Protein AF-0000000074692249 (afdb_homodimer)

Foldseek 3Di:
DVVQLVLCVVAPLSVLLQCCLVVHPDPDLVPHDPSCSLCVVQSVQWDDDPSFIDRPFATEGGPVCLVVVLCLLCFLNDDLQLSVQLCVAYHDDVCNSVVNNVCSVPDPLNVVLDDDPDDPDAQDDDADPAWQQEKEWDWDDAPHWIWIWIATRHLRQIDIDTFPDDALVRVLVVVVVVCVVQNDHQEYEYEPDCSCVDPSNVVSCVVRVHYYDYDDNPHCHNVVSVVVVVSSLNSSVVSCVVVVHDSVLSSVSQQQGAPHPPGGGSCCRRVVWHDDHPGHTDTDDDPCVVVVVVVVVVVVVVVCCVVCVPPDDDDDDDAQFWKWFADPVVRDTAIWGFHAADPDPQWTFIQGPVRDTDIDGVVRIGGPPDPPPVVPDVVVVVPPVPDDDDDDDDDPPDDDDDDDDDDDYDDYDDDDDDDDDDDDDDDDDDDDPDADADPVGDRPDDDPDDPD/DVVQLVLCVVAPLSVLLQCCLVVHPDPDLVPHDPSCSLCVVQSVQWDDDPSFIDRPFATEGGPVCLVVVLCLLCFLNDDLQLSVQLCVAYHDDVCNSVVNNVCSVPDPLNVVLDDDPDDPDADDDDADPAWQQEKEWDWDDAPHWIWIWIATRHLRQIDIDTFPDDALVRVLVVVVVVCVVQNDHQEYEYEPDCSCVDPSNVVSCVVRVHYYDYDDNPRCHVVVSVVVVVSSLNSSVVSCVVVVHDSVLSSVSQQQGAPHPPGGGSCCRRVVWHDDHPGHTDTDDDPCVVVVVVVVVVVVVVVCCVVCPPPDDDDDDDAQFWKWFQDPVVRDTAIWGFHAADPDPQWTFIQGPVRDTDIDGVVRIGGPPDPPPVVPDVVPVVPPVPDDDDDDDDDDDPDDDDDDDDDDDDYDDDDDDDDDDDDDPDDDDDPDPPQPADVVRDRPDDPDPPPD

Solvent-accessible surface area (backbone atoms only — not comparable to full-atom values): 53309 Å² total; per-residue (Å²): 104,66,65,57,31,54,45,31,71,69,24,64,57,54,46,53,44,49,48,33,62,74,75,49,71,73,97,47,78,84,79,46,58,78,81,48,48,82,47,56,90,48,50,89,49,46,46,78,54,92,68,35,46,23,51,69,61,12,36,52,61,33,74,90,46,45,67,60,51,52,50,58,42,38,35,42,67,42,51,63,68,46,25,45,38,34,31,71,61,17,38,42,49,95,58,47,60,61,51,49,44,52,50,54,73,63,32,65,60,61,63,71,66,62,83,85,84,88,53,74,55,61,54,84,66,86,72,48,81,41,61,50,36,36,29,33,43,51,77,50,77,55,95,91,39,41,33,40,39,39,31,22,62,50,28,60,36,72,43,78,42,81,41,93,56,88,46,42,64,53,52,46,53,53,50,43,51,49,30,32,75,67,25,43,36,53,31,38,37,28,57,73,45,67,48,64,65,29,68,69,38,49,48,48,31,61,72,51,60,37,43,82,43,64,42,57,90,40,38,53,45,79,42,46,60,55,51,50,50,50,50,52,50,50,51,31,51,52,44,18,58,75,70,68,46,62,58,42,58,18,48,27,45,59,30,62,21,32,75,44,97,88,39,68,15,17,38,33,56,54,29,61,42,76,60,44,56,81,57,61,60,71,71,76,74,60,91,63,33,66,62,49,45,50,52,50,49,50,51,50,51,50,49,34,51,62,43,31,68,80,25,73,83,72,78,84,82,54,73,69,34,55,24,27,35,47,38,89,83,78,70,42,73,41,66,24,29,31,63,41,77,37,98,44,88,62,22,30,27,28,31,37,86,84,67,47,77,40,66,38,24,53,87,43,44,40,77,52,75,69,70,70,68,62,64,56,67,68,49,59,74,63,53,66,86,62,70,77,92,81,79,88,86,78,70,85,67,78,76,69,92,81,92,82,94,85,84,87,88,92,89,87,91,92,82,89,83,87,90,86,88,84,91,92,86,87,78,89,85,82,82,81,82,77,84,81,74,38,94,90,66,57,77,85,77,82,88,77,81,78,88,123,105,65,67,56,32,54,46,30,69,69,25,64,59,54,46,52,44,50,48,32,64,73,74,50,72,75,97,48,78,84,80,47,56,76,79,47,48,83,46,56,90,47,51,88,48,46,45,77,56,92,68,36,45,24,50,68,61,14,37,52,61,33,76,87,47,46,66,60,51,53,51,57,43,36,34,42,68,43,52,63,70,47,25,46,37,34,32,71,60,18,40,45,48,93,60,45,60,60,50,49,44,51,51,54,72,65,32,66,60,60,63,72,65,62,84,85,84,88,52,74,55,60,54,84,65,85,72,48,81,41,61,49,35,36,29,32,42,51,74,49,77,55,95,90,38,42,33,39,39,39,31,23,60,49,30,62,36,74,43,79,42,81,40,95,56,88,45,43,63,53,52,44,52,52,49,43,50,48,31,34,73,69,26,43,36,53,30,38,38,29,56,72,46,68,49,64,65,30,68,70,36,49,47,48,30,61,72,52,61,39,42,80,43,64,42,58,88,39,38,54,45,78,42,46,59,54,51,51,49,49,51,51,50,50,49,32,50,51,46,19,59,74,71,68,47,61,58,42,59,17,49,26,44,58,30,62,20,32,76,44,98,87,37,68,15,15,37,33,56,54,28,60,41,76,59,43,56,83,57,61,59,71,70,77,73,60,91,61,33,66,63,50,45,51,52,50,49,50,52,48,51,50,49,34,51,63,45,30,68,79,26,73,84,72,80,83,82,52,73,69,33,54,23,26,35,46,37,87,84,78,71,41,74,42,64,26,29,31,63,42,76,39,97,44,90,62,23,31,27,28,31,37,86,85,66,48,78,41,68,38,23,54,88,43,45,40,78,53,76,68,71,72,65,69,63,57,68,73,48,59,75,68,52,64,88,63,70,79,90,84,80,86,72,91,76,85,87,80,75,90,90,83,85,91,92,84,89,82,91,85,88,89,85,84,83,79,83,84,87,84,84,84,88,81,87,80,76,86,79,82,78,77,80,70,80,82,70,42,90,86,65,59,80,83,74,76,85,76,77,74,85,119

Nearest PDB structures (foldseek):
  5ejk-assembly1_H  TM=6.023E-01  e=2.238E-13  Rous sarcoma virus - Prague C
  7ouf-assembly1_E  TM=5.157E-01  e=1.508E-13  Simian T-lymphotropic virus 1
  7pel-assembly1_D  TM=5.601E-01  e=1.786E-13  Simian T-lymphotropic virus 1
  7pel-assembly1_E  TM=5.126E-01  e=4.166E-13  Simian T-lymphotropic virus 1
  7jn3-assembly1_E  TM=5.015E-01  e=3.937E-13  Rous sarcoma virus (strain Schmidt-Ruppin A)

Organism: Acropora cervicornis (NCBI:txid6130)

Secondary structure (DSSP, 8-state):
-HHHHHHHHH-HHHHHHHHHHHH---SSGGGS-TTTGGGGGGGGGEEEETTEEEETTEEEPPGGGHHHHHHHHTGGG--HHHHHHHHHHHEE-TTHHHHHHHHHHH-HHHHHTPPPS--PPPPPPPPPSSTTSEEEEEEEEETTEEEEEEEETTT-PEEEEEES---HHHHHHHHHHHHHHH---SEEEE---HHHHSHHHHHHHHHHT-EEEEPPTT--TTTHHHHHHHHHHHHHHHHHHHHT--HHHHHHHHHHS-SSSSS--HHHHHHSSPPP-SS----PPPTTHHHHHHHHHHHHHHHHHHHHTTPPPPPPPPTT-EEEEEPTTT--EEEEEEEEE-SSTTEEEEEETTS-EEEEEGGGEEE----STHHHHHHHHHHSTT-----------TT---------------------------------------TTS-----------/-HHHHHHHHH-HHHHHHHHHHHH---SSGGGS-GGGGGGGGGGGGEEEETTEEEETTEEEPPGGGHHHHHHHHTGGG--HHHHHHHHHHHEE-TTHHHHHHHHHHH-HHHHHTPPPS--PPPPPPPPPSSTTSEEEEEEEEETTEEEEEEEETTT-PEEEEEES---HHHHHHHHHHHHHHH---SEEEE---HHHHSHHHHHHHHHHT-EEEEPPTT--TTTHHHHHHHHHHHHHHHHHHHHT--HHHHHHHHHHS-SSSSS--HHHHHHSSPPP-SS----PPPTTHHHHHHHHHHHHHHHHHHHHTTPPPPPPPPTT-EEEEEPTTT--EEEEEEEEE-SSTTEEEEEETTS-EEEEEGGGEEE----SGGGTHHHHTTTSTT----------------------------------------------------TT------------

Radius of gyration: 38.61 Å; Cα contacts (8 Å, |Δi|>4): 1295; chains: 2; bounding box: 144×89×100 Å

Structure (mmCIF, N/CA/C/O backbone):
data_AF-0000000074692249-model_v1
#
loop_
_entity.id
_entity.type
_entity.pdbx_description
1 polymer 'Integrase catalytic domain-containing protein'
#
loop_
_atom_site.group_PDB
_atom_site.id
_atom_site.type_symbol
_atom_site.label_atom_id
_atom_site.label_alt_id
_atom_site.label_comp_id
_atom_site.label_asym_id
_atom_site.label_entity_id
_atom_site.label_seq_id
_atom_site.pdbx_PDB_ins_code
_atom_site.Cartn_x
_atom_site.Cartn_y
_atom_site.Cartn_z
_atom_site.occupancy
_atom_site.B_iso_or_equiv
_atom_site.auth_seq_id
_atom_site.auth_comp_id
_atom_site.auth_asym_id
_atom_site.auth_atom_id
_atom_site.pdbx_PDB_model_num
ATOM 1 N N . MET A 1 1 ? 20.781 -4.59 -10.328 1 71.06 1 MET A N 1
ATOM 2 C CA . MET A 1 1 ? 20.922 -4.141 -11.711 1 71.06 1 MET A CA 1
ATOM 3 C C . MET A 1 1 ? 22.391 -4.035 -12.109 1 71.06 1 MET A C 1
ATOM 5 O O . MET A 1 1 ? 22.75 -4.352 -13.242 1 71.06 1 MET A O 1
ATOM 9 N N . GLU A 1 2 ? 23.125 -3.771 -11.047 1 71.94 2 GLU A N 1
ATOM 10 C CA . GLU A 1 2 ? 24.547 -3.631 -11.367 1 71.94 2 GLU A CA 1
ATOM 11 C C . GLU A 1 2 ? 25.172 -4.98 -11.688 1 71.94 2 GLU A C 1
ATOM 13 O O . GLU A 1 2 ? 25.969 -5.09 -12.625 1 71.94 2 GLU A O 1
ATOM 18 N N . GLU A 1 3 ? 24.734 -5.922 -10.969 1 75.12 3 GLU A N 1
ATOM 19 C CA . GLU A 1 3 ? 25.234 -7.266 -11.242 1 75.12 3 GLU A CA 1
ATOM 20 C C . GLU A 1 3 ? 24.844 -7.723 -12.648 1 75.12 3 GLU A C 1
ATOM 22 O O . GLU A 1 3 ? 25.641 -8.352 -13.344 1 75.12 3 GLU A O 1
ATOM 27 N N . PHE A 1 4 ? 23.734 -7.363 -13.086 1 79.69 4 PHE A N 1
ATOM 28 C CA . PHE A 1 4 ? 23.25 -7.73 -14.406 1 79.69 4 PHE A CA 1
ATOM 29 C C . PHE A 1 4 ? 24.078 -7.078 -15.5 1 79.69 4 PHE A C 1
ATOM 31 O O . PHE A 1 4 ? 24.391 -7.711 -16.516 1 79.69 4 PHE A O 1
ATOM 38 N N . LYS A 1 5 ? 24.469 -5.863 -15.188 1 78.94 5 LYS A N 1
ATOM 39 C CA . LYS A 1 5 ? 25.266 -5.121 -16.156 1 78.94 5 LYS A CA 1
ATOM 40 C C . LYS A 1 5 ? 26.656 -5.738 -16.297 1 78.94 5 LYS A C 1
ATOM 42 O O . LYS A 1 5 ? 27.141 -5.91 -17.422 1 78.94 5 LYS A O 1
ATOM 47 N N . GLU A 1 6 ? 27.141 -6.09 -15.156 1 83.94 6 GLU A N 1
ATOM 48 C CA . GLU A 1 6 ? 28.484 -6.676 -15.164 1 83.94 6 GLU A CA 1
ATOM 49 C C . GLU A 1 6 ? 28.484 -8.031 -15.875 1 83.94 6 GLU A C 1
ATOM 51 O O . GLU A 1 6 ? 29.375 -8.312 -16.672 1 83.94 6 GLU A O 1
ATOM 56 N N . GLU A 1 7 ? 27.516 -8.742 -15.633 1 85.06 7 GLU A N 1
ATOM 57 C CA . GLU A 1 7 ? 27.453 -10.078 -16.203 1 85.06 7 GLU A CA 1
ATOM 58 C C . GLU A 1 7 ? 27.109 -10.023 -17.688 1 85.06 7 GLU A C 1
ATOM 60 O O . GLU A 1 7 ? 27.547 -10.859 -18.469 1 85.06 7 GLU A O 1
ATOM 65 N N . THR A 1 8 ? 26.438 -9.055 -18.047 1 83.19 8 THR A N 1
ATOM 66 C CA . THR A 1 8 ? 26.109 -8.859 -19.453 1 83.19 8 THR A CA 1
ATOM 67 C C . THR A 1 8 ? 27.359 -8.477 -20.25 1 83.19 8 THR A C 1
ATOM 69 O O . THR A 1 8 ? 27.547 -8.938 -21.375 1 83.19 8 THR A O 1
ATOM 72 N N . ALA A 1 9 ? 28.172 -7.727 -19.609 1 85.62 9 ALA A N 1
ATOM 73 C CA . ALA A 1 9 ? 29.391 -7.277 -20.266 1 85.62 9 ALA A CA 1
ATOM 74 C C . ALA A 1 9 ? 30.375 -8.438 -20.453 1 85.62 9 ALA A C 1
ATOM 76 O O . ALA A 1 9 ? 31.156 -8.445 -21.391 1 85.62 9 ALA A O 1
ATOM 77 N N . LYS A 1 10 ? 30.234 -9.438 -19.641 1 87.06 10 LYS A N 1
ATOM 78 C CA . LYS A 1 10 ? 31.141 -10.578 -19.688 1 87.06 10 LYS A CA 1
ATOM 79 C C . LYS A 1 10 ? 30.625 -11.656 -20.641 1 87.06 10 LYS A C 1
ATOM 81 O O . LYS A 1 10 ? 31.359 -12.555 -21.031 1 87.06 10 LYS A O 1
ATOM 86 N N . ASP A 1 11 ? 29.391 -11.57 -21.047 1 86.88 11 ASP A N 1
ATOM 87 C CA . ASP A 1 11 ? 28.75 -12.594 -21.859 1 86.88 11 ASP A CA 1
ATOM 88 C C . ASP A 1 11 ? 29.062 -12.383 -23.344 1 86.88 11 ASP A C 1
ATOM 90 O O . ASP A 1 11 ? 28.625 -11.398 -23.953 1 86.88 11 ASP A O 1
ATOM 94 N N . GLU A 1 12 ? 29.766 -13.305 -23.875 1 88.25 12 GLU A N 1
ATOM 95 C CA . GLU A 1 12 ? 30.219 -13.164 -25.266 1 88.25 12 GLU A CA 1
ATOM 96 C C . GLU A 1 12 ? 29.031 -13.141 -26.234 1 88.25 12 GLU A C 1
ATOM 98 O O . GLU A 1 12 ? 29.016 -12.367 -27.188 1 88.25 12 GLU A O 1
ATOM 103 N N . THR A 1 13 ? 28.156 -13.984 -25.969 1 87.62 13 THR A N 1
ATOM 104 C CA . THR A 1 13 ? 27 -14.062 -26.828 1 87.62 13 THR A CA 1
ATOM 105 C C . THR A 1 13 ? 26.219 -12.75 -26.812 1 87.62 13 THR A C 1
ATOM 107 O O . THR A 1 13 ? 25.797 -12.25 -27.859 1 87.62 13 THR A O 1
ATOM 110 N N . LEU A 1 14 ? 26.047 -12.234 -25.641 1 89.19 14 LEU A N 1
ATOM 111 C CA . LEU A 1 14 ? 25.266 -11.008 -25.516 1 89.19 14 LEU A CA 1
ATOM 112 C C . LEU A 1 14 ? 26.016 -9.812 -26.078 1 89.19 14 LEU A C 1
ATOM 114 O O . LEU A 1 14 ? 25.406 -8.867 -26.578 1 89.19 14 LEU A O 1
ATOM 118 N N . GLN A 1 15 ? 27.281 -9.867 -25.984 1 89.56 15 GLN A N 1
ATOM 119 C CA . GLN A 1 15 ? 28.062 -8.812 -26.609 1 89.56 15 GLN A CA 1
ATOM 120 C C . GLN A 1 15 ? 27.922 -8.852 -28.125 1 89.56 15 GLN A C 1
ATOM 122 O O . GLN A 1 15 ? 27.844 -7.809 -28.781 1 89.56 15 GLN A O 1
ATOM 127 N N . LEU A 1 16 ? 27.938 -10.039 -28.625 1 89.12 16 LEU A N 1
ATOM 128 C CA . LEU A 1 16 ? 27.703 -10.188 -30.062 1 89.12 16 LEU A CA 1
ATOM 129 C C . LEU A 1 16 ? 26.312 -9.664 -30.438 1 89.12 16 LEU A C 1
ATOM 131 O O . LEU A 1 16 ? 26.172 -8.984 -31.469 1 89.12 16 LEU A O 1
ATOM 135 N N . LEU A 1 17 ? 25.438 -9.992 -29.625 1 88.94 17 LEU A N 1
ATOM 136 C CA . LEU A 1 17 ? 24.062 -9.531 -29.844 1 88.94 17 LEU A CA 1
ATOM 137 C C . LEU A 1 17 ? 24 -8.008 -29.812 1 88.94 17 LEU A C 1
ATOM 139 O O . LEU A 1 17 ? 23.375 -7.387 -30.672 1 88.94 17 LEU A O 1
ATOM 143 N N . SER A 1 18 ? 24.609 -7.441 -28.828 1 89.56 18 SER A N 1
ATOM 144 C CA . SER A 1 18 ? 24.641 -5.992 -28.672 1 89.56 18 SER A CA 1
ATOM 145 C C . SER A 1 18 ? 25.234 -5.316 -29.906 1 89.56 18 SER A C 1
ATOM 147 O O . SER A 1 18 ? 24.719 -4.293 -30.375 1 89.56 18 SER A O 1
ATOM 149 N N . ARG A 1 19 ? 26.203 -5.871 -30.422 1 87.94 19 ARG A N 1
ATOM 150 C CA . ARG A 1 19 ? 26.844 -5.328 -31.609 1 87.94 19 ARG A CA 1
ATOM 151 C C . ARG A 1 19 ? 25.922 -5.383 -32.812 1 87.94 19 ARG A C 1
ATOM 153 O O . ARG A 1 19 ? 25.875 -4.438 -33.594 1 87.94 19 ARG A O 1
ATOM 160 N N . LYS A 1 20 ? 25.234 -6.469 -32.875 1 88.31 20 LYS A N 1
ATOM 161 C CA . LYS A 1 20 ? 24.312 -6.625 -34 1 88.31 20 LYS A CA 1
ATOM 162 C C . LYS A 1 20 ? 23.156 -5.625 -33.906 1 88.31 20 LYS A C 1
ATOM 164 O O . LYS A 1 20 ? 22.672 -5.121 -34.906 1 88.31 20 LYS A O 1
ATOM 169 N N . VAL A 1 21 ? 22.766 -5.375 -32.719 1 85.5 21 VAL A N 1
ATOM 170 C CA . VAL A 1 21 ? 21.656 -4.457 -32.5 1 85.5 21 VAL A CA 1
ATOM 171 C C . VAL A 1 21 ? 22.094 -3.029 -32.812 1 85.5 21 VAL A C 1
ATOM 173 O O . VAL A 1 21 ? 21.328 -2.264 -33.438 1 85.5 21 VAL A O 1
ATOM 176 N N . ILE A 1 22 ? 23.281 -2.688 -32.406 1 84.06 22 ILE A N 1
ATOM 177 C CA . ILE A 1 22 ? 23.797 -1.329 -32.562 1 84.06 22 ILE A CA 1
ATOM 178 C C . ILE A 1 22 ? 24.219 -1.108 -34.031 1 84.06 22 ILE A C 1
ATOM 180 O O . ILE A 1 22 ? 23.875 -0.087 -34.625 1 84.06 22 ILE A O 1
ATOM 184 N N . GLN A 1 23 ? 24.859 -2.051 -34.625 1 85.81 23 GLN A N 1
ATOM 185 C CA . GLN A 1 23 ? 25.406 -1.899 -35.969 1 85.81 23 GLN A CA 1
ATOM 186 C C . GLN A 1 23 ? 24.391 -2.301 -37.031 1 85.81 23 GLN A C 1
ATOM 188 O O . GLN A 1 23 ? 24.516 -1.906 -38.188 1 85.81 23 GLN A O 1
ATOM 193 N N . GLY A 1 24 ? 23.359 -3.047 -36.656 1 84.62 24 GLY A N 1
ATOM 194 C CA . GLY A 1 24 ? 22.375 -3.498 -37.625 1 84.62 24 GLY A CA 1
ATOM 195 C C . GLY A 1 24 ? 22.438 -4.992 -37.875 1 84.62 24 GLY A C 1
ATOM 196 O O . GLY A 1 24 ? 23.5 -5.605 -37.75 1 84.62 24 GLY A O 1
ATOM 197 N N . TRP A 1 25 ? 21.406 -5.57 -38.219 1 85.19 25 TRP A N 1
ATOM 198 C CA . TRP A 1 25 ? 21.281 -7.004 -38.469 1 85.19 25 TRP A CA 1
ATOM 199 C C . TRP A 1 25 ? 21.578 -7.352 -39.906 1 85.19 25 TRP A C 1
ATOM 201 O O . TRP A 1 25 ? 21.359 -6.543 -40.812 1 85.19 25 TRP A O 1
ATOM 211 N N . PRO A 1 26 ? 22.156 -8.453 -40.062 1 82.25 26 PRO A N 1
ATOM 212 C CA . PRO A 1 26 ? 22.359 -8.891 -41.469 1 82.25 26 PRO A CA 1
ATOM 213 C C . PRO A 1 26 ? 21.047 -9.172 -42.188 1 82.25 26 PRO A C 1
ATOM 215 O O . PRO A 1 26 ? 19.984 -9.211 -41.562 1 82.25 26 PRO A O 1
ATOM 218 N N . ASP A 1 27 ? 21.094 -9.281 -43.562 1 80 27 ASP A N 1
ATOM 219 C CA . ASP A 1 27 ? 19.906 -9.438 -44.406 1 80 27 ASP A CA 1
ATOM 220 C C . ASP A 1 27 ? 19.375 -10.867 -44.312 1 80 27 ASP A C 1
ATOM 222 O O . ASP A 1 27 ? 18.219 -11.117 -44.688 1 80 27 ASP A O 1
ATOM 226 N N . SER A 1 28 ? 20.297 -11.789 -43.938 1 83.25 28 SER A N 1
ATOM 227 C CA . SER A 1 28 ? 19.859 -13.18 -43.906 1 83.25 28 SER A CA 1
ATOM 228 C C . SER A 1 28 ? 20.281 -13.844 -42.594 1 83.25 28 SER A C 1
ATOM 230 O O . SER A 1 28 ? 21.328 -13.523 -42.031 1 83.25 28 SER A O 1
ATOM 232 N N . VAL A 1 29 ? 19.438 -14.734 -42.094 1 83.5 29 VAL A N 1
ATOM 233 C CA . VAL A 1 29 ? 19.656 -15.453 -40.844 1 83.5 29 VAL A CA 1
ATOM 234 C C . VAL A 1 29 ? 20.875 -16.344 -40.969 1 83.5 29 VAL A C 1
ATOM 236 O O . VAL A 1 29 ? 21.547 -16.641 -39.969 1 83.5 29 VAL A O 1
ATOM 239 N N . LYS A 1 30 ? 21.25 -16.734 -42.156 1 82.62 30 LYS A N 1
ATOM 240 C CA . LYS A 1 30 ? 22.359 -17.656 -42.375 1 82.62 30 LYS A CA 1
ATOM 241 C C . LYS A 1 30 ? 23.688 -16.984 -42.031 1 82.62 30 LYS A C 1
ATOM 243 O O . LYS A 1 30 ? 24.672 -17.672 -41.75 1 82.62 30 LYS A O 1
ATOM 248 N N . LYS A 1 31 ? 23.75 -15.695 -42.094 1 81.69 31 LYS A N 1
ATOM 249 C CA . LYS A 1 31 ? 24.969 -14.938 -41.875 1 81.69 31 LYS A CA 1
ATOM 250 C C . LYS A 1 31 ? 25.188 -14.609 -40.406 1 81.69 31 LYS A C 1
ATOM 252 O O . LYS A 1 31 ? 26.203 -14.031 -40.031 1 81.69 31 LYS A O 1
ATOM 257 N N . ILE A 1 32 ? 24.266 -15.094 -39.688 1 82.62 32 ILE A N 1
ATOM 258 C CA . ILE A 1 32 ? 24.328 -14.711 -38.281 1 82.62 32 ILE A CA 1
ATOM 259 C C . ILE A 1 32 ? 25.016 -15.812 -37.469 1 82.62 32 ILE A C 1
ATOM 261 O O . ILE A 1 32 ? 24.891 -17 -37.781 1 82.62 32 ILE A O 1
ATOM 265 N N . ASP A 1 33 ? 25.797 -15.43 -36.5 1 85.69 33 ASP A N 1
ATOM 266 C CA . ASP A 1 33 ? 26.453 -16.359 -35.562 1 85.69 33 ASP A CA 1
ATOM 267 C C . ASP A 1 33 ? 25.422 -17.297 -34.906 1 85.69 33 ASP A C 1
ATOM 269 O O . ASP A 1 33 ? 24.344 -16.859 -34.531 1 85.69 33 ASP A O 1
ATOM 273 N N . PRO A 1 34 ? 25.75 -18.547 -34.781 1 86.44 34 PRO A N 1
ATOM 274 C CA . PRO A 1 34 ? 24.812 -19.531 -34.25 1 86.44 34 PRO A CA 1
ATOM 275 C C . PRO A 1 34 ? 24.328 -19.172 -32.844 1 86.44 34 PRO A C 1
ATOM 277 O O . PRO A 1 34 ? 23.203 -19.5 -32.469 1 86.44 34 PRO A O 1
ATOM 280 N N . GLU A 1 35 ? 25.172 -18.5 -32.156 1 85.75 35 GLU A N 1
ATOM 281 C CA . GLU A 1 35 ? 24.828 -18.188 -30.781 1 85.75 35 GLU A CA 1
ATOM 282 C C . GLU A 1 35 ? 23.734 -17.125 -30.703 1 85.75 35 GLU A C 1
ATOM 284 O O . GLU A 1 35 ? 22.984 -17.062 -29.734 1 85.75 35 GLU A O 1
ATOM 289 N N . VAL A 1 36 ? 23.641 -16.375 -31.75 1 88.62 36 VAL A N 1
ATOM 290 C CA . VAL A 1 36 ? 22.703 -15.266 -31.734 1 88.62 36 VAL A CA 1
ATOM 291 C C . VAL A 1 36 ? 21.484 -15.617 -32.594 1 88.62 36 VAL A C 1
ATOM 293 O O . VAL A 1 36 ? 20.516 -14.859 -32.656 1 88.62 36 VAL A O 1
ATOM 296 N N . LYS A 1 37 ? 21.422 -16.75 -33.156 1 86.62 37 LYS A N 1
ATOM 297 C CA . LYS A 1 37 ? 20.375 -17.172 -34.062 1 86.62 37 LYS A CA 1
ATOM 298 C C . LYS A 1 37 ? 19.016 -17.203 -33.375 1 86.62 37 LYS A C 1
ATOM 300 O O . LYS A 1 37 ? 18 -16.812 -33.938 1 86.62 37 LYS A O 1
ATOM 305 N N . PRO A 1 38 ? 19.094 -17.609 -32.094 1 86.69 38 PRO A N 1
ATOM 306 C CA . PRO A 1 38 ? 17.797 -17.672 -31.422 1 86.69 38 PRO A CA 1
ATOM 307 C C . PRO A 1 38 ? 17.125 -16.312 -31.266 1 86.69 38 PRO A C 1
ATOM 309 O O . PRO A 1 38 ? 15.914 -16.234 -31.062 1 86.69 38 PRO A O 1
ATOM 312 N N . TYR A 1 39 ? 17.844 -15.273 -31.453 1 88.75 39 TYR A N 1
ATOM 313 C CA . TYR A 1 39 ? 17.312 -13.93 -31.234 1 88.75 39 TYR A CA 1
ATOM 314 C C . TYR A 1 39 ? 16.875 -13.297 -32.562 1 88.75 39 TYR A C 1
ATOM 316 O O . TYR A 1 39 ? 16.328 -12.195 -32.562 1 88.75 39 TYR A O 1
ATOM 324 N N . TRP A 1 40 ? 16.953 -14 -33.656 1 85.56 40 TRP A N 1
ATOM 325 C CA . TRP A 1 40 ? 16.703 -13.469 -34.969 1 85.56 40 TRP A CA 1
ATOM 326 C C . TRP A 1 40 ? 15.227 -13.109 -35.156 1 85.56 40 TRP A C 1
ATOM 328 O O . TRP A 1 40 ? 14.898 -12.008 -35.594 1 85.56 40 TRP A O 1
ATOM 338 N N . PRO A 1 41 ? 14.391 -14.055 -34.719 1 81.25 41 PRO A N 1
ATOM 339 C CA . PRO A 1 41 ? 12.977 -13.727 -34.906 1 81.25 41 PRO A CA 1
ATOM 340 C C . PRO A 1 41 ? 12.531 -12.523 -34.062 1 81.25 41 PRO A C 1
ATOM 342 O O . PRO A 1 41 ? 11.5 -11.914 -34.344 1 81.25 41 PRO A O 1
ATOM 345 N N . LEU A 1 42 ? 13.32 -12.156 -33.062 1 86 42 LEU A N 1
ATOM 346 C CA . LEU A 1 42 ? 12.938 -11.109 -32.125 1 86 42 LEU A CA 1
ATOM 347 C C . LEU A 1 42 ? 13.789 -9.859 -32.312 1 86 42 LEU A C 1
ATOM 349 O O . LEU A 1 42 ? 13.789 -8.953 -31.484 1 86 42 LEU A O 1
ATOM 353 N N . ARG A 1 43 ? 14.438 -9.781 -33.344 1 84.31 43 ARG A N 1
ATOM 354 C CA . ARG A 1 43 ? 15.492 -8.789 -33.562 1 84.31 43 ARG A CA 1
ATOM 355 C C . ARG A 1 43 ? 14.914 -7.375 -33.562 1 84.31 43 ARG A C 1
ATOM 357 O O . ARG A 1 43 ? 15.57 -6.426 -33.125 1 84.31 43 ARG A O 1
ATOM 364 N N . ASP A 1 44 ? 13.68 -7.227 -33.938 1 79.19 44 ASP A N 1
ATOM 365 C CA . ASP A 1 44 ? 13.086 -5.898 -34.062 1 79.19 44 ASP A CA 1
ATOM 366 C C . ASP A 1 44 ? 12.703 -5.34 -32.688 1 79.19 44 ASP A C 1
ATOM 368 O O . ASP A 1 44 ? 12.547 -4.129 -32.531 1 79.19 44 ASP A O 1
ATOM 372 N N . ASP A 1 45 ? 12.633 -6.219 -31.75 1 84.62 45 ASP A N 1
ATOM 373 C CA . ASP A 1 45 ? 12.156 -5.781 -30.453 1 84.62 45 ASP A CA 1
ATOM 374 C C . ASP A 1 45 ? 13.305 -5.715 -29.438 1 84.62 45 ASP A C 1
ATOM 376 O O . ASP A 1 45 ? 13.086 -5.5 -28.25 1 84.62 45 ASP A O 1
ATOM 380 N N . ILE A 1 46 ? 14.531 -5.906 -29.922 1 86.81 46 ILE A N 1
ATOM 381 C CA . ILE A 1 46 ? 15.68 -5.926 -29.016 1 86.81 46 ILE A CA 1
ATOM 382 C C . ILE A 1 46 ? 16.375 -4.566 -29.031 1 86.81 46 ILE A C 1
ATOM 384 O O . ILE A 1 46 ? 16.578 -3.979 -30.109 1 86.81 46 ILE A O 1
ATOM 388 N N . SER A 1 47 ? 16.641 -4.047 -27.828 1 86.12 47 SER A N 1
ATOM 389 C CA . SER A 1 47 ? 17.312 -2.762 -27.688 1 86.12 47 SER A CA 1
ATOM 390 C C . SER A 1 47 ? 18.406 -2.826 -26.625 1 86.12 47 SER A C 1
ATOM 392 O O . SER A 1 47 ? 18.406 -3.723 -25.781 1 86.12 47 SER A O 1
ATOM 394 N N . VAL A 1 48 ? 19.375 -1.952 -26.797 1 86 48 VAL A N 1
ATOM 395 C CA . VAL A 1 48 ? 20.453 -1.865 -25.828 1 86 48 VAL A CA 1
ATOM 396 C C . VAL A 1 48 ? 20.391 -0.523 -25.109 1 86 48 VAL A C 1
ATOM 398 O O . VAL A 1 48 ? 20.344 0.533 -25.734 1 86 48 VAL A O 1
ATOM 401 N N . GLU A 1 49 ? 20.234 -0.642 -23.75 1 78.75 49 GLU A N 1
ATOM 402 C CA . GLU A 1 49 ? 20.188 0.565 -22.938 1 78.75 49 GLU A CA 1
ATOM 403 C C . GLU A 1 49 ? 21.062 0.422 -21.688 1 78.75 49 GLU A C 1
ATOM 405 O O . GLU A 1 49 ? 20.891 -0.511 -20.906 1 78.75 49 GLU A O 1
ATOM 410 N N . ASP A 1 50 ? 21.938 1.273 -21.484 1 77.31 50 ASP A N 1
ATOM 411 C CA . ASP A 1 50 ? 22.766 1.357 -20.297 1 77.31 50 ASP A CA 1
ATOM 412 C C . ASP A 1 50 ? 23.484 0.031 -20.031 1 77.31 50 ASP A C 1
ATOM 414 O O . ASP A 1 50 ? 23.438 -0.482 -18.906 1 77.31 50 ASP A O 1
ATOM 418 N N . GLY A 1 51 ? 23.922 -0.585 -21.031 1 78.94 51 GLY A N 1
ATOM 419 C CA . GLY A 1 51 ? 24.703 -1.794 -20.875 1 78.94 51 GLY A CA 1
ATOM 420 C C . GLY A 1 51 ? 23.859 -3.047 -20.734 1 78.94 51 GLY A C 1
ATOM 421 O O . GLY A 1 51 ? 24.391 -4.141 -20.531 1 78.94 51 GLY A O 1
ATOM 422 N N . LEU A 1 52 ? 22.609 -2.811 -20.828 1 85.69 52 LEU A N 1
ATOM 423 C CA . LEU A 1 52 ? 21.703 -3.953 -20.75 1 85.69 52 LEU A CA 1
ATOM 424 C C . LEU A 1 52 ? 20.969 -4.156 -22.062 1 85.69 52 LEU A C 1
ATOM 426 O O . LEU A 1 52 ? 20.812 -3.217 -22.859 1 85.69 52 LEU A O 1
ATOM 430 N N . ILE A 1 53 ? 20.625 -5.359 -22.375 1 86.88 53 ILE A N 1
ATOM 431 C CA . ILE A 1 53 ? 19.891 -5.688 -23.594 1 86.88 53 ILE A CA 1
ATOM 432 C C . ILE A 1 53 ? 18.453 -6.027 -23.234 1 86.88 53 ILE A C 1
ATOM 434 O O . ILE A 1 53 ? 18.188 -6.84 -22.344 1 86.88 53 ILE A O 1
ATOM 438 N N . PHE A 1 54 ? 17.562 -5.383 -23.906 1 85.75 54 PHE A N 1
ATOM 439 C CA . PHE A 1 54 ? 16.156 -5.531 -23.578 1 85.75 54 PHE A CA 1
ATOM 440 C C . PHE A 1 54 ? 15.383 -6.109 -24.75 1 85.75 54 PHE A C 1
ATOM 442 O O . PHE A 1 54 ? 15.648 -5.77 -25.906 1 85.75 54 PHE A O 1
ATOM 449 N N . LEU A 1 55 ? 14.523 -6.98 -24.5 1 84.94 55 LEU A N 1
ATOM 450 C CA . LEU A 1 55 ? 13.445 -7.355 -25.406 1 84.94 55 LEU A CA 1
ATOM 451 C C . LEU A 1 55 ? 12.133 -6.707 -24.969 1 84.94 55 LEU A C 1
ATOM 453 O O . LEU A 1 55 ? 11.461 -7.195 -24.062 1 84.94 55 LEU A O 1
ATOM 457 N N . GLY A 1 56 ? 11.82 -5.66 -25.531 1 72.75 56 GLY A N 1
ATOM 458 C CA . GLY A 1 56 ? 10.742 -4.863 -24.969 1 72.75 56 GLY A CA 1
ATOM 459 C C . GLY A 1 56 ? 11.07 -4.289 -23.609 1 72.75 56 GLY A C 1
ATOM 460 O O . GLY A 1 56 ? 12.023 -3.521 -23.469 1 72.75 56 GLY A O 1
ATOM 461 N N . SER A 1 57 ? 10.336 -4.77 -22.672 1 76.56 57 SER A N 1
ATOM 462 C CA . SER A 1 57 ? 10.602 -4.301 -21.312 1 76.56 57 SER A CA 1
ATOM 463 C C . SER A 1 57 ? 11.336 -5.359 -20.5 1 76.56 57 SER A C 1
ATOM 465 O O . SER A 1 57 ? 11.672 -5.125 -19.328 1 76.56 57 SER A O 1
ATOM 467 N N . ARG A 1 58 ? 11.703 -6.449 -21.188 1 82.12 58 ARG A N 1
ATOM 468 C CA . ARG A 1 58 ? 12.336 -7.562 -20.5 1 82.12 58 ARG A CA 1
ATOM 469 C C . ARG A 1 58 ? 13.852 -7.516 -20.656 1 82.12 58 ARG A C 1
ATOM 471 O O . ARG A 1 58 ? 14.359 -7.215 -21.734 1 82.12 58 ARG A O 1
ATOM 478 N N . VAL A 1 59 ? 14.477 -7.824 -19.625 1 85.44 59 VAL A N 1
ATOM 479 C CA . VAL A 1 59 ? 15.938 -7.852 -19.688 1 85.44 59 VAL A CA 1
ATOM 480 C C . VAL A 1 59 ? 16.406 -9.227 -20.141 1 85.44 59 VAL A C 1
ATOM 482 O O . VAL A 1 59 ? 15.906 -10.25 -19.672 1 85.44 59 VAL A O 1
ATOM 485 N N . ILE A 1 60 ? 17.281 -9.227 -21.094 1 87.56 60 ILE A N 1
ATOM 486 C CA . ILE A 1 60 ? 17.828 -10.5 -21.562 1 87.56 60 ILE A CA 1
ATOM 487 C C . ILE A 1 60 ? 18.891 -11 -20.578 1 87.56 60 ILE A C 1
ATOM 489 O O . ILE A 1 60 ? 19.828 -10.273 -20.25 1 87.56 60 ILE A O 1
ATOM 493 N N . VAL A 1 61 ? 18.797 -12.227 -20.188 1 89.06 61 VAL A N 1
ATOM 494 C CA . VAL A 1 61 ? 19.562 -12.789 -19.078 1 89.06 61 VAL A CA 1
ATOM 495 C C . VAL A 1 61 ? 20.875 -13.375 -19.609 1 89.06 61 VAL A C 1
ATOM 497 O O . VAL A 1 61 ? 20.875 -14.18 -20.531 1 89.06 61 VAL A O 1
ATOM 500 N N . PRO A 1 62 ? 21.953 -12.914 -19.047 1 88.38 62 PRO A N 1
ATOM 501 C CA . PRO A 1 62 ? 23.219 -13.555 -19.406 1 88.38 62 PRO A CA 1
ATOM 502 C C . PRO A 1 62 ? 23.312 -14.992 -18.922 1 88.38 62 PRO A C 1
ATOM 504 O O . PRO A 1 62 ? 22.609 -15.375 -17.969 1 88.38 62 PRO A O 1
ATOM 507 N N . GLU A 1 63 ? 24.172 -15.75 -19.547 1 88.94 63 GLU A N 1
ATOM 508 C CA . GLU A 1 63 ? 24.297 -17.172 -19.25 1 88.94 63 GLU A CA 1
ATOM 509 C C . GLU A 1 63 ? 24.734 -17.406 -17.797 1 88.94 63 GLU A C 1
ATOM 511 O O . GLU A 1 63 ? 24.25 -18.328 -17.141 1 88.94 63 GLU A O 1
ATOM 516 N N . SER A 1 64 ? 25.5 -16.531 -17.328 1 87.81 64 SER A N 1
ATOM 517 C CA . SER A 1 64 ? 26.031 -16.703 -15.977 1 87.81 64 SER A CA 1
ATOM 518 C C . SER A 1 64 ? 24.953 -16.547 -14.922 1 87.81 64 SER A C 1
ATOM 520 O O . SER A 1 64 ? 25.047 -17.109 -13.828 1 87.81 64 SER A O 1
ATOM 522 N N . LEU A 1 65 ? 23.891 -15.82 -15.25 1 88.19 65 LEU A N 1
ATOM 523 C CA . LEU A 1 65 ? 22.859 -15.531 -14.258 1 88.19 65 LEU A CA 1
ATOM 524 C C . LEU A 1 65 ? 21.625 -16.406 -14.484 1 88.19 65 LEU A C 1
ATOM 526 O O . LEU A 1 65 ? 20.625 -16.266 -13.789 1 88.19 65 LEU A O 1
ATOM 530 N N . ARG A 1 66 ? 21.75 -17.344 -15.422 1 87.94 66 ARG A N 1
ATOM 531 C CA . ARG A 1 66 ? 20.625 -18.188 -15.805 1 87.94 66 ARG A CA 1
ATOM 532 C C . ARG A 1 66 ? 20.047 -18.922 -14.594 1 87.94 66 ARG A C 1
ATOM 534 O O . ARG A 1 66 ? 18.859 -18.844 -14.32 1 87.94 66 ARG A O 1
ATOM 541 N N . GLY A 1 67 ? 20.891 -19.562 -13.852 1 87.31 67 GLY A N 1
ATOM 542 C CA . GLY A 1 67 ? 20.438 -20.328 -12.695 1 87.31 67 GLY A CA 1
ATOM 543 C C . GLY A 1 67 ? 19.797 -19.469 -11.625 1 87.31 67 GLY A C 1
ATOM 544 O O . GLY A 1 67 ? 18.719 -19.812 -11.117 1 87.31 67 GLY A O 1
ATOM 545 N N . ASN A 1 68 ? 20.375 -18.375 -11.344 1 86.44 68 ASN A N 1
ATOM 546 C CA . ASN A 1 68 ? 19.859 -17.469 -10.328 1 86.44 68 ASN A CA 1
ATOM 547 C C . ASN A 1 68 ? 18.5 -16.906 -10.711 1 86.44 68 ASN A C 1
ATOM 549 O O . ASN A 1 68 ? 17.578 -16.875 -9.883 1 86.44 68 ASN A O 1
ATOM 553 N N . ILE A 1 69 ? 18.312 -16.5 -11.906 1 87.56 69 ILE A N 1
ATOM 554 C CA . ILE A 1 69 ? 17.078 -15.898 -12.375 1 87.56 69 ILE A CA 1
ATOM 555 C C . ILE A 1 69 ? 15.953 -16.922 -12.359 1 87.56 69 ILE A C 1
ATOM 557 O O . ILE A 1 69 ? 14.82 -16.609 -11.984 1 87.56 69 ILE A O 1
ATOM 561 N N . LEU A 1 70 ? 16.297 -18.156 -12.727 1 87.56 70 LEU A N 1
ATOM 562 C CA . LEU A 1 70 ? 15.289 -19.203 -12.703 1 87.56 70 LEU A CA 1
ATOM 563 C C . LEU A 1 70 ? 14.797 -19.453 -11.281 1 87.56 70 LEU A C 1
ATOM 565 O O . LEU A 1 70 ? 13.594 -19.641 -11.062 1 87.56 70 LEU A O 1
ATOM 569 N N . GLN A 1 71 ? 15.711 -19.375 -10.414 1 84.69 71 GLN A N 1
ATOM 570 C CA . GLN A 1 71 ? 15.344 -19.547 -9.016 1 84.69 71 GLN A CA 1
ATOM 571 C C . GLN A 1 71 ? 14.453 -18.406 -8.531 1 84.69 71 GLN A C 1
ATOM 573 O O . GLN A 1 71 ? 13.5 -18.625 -7.785 1 84.69 71 GLN A O 1
ATOM 578 N N . GLN A 1 72 ? 14.75 -17.25 -8.977 1 86 72 GLN A N 1
ATOM 579 C CA . GLN A 1 72 ? 13.945 -16.094 -8.602 1 86 72 GLN A CA 1
ATOM 580 C C . GLN A 1 72 ? 12.555 -16.172 -9.211 1 86 72 GLN A C 1
ATOM 582 O O . GLN A 1 72 ? 11.57 -15.773 -8.586 1 86 72 GLN A O 1
ATOM 587 N N . ILE A 1 73 ? 12.484 -16.641 -10.398 1 84.44 73 ILE A N 1
ATOM 588 C CA . ILE A 1 73 ? 11.203 -16.797 -11.078 1 84.44 73 ILE A CA 1
ATOM 589 C C . ILE A 1 73 ? 10.32 -17.766 -10.297 1 84.44 73 ILE A C 1
ATOM 591 O O . ILE A 1 73 ? 9.117 -17.531 -10.133 1 84.44 73 ILE A O 1
ATOM 595 N N . HIS A 1 74 ? 10.977 -18.781 -9.797 1 85.06 74 HIS A N 1
ATOM 596 C CA . HIS A 1 74 ? 10.234 -19.797 -9.047 1 85.06 74 HIS A CA 1
ATOM 597 C C . HIS A 1 74 ? 10.102 -19.422 -7.578 1 85.06 74 HIS A C 1
ATOM 599 O O . HIS A 1 74 ? 9.672 -20.234 -6.758 1 85.06 74 HIS A O 1
ATOM 605 N N . GLY A 1 75 ? 10.547 -18.203 -7.258 1 78.75 75 GLY A N 1
ATOM 606 C CA . GLY A 1 75 ? 10.453 -17.75 -5.883 1 78.75 75 GLY A CA 1
ATOM 607 C C . GLY A 1 75 ? 9.055 -17.875 -5.301 1 78.75 75 GLY A C 1
ATOM 608 O O . GLY A 1 75 ? 8.062 -17.594 -5.984 1 78.75 75 GLY A O 1
ATOM 609 N N . GLY A 1 76 ? 9 -18.359 -4.031 1 75.56 76 GLY A N 1
ATOM 610 C CA . GLY A 1 76 ? 7.707 -18.578 -3.4 1 75.56 76 GLY A CA 1
ATOM 611 C C . GLY A 1 76 ? 6.992 -19.812 -3.922 1 75.56 76 GLY A C 1
ATOM 612 O O . GLY A 1 76 ? 5.852 -20.094 -3.541 1 75.56 76 GLY A O 1
ATOM 613 N N . HIS A 1 77 ? 7.727 -20.562 -4.84 1 77.38 77 HIS A N 1
ATOM 614 C CA . HIS A 1 77 ? 7.199 -21.797 -5.418 1 77.38 77 HIS A CA 1
ATOM 615 C C . HIS A 1 77 ? 5.945 -21.516 -6.242 1 77.38 77 HIS A C 1
ATOM 617 O O . HIS A 1 77 ? 4.941 -22.219 -6.098 1 77.38 77 HIS A O 1
ATOM 623 N N . LEU A 1 78 ? 6.078 -20.438 -6.965 1 77.5 78 LEU A N 1
ATOM 624 C CA . LEU A 1 78 ? 4.992 -20.141 -7.891 1 77.5 78 LEU A CA 1
ATOM 625 C C . LEU A 1 78 ? 4.766 -21.297 -8.859 1 77.5 78 LEU A C 1
ATOM 627 O O . LEU A 1 78 ? 5.711 -22 -9.227 1 77.5 78 LEU A O 1
ATOM 631 N N . GLY A 1 79 ? 3.564 -21.484 -9.281 1 76.44 79 GLY A N 1
ATOM 632 C CA . GLY A 1 79 ? 3.229 -22.531 -10.242 1 76.44 79 GLY A CA 1
ATOM 633 C C . GLY A 1 79 ? 3.75 -22.234 -11.641 1 76.44 79 GLY A C 1
ATOM 634 O O . GLY A 1 79 ? 4.297 -21.156 -11.891 1 76.44 79 GLY A O 1
ATOM 635 N N . MET A 1 80 ? 3.506 -23.188 -12.492 1 78.81 80 MET A N 1
ATOM 636 C CA . MET A 1 80 ? 4.078 -23.141 -13.828 1 78.81 80 MET A CA 1
ATOM 637 C C . MET A 1 80 ? 3.6 -21.922 -14.594 1 78.81 80 MET A C 1
ATOM 639 O O . MET A 1 80 ? 4.41 -21.156 -15.125 1 78.81 80 MET A O 1
ATOM 643 N N . GLU A 1 81 ? 2.361 -21.672 -14.594 1 81.12 81 GLU A N 1
ATOM 644 C CA . GLU A 1 81 ? 1.811 -20.547 -15.344 1 81.12 81 GLU A CA 1
ATOM 645 C C . GLU A 1 81 ? 2.283 -19.219 -14.766 1 81.12 81 GLU A C 1
ATOM 647 O O . GLU A 1 81 ? 2.629 -18.297 -15.516 1 81.12 81 GLU A O 1
ATOM 652 N N . LYS A 1 82 ? 2.35 -19.109 -13.5 1 84.44 82 LYS A N 1
ATOM 653 C CA . LYS A 1 82 ? 2.785 -17.875 -12.852 1 84.44 82 LYS A CA 1
ATOM 654 C C . LYS A 1 82 ? 4.266 -17.609 -13.109 1 84.44 82 LYS A C 1
ATOM 656 O O . LYS A 1 82 ? 4.68 -16.469 -13.273 1 84.44 82 LYS A O 1
ATOM 661 N N . CYS A 1 83 ? 5.027 -18.656 -13.125 1 85.69 83 CYS A N 1
ATOM 662 C CA . CYS A 1 83 ? 6.445 -18.5 -13.422 1 85.69 83 CYS A CA 1
ATOM 663 C C . CYS A 1 83 ? 6.648 -17.953 -14.828 1 85.69 83 CYS A C 1
ATOM 665 O O . CYS A 1 83 ? 7.492 -17.078 -15.047 1 85.69 83 CYS A O 1
ATOM 667 N N . LYS A 1 84 ? 5.855 -18.5 -15.703 1 85.69 84 LYS A N 1
ATOM 668 C CA . LYS A 1 84 ? 5.945 -18.016 -17.078 1 85.69 84 LYS A CA 1
ATOM 669 C C . LYS A 1 84 ? 5.559 -16.531 -17.156 1 85.69 84 LYS A C 1
ATOM 671 O O . LYS A 1 84 ? 6.234 -15.75 -17.828 1 85.69 84 LYS A O 1
ATOM 676 N N . LEU A 1 85 ? 4.539 -16.219 -16.469 1 83.56 85 LEU A N 1
ATOM 677 C CA . LEU A 1 85 ? 4.066 -14.836 -16.453 1 83.56 85 LEU A CA 1
ATOM 678 C C . LEU A 1 85 ? 5.098 -13.914 -15.812 1 83.56 85 LEU A C 1
ATOM 680 O O . LEU A 1 85 ? 5.301 -12.789 -16.266 1 83.56 85 LEU A O 1
ATOM 684 N N . ARG A 1 86 ? 5.664 -14.414 -14.82 1 84.88 86 ARG A N 1
ATOM 685 C CA . ARG A 1 86 ? 6.695 -13.633 -14.141 1 84.88 86 ARG A CA 1
ATOM 686 C C . ARG A 1 86 ? 7.891 -13.391 -15.055 1 84.88 86 ARG A C 1
ATOM 688 O O . ARG A 1 86 ? 8.414 -12.281 -15.117 1 84.88 86 ARG A O 1
ATOM 695 N N . ALA A 1 87 ? 8.273 -14.352 -15.703 1 83.06 87 ALA A N 1
ATOM 696 C CA . ALA A 1 87 ? 9.375 -14.219 -16.656 1 83.06 87 ALA A CA 1
ATOM 697 C C . ALA A 1 87 ? 9.008 -13.258 -17.781 1 83.06 87 ALA A C 1
ATOM 699 O O . ALA A 1 87 ? 9.805 -12.383 -18.141 1 83.06 87 ALA A O 1
ATOM 700 N N . LYS A 1 88 ? 7.789 -13.438 -18.266 1 80.25 88 LYS A N 1
ATOM 701 C CA . LYS A 1 88 ? 7.324 -12.617 -19.375 1 80.25 88 LYS A CA 1
ATOM 702 C C . LYS A 1 88 ? 7.266 -11.141 -19 1 80.25 88 LYS A C 1
ATOM 704 O O . LYS A 1 88 ? 7.281 -10.266 -19.859 1 80.25 88 LYS A O 1
ATOM 709 N N . SER A 1 89 ? 7.285 -10.969 -17.719 1 78.12 89 SER A N 1
ATOM 710 C CA . SER A 1 89 ? 7.121 -9.594 -17.266 1 78.12 89 SER A CA 1
ATOM 711 C C . SER A 1 89 ? 8.469 -8.93 -17.016 1 78.12 89 SER A C 1
ATOM 713 O O . SER A 1 89 ? 8.562 -7.699 -16.969 1 78.12 89 SER A O 1
ATOM 715 N N . CYS A 1 90 ? 9.508 -9.711 -16.875 1 81.75 90 CYS A N 1
ATOM 716 C CA . CYS A 1 90 ? 10.711 -9.055 -16.375 1 81.75 90 CYS A CA 1
ATOM 717 C C . CYS A 1 90 ? 11.938 -9.492 -17.172 1 81.75 90 CYS A C 1
ATOM 719 O O . CYS A 1 90 ? 12.859 -8.703 -17.391 1 81.75 90 CYS A O 1
ATOM 721 N N . VAL A 1 91 ? 11.992 -10.75 -17.609 1 85.69 91 VAL A N 1
ATOM 722 C CA . VAL A 1 91 ? 13.242 -11.258 -18.156 1 85.69 91 VAL A CA 1
ATOM 723 C C . VAL A 1 91 ? 12.953 -12.141 -19.359 1 85.69 91 VAL A C 1
ATOM 725 O O . VAL A 1 91 ? 11.82 -12.586 -19.562 1 85.69 91 VAL A O 1
ATOM 728 N N . TYR A 1 92 ? 14.055 -12.273 -20.188 1 87.12 92 TYR A N 1
ATOM 729 C CA . TYR A 1 92 ? 13.93 -13.141 -21.344 1 87.12 92 TYR A CA 1
ATOM 730 C C . TYR A 1 92 ? 15.227 -13.898 -21.609 1 87.12 92 TYR A C 1
ATOM 732 O O . TYR A 1 92 ? 16.312 -13.359 -21.422 1 87.12 92 TYR A O 1
ATOM 740 N N . ARG A 1 93 ? 15.062 -15.078 -21.922 1 87.5 93 ARG A N 1
ATOM 741 C CA . ARG A 1 93 ? 16.094 -15.953 -22.469 1 87.5 93 ARG A CA 1
ATOM 742 C C . ARG A 1 93 ? 15.484 -17.016 -23.359 1 87.5 93 ARG A C 1
ATOM 744 O O . ARG A 1 93 ? 14.359 -17.469 -23.125 1 87.5 93 ARG A O 1
ATOM 751 N N . PRO A 1 94 ? 16.344 -17.266 -24.375 1 86.44 94 PRO A N 1
ATOM 752 C CA . PRO A 1 94 ? 15.797 -18.375 -25.188 1 86.44 94 PRO A CA 1
ATOM 753 C C . PRO A 1 94 ? 15.523 -19.625 -24.344 1 86.44 94 PRO A C 1
ATOM 755 O O . PRO A 1 94 ? 16.344 -20 -23.516 1 86.44 94 PRO A O 1
ATOM 758 N N . ASP A 1 95 ? 14.406 -20.188 -24.297 1 86.81 95 ASP A N 1
ATOM 759 C CA . ASP A 1 95 ? 13.984 -21.422 -23.672 1 86.81 95 ASP A CA 1
ATOM 760 C C . ASP A 1 95 ? 13.672 -21.203 -22.188 1 86.81 95 ASP A C 1
ATOM 762 O O . ASP A 1 95 ? 13.68 -22.141 -21.391 1 86.81 95 ASP A O 1
ATOM 766 N N . ILE A 1 96 ? 13.586 -19.969 -21.875 1 88 96 ILE A N 1
ATOM 767 C CA . ILE A 1 96 ? 13.336 -19.672 -20.469 1 88 96 ILE A CA 1
ATOM 768 C C . ILE A 1 96 ? 12.039 -20.328 -20.016 1 88 96 ILE A C 1
ATOM 770 O O . ILE A 1 96 ? 11.914 -20.75 -18.859 1 88 96 ILE A O 1
ATOM 774 N N . TYR A 1 97 ? 11.156 -20.469 -20.906 1 84.81 97 TYR A N 1
ATOM 775 C CA . TYR A 1 97 ? 9.867 -21.031 -20.547 1 84.81 97 TYR A CA 1
ATOM 776 C C . TYR A 1 97 ? 9.969 -22.547 -20.328 1 84.81 97 TYR A C 1
ATOM 778 O O . TYR A 1 97 ? 9.445 -23.062 -19.328 1 84.81 97 TYR A O 1
ATOM 786 N N . LYS A 1 98 ? 10.68 -23.188 -21.188 1 86.81 98 LYS A N 1
ATOM 787 C CA . LYS A 1 98 ? 10.914 -24.625 -21.031 1 86.81 98 LYS A CA 1
ATOM 788 C C . LYS A 1 98 ? 11.727 -24.906 -19.766 1 86.81 98 LYS A C 1
ATOM 790 O O . LYS A 1 98 ? 11.43 -25.859 -19.031 1 86.81 98 LYS A O 1
ATOM 795 N N . GLU A 1 99 ? 12.648 -24.094 -19.562 1 89.38 99 GLU A N 1
ATOM 796 C CA . GLU A 1 99 ? 13.492 -24.25 -18.375 1 89.38 99 GLU A CA 1
ATOM 797 C C . GLU A 1 99 ? 12.695 -24.031 -17.094 1 89.38 99 GLU A C 1
ATOM 799 O O . GLU A 1 99 ? 12.906 -24.719 -16.094 1 89.38 99 GLU A O 1
ATOM 804 N N . SER A 1 100 ? 11.836 -23.047 -17.094 1 88.06 100 SER A N 1
ATOM 805 C CA . SER A 1 100 ? 10.992 -22.781 -15.93 1 88.06 100 SER A CA 1
ATOM 806 C C . SER A 1 100 ? 10.055 -23.953 -15.656 1 88.06 100 SER A C 1
ATOM 808 O O . SER A 1 100 ? 9.844 -24.328 -14.5 1 88.06 100 SER A O 1
ATOM 810 N N . GLU A 1 101 ? 9.539 -24.516 -16.688 1 85.38 101 GLU A N 1
ATOM 811 C CA . GLU A 1 101 ? 8.672 -25.672 -16.562 1 85.38 101 GLU A CA 1
ATOM 812 C C . GLU A 1 101 ? 9.422 -26.859 -15.945 1 85.38 101 GLU A C 1
ATOM 814 O O . GLU A 1 101 ? 8.906 -27.531 -15.055 1 85.38 101 GLU A O 1
ATOM 819 N N . SER A 1 102 ? 10.594 -27.047 -16.469 1 86.88 102 SER A N 1
ATOM 820 C CA . SER A 1 102 ? 11.422 -28.156 -15.969 1 86.88 102 SER A CA 1
ATOM 821 C C . SER A 1 102 ? 11.75 -27.969 -14.492 1 86.88 102 SER A C 1
ATOM 823 O O . SER A 1 102 ? 11.711 -28.922 -13.719 1 86.88 102 SER A O 1
ATOM 825 N N . LEU A 1 103 ? 12 -26.781 -14.141 1 85.94 103 LEU A N 1
ATOM 826 C CA . LEU A 1 103 ? 12.336 -26.469 -12.758 1 85.94 103 LEU A CA 1
ATOM 827 C C . LEU A 1 103 ? 11.148 -26.75 -11.836 1 85.94 103 LEU A C 1
ATOM 829 O O . LEU A 1 103 ? 11.305 -27.375 -10.781 1 85.94 103 LEU A O 1
ATOM 833 N N . VAL A 1 104 ? 10.016 -26.312 -12.195 1 82.56 104 VAL A N 1
ATOM 834 C CA . VAL A 1 104 ? 8.82 -26.5 -11.383 1 82.56 104 VAL A CA 1
ATOM 835 C C . VAL A 1 104 ? 8.5 -27.984 -11.266 1 82.56 104 VAL A C 1
ATOM 837 O O . VAL A 1 104 ? 8.156 -28.469 -10.188 1 82.56 104 VAL A O 1
ATOM 840 N N . ASN A 1 105 ? 8.656 -28.703 -12.367 1 81.06 105 ASN A N 1
ATOM 841 C CA . ASN A 1 105 ? 8.328 -30.125 -12.391 1 81.06 105 ASN A CA 1
ATOM 842 C C . ASN A 1 105 ? 9.312 -30.938 -11.547 1 81.06 105 ASN A C 1
ATOM 844 O O . ASN A 1 105 ? 8.953 -31.984 -11.008 1 81.06 105 ASN A O 1
ATOM 848 N N . SER A 1 106 ? 10.445 -30.406 -11.422 1 82 106 SER A N 1
ATOM 849 C CA . SER A 1 106 ? 11.477 -31.141 -10.703 1 82 106 SER A CA 1
ATOM 850 C C . SER A 1 106 ? 11.539 -30.734 -9.234 1 82 106 SER A C 1
ATOM 852 O O . SER A 1 106 ? 12.32 -31.281 -8.461 1 82 106 SER A O 1
ATOM 854 N N . CYS A 1 107 ? 10.789 -29.781 -8.945 1 76.88 107 CYS A N 1
ATOM 855 C CA . CYS A 1 107 ? 10.828 -29.297 -7.574 1 76.88 107 CYS A CA 1
ATOM 856 C C . CYS A 1 107 ? 10.141 -30.266 -6.629 1 76.88 107 CYS A C 1
ATOM 858 O O . CYS A 1 107 ? 8.93 -30.5 -6.727 1 76.88 107 CYS A O 1
ATOM 860 N N . CYS A 1 108 ? 10.82 -30.828 -5.66 1 73.56 108 CYS A N 1
ATOM 861 C CA . CYS A 1 108 ? 10.312 -31.844 -4.75 1 73.56 108 CYS A CA 1
ATOM 862 C C . CYS A 1 108 ? 9.281 -31.25 -3.795 1 73.56 108 CYS A C 1
ATOM 864 O O . CYS A 1 108 ? 8.297 -31.922 -3.455 1 73.56 108 CYS A O 1
ATOM 866 N N . VAL A 1 109 ? 9.492 -30.078 -3.426 1 72.62 109 VAL A N 1
ATOM 867 C CA . VAL A 1 109 ? 8.602 -29.438 -2.463 1 72.62 109 VAL A CA 1
ATOM 868 C C . VAL A 1 109 ? 7.246 -29.172 -3.109 1 72.62 109 VAL A C 1
ATOM 870 O O . VAL A 1 109 ? 6.203 -29.391 -2.488 1 72.62 109 VAL A O 1
ATOM 873 N N . CYS A 1 110 ? 7.312 -28.688 -4.273 1 71.5 110 CYS A N 1
ATOM 874 C CA . CYS A 1 110 ? 6.055 -28.438 -4.965 1 71.5 110 CYS A CA 1
ATOM 875 C C . CYS A 1 110 ? 5.289 -29.719 -5.203 1 71.5 110 CYS A C 1
ATOM 877 O O . CYS A 1 110 ? 4.059 -29.734 -5.16 1 71.5 110 CYS A O 1
ATOM 879 N N . GLU A 1 111 ? 5.891 -30.75 -5.492 1 68.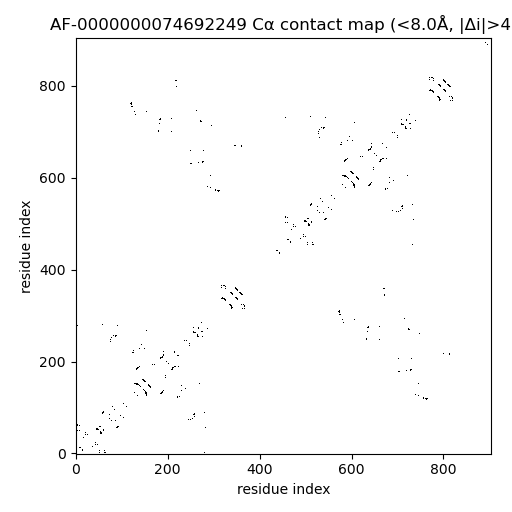62 111 GLU A N 1
ATOM 880 C CA . GLU A 1 111 ? 5.25 -32.062 -5.68 1 68.62 111 GLU A CA 1
ATOM 881 C C . GLU A 1 111 ? 4.582 -32.531 -4.395 1 68.62 111 GLU A C 1
ATOM 883 O O . GLU A 1 111 ? 3.486 -33.094 -4.434 1 68.62 111 GLU A O 1
ATOM 888 N N . LYS A 1 112 ? 5.219 -32.281 -3.311 1 65.69 112 LYS A N 1
ATOM 889 C CA . LYS A 1 112 ? 4.738 -32.719 -2 1 65.69 112 LYS A CA 1
ATOM 890 C C . LYS A 1 112 ? 3.41 -32.062 -1.655 1 65.69 112 LYS A C 1
ATOM 892 O O . LYS A 1 112 ? 2.543 -32.688 -1.036 1 65.69 112 LYS A O 1
ATOM 897 N N . TYR A 1 113 ? 3.158 -30.906 -2.066 1 62.22 113 TYR A N 1
ATOM 898 C CA . TYR A 1 113 ? 1.991 -30.156 -1.611 1 62.22 113 TYR A CA 1
ATOM 899 C C . TYR A 1 113 ? 0.967 -30 -2.73 1 62.22 113 TYR A C 1
ATOM 901 O O . TYR A 1 113 ? 0.131 -29.094 -2.699 1 62.22 113 TYR A O 1
ATOM 909 N N . HIS A 1 114 ? 0.85 -30.75 -3.693 1 58.47 114 HIS A N 1
ATOM 910 C CA . HIS A 1 114 ? -0.101 -30.703 -4.797 1 58.47 114 HIS A CA 1
ATOM 911 C C . HIS A 1 114 ? -1.516 -31.016 -4.32 1 58.47 114 HIS A C 1
ATOM 913 O O . HIS A 1 114 ? -1.708 -31.859 -3.434 1 58.47 114 HIS A O 1
ATOM 919 N N . SER A 1 115 ? -2.59 -30.094 -4.754 1 55.19 115 SER A N 1
ATOM 920 C CA . SER A 1 115 ? -3.971 -30.172 -4.289 1 55.19 115 SER A CA 1
ATOM 921 C C . SER A 1 115 ? -4.645 -31.453 -4.793 1 55.19 115 SER A C 1
ATOM 923 O O . SER A 1 115 ? -4.262 -32 -5.828 1 55.19 115 SER A O 1
ATOM 925 N N . SER A 1 116 ? -5.668 -31.953 -3.924 1 49.16 116 SER A N 1
ATOM 926 C CA . SER A 1 116 ? -6.504 -33.094 -4.273 1 49.16 116 SER A CA 1
ATOM 927 C C . SER A 1 116 ? -7.602 -32.688 -5.254 1 49.16 116 SER A C 1
ATOM 929 O O . SER A 1 116 ? -7.984 -31.516 -5.32 1 49.16 116 SER A O 1
ATOM 931 N N . GLN A 1 117 ? -8.18 -33.438 -6.27 1 44.22 117 GLN A N 1
ATOM 932 C CA . GLN A 1 117 ? -8.992 -33.344 -7.48 1 44.22 117 GLN A CA 1
ATOM 933 C C . GLN A 1 117 ? -10.406 -32.844 -7.164 1 44.22 117 GLN A C 1
ATOM 935 O O . GLN A 1 117 ? -11.102 -32.344 -8.039 1 44.22 117 GLN A O 1
ATOM 940 N N . GLN A 1 118 ? -11.266 -33.25 -6.133 1 44.22 118 GLN A N 1
ATOM 941 C CA . GLN A 1 118 ? -12.711 -33.219 -6.332 1 44.22 118 GLN A CA 1
ATOM 942 C C . GLN A 1 118 ? -13.312 -31.891 -5.953 1 44.22 118 GLN A C 1
ATOM 944 O O . GLN A 1 118 ? -13.078 -31.375 -4.852 1 44.22 118 GLN A O 1
ATOM 949 N N . LYS A 1 119 ? -13.664 -30.938 -6.879 1 53.22 119 LYS A N 1
ATOM 950 C CA . LYS A 1 119 ? -14.102 -29.609 -6.441 1 53.22 119 LYS A CA 1
ATOM 951 C C . LYS A 1 119 ? -15.531 -29.328 -6.895 1 53.22 119 LYS A C 1
ATOM 953 O O . LYS A 1 119 ? -16 -29.906 -7.871 1 53.22 119 LYS A O 1
ATOM 958 N N . GLU A 1 120 ? -16.578 -28.984 -5.988 1 51.56 120 GLU A N 1
ATOM 959 C CA . GLU A 1 120 ? -17.891 -28.438 -6.352 1 51.56 120 GLU A CA 1
ATOM 960 C C . GLU A 1 120 ? -17.75 -27.266 -7.316 1 51.56 120 GLU A C 1
ATOM 962 O O . GLU A 1 120 ? -16.688 -26.625 -7.371 1 51.56 120 GLU A O 1
ATOM 967 N N . PRO A 1 121 ? -18.953 -27.219 -8.078 1 52.5 121 PRO A N 1
ATOM 968 C CA . PRO A 1 121 ? -18.891 -26.109 -9.039 1 52.5 121 PRO A CA 1
ATOM 969 C C . PRO A 1 121 ? -18.672 -24.75 -8.375 1 52.5 121 PRO A C 1
ATOM 971 O O . PRO A 1 121 ? -19.188 -24.516 -7.277 1 52.5 121 PRO A O 1
ATOM 974 N N . MET A 1 122 ? -18.016 -23.922 -9.016 1 61.56 122 MET A N 1
ATOM 975 C CA . MET A 1 122 ? -17.594 -22.625 -8.5 1 61.56 122 MET A CA 1
ATOM 976 C C . MET A 1 122 ? -18.688 -21.562 -8.727 1 61.56 122 MET A C 1
ATOM 978 O O . MET A 1 122 ? -19.312 -21.547 -9.789 1 61.56 122 MET A O 1
ATOM 982 N N . ILE A 1 123 ? -19.172 -20.891 -7.715 1 59.25 123 ILE A N 1
ATOM 983 C CA . ILE A 1 123 ? -20 -19.688 -7.875 1 59.25 123 ILE A CA 1
ATOM 984 C C . ILE A 1 123 ? -19.094 -18.453 -7.969 1 59.25 123 ILE A C 1
ATOM 986 O O . ILE A 1 123 ? -18.406 -18.109 -7.012 1 59.25 123 ILE A O 1
ATOM 990 N N . PRO A 1 124 ? -19.219 -17.859 -9.141 1 64.81 124 PRO A N 1
ATOM 991 C CA . PRO A 1 124 ? -18.328 -16.703 -9.312 1 64.81 124 PRO A CA 1
ATOM 992 C C . PRO A 1 124 ? -18.734 -15.508 -8.445 1 64.81 124 PRO A C 1
ATOM 994 O O . PRO A 1 124 ? -19.922 -15.305 -8.195 1 64.81 124 PRO A O 1
ATOM 997 N N . SER A 1 125 ? -17.875 -14.82 -7.863 1 69.94 125 SER A N 1
ATOM 998 C CA . SER A 1 125 ? -18.109 -13.594 -7.113 1 69.94 125 SER A CA 1
ATOM 999 C C . SER A 1 125 ? -18.219 -12.391 -8.039 1 69.94 125 SER A C 1
ATOM 1001 O O . SER A 1 125 ? -17.688 -12.406 -9.148 1 69.94 125 SER A O 1
ATOM 1003 N N . GLU A 1 126 ? -18.938 -11.406 -7.543 1 77.31 126 GLU A N 1
ATOM 1004 C CA . GLU A 1 126 ? -19 -10.156 -8.297 1 77.31 126 GLU A CA 1
ATOM 1005 C C . GLU A 1 126 ? -17.672 -9.43 -8.289 1 77.31 126 GLU A C 1
ATOM 1007 O O . GLU A 1 126 ? -17.016 -9.344 -7.25 1 77.31 126 GLU A O 1
ATOM 1012 N N . ILE A 1 127 ? -17.281 -9.047 -9.461 1 82.31 127 ILE A N 1
ATOM 1013 C CA . ILE A 1 127 ? -16.047 -8.273 -9.586 1 82.31 127 ILE A CA 1
ATOM 1014 C C . ILE A 1 127 ? -16.344 -6.797 -9.312 1 82.31 127 ILE A C 1
ATOM 1016 O O . ILE A 1 127 ? -17.172 -6.18 -10 1 82.31 127 ILE A O 1
ATOM 1020 N N . PRO A 1 128 ? -15.688 -6.289 -8.352 1 86.88 128 PRO A N 1
ATOM 1021 C CA . PRO A 1 128 ? -15.922 -4.875 -8.047 1 86.88 128 PRO A CA 1
ATOM 1022 C C . PRO A 1 128 ? -15.516 -3.951 -9.188 1 86.88 128 PRO A C 1
ATOM 1024 O O . PRO A 1 128 ? -14.742 -4.352 -10.07 1 86.88 128 PRO A O 1
ATOM 1027 N N . SER A 1 129 ? -15.93 -2.705 -9.141 1 82.69 129 SER A N 1
ATOM 1028 C CA . SER A 1 129 ? -15.695 -1.754 -10.219 1 82.69 129 SER A CA 1
ATOM 1029 C C . SER A 1 129 ? -14.344 -1.07 -10.07 1 82.69 129 SER A C 1
ATOM 1031 O O . SER A 1 129 ? -13.797 -0.542 -11.047 1 82.69 129 SER A O 1
ATOM 1033 N N . ARG A 1 130 ? -13.852 -1.072 -8.875 1 87.81 130 ARG A N 1
ATOM 1034 C CA . ARG A 1 130 ? -12.57 -0.408 -8.641 1 87.81 130 ARG A CA 1
ATOM 1035 C C . ARG A 1 130 ? -11.742 -1.161 -7.605 1 87.81 130 ARG A C 1
ATOM 1037 O O . ARG A 1 130 ? -12.281 -1.959 -6.832 1 87.81 130 ARG A O 1
ATOM 1044 N N . PRO A 1 131 ? -10.438 -0.855 -7.629 1 91.25 131 PRO A N 1
ATOM 1045 C CA . PRO A 1 131 ? -9.594 -1.494 -6.617 1 91.25 131 PRO A CA 1
ATOM 1046 C C . PRO A 1 131 ? -9.984 -1.114 -5.191 1 91.25 131 PRO A C 1
ATOM 1048 O O . PRO A 1 131 ? -10.359 0.034 -4.938 1 91.25 131 PRO A O 1
ATOM 1051 N N . TRP A 1 132 ? -9.961 -2.057 -4.371 1 93.44 132 TRP A N 1
ATOM 1052 C CA . TRP A 1 132 ? -10.109 -1.889 -2.93 1 93.44 132 TRP A CA 1
ATOM 1053 C C . TRP A 1 132 ? -11.531 -1.484 -2.568 1 93.44 132 TRP A C 1
ATOM 1055 O O . TRP A 1 132 ? -11.766 -0.871 -1.525 1 93.44 132 TRP A O 1
ATOM 1065 N N . GLN A 1 133 ? -12.5 -1.667 -3.42 1 90.94 133 GLN A N 1
ATOM 1066 C CA . GLN A 1 133 ? -13.914 -1.452 -3.127 1 90.94 133 GLN A CA 1
ATOM 1067 C C . GLN A 1 133 ? -14.461 -2.539 -2.207 1 90.94 133 GLN A C 1
ATOM 1069 O O . GLN A 1 133 ? -15.133 -2.244 -1.216 1 90.94 133 GLN A O 1
ATOM 1074 N N . THR A 1 134 ? -14.125 -3.707 -2.604 1 92 134 THR A N 1
ATOM 1075 C CA . THR A 1 134 ? -14.516 -4.871 -1.814 1 92 134 THR A CA 1
ATOM 1076 C C . THR A 1 134 ? -13.289 -5.719 -1.465 1 92 134 THR A C 1
ATOM 1078 O O . THR A 1 134 ? -12.5 -6.066 -2.344 1 92 134 THR A O 1
ATOM 1081 N N . VAL A 1 135 ? -13.195 -5.957 -0.155 1 95.06 135 VAL A N 1
ATOM 1082 C CA . VAL A 1 135 ? -12.086 -6.797 0.29 1 95.06 135 VAL A CA 1
ATOM 1083 C C . VAL A 1 135 ? -12.625 -7.992 1.07 1 95.06 135 VAL A C 1
ATOM 1085 O O . VAL A 1 135 ? -13.75 -7.953 1.582 1 95.06 135 VAL A O 1
ATOM 1088 N N . SER A 1 136 ? -11.836 -9.031 1.074 1 92.88 136 SER A N 1
ATOM 1089 C CA . SER A 1 136 ? -12.164 -10.211 1.863 1 92.88 136 SER A CA 1
ATOM 1090 C C . SER A 1 136 ? -11.117 -10.461 2.943 1 92.88 136 SER A C 1
ATOM 1092 O O . SER A 1 136 ? -9.945 -10.148 2.76 1 92.88 136 SER A O 1
ATOM 1094 N N . ALA A 1 137 ? -11.578 -10.984 4.051 1 94 137 ALA A N 1
ATOM 1095 C CA . ALA A 1 137 ? -10.656 -11.297 5.141 1 94 137 ALA A CA 1
ATOM 1096 C C . ALA A 1 137 ? -10.953 -12.68 5.719 1 94 137 ALA A C 1
ATOM 1098 O O . ALA A 1 137 ? -12.109 -13.109 5.77 1 94 137 ALA A O 1
ATOM 1099 N N . ASP A 1 138 ? -9.883 -13.352 6.109 1 92.38 138 ASP A N 1
ATOM 1100 C CA . ASP A 1 138 ? -9.992 -14.656 6.758 1 92.38 138 ASP A CA 1
ATOM 1101 C C . ASP A 1 138 ? -8.789 -14.906 7.672 1 92.38 138 ASP A C 1
ATOM 1103 O O . ASP A 1 138 ? -7.762 -14.242 7.559 1 92.38 138 ASP A O 1
ATOM 1107 N N . LEU A 1 139 ? -9.078 -15.781 8.594 1 93.62 139 LEU A N 1
ATOM 1108 C CA . LEU A 1 139 ? -8.016 -16.219 9.5 1 93.62 139 LEU A CA 1
ATOM 1109 C C . LEU A 1 139 ? -7.598 -17.656 9.203 1 93.62 139 LEU A C 1
ATOM 1111 O O . LEU A 1 139 ? -8.438 -18.5 8.875 1 93.62 139 LEU A O 1
ATOM 1115 N N . PHE A 1 140 ? -6.301 -17.891 9.273 1 92.56 140 PHE A N 1
ATOM 1116 C CA . PHE A 1 140 ? -5.84 -19.266 9.078 1 92.56 140 PHE A CA 1
ATOM 1117 C C . PHE A 1 140 ? -4.637 -19.562 9.961 1 92.56 140 PHE A C 1
ATOM 1119 O O . PHE A 1 140 ? -3.969 -18.641 10.445 1 92.56 140 PHE A O 1
ATOM 1126 N N . TYR A 1 141 ? -4.504 -20.844 10.18 1 92.81 141 TYR A N 1
ATOM 1127 C CA . TYR A 1 141 ? -3.436 -21.328 11.047 1 92.81 141 TYR A CA 1
ATOM 1128 C C . TYR A 1 141 ? -2.459 -22.203 10.273 1 92.81 141 TYR A C 1
ATOM 1130 O O . TYR A 1 141 ? -2.873 -23.109 9.539 1 92.81 141 TYR A O 1
ATOM 1138 N N . VAL A 1 142 ? -1.195 -21.844 10.398 1 91.06 142 VAL A N 1
ATOM 1139 C CA . VAL A 1 142 ? -0.158 -22.641 9.75 1 91.06 142 VAL A CA 1
ATOM 1140 C C . VAL A 1 142 ? 1.158 -22.484 10.508 1 91.06 142 VAL A C 1
ATOM 1142 O O . VAL A 1 142 ? 1.481 -21.406 10.992 1 91.06 142 VAL A O 1
ATOM 1145 N N . GLN A 1 143 ? 1.9 -23.625 10.664 1 86.94 143 GLN A N 1
ATOM 1146 C CA . GLN A 1 143 ? 3.217 -23.656 11.297 1 86.94 143 GLN A CA 1
ATOM 1147 C C . GLN A 1 143 ? 3.191 -22.969 12.656 1 86.94 143 GLN A C 1
ATOM 1149 O O . GLN A 1 143 ? 4.016 -22.094 12.938 1 86.94 143 GLN A O 1
ATOM 1154 N N . GLN A 1 144 ? 2.182 -23.172 13.359 1 87.31 144 GLN A N 1
ATOM 1155 C CA . GLN A 1 144 ? 2.051 -22.781 14.758 1 87.31 144 GLN A CA 1
ATOM 1156 C C . GLN A 1 144 ? 1.869 -21.266 14.898 1 87.31 144 GLN A C 1
ATOM 1158 O O . GLN A 1 144 ? 2.314 -20.672 15.875 1 87.31 144 GLN A O 1
ATOM 1163 N N . ALA A 1 145 ? 1.357 -20.703 13.922 1 92.44 145 ALA A N 1
ATOM 1164 C CA . ALA A 1 145 ? 1.066 -19.281 13.992 1 92.44 145 ALA A CA 1
ATOM 1165 C C . ALA A 1 145 ? -0.261 -18.953 13.312 1 92.44 145 ALA A C 1
ATOM 1167 O O . ALA A 1 145 ? -0.658 -19.625 12.359 1 92.44 145 ALA A O 1
ATOM 1168 N N . TRP A 1 146 ? -0.927 -17.953 13.875 1 94.06 146 TRP A N 1
ATOM 1169 C CA . TRP A 1 146 ? -2.152 -17.453 13.258 1 94.06 146 TRP A CA 1
ATOM 1170 C C . TRP A 1 146 ? -1.85 -16.297 12.312 1 94.06 146 TRP A C 1
ATOM 1172 O O . TRP A 1 146 ? -1.015 -15.445 12.609 1 94.06 146 TRP A O 1
ATOM 1182 N N . PHE A 1 147 ? -2.588 -16.375 11.203 1 95.81 147 PHE A N 1
ATOM 1183 C CA . PHE A 1 147 ? -2.42 -15.32 10.203 1 95.81 147 PHE A CA 1
ATOM 1184 C C . PHE A 1 147 ? -3.766 -14.711 9.828 1 95.81 147 PHE A C 1
ATOM 1186 O O . PHE A 1 147 ? -4.785 -15.406 9.82 1 95.81 147 PHE A O 1
ATOM 1193 N N . LEU A 1 148 ? -3.732 -13.398 9.562 1 95.94 148 LEU A N 1
ATOM 1194 C CA . LEU A 1 148 ? -4.832 -12.68 8.938 1 95.94 148 LEU A CA 1
ATOM 1195 C C . LEU A 1 148 ? -4.535 -12.406 7.465 1 95.94 148 LEU A C 1
ATOM 1197 O O . LEU A 1 148 ? -3.463 -11.891 7.129 1 95.94 148 LEU A O 1
ATOM 1201 N N . VAL A 1 149 ? -5.438 -12.844 6.629 1 95.81 149 VAL A N 1
ATOM 1202 C CA . VAL A 1 149 ? -5.277 -12.547 5.211 1 95.81 149 VAL A CA 1
ATOM 1203 C C . VAL A 1 149 ? -6.41 -11.625 4.746 1 95.81 149 VAL A C 1
ATOM 1205 O O . VAL A 1 149 ? -7.574 -11.852 5.082 1 95.81 149 VAL A O 1
ATOM 1208 N N . VAL A 1 150 ? -6.047 -10.531 4.129 1 96.56 150 VAL A N 1
ATOM 1209 C CA . VAL A 1 150 ? -6.984 -9.602 3.5 1 96.56 150 VAL A CA 1
ATOM 1210 C C . VAL A 1 150 ? -6.676 -9.484 2.01 1 96.56 150 VAL A C 1
ATOM 1212 O O . VAL A 1 150 ? -5.543 -9.188 1.626 1 96.56 150 VAL A O 1
ATOM 1215 N N . VAL A 1 151 ? -7.699 -9.742 1.179 1 95.56 151 VAL A N 1
ATOM 1216 C CA . VAL A 1 151 ? -7.453 -9.75 -0.26 1 95.56 151 VAL A CA 1
ATOM 1217 C C . VAL A 1 151 ? -8.461 -8.836 -0.96 1 95.56 151 VAL A C 1
ATOM 1219 O O . VAL A 1 151 ? -9.648 -8.852 -0.64 1 95.56 151 VAL A O 1
ATOM 1222 N N . ASP A 1 152 ? -7.98 -8.062 -1.856 1 95.06 152 ASP A N 1
ATOM 1223 C CA . ASP A 1 152 ? -8.828 -7.207 -2.686 1 95.06 152 ASP A CA 1
ATOM 1224 C C . ASP A 1 152 ? -9.484 -8.008 -3.807 1 95.06 152 ASP A C 1
ATOM 1226 O O . ASP A 1 152 ? -8.805 -8.719 -4.551 1 95.06 152 ASP A O 1
ATOM 1230 N N . TYR A 1 153 ? -10.727 -7.852 -4.027 1 89.88 153 TYR A N 1
ATOM 1231 C CA . TYR A 1 153 ? -11.461 -8.617 -5.031 1 89.88 153 TYR A CA 1
ATOM 1232 C C . TYR A 1 153 ? -11.07 -8.18 -6.438 1 89.88 153 TYR A C 1
ATOM 1234 O O . TYR A 1 153 ? -11.141 -8.977 -7.379 1 89.88 153 TYR A O 1
ATOM 1242 N N . TYR A 1 154 ? -10.703 -6.984 -6.539 1 91.12 154 TYR A N 1
ATOM 1243 C CA . TYR A 1 154 ? -10.391 -6.441 -7.855 1 91.12 154 TYR A CA 1
ATOM 1244 C C . TYR A 1 154 ? -8.977 -6.812 -8.281 1 91.12 154 TYR A C 1
ATOM 1246 O O . TYR A 1 154 ? -8.781 -7.477 -9.297 1 91.12 154 TYR A O 1
ATOM 1254 N N . SER A 1 155 ? -8.031 -6.449 -7.453 1 93.12 155 SER A N 1
ATOM 1255 C CA . SER A 1 155 ? -6.629 -6.609 -7.828 1 93.12 155 SER A CA 1
ATOM 1256 C C . SER A 1 155 ? -6.109 -7.992 -7.445 1 93.12 155 SER A C 1
ATOM 1258 O O . SER A 1 155 ? -5.051 -8.414 -7.914 1 93.12 155 SER A O 1
ATOM 1260 N N . LYS A 1 156 ? -6.766 -8.68 -6.531 1 92.56 156 LYS A N 1
ATOM 1261 C CA . LYS A 1 156 ? -6.336 -9.977 -6.012 1 92.56 156 LYS A CA 1
ATOM 1262 C C . LYS A 1 156 ? -5.066 -9.844 -5.18 1 92.56 156 LYS A C 1
ATOM 1264 O O . LYS A 1 156 ? -4.387 -10.836 -4.91 1 92.56 156 LYS A O 1
ATOM 1269 N N . PHE A 1 157 ? -4.719 -8.633 -4.777 1 96.56 157 PHE A N 1
ATOM 1270 C CA . PHE A 1 157 ? -3.539 -8.367 -3.963 1 96.56 157 PHE A CA 1
ATOM 1271 C C . PHE A 1 157 ? -3.734 -8.891 -2.543 1 96.56 157 PHE A C 1
ATOM 1273 O O . PHE A 1 157 ? -4.594 -8.391 -1.809 1 96.56 157 PHE A O 1
ATOM 1280 N N . PRO A 1 158 ? -2.893 -9.773 -2.084 1 95.38 158 PRO A N 1
ATOM 1281 C CA . PRO A 1 158 ? -3.062 -10.32 -0.737 1 95.38 158 PRO A CA 1
ATOM 1282 C C . PRO A 1 158 ? -2.229 -9.586 0.31 1 95.38 158 PRO A C 1
ATOM 1284 O O . PRO A 1 158 ? -1.044 -9.328 0.088 1 95.38 158 PRO A O 1
ATOM 1287 N N . PHE A 1 159 ? -2.842 -9.234 1.356 1 97.62 159 PHE A N 1
ATOM 1288 C CA . PHE A 1 159 ? -2.154 -8.797 2.566 1 97.62 159 PHE A CA 1
ATOM 1289 C C . PHE A 1 159 ? -2.16 -9.898 3.619 1 97.62 159 PHE A C 1
ATOM 1291 O O . PHE A 1 159 ? -3.223 -10.406 3.992 1 97.62 159 PHE A O 1
ATOM 1298 N N . VAL A 1 160 ? -0.99 -10.281 4.074 1 95.94 160 VAL A N 1
ATOM 1299 C CA . VAL A 1 160 ? -0.849 -11.352 5.059 1 95.94 160 VAL A CA 1
ATOM 1300 C C . VAL A 1 160 ? -0.157 -10.812 6.309 1 95.94 160 VAL A C 1
ATOM 1302 O O . VAL A 1 160 ? 0.962 -10.305 6.234 1 95.94 160 VAL A O 1
ATOM 1305 N N . LYS A 1 161 ? -0.875 -10.93 7.422 1 96 161 LYS A N 1
ATOM 1306 C CA . LYS A 1 161 ? -0.341 -10.422 8.68 1 96 161 LYS A CA 1
ATOM 1307 C C . LYS A 1 161 ? -0.28 -11.531 9.734 1 96 161 LYS A C 1
ATOM 1309 O O . LYS A 1 161 ? -1.277 -12.203 9.992 1 96 161 LYS A O 1
ATOM 1314 N N . LYS A 1 162 ? 0.895 -11.703 10.281 1 93.81 162 LYS A N 1
ATOM 1315 C CA . LYS A 1 162 ? 1.036 -12.648 11.383 1 93.81 162 LYS A CA 1
ATOM 1316 C C . LYS A 1 162 ? 0.434 -12.094 12.672 1 93.81 162 LYS A C 1
ATOM 1318 O O . LYS A 1 162 ? 0.683 -10.938 13.023 1 93.81 162 LYS A O 1
ATOM 1323 N N . LEU A 1 163 ? -0.366 -12.875 13.289 1 93.75 163 LEU A N 1
ATOM 1324 C CA . LEU A 1 163 ? -1.023 -12.43 14.516 1 93.75 163 LEU A CA 1
ATOM 1325 C C . LEU A 1 163 ? -0.338 -13.023 15.742 1 93.75 163 LEU A C 1
ATOM 1327 O O . LEU A 1 163 ? 0.068 -14.195 15.734 1 93.75 163 LEU A O 1
ATOM 1331 N N . HIS A 1 164 ? -0.183 -12.195 16.75 1 87.69 164 HIS A N 1
ATOM 1332 C CA . HIS A 1 164 ? 0.389 -12.68 18 1 87.69 164 HIS A CA 1
ATOM 1333 C C . HIS A 1 164 ? -0.637 -13.469 18.812 1 87.69 164 HIS A C 1
ATOM 1335 O O . HIS A 1 164 ? -0.277 -14.383 19.562 1 87.69 164 HIS A O 1
ATOM 1341 N N . ASN A 1 165 ? -1.918 -13.047 18.672 1 87.94 165 ASN A N 1
ATOM 1342 C CA . ASN A 1 165 ? -3.023 -13.758 19.297 1 87.94 165 ASN A CA 1
ATOM 1343 C C . ASN A 1 165 ? -4.305 -13.656 18.484 1 87.94 165 ASN A C 1
ATOM 1345 O O . ASN A 1 165 ? -4.363 -12.891 17.5 1 87.94 165 ASN A O 1
ATOM 1349 N N . LEU A 1 166 ? -5.215 -14.492 18.844 1 88.94 166 LEU A N 1
ATOM 1350 C CA . LEU A 1 166 ? -6.422 -14.594 18.031 1 88.94 166 LEU A CA 1
ATOM 1351 C C . LEU A 1 166 ? -7.562 -13.797 18.656 1 88.94 166 LEU A C 1
ATOM 1353 O O . LEU A 1 166 ? -8.734 -14.156 18.5 1 88.94 166 LEU A O 1
ATOM 1357 N N . THR A 1 167 ? -7.266 -12.773 19.312 1 90.75 167 THR A N 1
ATOM 1358 C CA . THR A 1 167 ? -8.32 -11.953 19.891 1 90.75 167 THR A CA 1
ATOM 1359 C C . THR A 1 167 ? -8.914 -11.008 18.859 1 90.75 167 THR A C 1
ATOM 1361 O O . THR A 1 167 ? -8.258 -10.688 17.859 1 90.75 167 THR A O 1
ATOM 1364 N N . ALA A 1 168 ? -10.117 -10.617 19.109 1 91.75 168 ALA A N 1
ATOM 1365 C CA . ALA A 1 168 ? -10.758 -9.641 18.234 1 91.75 168 ALA A CA 1
ATOM 1366 C C . ALA A 1 168 ? -9.961 -8.344 18.172 1 91.75 168 ALA A C 1
ATOM 1368 O O . ALA A 1 168 ? -9.844 -7.734 17.109 1 91.75 168 ALA A O 1
ATOM 1369 N N . ARG A 1 169 ? -9.445 -8.039 19.25 1 92.81 169 ARG A N 1
ATOM 1370 C CA . ARG A 1 169 ? -8.672 -6.809 19.344 1 92.81 169 ARG A CA 1
ATOM 1371 C C . ARG A 1 169 ? -7.449 -6.871 18.422 1 92.81 169 ARG A C 1
ATOM 1373 O O . ARG A 1 169 ? -7.117 -5.895 17.75 1 92.81 169 ARG A O 1
ATOM 1380 N N . ALA A 1 170 ? -6.801 -7.973 18.453 1 93.62 170 ALA A N 1
ATOM 1381 C CA . ALA A 1 170 ? -5.625 -8.141 17.609 1 93.62 170 ALA A CA 1
ATOM 1382 C C . ALA A 1 170 ? -5.992 -8.023 16.125 1 93.62 170 ALA A C 1
ATOM 1384 O O . ALA A 1 170 ? -5.277 -7.379 15.359 1 93.62 170 ALA A O 1
ATOM 1385 N N . VAL A 1 171 ? -7.078 -8.594 15.758 1 94.44 171 VAL A N 1
ATOM 1386 C CA . VAL A 1 171 ? -7.551 -8.547 14.375 1 94.44 171 VAL A CA 1
ATOM 1387 C C . VAL A 1 171 ? -7.93 -7.117 14.008 1 94.44 171 VAL A C 1
ATOM 1389 O O . VAL A 1 171 ? -7.555 -6.621 12.945 1 94.44 171 VAL A O 1
ATOM 1392 N N . VAL A 1 172 ? -8.594 -6.504 14.891 1 95.25 172 VAL A N 1
ATOM 1393 C CA . VAL A 1 172 ? -9.055 -5.137 14.68 1 95.25 172 VAL A CA 1
ATOM 1394 C C . VAL A 1 172 ? -7.855 -4.207 14.508 1 95.25 172 VAL A C 1
ATOM 1396 O O . VAL A 1 172 ? -7.848 -3.35 13.617 1 95.25 172 VAL A O 1
ATOM 1399 N N . ASN A 1 173 ? -6.848 -4.379 15.312 1 94.38 173 ASN A N 1
ATOM 1400 C CA . ASN A 1 173 ? -5.66 -3.535 15.227 1 94.38 173 ASN A CA 1
ATOM 1401 C C . ASN A 1 173 ? -4.961 -3.678 13.883 1 94.38 173 ASN A C 1
ATOM 1403 O O . ASN A 1 173 ? -4.551 -2.682 13.281 1 94.38 173 ASN A O 1
ATOM 1407 N N . GLU A 1 174 ? -4.867 -4.855 13.445 1 95.19 174 GLU A N 1
ATOM 1408 C CA . GLU A 1 174 ? -4.238 -5.09 12.148 1 95.19 174 GLU A CA 1
ATOM 1409 C C . GLU A 1 174 ? -5.062 -4.477 11.023 1 95.19 174 GLU A C 1
ATOM 1411 O O . GLU A 1 174 ? -4.508 -3.9 10.086 1 95.19 174 GLU A O 1
ATOM 1416 N N . MET A 1 175 ? -6.309 -4.602 11.109 1 95.44 175 MET A N 1
ATOM 1417 C CA . MET A 1 175 ? -7.191 -4.062 10.078 1 95.44 175 MET A CA 1
ATOM 1418 C C . MET A 1 175 ? -7.141 -2.537 10.062 1 95.44 175 MET A C 1
ATOM 1420 O O . MET A 1 175 ? -7.141 -1.925 8.992 1 95.44 175 MET A O 1
ATOM 1424 N N . LYS A 1 176 ? -7.102 -1.955 11.203 1 95 176 LYS A N 1
ATOM 1425 C CA . LYS A 1 176 ? -6.988 -0.503 11.305 1 95 176 LYS A CA 1
ATOM 1426 C C . LYS A 1 176 ? -5.73 -0.001 10.602 1 95 176 LYS A C 1
ATOM 1428 O O . LYS A 1 176 ? -5.793 0.949 9.812 1 95 176 LYS A O 1
ATOM 1433 N N . MET A 1 177 ? -4.691 -0.646 10.891 1 95.25 177 MET A N 1
ATOM 1434 C CA . MET A 1 177 ? -3.416 -0.258 10.297 1 95.25 177 MET A CA 1
ATOM 1435 C C . MET A 1 177 ? -3.451 -0.412 8.781 1 95.25 177 MET A C 1
ATOM 1437 O O . MET A 1 177 ? -3.006 0.476 8.047 1 95.25 177 MET A O 1
ATOM 1441 N N . LEU A 1 178 ? -4.012 -1.503 8.391 1 96.38 178 LEU A N 1
ATOM 1442 C CA . LEU A 1 178 ? -4.078 -1.781 6.961 1 96.38 178 LEU A CA 1
ATOM 1443 C C . LEU A 1 178 ? -4.953 -0.756 6.246 1 96.38 178 LEU A C 1
ATOM 1445 O O . LEU A 1 178 ? -4.566 -0.22 5.207 1 96.38 178 LEU A O 1
ATOM 1449 N N . PHE A 1 179 ? -6.109 -0.462 6.809 1 95.88 179 PHE A N 1
ATOM 1450 C CA . PHE A 1 179 ? -7.035 0.47 6.176 1 95.88 179 PHE A CA 1
ATOM 1451 C C . PHE A 1 179 ? -6.488 1.892 6.223 1 95.88 179 PHE A C 1
ATOM 1453 O O . PHE A 1 179 ? -6.75 2.693 5.32 1 95.88 179 PHE A O 1
ATOM 1460 N N . ALA A 1 180 ? -5.723 2.215 7.199 1 94.62 180 ALA A N 1
ATOM 1461 C CA . ALA A 1 180 ? -5.059 3.516 7.258 1 94.62 180 ALA A CA 1
ATOM 1462 C C . ALA A 1 180 ? -4.012 3.646 6.156 1 94.62 180 ALA A C 1
ATOM 1464 O O . ALA A 1 180 ? -3.719 4.754 5.699 1 94.62 180 ALA A O 1
ATOM 1465 N N . GLU A 1 181 ? -3.488 2.525 5.723 1 95.94 181 GLU A N 1
ATOM 1466 C CA . GLU A 1 181 ? -2.4 2.547 4.75 1 95.94 181 GLU A CA 1
ATOM 1467 C C . GLU A 1 181 ? -2.928 2.398 3.328 1 95.94 181 GLU A C 1
ATOM 1469 O O . GLU A 1 181 ? -2.264 2.797 2.369 1 95.94 181 GLU A O 1
ATOM 1474 N N . LYS A 1 182 ? -4.129 1.802 3.232 1 95.69 182 LYS A N 1
ATOM 1475 C CA . LYS A 1 182 ? -4.613 1.496 1.891 1 95.69 182 LYS A CA 1
ATOM 1476 C C . LYS A 1 182 ? -5.922 2.221 1.601 1 95.69 182 LYS A C 1
ATOM 1478 O O . LYS A 1 182 ? -6.414 2.197 0.47 1 95.69 182 LYS A O 1
ATOM 1483 N N . GLY A 1 183 ? -6.441 2.881 2.623 1 93.56 183 GLY A N 1
ATOM 1484 C CA . GLY A 1 183 ? -7.777 3.439 2.516 1 93.56 183 GLY A CA 1
ATOM 1485 C C . GLY A 1 183 ? -8.852 2.529 3.082 1 93.56 183 GLY A C 1
ATOM 1486 O O . GLY A 1 183 ? -8.617 1.341 3.303 1 93.56 183 GLY A O 1
ATOM 1487 N N . ILE A 1 184 ? -10 3.131 3.246 1 93.19 184 ILE A N 1
ATOM 1488 C CA . ILE A 1 184 ? -11.125 2.363 3.768 1 93.19 184 ILE A CA 1
ATOM 1489 C C . ILE A 1 184 ? -11.891 1.716 2.613 1 93.19 184 ILE A C 1
ATOM 1491 O O . ILE A 1 184 ? -12.242 2.389 1.644 1 93.19 184 ILE A O 1
ATOM 1495 N N . PRO A 1 185 ? -12.031 0.409 2.672 1 94.5 185 PRO A N 1
ATOM 1496 C CA . PRO A 1 185 ? -12.859 -0.219 1.637 1 94.5 185 PRO A CA 1
ATOM 1497 C C . PRO A 1 185 ? -14.336 0.114 1.78 1 94.5 185 PRO A C 1
ATOM 1499 O O . PRO A 1 185 ? -14.773 0.588 2.834 1 94.5 185 PRO A O 1
ATOM 1502 N N . ARG A 1 186 ? -15.055 -0.125 0.746 1 90.56 186 ARG A N 1
ATOM 1503 C CA . ARG A 1 186 ? -16.5 0.031 0.835 1 90.56 186 ARG A CA 1
ATOM 1504 C C . ARG A 1 186 ? -17.125 -1.111 1.627 1 90.56 186 ARG A C 1
ATOM 1506 O O . ARG A 1 186 ? -18 -0.885 2.469 1 90.56 186 ARG A O 1
ATOM 1513 N N . SER A 1 187 ? -16.641 -2.32 1.294 1 92.81 187 SER A N 1
ATOM 1514 C CA . SER A 1 187 ? -17.219 -3.492 1.942 1 92.81 187 SER A CA 1
ATOM 1515 C C . SER A 1 187 ? -16.156 -4.539 2.242 1 92.81 187 SER A C 1
ATOM 1517 O O . SER A 1 187 ? -15.172 -4.66 1.51 1 92.81 187 SER A O 1
ATOM 1519 N N . LEU A 1 188 ? -16.391 -5.215 3.314 1 93.75 188 LEU A N 1
ATOM 1520 C CA . LEU A 1 188 ? -15.523 -6.309 3.754 1 93.75 188 LEU A CA 1
ATOM 1521 C C . LEU A 1 188 ? -16.312 -7.613 3.85 1 93.75 188 LEU A C 1
ATOM 1523 O O . LEU A 1 188 ? -17.312 -7.684 4.562 1 93.75 188 LEU A O 1
ATOM 1527 N N . GLN A 1 189 ? -15.859 -8.57 3.092 1 89.62 189 GLN A N 1
ATOM 1528 C CA . GLN A 1 189 ? -16.438 -9.906 3.156 1 89.62 189 GLN A CA 1
ATOM 1529 C C . GLN A 1 189 ? -15.648 -10.805 4.105 1 89.62 189 GLN A C 1
ATOM 1531 O O . GLN A 1 189 ? -14.438 -10.945 3.965 1 89.62 189 GLN A O 1
ATOM 1536 N N . CYS A 1 190 ? -16.281 -11.305 5.086 1 87.88 190 CYS A N 1
ATOM 1537 C CA . CYS A 1 190 ? -15.602 -12.211 6.012 1 87.88 190 CYS A CA 1
ATOM 1538 C C . CYS A 1 190 ? -16.562 -13.297 6.5 1 87.88 190 CYS A C 1
ATOM 1540 O O . CYS A 1 190 ? -17.75 -13.258 6.203 1 87.88 190 CYS A O 1
ATOM 1542 N N . ASP A 1 191 ? -16.016 -14.297 7.031 1 78.69 191 ASP A N 1
ATOM 1543 C CA . ASP A 1 191 ? -16.875 -15.359 7.566 1 78.69 191 ASP A CA 1
ATOM 1544 C C . ASP A 1 191 ? -17.469 -14.961 8.914 1 78.69 191 ASP A C 1
ATOM 1546 O O . ASP A 1 191 ? -17.297 -13.82 9.359 1 78.69 191 ASP A O 1
ATOM 1550 N N . ASN A 1 192 ? -18.219 -15.844 9.508 1 73.75 192 ASN A N 1
ATOM 1551 C CA . ASN A 1 192 ? -18.891 -15.539 10.758 1 73.75 192 ASN A CA 1
ATOM 1552 C C . ASN A 1 192 ? -18.062 -15.945 11.969 1 73.75 192 ASN A C 1
ATOM 1554 O O . ASN A 1 192 ? -18.594 -16.344 13 1 73.75 192 ASN A O 1
ATOM 1558 N N . GLY A 1 193 ? -16.766 -15.836 11.789 1 77.81 193 GLY A N 1
ATOM 1559 C CA . GLY A 1 193 ? -15.922 -16.109 12.945 1 77.81 193 GLY A CA 1
ATOM 1560 C C . GLY A 1 193 ? -16.109 -15.117 14.07 1 77.81 193 GLY A C 1
ATOM 1561 O O . GLY A 1 193 ? -16.484 -13.961 13.836 1 77.81 193 GLY A O 1
ATOM 1562 N N . THR A 1 194 ? -15.852 -15.508 15.234 1 83.12 194 THR A N 1
ATOM 1563 C CA . THR A 1 194 ? -16.062 -14.711 16.438 1 83.12 194 THR A CA 1
ATOM 1564 C C . THR A 1 194 ? -15.289 -13.398 16.375 1 83.12 194 THR A C 1
ATOM 1566 O O . THR A 1 194 ? -15.758 -12.367 16.859 1 83.12 194 THR A O 1
ATOM 1569 N N . GLN A 1 195 ? -14.211 -13.469 15.766 1 88.12 195 GLN A N 1
ATOM 1570 C CA . GLN A 1 195 ? -13.383 -12.273 15.672 1 88.12 195 GLN A CA 1
ATOM 1571 C C . GLN A 1 195 ? -14.039 -11.219 14.789 1 88.12 195 GLN A C 1
ATOM 1573 O O . GLN A 1 195 ? -13.93 -10.016 15.047 1 88.12 195 GLN A O 1
ATOM 1578 N N . PHE A 1 196 ? -14.781 -11.641 13.844 1 89.06 196 PHE A N 1
ATOM 1579 C CA . PHE A 1 196 ? -15.375 -10.734 12.875 1 89.06 196 PHE A CA 1
ATOM 1580 C C . PHE A 1 196 ? -16.781 -10.336 13.289 1 89.06 196 PHE A C 1
ATOM 1582 O O . PHE A 1 196 ? -17.375 -9.414 12.719 1 89.06 196 PHE A O 1
ATOM 1589 N N . THR A 1 197 ? -17.281 -11 14.219 1 85.81 197 THR A N 1
ATOM 1590 C CA . THR A 1 197 ? -18.641 -10.688 14.672 1 85.81 197 THR A CA 1
ATOM 1591 C C . THR A 1 197 ? -18.609 -10 16.031 1 85.81 197 THR A C 1
ATOM 1593 O O . THR A 1 197 ? -19.656 -9.609 16.562 1 85.81 197 THR A O 1
ATOM 1596 N N . SER A 1 198 ? -17.516 -9.82 16.562 1 89.5 198 SER A N 1
ATOM 1597 C CA . SER A 1 198 ? -17.359 -9.203 17.891 1 89.5 198 SER A CA 1
ATOM 1598 C C . SER A 1 198 ? -17.812 -7.75 17.875 1 89.5 198 SER A C 1
ATOM 1600 O O . SER A 1 198 ? -17.922 -7.133 16.812 1 89.5 198 SER A O 1
ATOM 1602 N N . GLY A 1 199 ? -18.125 -7.297 19.016 1 92.06 199 GLY A N 1
ATOM 1603 C CA . GLY A 1 199 ? -18.469 -5.891 19.188 1 92.06 199 GLY A CA 1
ATOM 1604 C C . GLY A 1 199 ? -17.359 -4.953 18.75 1 92.06 199 GLY A C 1
ATOM 1605 O O . GLY A 1 199 ? -17.625 -3.908 18.156 1 92.06 199 GLY A O 1
ATOM 1606 N N . GLU A 1 200 ? -16.203 -5.352 19.078 1 92.44 200 GLU A N 1
ATOM 1607 C CA . GLU A 1 200 ? -15.047 -4.551 18.703 1 92.44 200 GLU A CA 1
ATOM 1608 C C . GLU A 1 200 ? -14.953 -4.387 17.188 1 92.44 200 GLU A C 1
ATOM 1610 O O . GLU A 1 200 ? -14.633 -3.307 16.703 1 92.44 200 GLU A O 1
ATOM 1615 N N . PHE A 1 201 ? -15.281 -5.383 16.531 1 93.31 201 PHE A N 1
ATOM 1616 C CA . PHE A 1 201 ? -15.188 -5.352 15.078 1 93.31 201 PHE A CA 1
ATOM 1617 C C . PHE A 1 201 ? -16.312 -4.523 14.477 1 93.31 201 PHE A C 1
ATOM 1619 O O . PHE A 1 201 ? -16.109 -3.779 13.516 1 93.31 201 PHE A O 1
ATOM 1626 N N . GLN A 1 202 ? -17.422 -4.641 15.078 1 91.81 202 GLN A N 1
ATOM 1627 C CA . GLN A 1 202 ? -18.547 -3.818 14.641 1 91.81 202 GLN A CA 1
ATOM 1628 C C . GLN A 1 202 ? -18.266 -2.338 14.875 1 91.81 202 GLN A C 1
ATOM 1630 O O . GLN A 1 202 ? -18.641 -1.492 14.062 1 91.81 202 GLN A O 1
ATOM 1635 N N . GLN A 1 203 ? -17.703 -2.109 15.938 1 93.31 203 GLN A N 1
ATOM 1636 C CA . GLN A 1 203 ? -17.328 -0.73 16.234 1 93.31 203 GLN A CA 1
ATOM 1637 C C . GLN A 1 203 ? -16.328 -0.197 15.227 1 93.31 203 GLN A C 1
ATOM 1639 O O . GLN A 1 203 ? -16.406 0.961 14.812 1 93.31 203 GLN A O 1
ATOM 1644 N N . LEU A 1 204 ? -15.43 -1.018 14.875 1 93.5 204 LEU A N 1
ATOM 1645 C CA . LEU A 1 204 ? -14.461 -0.642 13.852 1 93.5 204 LEU A CA 1
ATOM 1646 C C . LEU A 1 204 ? -15.164 -0.27 12.547 1 93.5 204 LEU A C 1
ATOM 1648 O O . LEU A 1 204 ? -14.859 0.765 11.953 1 93.5 204 LEU A O 1
ATOM 1652 N N . ALA A 1 205 ? -16.078 -1.107 12.141 1 92.69 205 ALA A N 1
ATOM 1653 C CA . ALA A 1 205 ? -16.797 -0.879 10.891 1 92.69 205 ALA A CA 1
ATOM 1654 C C . ALA A 1 205 ? -17.562 0.437 10.938 1 92.69 205 ALA A C 1
ATOM 1656 O O . ALA A 1 205 ? -17.578 1.189 9.961 1 92.69 205 ALA A O 1
ATOM 1657 N N . SER A 1 206 ? -18.078 0.683 12.062 1 90.69 206 SER A N 1
ATOM 1658 C CA . SER A 1 206 ? -18.859 1.908 12.234 1 90.69 206 SER A CA 1
ATOM 1659 C C . SER A 1 206 ? -17.953 3.135 12.242 1 90.69 206 SER A C 1
ATOM 1661 O O . SER A 1 206 ? -18.234 4.125 11.562 1 90.69 206 SER A O 1
ATOM 1663 N N . GLN A 1 207 ? -16.906 3.072 12.93 1 89.19 207 GLN A N 1
ATOM 1664 C CA . GLN A 1 207 ? -15.977 4.191 13.062 1 89.19 207 GLN A CA 1
ATOM 1665 C C . GLN A 1 207 ? -15.305 4.512 11.734 1 89.19 207 GLN A C 1
ATOM 1667 O O . GLN A 1 207 ? -15.133 5.68 11.383 1 89.19 207 GLN A O 1
ATOM 1672 N N . PHE A 1 208 ? -14.914 3.51 10.977 1 91.44 208 PHE A N 1
ATOM 1673 C CA . PHE A 1 208 ? -14.203 3.695 9.719 1 91.44 208 PHE A CA 1
ATOM 1674 C C . PHE A 1 208 ? -15.18 3.877 8.562 1 91.44 208 PHE A C 1
ATOM 1676 O O . PHE A 1 208 ? -14.805 4.383 7.504 1 91.44 208 PHE A O 1
ATOM 1683 N N . GLY A 1 209 ? -16.359 3.447 8.781 1 87.88 209 GLY A N 1
ATOM 1684 C CA . GLY A 1 209 ? -17.391 3.678 7.777 1 87.88 209 GLY A CA 1
ATOM 1685 C C . GLY A 1 209 ? -17.344 2.684 6.633 1 87.88 209 GLY A C 1
ATOM 1686 O O . GLY A 1 209 ? -17.344 3.074 5.461 1 87.88 209 GLY A O 1
ATOM 1687 N N . PHE A 1 210 ? -17.266 1.4 6.875 1 91.62 210 PHE A N 1
ATOM 1688 C CA . PHE A 1 210 ? -17.375 0.37 5.848 1 91.62 210 PHE A CA 1
ATOM 1689 C C . PHE A 1 210 ? -18.438 -0.652 6.219 1 91.62 210 PHE A C 1
ATOM 1691 O O . PHE A 1 210 ? -18.875 -0.708 7.371 1 91.62 210 PHE A O 1
ATOM 1698 N N . GLU A 1 211 ? -18.828 -1.459 5.254 1 91.31 211 GLU A N 1
ATOM 1699 C CA . GLU A 1 211 ? -19.891 -2.455 5.441 1 91.31 211 GLU A CA 1
ATOM 1700 C C . GLU A 1 211 ? -19.297 -3.854 5.609 1 91.31 211 GLU A C 1
ATOM 1702 O O . GLU A 1 211 ? -18.359 -4.227 4.898 1 91.31 211 GLU A O 1
ATOM 1707 N N . ILE A 1 212 ? -19.875 -4.574 6.555 1 90.88 212 ILE A N 1
ATOM 1708 C CA . ILE A 1 212 ? -19.484 -5.969 6.754 1 90.88 212 ILE A CA 1
ATOM 1709 C C . ILE A 1 212 ? -20.5 -6.887 6.074 1 90.88 212 ILE A C 1
ATOM 1711 O O . ILE A 1 212 ? -21.719 -6.762 6.293 1 90.88 212 ILE A O 1
ATOM 1715 N N . VAL A 1 213 ? -19.969 -7.715 5.238 1 83.62 213 VAL A N 1
ATOM 1716 C CA . VAL A 1 213 ? -20.812 -8.695 4.574 1 83.62 213 VAL A CA 1
ATOM 1717 C C . VAL A 1 213 ? -20.406 -10.102 4.992 1 83.62 213 VAL A C 1
ATOM 1719 O O . VAL A 1 213 ? -19.266 -10.523 4.754 1 83.62 213 VAL A O 1
ATOM 1722 N N . THR A 1 214 ? -21.203 -10.727 5.738 1 78.19 214 THR A N 1
ATOM 1723 C CA . THR A 1 214 ? -20.844 -12.055 6.23 1 78.19 214 THR A CA 1
ATOM 1724 C C . THR A 1 214 ? -21.469 -13.141 5.355 1 78.19 214 THR A C 1
ATOM 1726 O O . THR A 1 214 ? -22.531 -12.938 4.758 1 78.19 214 THR A O 1
ATOM 1729 N N . SER A 1 215 ? -20.531 -14.008 4.98 1 61.06 215 SER A N 1
ATOM 1730 C CA . SER A 1 215 ? -21.031 -15.141 4.219 1 61.06 215 SER A CA 1
ATOM 1731 C C . SER A 1 215 ? -21.812 -16.094 5.113 1 61.06 215 SER A C 1
ATOM 1733 O O . SER A 1 215 ? -21.578 -16.156 6.32 1 61.06 215 SER A O 1
ATOM 1735 N N . SER A 1 216 ? -22.859 -16.547 4.742 1 51.62 216 SER A N 1
ATOM 1736 C CA . SER A 1 216 ? -23.609 -17.547 5.48 1 51.62 216 SER A CA 1
ATOM 1737 C C . SER A 1 216 ? -22.734 -18.719 5.895 1 51.62 216 SER A C 1
ATOM 1739 O O . SER A 1 216 ? -21.812 -19.094 5.168 1 51.62 216 SER A O 1
ATOM 1741 N N . PRO A 1 217 ? -22.531 -19.062 7.332 1 46.59 217 PRO A N 1
ATOM 1742 C CA . PRO A 1 217 ? -21.656 -20.109 7.859 1 46.59 217 PRO A CA 1
ATOM 1743 C C . PRO A 1 217 ? -21.391 -21.219 6.848 1 46.59 217 PRO A C 1
ATOM 1745 O O . PRO A 1 217 ? -20.297 -21.797 6.82 1 46.59 217 PRO A O 1
ATOM 1748 N N . HIS A 1 218 ? -22.359 -21.797 6.195 1 41.09 218 HIS A N 1
ATOM 1749 C CA . HIS A 1 218 ? -22.172 -22.969 5.344 1 41.09 218 HIS A CA 1
ATOM 1750 C C . HIS A 1 218 ? -22.281 -22.594 3.867 1 41.09 218 HIS A C 1
ATOM 1752 O O . HIS A 1 218 ? -22.547 -23.453 3.025 1 41.09 218 HIS A O 1
ATOM 1758 N N . TYR A 1 219 ? -22.375 -21.391 3.57 1 44.03 219 TYR A N 1
ATOM 1759 C CA . TYR A 1 219 ? -22.375 -21.047 2.15 1 44.03 219 TYR A CA 1
ATOM 1760 C C . TYR A 1 219 ? -21.016 -20.516 1.719 1 44.03 219 TYR A C 1
ATOM 1762 O O . TYR A 1 219 ? -20.703 -19.344 1.958 1 44.03 219 TYR A O 1
ATOM 1770 N N . PRO A 1 220 ? -20.234 -21.281 1.221 1 45.91 220 PRO A N 1
ATOM 1771 C CA . PRO A 1 220 ? -18.844 -21.078 0.783 1 45.91 220 PRO A CA 1
ATOM 1772 C C . PRO A 1 220 ? -18.734 -20.047 -0.347 1 45.91 220 PRO A C 1
ATOM 1774 O O . PRO A 1 220 ? -17.625 -19.609 -0.683 1 45.91 220 PRO A O 1
ATOM 1777 N N . ARG A 1 221 ? -19.859 -19.75 -1.107 1 46.97 221 ARG A N 1
ATOM 1778 C CA . ARG A 1 221 ? -19.656 -19.25 -2.463 1 46.97 221 ARG A CA 1
ATOM 1779 C C . ARG A 1 221 ? -18.891 -17.938 -2.451 1 46.97 221 ARG A C 1
ATOM 1781 O O . ARG A 1 221 ? -18.031 -17.703 -3.303 1 46.97 221 ARG A O 1
ATOM 1788 N N . GLY A 1 222 ? -19.391 -17.016 -1.676 1 52.16 222 GLY A N 1
ATOM 1789 C CA . GLY A 1 222 ? -18.641 -15.766 -1.722 1 52.16 222 GLY A CA 1
ATOM 1790 C C . GLY A 1 222 ? -17.312 -15.844 -0.986 1 52.16 222 GLY A C 1
ATOM 1791 O O . GLY A 1 222 ? -16.406 -15.039 -1.242 1 52.16 222 GLY A O 1
ATOM 1792 N N . HIS A 1 223 ? -17.234 -17.078 -0.47 1 62.97 223 HIS A N 1
ATOM 1793 C CA . HIS A 1 223 ? -16.062 -17.234 0.375 1 62.97 223 HIS A CA 1
ATOM 1794 C C . HIS A 1 223 ? -15 -18.094 -0.311 1 62.97 223 HIS A C 1
ATOM 1796 O O . HIS A 1 223 ? -13.891 -18.234 0.205 1 62.97 223 HIS A O 1
ATOM 1802 N N . GLY A 1 224 ? -15.492 -18.547 -1.569 1 73.12 224 GLY A N 1
ATOM 1803 C CA . GLY A 1 224 ? -14.555 -19.391 -2.285 1 73.12 224 GLY A CA 1
ATOM 1804 C C . GLY A 1 224 ? -13.258 -18.688 -2.641 1 73.12 224 GLY A C 1
ATOM 1805 O O . GLY A 1 224 ? -12.188 -19.281 -2.604 1 73.12 224 GLY A O 1
ATOM 1806 N N . PHE A 1 225 ? -13.484 -17.453 -2.885 1 80.5 225 PHE A N 1
ATOM 1807 C CA . PHE A 1 225 ? -12.32 -16.656 -3.268 1 80.5 225 PHE A CA 1
ATOM 1808 C C . PHE A 1 225 ? -11.297 -16.625 -2.139 1 80.5 225 PHE A C 1
ATOM 1810 O O . PHE A 1 225 ? -10.125 -16.953 -2.346 1 80.5 225 PHE A O 1
ATOM 1817 N N . VAL A 1 226 ? -11.727 -16.25 -0.966 1 81.31 226 VAL A N 1
ATOM 1818 C CA . VAL A 1 226 ? -10.789 -16.094 0.139 1 81.31 226 VAL A CA 1
ATOM 1819 C C . VAL A 1 226 ? -10.234 -17.453 0.549 1 81.31 226 VAL A C 1
ATOM 1821 O O . VAL A 1 226 ? -9.07 -17.562 0.948 1 81.31 226 VAL A O 1
ATOM 1824 N N . GLU A 1 227 ? -11.078 -18.516 0.449 1 79.44 227 GLU A N 1
ATOM 1825 C CA . GLU A 1 227 ? -10.609 -19.859 0.769 1 79.44 227 GLU A CA 1
ATOM 1826 C C . GLU A 1 227 ? -9.469 -20.281 -0.15 1 79.44 227 GLU A C 1
ATOM 1828 O O . GLU A 1 227 ? -8.484 -20.875 0.302 1 79.44 227 GLU A O 1
ATOM 1833 N N . ARG A 1 228 ? -9.625 -20.016 -1.367 1 81.88 228 ARG A N 1
ATOM 1834 C CA . ARG A 1 228 ? -8.562 -20.312 -2.316 1 81.88 228 ARG A CA 1
ATOM 1835 C C . ARG A 1 228 ? -7.293 -19.531 -1.986 1 81.88 228 ARG A C 1
ATOM 1837 O O . ARG A 1 228 ? -6.184 -20.047 -2.102 1 81.88 228 ARG A O 1
ATOM 1844 N N . GLN A 1 229 ? -7.5 -18.297 -1.656 1 89.25 229 GLN A N 1
ATOM 1845 C CA . GLN A 1 229 ? -6.355 -17.469 -1.276 1 89.25 229 GLN A CA 1
ATOM 1846 C C . GLN A 1 229 ? -5.656 -18.047 -0.043 1 89.25 229 GLN A C 1
ATOM 1848 O O . GLN A 1 229 ? -4.426 -18.094 0.015 1 89.25 229 GLN A O 1
ATOM 1853 N N . VAL A 1 230 ? -6.449 -18.469 0.912 1 89.62 230 VAL A N 1
ATOM 1854 C CA . VAL A 1 230 ? -5.902 -19.047 2.129 1 89.62 230 VAL A CA 1
ATOM 1855 C C . VAL A 1 230 ? -5.086 -20.297 1.784 1 89.62 230 VAL A C 1
ATOM 1857 O O . VAL A 1 230 ? -3.986 -20.484 2.309 1 89.62 230 VAL A O 1
ATOM 1860 N N . GLN A 1 231 ? -5.617 -21.078 0.913 1 84.62 231 GLN A N 1
ATOM 1861 C CA . GLN A 1 231 ? -4.902 -22.281 0.49 1 84.62 231 GLN A CA 1
ATOM 1862 C C . GLN A 1 231 ? -3.57 -21.922 -0.166 1 84.62 231 GLN A C 1
ATOM 1864 O O . GLN A 1 231 ? -2.547 -22.547 0.123 1 84.62 231 GLN A O 1
ATOM 1869 N N . THR A 1 232 ? -3.613 -20.984 -1.01 1 87.25 232 THR A N 1
ATOM 1870 C CA . THR A 1 232 ? -2.404 -20.531 -1.687 1 87.25 232 THR A CA 1
ATOM 1871 C C . THR A 1 232 ? -1.376 -20.031 -0.678 1 87.25 232 THR A C 1
ATOM 1873 O O . THR A 1 232 ? -0.194 -20.359 -0.768 1 87.25 232 THR A O 1
ATOM 1876 N N . MET A 1 233 ? -1.84 -19.281 0.276 1 91.88 233 MET A N 1
ATOM 1877 C CA . MET A 1 233 ? -0.934 -18.734 1.278 1 91.88 233 MET A CA 1
ATOM 1878 C C . MET A 1 233 ? -0.337 -19.844 2.141 1 91.88 233 MET A C 1
ATOM 1880 O O . MET A 1 233 ? 0.862 -19.828 2.422 1 91.88 233 MET A O 1
ATOM 1884 N N . LYS A 1 234 ? -1.152 -20.75 2.562 1 88.88 234 LYS A N 1
ATOM 1885 C CA . LYS A 1 234 ? -0.669 -21.859 3.375 1 88.88 234 LYS A CA 1
ATOM 1886 C C . LYS A 1 234 ? 0.407 -22.656 2.639 1 88.88 234 LYS A C 1
ATOM 1888 O O . LYS A 1 234 ? 1.472 -22.938 3.195 1 88.88 234 LYS A O 1
ATOM 1893 N N . LYS A 1 235 ? 0.096 -22.969 1.384 1 82.62 235 LYS A N 1
ATOM 1894 C CA . LYS A 1 235 ? 1.05 -23.734 0.586 1 82.62 235 LYS A CA 1
ATOM 1895 C C . LYS A 1 235 ? 2.355 -22.969 0.405 1 82.62 235 LYS A C 1
ATOM 1897 O O . LYS A 1 235 ? 3.439 -23.547 0.521 1 82.62 235 LYS A O 1
ATOM 1902 N N . THR A 1 236 ? 2.234 -21.719 0.118 1 86.69 236 THR A N 1
ATOM 1903 C CA . THR A 1 236 ? 3.41 -20.891 -0.082 1 86.69 236 THR A CA 1
ATOM 1904 C C . THR A 1 236 ? 4.266 -20.844 1.181 1 86.69 236 THR A C 1
ATOM 1906 O O . THR A 1 236 ? 5.484 -21.016 1.115 1 86.69 236 THR A O 1
ATOM 1909 N N . ILE A 1 237 ? 3.619 -20.688 2.293 1 89.06 237 ILE A N 1
ATOM 1910 C CA . ILE A 1 237 ? 4.34 -20.594 3.559 1 89.06 237 ILE A CA 1
ATOM 1911 C C . ILE A 1 237 ? 5.023 -21.922 3.867 1 89.06 237 ILE A C 1
ATOM 1913 O O . ILE A 1 237 ? 6.199 -21.953 4.242 1 89.06 237 ILE A O 1
ATOM 1917 N N . LEU A 1 238 ? 4.324 -22.969 3.656 1 85.06 238 LEU A N 1
ATOM 1918 C CA . LEU A 1 238 ? 4.867 -24.297 3.939 1 85.06 238 LEU A CA 1
ATOM 1919 C C . LEU A 1 238 ? 6.051 -24.594 3.027 1 85.06 238 LEU A C 1
ATOM 1921 O O . LEU A 1 238 ? 7.09 -25.078 3.49 1 85.06 238 LEU A O 1
ATOM 1925 N N . LYS A 1 239 ? 5.879 -24.375 1.772 1 79.94 239 LYS A N 1
ATOM 1926 C CA . LYS A 1 239 ? 6.945 -24.641 0.812 1 79.94 239 LYS A CA 1
ATOM 1927 C C . LYS A 1 239 ? 8.172 -23.781 1.106 1 79.94 239 LYS A C 1
ATOM 1929 O O . LYS A 1 239 ? 9.305 -24.266 1.032 1 79.94 239 LYS A O 1
ATOM 1934 N N . CYS A 1 240 ? 7.957 -22.531 1.379 1 85.12 240 CYS A N 1
ATOM 1935 C CA . CYS A 1 240 ? 9.062 -21.625 1.692 1 85.12 240 CYS A CA 1
ATOM 1936 C C . CYS A 1 240 ? 9.805 -22.094 2.938 1 85.12 240 CYS A C 1
ATOM 1938 O O . CYS A 1 240 ? 11.031 -21.969 3.016 1 85.12 240 CYS A O 1
ATOM 1940 N N . ARG A 1 241 ? 9.07 -22.578 3.846 1 83.94 241 ARG A N 1
ATOM 1941 C CA . ARG A 1 241 ? 9.703 -23.047 5.07 1 83.94 241 ARG A CA 1
ATOM 1942 C C . ARG A 1 241 ? 10.586 -24.266 4.793 1 83.94 241 ARG A C 1
ATOM 1944 O O . ARG A 1 241 ? 11.688 -24.359 5.328 1 83.94 241 ARG A O 1
ATOM 1951 N N . GLU A 1 242 ? 10.086 -25.109 4.012 1 79.31 242 GLU A N 1
ATOM 1952 C CA . GLU A 1 242 ? 10.844 -26.312 3.674 1 79.31 242 GLU A CA 1
ATOM 1953 C C . GLU A 1 242 ? 12.125 -25.969 2.926 1 79.31 242 GLU A C 1
ATOM 1955 O O . GLU A 1 242 ? 13.164 -26.594 3.143 1 79.31 242 GLU A O 1
ATOM 1960 N N . THR A 1 243 ? 12.07 -25.016 2.051 1 80.19 243 THR A N 1
ATOM 1961 C CA . THR A 1 243 ? 13.234 -24.656 1.247 1 80.19 243 THR A CA 1
ATOM 1962 C C . THR A 1 243 ? 14.008 -23.516 1.911 1 80.19 243 THR A C 1
ATOM 1964 O O . THR A 1 243 ? 14.992 -23.016 1.354 1 80.19 243 THR A O 1
ATOM 1967 N N . LYS A 1 244 ? 13.562 -22.969 3.018 1 83.31 244 LYS A N 1
ATOM 1968 C CA . LYS A 1 244 ? 14.188 -21.891 3.77 1 83.31 244 LYS A CA 1
ATOM 1969 C C . LYS A 1 244 ? 14.227 -20.609 2.955 1 83.31 244 LYS A C 1
ATOM 1971 O O . LYS A 1 244 ? 15.219 -19.875 2.982 1 83.31 244 LYS A O 1
ATOM 1976 N N . GLU A 1 245 ? 13.258 -20.484 2.117 1 85.44 245 GLU A N 1
ATOM 1977 C CA . GLU A 1 245 ? 13.086 -19.234 1.379 1 85.44 245 GLU A CA 1
ATOM 1978 C C . GLU A 1 245 ? 12.375 -18.188 2.225 1 85.44 245 GLU A C 1
ATOM 1980 O O . GLU A 1 245 ? 11.617 -18.531 3.139 1 85.44 245 GLU A O 1
ATOM 1985 N N . ASP A 1 246 ? 12.641 -16.984 1.902 1 89.75 246 ASP A N 1
ATOM 1986 C CA . ASP A 1 246 ? 12.016 -15.875 2.615 1 89.75 246 ASP A CA 1
ATOM 1987 C C . ASP A 1 246 ? 10.555 -15.711 2.199 1 89.75 246 ASP A C 1
ATOM 1989 O O . ASP A 1 246 ? 10.258 -15.523 1.018 1 89.75 246 ASP A O 1
ATOM 1993 N N . ILE A 1 247 ? 9.672 -15.695 3.117 1 90.44 247 ILE A N 1
ATOM 1994 C CA . ILE A 1 247 ? 8.234 -15.648 2.857 1 90.44 247 ILE A CA 1
ATOM 1995 C C . ILE A 1 247 ? 7.859 -14.289 2.277 1 90.44 247 ILE A C 1
ATOM 1997 O O . ILE A 1 247 ? 6.992 -14.195 1.404 1 90.44 247 ILE A O 1
ATOM 2001 N N . ASP A 1 248 ? 8.438 -13.258 2.764 1 93.62 248 ASP A N 1
ATOM 2002 C CA . ASP A 1 248 ? 8.117 -11.914 2.281 1 93.62 248 ASP A CA 1
ATOM 2003 C C . ASP A 1 248 ? 8.5 -11.758 0.812 1 93.62 248 ASP A C 1
ATOM 2005 O O . ASP A 1 248 ? 7.77 -11.141 0.037 1 93.62 248 ASP A O 1
ATOM 2009 N N . LEU A 1 249 ? 9.57 -12.297 0.426 1 89.81 249 LEU A N 1
ATOM 2010 C CA . LEU A 1 249 ? 9.961 -12.266 -0.98 1 89.81 249 LEU A CA 1
ATOM 2011 C C . LEU A 1 249 ? 9.008 -13.109 -1.824 1 89.81 249 LEU A C 1
ATOM 2013 O O . LEU A 1 249 ? 8.703 -12.75 -2.967 1 89.81 249 LEU A O 1
ATOM 2017 N N . ALA A 1 250 ? 8.617 -14.227 -1.242 1 89.75 250 ALA A N 1
ATOM 2018 C CA . ALA A 1 250 ? 7.641 -15.062 -1.937 1 89.75 250 ALA A CA 1
ATOM 2019 C C . ALA A 1 250 ? 6.34 -14.305 -2.184 1 89.75 250 ALA A C 1
ATOM 2021 O O . ALA A 1 250 ? 5.766 -14.375 -3.273 1 89.75 250 ALA A O 1
ATOM 2022 N N . LEU A 1 251 ? 5.945 -13.586 -1.201 1 93.62 251 LEU A N 1
ATOM 2023 C CA . LEU A 1 251 ? 4.723 -12.797 -1.334 1 93.62 251 LEU A CA 1
ATOM 2024 C C . LEU A 1 251 ? 4.906 -11.672 -2.34 1 93.62 251 LEU A C 1
ATOM 2026 O O . LEU A 1 251 ? 3.988 -11.352 -3.098 1 93.62 251 LEU A O 1
ATOM 2030 N N . LEU A 1 252 ? 6.039 -11.023 -2.322 1 92.25 252 LEU A N 1
ATOM 2031 C CA . LEU A 1 252 ? 6.344 -10 -3.311 1 92.25 252 LEU A CA 1
ATOM 2032 C C . LEU A 1 252 ? 6.254 -10.555 -4.727 1 92.25 252 LEU A C 1
ATOM 2034 O O . LEU A 1 252 ? 5.703 -9.914 -5.621 1 92.25 252 LEU A O 1
ATOM 2038 N N . ALA A 1 253 ? 6.797 -11.758 -4.895 1 87.44 253 ALA A N 1
ATOM 2039 C CA . ALA A 1 253 ? 6.742 -12.398 -6.203 1 87.44 253 ALA A CA 1
ATOM 2040 C C . ALA A 1 253 ? 5.301 -12.625 -6.645 1 87.44 253 ALA A C 1
ATOM 2042 O O . ALA A 1 253 ? 4.945 -12.359 -7.793 1 87.44 253 ALA A O 1
ATOM 2043 N N . LEU A 1 254 ? 4.523 -13.094 -5.719 1 89.19 254 LEU A N 1
ATOM 2044 C CA . LEU A 1 254 ? 3.111 -13.312 -6.008 1 89.19 254 LEU A CA 1
ATOM 2045 C C . LEU A 1 254 ? 2.428 -12.008 -6.395 1 89.19 254 LEU A C 1
ATOM 2047 O O . LEU A 1 254 ? 1.646 -11.969 -7.348 1 89.19 254 LEU A O 1
ATOM 2051 N N . ARG A 1 255 ? 2.723 -10.945 -5.723 1 93.38 255 ARG A N 1
ATOM 2052 C CA . ARG A 1 255 ? 2.084 -9.648 -5.898 1 93.38 255 ARG A CA 1
ATOM 2053 C C . ARG A 1 255 ? 2.521 -8.992 -7.207 1 93.38 255 ARG A C 1
ATOM 2055 O O . ARG A 1 255 ? 1.79 -8.18 -7.777 1 93.38 255 ARG A O 1
ATOM 2062 N N . THR A 1 256 ? 3.727 -9.367 -7.695 1 89.38 256 THR A N 1
ATOM 2063 C CA . THR A 1 256 ? 4.301 -8.695 -8.852 1 89.38 256 THR A CA 1
ATOM 2064 C C . THR A 1 256 ? 4.145 -9.547 -10.109 1 89.38 256 THR A C 1
ATOM 2066 O O . THR A 1 256 ? 4.625 -9.172 -11.18 1 89.38 256 THR A O 1
ATOM 2069 N N . THR A 1 257 ? 3.516 -10.656 -9.977 1 86 257 THR A N 1
ATOM 2070 C CA . THR A 1 257 ? 3.275 -11.516 -11.133 1 86 257 THR A CA 1
ATOM 2071 C C . THR A 1 257 ? 1.915 -11.211 -11.75 1 86 257 THR A C 1
ATOM 2073 O O . THR A 1 257 ? 0.905 -11.141 -11.047 1 86 257 THR A O 1
ATOM 2076 N N . PRO A 1 258 ? 1.894 -11.008 -13.023 1 82.19 258 PRO A N 1
ATOM 2077 C CA . PRO A 1 258 ? 0.614 -10.727 -13.68 1 82.19 258 PRO A CA 1
ATOM 2078 C C . PRO A 1 258 ? -0.405 -11.852 -13.484 1 82.19 258 PRO A C 1
ATOM 2080 O O . PRO A 1 258 ? -0.025 -13.008 -13.32 1 82.19 258 PRO A O 1
ATOM 2083 N N . LEU A 1 259 ? -1.646 -11.453 -13.453 1 85.81 259 LEU A N 1
ATOM 2084 C CA . LEU A 1 259 ? -2.713 -12.43 -13.281 1 85.81 259 LEU A CA 1
ATOM 2085 C C . LEU A 1 259 ? -2.889 -13.273 -14.539 1 85.81 259 LEU A C 1
ATOM 2087 O O . LEU A 1 259 ? -3.248 -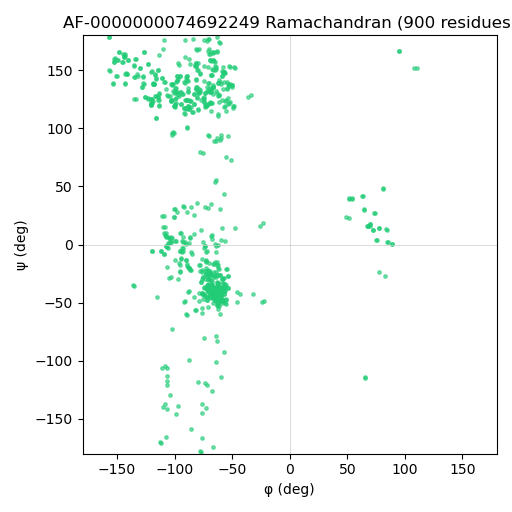14.445 -14.461 1 85.81 259 LEU A O 1
ATOM 2091 N N . SER A 1 260 ? -2.691 -12.695 -15.633 1 81.44 260 SER A N 1
ATOM 2092 C CA . SER A 1 260 ? -2.715 -13.328 -16.953 1 81.44 260 SER A CA 1
ATOM 2093 C C . SER A 1 260 ? -1.921 -12.523 -17.969 1 81.44 260 SER A C 1
ATOM 2095 O O . SER A 1 260 ? -1.304 -11.508 -17.625 1 81.44 260 SER A O 1
ATOM 2097 N N . SER A 1 261 ? -1.867 -13.016 -19.141 1 74.12 261 SER A N 1
ATOM 2098 C CA . SER A 1 261 ? -1.117 -12.336 -20.203 1 74.12 261 SER A CA 1
ATOM 2099 C C . SER A 1 261 ? -1.676 -10.945 -20.469 1 74.12 261 SER A C 1
ATOM 2101 O O . SER A 1 261 ? -0.93 -10.031 -20.812 1 74.12 261 SER A O 1
ATOM 2103 N N . ASN A 1 262 ? -2.98 -10.805 -20.156 1 75.62 262 ASN A N 1
ATOM 2104 C CA . ASN A 1 262 ? -3.613 -9.531 -20.484 1 75.62 262 ASN A CA 1
ATOM 2105 C C . ASN A 1 262 ? -3.98 -8.742 -19.234 1 75.62 262 ASN A C 1
ATOM 2107 O O . ASN A 1 262 ? -4.512 -7.633 -19.328 1 75.62 262 ASN A O 1
ATOM 2111 N N . ILE A 1 263 ? -3.807 -9.305 -18.125 1 85.06 263 ILE A N 1
ATOM 2112 C CA . ILE A 1 263 ? -4.156 -8.633 -16.875 1 85.06 263 ILE A CA 1
ATOM 2113 C C . ILE A 1 263 ? -2.889 -8.352 -16.078 1 85.06 263 ILE A C 1
ATOM 2115 O O . ILE A 1 263 ? -2.129 -9.273 -15.758 1 85.06 263 ILE A O 1
ATOM 2119 N N . PRO A 1 264 ? -2.65 -7.164 -15.734 1 87.88 264 PRO A N 1
ATOM 2120 C CA . PRO A 1 264 ? -1.451 -6.82 -14.961 1 87.88 264 PRO A CA 1
ATOM 2121 C C . PRO A 1 264 ? -1.401 -7.516 -13.602 1 87.88 264 PRO A C 1
ATOM 2123 O O . PRO A 1 264 ? -2.346 -8.219 -13.234 1 87.88 264 PRO A O 1
ATOM 2126 N N . SER A 1 265 ? -0.307 -7.34 -12.953 1 89.75 265 SER A N 1
ATOM 2127 C CA . SER A 1 265 ? -0.087 -7.953 -11.648 1 89.75 265 SER A CA 1
ATOM 2128 C C . SER A 1 265 ? -0.977 -7.316 -10.586 1 89.75 265 SER A C 1
ATOM 2130 O O . SER A 1 265 ? -1.465 -6.199 -10.758 1 89.75 265 SER A O 1
ATOM 2132 N N . PRO A 1 266 ? -1.208 -8.023 -9.492 1 93.12 266 PRO A N 1
ATOM 2133 C CA . PRO A 1 266 ? -1.945 -7.434 -8.375 1 93.12 266 PRO A CA 1
ATOM 2134 C C . PRO A 1 266 ? -1.343 -6.109 -7.906 1 93.12 266 PRO A C 1
ATOM 2136 O O . PRO A 1 266 ? -2.078 -5.168 -7.594 1 93.12 266 PRO A O 1
ATOM 2139 N N . ALA A 1 267 ? -0.027 -6.004 -7.91 1 92.56 267 ALA A N 1
ATOM 2140 C CA . ALA A 1 267 ? 0.654 -4.777 -7.496 1 92.56 267 ALA A CA 1
ATOM 2141 C C . ALA A 1 267 ? 0.283 -3.611 -8.406 1 92.56 267 ALA A C 1
ATOM 2143 O O . ALA A 1 267 ? -0.007 -2.512 -7.934 1 92.56 267 ALA A O 1
ATOM 2144 N N . GLU A 1 268 ? 0.247 -3.848 -9.648 1 88.12 268 GLU A N 1
ATOM 2145 C CA . GLU A 1 268 ? -0.075 -2.809 -10.617 1 88.12 268 GLU A CA 1
ATOM 2146 C C . GLU A 1 268 ? -1.548 -2.414 -10.539 1 88.12 268 GLU A C 1
ATOM 2148 O O . GLU A 1 268 ? -1.886 -1.234 -10.648 1 88.12 268 GLU A O 1
ATOM 2153 N N . LEU A 1 269 ? -2.359 -3.404 -10.367 1 89.81 269 LEU A N 1
ATOM 2154 C CA . LEU A 1 269 ? -3.799 -3.158 -10.352 1 89.81 269 LEU A CA 1
ATOM 2155 C C . LEU A 1 269 ? -4.203 -2.363 -9.117 1 89.81 269 LEU A C 1
ATOM 2157 O O . LEU A 1 269 ? -5.066 -1.487 -9.195 1 89.81 269 LEU A O 1
ATOM 2161 N N . LEU A 1 270 ? -3.559 -2.648 -8.039 1 92.81 270 LEU A N 1
ATOM 2162 C CA . LEU A 1 270 ? -3.967 -2.01 -6.793 1 92.81 270 LEU A CA 1
ATOM 2163 C C . LEU A 1 270 ? -3.254 -0.675 -6.609 1 92.81 270 LEU A C 1
ATOM 2165 O O . LEU A 1 270 ? -3.842 0.284 -6.105 1 92.81 270 LEU A O 1
ATOM 2169 N N . ASN A 1 271 ? -1.994 -0.561 -6.922 1 91.12 271 ASN A N 1
ATOM 2170 C CA . ASN A 1 271 ? -1.164 0.578 -6.543 1 91.12 271 ASN A CA 1
ATOM 2171 C C . ASN A 1 271 ? -0.824 1.449 -7.75 1 91.12 271 ASN A C 1
ATOM 2173 O O . ASN A 1 271 ? -0.196 2.5 -7.602 1 91.12 271 ASN A O 1
ATOM 2177 N N . GLY A 1 272 ? -1.135 1.047 -8.922 1 86.44 272 GLY A N 1
ATOM 2178 C CA . GLY A 1 272 ? -0.99 1.863 -10.117 1 86.44 272 GLY A CA 1
ATOM 2179 C C . GLY A 1 272 ? 0.441 1.949 -10.617 1 86.44 272 GLY A C 1
ATOM 2180 O O . GLY A 1 272 ? 0.791 2.865 -11.359 1 86.44 272 GLY A O 1
ATOM 2181 N N . ARG A 1 273 ? 1.264 1.07 -10.094 1 86 273 ARG A N 1
ATOM 2182 C CA . ARG A 1 273 ? 2.652 1.099 -10.539 1 86 273 ARG A CA 1
ATOM 2183 C C . ARG A 1 273 ? 3.273 -0.293 -10.484 1 86 273 ARG A C 1
ATOM 2185 O O . ARG A 1 273 ? 2.834 -1.146 -9.711 1 86 273 ARG A O 1
ATOM 2192 N N . VAL A 1 274 ? 4.336 -0.427 -11.266 1 83.12 274 VAL A N 1
ATOM 2193 C CA . VAL A 1 274 ? 5.102 -1.667 -11.242 1 83.12 274 VAL A CA 1
ATOM 2194 C C . VAL A 1 274 ? 6.09 -1.645 -10.078 1 83.12 274 VAL A C 1
ATOM 2196 O O . VAL A 1 274 ? 6.801 -0.656 -9.875 1 83.12 274 VAL A O 1
ATOM 2199 N N . PHE A 1 275 ? 6.055 -2.715 -9.305 1 89.69 275 PHE A N 1
ATOM 2200 C CA . PHE A 1 275 ? 6.965 -2.822 -8.172 1 89.69 275 PHE A CA 1
ATOM 2201 C C . PHE A 1 275 ? 8.344 -3.295 -8.625 1 89.69 275 PHE A C 1
ATOM 2203 O O . PHE A 1 275 ? 8.453 -4.164 -9.492 1 89.69 275 PHE A O 1
ATOM 2210 N N . LYS A 1 276 ? 9.297 -2.723 -7.996 1 85.31 276 LYS A N 1
ATOM 2211 C CA . LYS A 1 276 ? 10.625 -3.326 -8.102 1 85.31 276 LYS A CA 1
ATOM 2212 C C . LYS A 1 276 ? 10.719 -4.602 -7.273 1 85.31 276 LYS A C 1
ATOM 2214 O O . LYS A 1 276 ? 10.367 -4.605 -6.09 1 85.31 276 LYS A O 1
ATOM 2219 N N . SER A 1 277 ? 11.055 -5.68 -7.949 1 82.25 277 SER A N 1
ATOM 2220 C CA . SER A 1 277 ? 11.273 -6.961 -7.289 1 82.25 277 SER A CA 1
ATOM 2221 C C . SER A 1 277 ? 12.742 -7.367 -7.359 1 82.25 277 SER A C 1
ATOM 2223 O O . SER A 1 277 ? 13.617 -6.535 -7.609 1 82.25 277 SER A O 1
ATOM 2225 N N . THR A 1 278 ? 13.008 -8.555 -6.977 1 76.5 278 THR A N 1
ATOM 2226 C CA . THR A 1 278 ? 14.383 -9.039 -7.027 1 76.5 278 THR A CA 1
ATOM 2227 C C . THR A 1 278 ? 14.812 -9.289 -8.469 1 76.5 278 THR A C 1
ATOM 2229 O O . THR A 1 278 ? 16 -9.422 -8.75 1 76.5 278 THR A O 1
ATOM 2232 N N . LEU A 1 279 ? 13.836 -9.344 -9.352 1 72.12 279 LEU A N 1
ATOM 2233 C CA . LEU A 1 279 ? 14.133 -9.484 -10.773 1 72.12 279 LEU A CA 1
ATOM 2234 C C . LEU A 1 279 ? 14.312 -8.117 -11.422 1 72.12 279 LEU A C 1
ATOM 2236 O O . LEU A 1 279 ? 13.602 -7.164 -11.078 1 72.12 279 LEU A O 1
ATOM 2240 N N . PRO A 1 280 ? 15.25 -8.125 -12.258 1 67.38 280 PRO A N 1
ATOM 2241 C CA . PRO A 1 280 ? 15.453 -6.836 -12.93 1 67.38 280 PRO A CA 1
ATOM 2242 C C . PRO A 1 280 ? 14.297 -6.457 -13.844 1 67.38 280 PRO A C 1
ATOM 2244 O O . PRO A 1 280 ? 13.625 -7.336 -14.398 1 67.38 280 PRO A O 1
ATOM 2247 N N . GLY A 1 281 ? 13.867 -5.262 -13.773 1 63.88 281 GLY A N 1
ATOM 2248 C CA . GLY A 1 281 ? 12.805 -4.809 -14.656 1 63.88 281 GLY A CA 1
ATOM 2249 C C . GLY A 1 281 ? 12.789 -3.303 -14.852 1 63.88 281 GLY A C 1
ATOM 2250 O O . GLY A 1 281 ? 13.344 -2.562 -14.031 1 63.88 281 GLY A O 1
ATOM 2251 N N . MET A 1 282 ? 12.32 -2.982 -16.047 1 61.84 282 MET A N 1
ATOM 2252 C CA . MET A 1 282 ? 12.172 -1.558 -16.328 1 61.84 282 MET A CA 1
ATOM 2253 C C . MET A 1 282 ? 10.898 -1.005 -15.711 1 61.84 282 MET A C 1
ATOM 2255 O O . MET A 1 282 ? 9.82 -1.577 -15.883 1 61.84 282 MET A O 1
ATOM 2259 N N . ILE A 1 283 ? 11.109 -0.141 -14.828 1 67.75 283 ILE A N 1
ATOM 2260 C CA . ILE A 1 283 ? 9.953 0.542 -14.266 1 67.75 283 ILE A CA 1
ATOM 2261 C C . ILE A 1 283 ? 9.664 1.815 -15.055 1 67.75 283 ILE A C 1
ATOM 2263 O O . ILE A 1 283 ? 10.523 2.699 -15.156 1 67.75 283 ILE A O 1
ATOM 2267 N N . GLN A 1 284 ? 8.547 1.797 -15.727 1 61.53 284 GLN A N 1
ATOM 2268 C CA . GLN A 1 284 ? 8.188 2.975 -16.5 1 61.53 284 GLN A CA 1
ATOM 2269 C C . GLN A 1 284 ? 7.547 4.047 -15.633 1 61.53 284 GLN A C 1
ATOM 2271 O O . GLN A 1 284 ? 6.711 3.738 -14.773 1 61.53 284 GLN A O 1
ATOM 2276 N N . PRO A 1 285 ? 8.031 5.219 -15.852 1 61.91 285 PRO A N 1
ATOM 2277 C CA . PRO A 1 285 ? 7.434 6.309 -15.07 1 61.91 285 PRO A CA 1
ATOM 2278 C C . PRO A 1 285 ? 5.988 6.602 -15.477 1 61.91 285 PRO A C 1
ATOM 2280 O O . PRO A 1 285 ? 5.59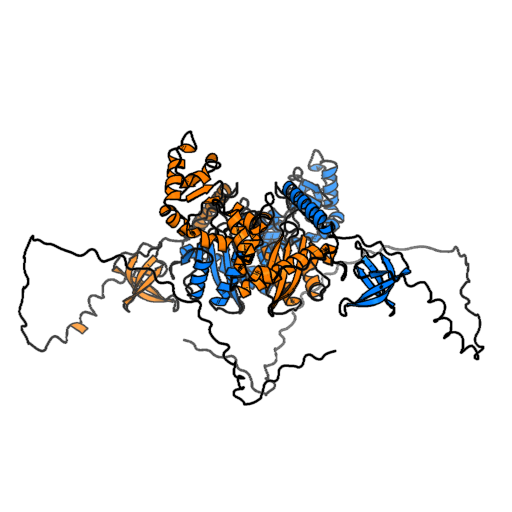8 6.332 -16.609 1 61.91 285 PRO A O 1
ATOM 2283 N N . SER A 1 286 ? 5.242 6.969 -14.445 1 64.69 286 SER A N 1
ATOM 2284 C CA . SER A 1 286 ? 3.865 7.355 -14.734 1 64.69 286 SER A CA 1
ATOM 2285 C C . SER A 1 286 ? 3.814 8.609 -15.602 1 64.69 286 SER A C 1
ATOM 2287 O O . SER A 1 286 ? 4.766 9.398 -15.617 1 64.69 286 SER A O 1
ATOM 2289 N N . LYS A 1 287 ? 2.805 8.766 -16.391 1 62.56 287 LYS A N 1
ATOM 2290 C CA . LYS A 1 287 ? 2.668 9.852 -17.344 1 62.56 287 LYS A CA 1
ATOM 2291 C C . LYS A 1 287 ? 2.773 11.211 -16.672 1 62.56 287 LYS A C 1
ATOM 2293 O O . LYS A 1 287 ? 3.389 12.141 -17.203 1 62.56 287 LYS A O 1
ATOM 2298 N N . ASN A 1 288 ? 2.303 11.391 -15.438 1 69.81 288 ASN A N 1
ATOM 2299 C CA . ASN A 1 288 ? 2.293 12.711 -14.812 1 69.81 288 ASN A CA 1
ATOM 2300 C C . ASN A 1 288 ? 3.449 12.875 -13.836 1 69.81 288 ASN A C 1
ATOM 2302 O O . ASN A 1 288 ? 3.449 13.797 -13.016 1 69.81 288 ASN A O 1
ATOM 2306 N N . GLN A 1 289 ? 4.453 12.133 -14.023 1 77 289 GLN A N 1
ATOM 2307 C CA . GLN A 1 289 ? 5.523 12.125 -13.031 1 77 289 GLN A CA 1
ATOM 2308 C C . GLN A 1 289 ? 6.387 13.375 -13.141 1 77 289 GLN A C 1
ATOM 2310 O O . GLN A 1 289 ? 6.797 13.945 -12.125 1 77 289 GLN A O 1
ATOM 2315 N N . GLU A 1 290 ? 6.645 13.719 -14.336 1 75.44 290 GLU A N 1
ATOM 2316 C CA . GLU A 1 290 ? 7.496 14.891 -14.523 1 75.44 290 GLU A CA 1
ATOM 2317 C C . GLU A 1 290 ? 6.809 16.156 -14.023 1 75.44 290 GLU A C 1
ATOM 2319 O O . GLU A 1 290 ? 7.445 17.016 -13.414 1 75.44 290 GLU A O 1
ATOM 2324 N N . GLU A 1 291 ? 5.574 16.281 -14.305 1 79.5 291 GLU A N 1
ATOM 2325 C CA . GLU A 1 291 ? 4.816 17.438 -13.836 1 79.5 291 GLU A CA 1
ATOM 2326 C C . GLU A 1 291 ? 4.777 17.5 -12.305 1 79.5 291 GLU A C 1
ATOM 2328 O O . GLU A 1 291 ? 5.004 18.547 -11.711 1 79.5 291 GLU A O 1
ATOM 2333 N N . VAL A 1 292 ? 4.52 16.453 -11.773 1 81.38 292 VAL A N 1
ATOM 2334 C CA . VAL A 1 292 ? 4.457 16.391 -10.32 1 81.38 292 VAL A CA 1
ATOM 2335 C C . VAL A 1 292 ? 5.832 16.703 -9.727 1 81.38 292 VAL A C 1
ATOM 2337 O O . VAL A 1 292 ? 5.938 17.422 -8.734 1 81.38 292 VAL A O 1
ATOM 2340 N N . ARG A 1 293 ? 6.824 16.125 -10.289 1 82.19 293 ARG A N 1
ATOM 2341 C CA . ARG A 1 293 ? 8.18 16.375 -9.812 1 82.19 293 ARG A CA 1
ATOM 2342 C C . ARG A 1 293 ? 8.508 17.859 -9.844 1 82.19 293 ARG A C 1
ATOM 2344 O O . ARG A 1 293 ? 9.148 18.375 -8.93 1 82.19 293 ARG A O 1
ATOM 2351 N N . ASN A 1 294 ? 8.086 18.469 -10.828 1 82.06 294 ASN A N 1
ATOM 2352 C CA . ASN A 1 294 ? 8.297 19.906 -10.93 1 82.06 294 ASN A CA 1
ATOM 2353 C C . ASN A 1 294 ? 7.574 20.656 -9.82 1 82.06 294 ASN A C 1
ATOM 2355 O O . ASN A 1 294 ? 8.133 21.578 -9.219 1 82.06 294 ASN A O 1
ATOM 2359 N N . TRP A 1 295 ? 6.391 20.281 -9.57 1 78 295 TRP A N 1
ATOM 2360 C CA . TRP A 1 295 ? 5.641 20.922 -8.492 1 78 295 TRP A CA 1
ATOM 2361 C C . TRP A 1 295 ? 6.301 20.656 -7.145 1 78 295 TRP A C 1
ATOM 2363 O O . TRP A 1 295 ? 6.324 21.531 -6.281 1 78 295 TRP A O 1
ATOM 2373 N N . LEU A 1 296 ? 6.801 19.516 -7.016 1 83 296 LEU A N 1
ATOM 2374 C CA . LEU A 1 296 ? 7.496 19.188 -5.773 1 83 296 LEU A CA 1
ATOM 2375 C C . LEU A 1 296 ? 8.758 20.031 -5.617 1 83 296 LEU A C 1
ATOM 2377 O O . LEU A 1 296 ? 9.086 20.469 -4.516 1 83 296 LEU A O 1
ATOM 2381 N N . GLN A 1 297 ? 9.422 20.172 -6.68 1 83.81 297 GLN A N 1
ATOM 2382 C CA . GLN A 1 297 ? 10.617 21.016 -6.652 1 83.81 297 GLN A CA 1
ATOM 2383 C C . GLN A 1 297 ? 10.281 22.453 -6.277 1 83.81 297 GLN A C 1
ATOM 2385 O O . GLN A 1 297 ? 10.969 23.062 -5.453 1 83.81 297 GLN A O 1
ATOM 2390 N N . VAL A 1 298 ? 9.227 22.922 -6.859 1 81.31 298 VAL A N 1
ATOM 2391 C CA . VAL A 1 298 ? 8.789 24.297 -6.566 1 81.31 298 VAL A CA 1
ATOM 2392 C C . VAL A 1 298 ? 8.43 24.406 -5.086 1 81.31 298 VAL A C 1
ATOM 2394 O O . VAL A 1 298 ? 8.812 25.375 -4.422 1 81.31 298 VAL A O 1
ATOM 2397 N N . ARG A 1 299 ? 7.723 23.531 -4.633 1 83.12 299 ARG A N 1
ATOM 2398 C CA . ARG A 1 299 ? 7.34 23.531 -3.225 1 83.12 299 ARG A CA 1
ATOM 2399 C C . ARG A 1 299 ? 8.57 23.5 -2.322 1 83.12 299 ARG A C 1
ATOM 2401 O O . ARG A 1 299 ? 8.625 24.219 -1.319 1 83.12 299 ARG A O 1
ATOM 2408 N N . GLN A 1 300 ? 9.484 22.609 -2.658 1 79.44 300 GLN A N 1
ATOM 2409 C CA . GLN A 1 300 ? 10.703 22.5 -1.865 1 79.44 300 GLN A CA 1
ATOM 2410 C C . GLN A 1 300 ? 11.492 23.812 -1.897 1 79.44 300 GLN A C 1
ATOM 2412 O O . GLN A 1 300 ? 12.039 24.234 -0.876 1 79.44 300 GLN A O 1
ATOM 2417 N N . ASP A 1 301 ? 11.586 24.359 -3.027 1 77.5 301 ASP A N 1
ATOM 2418 C CA . ASP A 1 301 ? 12.289 25.641 -3.168 1 77.5 301 ASP A CA 1
ATOM 2419 C C . ASP A 1 301 ? 11.633 26.719 -2.32 1 77.5 301 ASP A C 1
ATOM 2421 O O . ASP A 1 301 ? 12.328 27.516 -1.677 1 77.5 301 ASP A O 1
ATOM 2425 N N . ASN A 1 302 ? 10.328 26.734 -2.336 1 74.75 302 ASN A N 1
ATOM 2426 C CA . ASN A 1 302 ? 9.602 27.703 -1.523 1 74.75 302 ASN A CA 1
ATOM 2427 C C . ASN A 1 302 ? 9.844 27.484 -0.033 1 74.75 302 ASN A C 1
ATOM 2429 O O . ASN A 1 302 ? 10.039 28.438 0.717 1 74.75 302 ASN A O 1
ATOM 2433 N N . GLN A 1 303 ? 9.828 26.328 0.344 1 76.81 303 GLN A N 1
ATOM 2434 C CA . GLN A 1 303 ? 10.078 25.984 1.742 1 76.81 303 GLN A CA 1
ATOM 2435 C C . GLN A 1 303 ? 11.484 26.375 2.164 1 76.81 303 GLN A C 1
ATOM 2437 O O . GLN A 1 303 ? 11.695 26.875 3.27 1 76.81 303 GLN A O 1
ATOM 2442 N N . SER A 1 304 ? 12.375 26.047 1.262 1 72.81 304 SER A N 1
ATOM 2443 C CA . SER A 1 304 ? 13.766 26.406 1.534 1 72.81 304 SER A CA 1
ATOM 2444 C C . SER A 1 304 ? 13.922 27.922 1.645 1 72.81 304 SER A C 1
ATOM 2446 O O . SER A 1 304 ? 14.641 28.406 2.514 1 72.81 304 SER A O 1
ATOM 2448 N N . TYR A 1 305 ? 13.266 28.594 0.738 1 69.62 305 TYR A N 1
ATOM 2449 C CA . TYR A 1 305 ? 13.328 30.047 0.725 1 69.62 305 TYR A CA 1
ATOM 2450 C C . TYR A 1 305 ? 12.812 30.625 2.035 1 69.62 305 TYR A C 1
ATOM 2452 O O . TYR A 1 305 ? 13.469 31.453 2.658 1 69.62 305 TYR A O 1
ATOM 2460 N N . TYR A 1 306 ? 11.664 30.188 2.518 1 69.56 306 TYR A N 1
ATOM 2461 C CA . TYR A 1 306 ? 11.055 30.703 3.734 1 69.56 306 TYR A CA 1
ATOM 2462 C C . TYR A 1 306 ? 11.828 30.25 4.969 1 69.56 306 TYR A C 1
ATOM 2464 O O . TYR A 1 306 ? 11.977 31.016 5.93 1 69.56 306 TYR A O 1
ATOM 2472 N N . TYR A 1 307 ? 12.32 29.047 4.863 1 68.5 307 TYR A N 1
ATOM 2473 C CA . TYR A 1 307 ? 13.102 28.516 5.977 1 68.5 307 TYR A CA 1
ATOM 2474 C C . TYR A 1 307 ? 14.406 29.297 6.133 1 68.5 307 TYR A C 1
ATOM 2476 O O . TYR A 1 307 ? 14.836 29.562 7.254 1 68.5 307 TYR A O 1
ATOM 2484 N N . ASN A 1 308 ? 14.938 29.609 5.066 1 66 308 ASN A N 1
ATOM 2485 C CA . ASN A 1 308 ? 16.266 30.203 5.07 1 66 308 ASN A CA 1
ATOM 2486 C C . ASN A 1 308 ? 16.203 31.719 5.27 1 66 308 ASN A C 1
ATOM 2488 O O . ASN A 1 308 ? 17.234 32.375 5.375 1 66 308 ASN A O 1
ATOM 2492 N N . ARG A 1 309 ? 14.984 32.219 5.258 1 63.22 309 ARG A N 1
ATOM 2493 C CA . ARG A 1 309 ? 14.836 33.656 5.43 1 63.22 309 ARG A CA 1
ATOM 2494 C C . ARG A 1 309 ? 15.477 34.125 6.734 1 63.22 309 ARG A C 1
ATOM 2496 O O . ARG A 1 309 ? 16.016 35.219 6.809 1 63.22 309 ARG A O 1
ATOM 2503 N N . HIS A 1 310 ? 15.359 33.281 7.793 1 60.53 310 HIS A N 1
ATOM 2504 C CA . HIS A 1 310 ? 15.891 33.719 9.078 1 60.53 310 HIS A CA 1
ATOM 2505 C C . HIS A 1 310 ? 17.141 32.938 9.453 1 60.53 310 HIS A C 1
ATOM 2507 O O . HIS A 1 310 ? 17.516 32.875 10.625 1 60.53 310 HIS A O 1
ATOM 2513 N N . THR A 1 311 ? 17.578 32.188 8.43 1 61.69 311 THR A N 1
ATOM 2514 C CA . THR A 1 311 ? 18.781 31.438 8.719 1 61.69 311 THR A CA 1
ATOM 2515 C C . THR A 1 311 ? 20.016 32.156 8.172 1 61.69 311 THR A C 1
ATOM 2517 O O . THR A 1 311 ? 19.938 32.844 7.168 1 61.69 311 THR A O 1
ATOM 2520 N N . ASN A 1 312 ? 21 32.312 8.953 1 57.84 312 ASN A N 1
ATOM 2521 C CA . ASN A 1 312 ? 22.266 32.875 8.508 1 57.84 312 ASN A CA 1
ATOM 2522 C C . ASN A 1 312 ? 23.312 31.797 8.234 1 57.84 312 ASN A C 1
ATOM 2524 O O . ASN A 1 312 ? 23.359 30.781 8.938 1 57.84 312 ASN A O 1
ATOM 2528 N N . GLU A 1 313 ? 23.734 31.766 6.961 1 60.75 313 GLU A N 1
ATOM 2529 C CA . GLU A 1 313 ? 24.828 30.844 6.648 1 60.75 313 GLU A CA 1
ATOM 2530 C C . GLU A 1 313 ? 26.047 31.125 7.516 1 60.75 313 GLU A C 1
ATOM 2532 O O . GLU A 1 313 ? 26.5 32.281 7.605 1 60.75 313 GLU A O 1
ATOM 2537 N N . LEU A 1 314 ? 26.359 30.125 8.266 1 66.5 314 LEU A N 1
ATOM 2538 C CA . LEU A 1 314 ? 27.578 30.297 9.062 1 66.5 314 LEU A CA 1
ATOM 2539 C C . LEU A 1 314 ? 28.812 30.266 8.172 1 66.5 314 LEU A C 1
ATOM 2541 O O . LEU A 1 314 ? 28.844 29.547 7.176 1 66.5 314 LEU A O 1
ATOM 2545 N N . PRO A 1 315 ? 29.656 31.188 8.352 1 69.56 315 PRO A N 1
ATOM 2546 C CA . PRO A 1 315 ? 30.891 31.219 7.555 1 69.56 315 PRO A CA 1
ATOM 2547 C C . PRO A 1 315 ? 31.625 29.875 7.551 1 69.56 315 PRO A C 1
ATOM 2549 O O . PRO A 1 315 ? 31.609 29.156 8.555 1 69.56 315 PRO A O 1
ATOM 2552 N N . LYS A 1 316 ? 32.094 29.5 6.402 1 78.44 316 LYS A N 1
ATOM 2553 C CA . LYS A 1 316 ? 32.875 28.281 6.262 1 78.44 316 LYS A CA 1
ATOM 2554 C C . LYS A 1 316 ? 34.094 28.297 7.184 1 78.44 316 LYS A C 1
ATOM 2556 O O . LYS A 1 316 ? 34.656 29.359 7.477 1 78.44 316 LYS A O 1
ATOM 2561 N N . LEU A 1 317 ? 34.469 27.141 7.641 1 79.56 317 LEU A N 1
ATOM 2562 C CA . LEU A 1 317 ? 35.656 26.984 8.492 1 79.56 317 LEU A CA 1
ATOM 2563 C C . LEU A 1 317 ? 36.844 26.547 7.672 1 79.56 317 LEU A C 1
ATOM 2565 O O . LEU A 1 317 ? 36.688 25.969 6.59 1 79.56 317 LEU A O 1
ATOM 2569 N N . HIS A 1 318 ? 38 26.984 8 1 80.81 318 HIS A N 1
ATOM 2570 C CA . HIS A 1 318 ? 39.25 26.656 7.285 1 80.81 318 HIS A CA 1
ATOM 2571 C C . HIS A 1 318 ? 39.969 25.5 7.949 1 80.81 318 HIS A C 1
ATOM 2573 O O . HIS A 1 318 ? 39.781 25.234 9.133 1 80.81 318 HIS A O 1
ATOM 2579 N N . ARG A 1 319 ? 40.719 24.875 7.078 1 84.31 319 ARG A N 1
ATOM 2580 C CA . ARG A 1 319 ? 41.562 23.797 7.586 1 84.31 319 ARG A CA 1
ATOM 2581 C C . ARG A 1 319 ? 42.438 24.281 8.719 1 84.31 319 ARG A C 1
ATOM 2583 O O . ARG A 1 319 ? 43.031 25.359 8.641 1 84.31 319 ARG A O 1
ATOM 2590 N N . ASP A 1 320 ? 42.625 23.469 9.773 1 80.81 320 ASP A N 1
ATOM 2591 C CA . ASP A 1 320 ? 43.469 23.688 10.922 1 80.81 320 ASP A CA 1
ATOM 2592 C C . ASP A 1 320 ? 42.969 24.828 11.797 1 80.81 320 ASP A C 1
ATOM 2594 O O . ASP A 1 320 ? 43.688 25.344 12.641 1 80.81 320 ASP A O 1
ATOM 2598 N N . GLN A 1 321 ? 41.75 25.188 11.578 1 81.38 321 GLN A N 1
ATOM 2599 C CA . GLN A 1 321 ? 41.156 26.25 12.391 1 81.38 321 GLN A CA 1
ATOM 2600 C C . GLN A 1 321 ? 40.719 25.719 13.758 1 81.38 321 GLN A C 1
ATOM 2602 O O . GLN A 1 321 ? 40.188 24.594 13.867 1 81.38 321 GLN A O 1
ATOM 2607 N N . ALA A 1 322 ? 41.188 26.5 14.75 1 79.62 322 ALA A N 1
ATOM 2608 C CA . ALA A 1 322 ? 40.75 26.141 16.094 1 79.62 322 ALA A CA 1
ATOM 2609 C C . ALA A 1 322 ? 39.25 26.422 16.281 1 79.62 322 ALA A C 1
ATOM 2611 O O . ALA A 1 322 ? 38.781 27.531 15.992 1 79.62 322 ALA A O 1
ATOM 2612 N N . ILE A 1 323 ? 38.562 25.422 16.625 1 82.81 323 ILE A N 1
ATOM 2613 C CA . ILE A 1 323 ? 37.125 25.562 16.781 1 82.81 323 ILE A CA 1
ATOM 2614 C C . ILE A 1 323 ? 36.688 24.906 18.078 1 82.81 323 ILE A C 1
ATOM 2616 O O . ILE A 1 323 ? 37.469 24.25 18.766 1 82.81 323 ILE A O 1
ATOM 2620 N N . TYR A 1 324 ? 35.5 25.312 18.547 1 77.5 324 TYR A N 1
ATOM 2621 C CA . TYR A 1 324 ? 34.781 24.578 19.594 1 77.5 324 TYR A CA 1
ATOM 2622 C C . TYR A 1 324 ? 33.719 23.688 19 1 77.5 324 TYR A C 1
ATOM 2624 O O . TYR A 1 324 ? 32.938 24.125 18.156 1 77.5 324 TYR A O 1
ATOM 2632 N N . ALA A 1 325 ? 33.812 22.469 19.266 1 79.12 325 ALA A N 1
ATOM 2633 C CA . ALA A 1 325 ? 32.812 21.516 18.812 1 79.12 325 ALA A CA 1
ATOM 2634 C C . ALA A 1 325 ? 31.859 21.156 19.953 1 79.12 325 ALA A C 1
ATOM 2636 O O . ALA A 1 325 ? 32.281 20.891 21.078 1 79.12 325 ALA A O 1
ATOM 2637 N N . GLN A 1 326 ? 30.609 21.219 19.609 1 73.38 326 GLN A N 1
ATOM 2638 C CA . GLN A 1 326 ? 29.594 20.938 20.609 1 73.38 326 GLN A CA 1
ATOM 2639 C C . GLN A 1 326 ? 29.391 19.438 20.797 1 73.38 326 GLN A C 1
ATOM 2641 O O . GLN A 1 326 ? 29.266 18.703 19.812 1 73.38 326 GLN A O 1
ATOM 2646 N N . ASP A 1 327 ? 29.469 18.938 22.031 1 65.69 327 ASP A N 1
ATOM 2647 C CA . ASP A 1 327 ? 29.141 17.547 22.328 1 65.69 327 ASP A CA 1
ATOM 2648 C C . ASP A 1 327 ? 27.641 17.297 22.172 1 65.69 327 ASP A C 1
ATOM 2650 O O . ASP A 1 327 ? 26.812 18 22.766 1 65.69 327 ASP A O 1
ATOM 2654 N N . PRO A 1 328 ? 27.25 16.406 21.344 1 64.69 328 PRO A N 1
ATOM 2655 C CA . PRO A 1 328 ? 25.828 16.172 21.078 1 64.69 328 PRO A CA 1
ATOM 2656 C C . PRO A 1 328 ? 25.062 15.695 22.297 1 64.69 328 PRO A C 1
ATOM 2658 O O . PRO A 1 328 ? 23.859 15.93 22.406 1 64.69 328 PRO A O 1
ATOM 2661 N N . VAL A 1 329 ? 25.734 15.086 23.188 1 57.34 329 VAL A N 1
ATOM 2662 C CA . VAL A 1 329 ? 25.078 14.523 24.375 1 57.34 329 VAL A CA 1
ATOM 2663 C C . VAL A 1 329 ? 25.078 15.555 25.5 1 57.34 329 VAL A C 1
ATOM 2665 O O . VAL A 1 329 ? 24.031 15.883 26.047 1 57.34 329 VAL A O 1
ATOM 2668 N N . ARG A 1 330 ? 26.188 16.203 25.828 1 55.22 330 ARG A N 1
ATOM 2669 C CA . ARG A 1 330 ? 26.359 17.062 26.984 1 55.22 330 ARG A CA 1
ATOM 2670 C C . ARG A 1 330 ? 26.078 18.516 26.641 1 55.22 330 ARG A C 1
ATOM 2672 O O . ARG A 1 330 ? 25.938 19.359 27.516 1 55.22 330 ARG A O 1
ATOM 2679 N N . LYS A 1 331 ? 25.859 18.781 25.344 1 57.84 331 LYS A N 1
ATOM 2680 C CA . LYS A 1 331 ? 25.641 20.125 24.844 1 57.84 331 LYS A CA 1
ATOM 2681 C C . LYS A 1 331 ? 26.734 21.078 25.312 1 57.84 331 LYS A C 1
ATOM 2683 O O . LYS A 1 331 ? 26.484 22.25 25.562 1 57.84 331 LYS A O 1
ATOM 2688 N N . THR A 1 332 ? 27.922 20.531 25.672 1 65.44 332 THR A N 1
ATOM 2689 C CA . THR A 1 332 ? 29.078 21.344 26.031 1 65.44 332 THR A CA 1
ATOM 2690 C C . THR A 1 332 ? 30 21.547 24.828 1 65.44 332 THR A C 1
ATOM 2692 O O . THR A 1 332 ? 30.016 20.719 23.906 1 65.44 332 THR A O 1
ATOM 2695 N N . TRP A 1 333 ? 30.594 22.734 24.797 1 72.44 333 TRP A N 1
ATOM 2696 C CA . TRP A 1 333 ? 31.516 23.062 23.703 1 72.44 333 TRP A CA 1
ATOM 2697 C C . TRP A 1 333 ? 32.938 22.703 24.078 1 72.44 333 TRP A C 1
ATOM 2699 O O . TRP A 1 333 ? 33.469 23.141 25.125 1 72.44 333 TRP A O 1
ATOM 2709 N N . ASN A 1 334 ? 33.594 21.797 23.391 1 76.81 334 ASN A N 1
ATOM 2710 C CA . ASN A 1 334 ? 34.969 21.375 23.594 1 76.81 334 ASN A CA 1
ATOM 2711 C C . ASN A 1 334 ? 35.875 21.828 22.438 1 76.81 334 ASN A C 1
ATOM 2713 O O . ASN A 1 334 ? 35.438 21.906 21.297 1 76.81 334 ASN A O 1
ATOM 2717 N N . PRO A 1 335 ? 37.188 22.234 22.781 1 79.56 335 PRO A N 1
ATOM 2718 C CA . PRO A 1 335 ? 38.094 22.656 21.719 1 79.56 335 PRO A CA 1
ATOM 2719 C C . PRO A 1 335 ? 38.438 21.547 20.734 1 79.56 335 PRO A C 1
ATOM 2721 O O . PRO A 1 335 ? 38.562 20.391 21.125 1 79.56 335 PRO A O 1
ATOM 2724 N N . ALA A 1 336 ? 38.312 21.922 19.484 1 84.38 336 ALA A N 1
ATOM 2725 C CA . ALA A 1 336 ? 38.656 21 18.391 1 84.38 336 ALA A CA 1
ATOM 2726 C C . ALA A 1 336 ? 39.312 21.75 17.234 1 84.38 336 ALA A C 1
ATOM 2728 O O . ALA A 1 336 ? 39.469 22.969 17.281 1 84.38 336 ALA A O 1
ATOM 2729 N N . ARG A 1 337 ? 39.969 21 16.328 1 85.62 337 ARG A N 1
ATOM 2730 C CA . ARG A 1 337 ? 40.562 21.562 15.133 1 85.62 337 ARG A CA 1
ATOM 2731 C C . ARG A 1 337 ? 39.938 20.953 13.875 1 85.62 337 ARG A C 1
ATOM 2733 O O . ARG A 1 337 ? 39.688 19.75 13.828 1 85.62 337 ARG A O 1
ATOM 2740 N N . VAL A 1 338 ? 39.719 21.812 12.938 1 88.5 338 VAL A N 1
ATOM 2741 C CA . VAL A 1 338 ? 39.188 21.344 11.672 1 88.5 338 VAL A CA 1
ATOM 2742 C C . VAL A 1 338 ? 40.25 20.594 10.891 1 88.5 338 VAL A C 1
ATOM 2744 O O . VAL A 1 338 ? 41.344 21.141 10.648 1 88.5 338 VAL A O 1
ATOM 2747 N N . VAL A 1 339 ? 39.969 19.391 10.641 1 85.94 339 VAL A N 1
ATOM 2748 C CA . VAL A 1 339 ? 40.938 18.609 9.875 1 85.94 339 VAL A CA 1
ATOM 2749 C C . VAL A 1 339 ? 40.625 18.75 8.383 1 85.94 339 VAL A C 1
ATOM 2751 O O . VAL A 1 339 ? 41.531 19.109 7.594 1 85.94 339 VAL A O 1
ATOM 2754 N N . GLU A 1 340 ? 39.438 18.359 7.953 1 83.94 340 GLU A N 1
ATOM 2755 C CA . GLU A 1 340 ? 39.031 18.422 6.551 1 83.94 340 GLU A CA 1
ATOM 2756 C C . GLU A 1 340 ? 37.5 18.578 6.418 1 83.94 340 GLU A C 1
ATOM 2758 O O . GLU A 1 340 ? 36.781 18.391 7.387 1 83.94 340 GLU A O 1
ATOM 2763 N N . ASP A 1 341 ? 37.219 19.047 5.238 1 80 341 ASP A N 1
ATOM 2764 C CA . ASP A 1 341 ? 35.812 19.109 4.906 1 80 341 ASP A CA 1
ATOM 2765 C C . ASP A 1 341 ? 35.219 17.703 4.789 1 80 341 ASP A C 1
ATOM 2767 O O . ASP A 1 341 ? 35.875 16.781 4.312 1 80 341 ASP A O 1
ATOM 2771 N N . GLY A 1 342 ? 34.094 17.531 5.359 1 69.81 342 GLY A N 1
ATOM 2772 C CA . GLY A 1 342 ? 33.406 16.266 5.211 1 69.81 342 GLY A CA 1
ATOM 2773 C C . GLY A 1 342 ? 32.844 16.031 3.812 1 69.81 342 GLY A C 1
ATOM 2774 O O . GLY A 1 342 ? 32.969 16.906 2.947 1 69.81 342 GLY A O 1
ATOM 2775 N N . ASN A 1 343 ? 32.469 14.867 3.529 1 64.12 343 ASN A N 1
ATOM 2776 C CA . ASN A 1 343 ? 31.938 14.477 2.229 1 64.12 343 ASN A CA 1
ATOM 2777 C C . ASN A 1 343 ? 30.531 15.039 1.996 1 64.12 343 ASN A C 1
ATOM 2779 O O . ASN A 1 343 ? 29.969 14.898 0.909 1 64.12 343 ASN A O 1
ATOM 2783 N N . SER A 1 344 ? 30.016 15.656 3.021 1 63.06 344 SER A N 1
ATOM 2784 C CA . SER A 1 344 ? 28.688 16.234 2.91 1 63.06 344 SER A CA 1
ATOM 2785 C C . SER A 1 344 ? 28.719 17.734 3.141 1 63.06 344 SER A C 1
ATOM 2787 O O . SER A 1 344 ? 29.625 18.25 3.781 1 63.06 344 SER A O 1
ATOM 2789 N N . PRO A 1 345 ? 27.797 18.438 2.484 1 65.06 345 PRO A N 1
ATOM 2790 C CA . PRO A 1 345 ? 27.797 19.891 2.686 1 65.06 345 PRO A CA 1
ATOM 2791 C C . PRO A 1 345 ? 27.703 20.281 4.156 1 65.06 345 PRO A C 1
ATOM 2793 O O . PRO A 1 345 ? 26.984 19.641 4.93 1 65.06 345 PRO A O 1
ATOM 2796 N N . ARG A 1 346 ? 28.516 21.203 4.605 1 68.44 346 ARG A N 1
ATOM 2797 C CA . ARG A 1 346 ? 28.547 21.797 5.938 1 68.44 346 ARG A CA 1
ATOM 2798 C C . ARG A 1 346 ? 29.078 20.812 6.965 1 68.44 346 ARG A C 1
ATOM 2800 O O . ARG A 1 346 ? 28.781 20.922 8.156 1 68.44 346 ARG A O 1
ATOM 2807 N N . SER A 1 347 ? 29.625 19.781 6.348 1 75.12 347 SER A N 1
ATOM 2808 C CA . SER A 1 347 ? 30.219 18.781 7.227 1 75.12 347 SER A CA 1
ATOM 2809 C C . SER A 1 347 ? 31.719 18.953 7.324 1 75.12 347 SER A C 1
ATOM 2811 O O . SER A 1 347 ? 32.375 19.234 6.324 1 75.12 347 SER A O 1
ATOM 2813 N N . TYR A 1 348 ? 32.25 18.891 8.562 1 80.12 348 TYR A N 1
ATOM 2814 C CA . TYR A 1 348 ? 33.656 19 8.805 1 80.12 348 TYR A CA 1
ATOM 2815 C C . TYR A 1 348 ? 34.188 17.828 9.641 1 80.12 348 TYR A C 1
ATOM 2817 O O . TYR A 1 348 ? 33.438 17.281 10.461 1 80.12 348 TYR A O 1
ATOM 2825 N N . ILE A 1 349 ? 35.25 17.359 9.312 1 85.81 349 ILE A N 1
ATOM 2826 C CA . ILE A 1 349 ? 35.938 16.422 10.18 1 85.81 349 ILE A CA 1
ATOM 2827 C C . ILE A 1 349 ? 36.812 17.188 11.18 1 85.81 349 ILE A C 1
ATOM 2829 O O . ILE A 1 349 ? 37.688 17.969 10.789 1 85.81 349 ILE A O 1
ATOM 2833 N N . VAL A 1 350 ? 36.438 16.953 12.398 1 84.56 350 VAL A N 1
ATOM 2834 C CA . VAL A 1 350 ? 37.156 17.719 13.43 1 84.56 350 VAL A CA 1
ATOM 2835 C C . VAL A 1 350 ? 37.938 16.766 14.328 1 84.56 350 VAL A C 1
ATOM 2837 O O . VAL A 1 350 ? 37.562 15.594 14.469 1 84.56 350 VAL A O 1
ATOM 2840 N N . GLU A 1 351 ? 39.031 17.188 14.711 1 86.94 351 GLU A N 1
ATOM 2841 C CA . GLU A 1 351 ? 39.875 16.438 15.656 1 86.94 351 GLU A CA 1
ATOM 2842 C C . GLU A 1 351 ? 39.75 17 17.078 1 86.94 351 GLU A C 1
ATOM 2844 O O . GLU A 1 351 ? 39.969 18.188 17.297 1 86.94 351 GLU A O 1
ATOM 2849 N N . THR A 1 352 ? 39.281 16.094 17.906 1 81.81 352 THR A N 1
ATOM 2850 C CA . THR A 1 352 ? 39.125 16.516 19.297 1 81.81 352 THR A CA 1
ATOM 2851 C C . THR A 1 352 ? 40.469 16.5 20 1 81.81 352 THR A C 1
ATOM 2853 O O . THR A 1 352 ? 41.469 16.031 19.453 1 81.81 352 THR A O 1
ATOM 2856 N N . GLY A 1 353 ? 40.469 17.125 21.234 1 74 353 GLY A N 1
ATOM 2857 C CA . GLY A 1 353 ? 41.656 17.141 22.047 1 74 353 GLY A CA 1
ATOM 2858 C C . GLY A 1 353 ? 42.219 15.75 22.344 1 74 353 GLY A C 1
ATOM 2859 O O . GLY A 1 353 ? 43.406 15.586 22.609 1 74 353 GLY A O 1
ATOM 2860 N N . THR A 1 354 ? 41.312 14.789 22.203 1 74.44 354 THR A N 1
ATOM 2861 C CA . THR A 1 354 ? 41.719 13.414 22.484 1 74.44 354 THR A CA 1
ATOM 2862 C C . THR A 1 354 ? 42.25 12.734 21.219 1 74.44 354 THR A C 1
ATOM 2864 O O . THR A 1 354 ? 42.625 11.57 21.25 1 74.44 354 THR A O 1
ATOM 2867 N N . GLY A 1 355 ? 42.281 13.422 20.109 1 76.5 355 GLY A N 1
ATOM 2868 C CA . GLY A 1 355 ? 42.781 12.875 18.859 1 76.5 355 GLY A CA 1
ATOM 2869 C C . GLY A 1 355 ? 41.719 12.164 18.031 1 76.5 355 GLY A C 1
ATOM 2870 O O . GLY A 1 355 ? 42.031 11.648 16.953 1 76.5 355 GLY A O 1
ATOM 2871 N N . ALA A 1 356 ? 40.562 12.164 18.547 1 78.81 356 ALA A N 1
ATOM 2872 C CA . ALA A 1 356 ? 39.531 11.469 17.812 1 78.81 356 ALA A CA 1
ATOM 2873 C C . ALA A 1 356 ? 38.969 12.336 16.688 1 78.81 356 ALA A C 1
ATOM 2875 O O . ALA A 1 356 ? 38.844 13.555 16.844 1 78.81 356 ALA A O 1
ATOM 2876 N N . HIS A 1 357 ? 38.812 11.727 15.531 1 84.06 357 HIS A N 1
ATOM 2877 C CA . HIS A 1 357 ? 38.188 12.414 14.406 1 84.06 357 HIS A CA 1
ATOM 2878 C C . HIS A 1 357 ? 36.688 12.203 14.391 1 84.06 357 HIS A C 1
ATOM 2880 O O . HIS A 1 357 ? 36.219 11.07 14.391 1 84.06 357 HIS A O 1
ATOM 2886 N N . LEU A 1 358 ? 36.031 13.32 14.547 1 79.75 358 LEU A N 1
ATOM 2887 C CA . LEU A 1 358 ? 34.562 13.273 14.555 1 79.75 358 LEU A CA 1
ATOM 2888 C C . LEU A 1 358 ? 34 14.086 13.391 1 79.75 358 LEU A C 1
ATOM 2890 O O . LEU A 1 358 ? 34.562 15.125 13.023 1 79.75 358 LEU A O 1
ATOM 2894 N N . ARG A 1 359 ? 33.062 13.555 12.828 1 78.56 359 ARG A N 1
ATOM 2895 C CA . ARG A 1 359 ? 32.344 14.312 11.82 1 78.56 359 ARG A CA 1
ATOM 2896 C C . ARG A 1 359 ? 31.219 15.125 12.461 1 78.56 359 ARG A C 1
ATOM 2898 O O . ARG A 1 359 ? 30.406 14.586 13.211 1 78.56 359 ARG A O 1
ATOM 2905 N N . ARG A 1 360 ? 31.344 16.5 12.273 1 73.88 360 ARG A N 1
ATOM 2906 C CA . ARG A 1 360 ? 30.328 17.391 12.859 1 73.88 360 ARG A CA 1
ATOM 2907 C C . ARG A 1 360 ? 29.812 18.375 11.828 1 73.88 360 ARG A C 1
ATOM 2909 O O . ARG A 1 360 ? 30.531 18.75 10.891 1 73.88 360 ARG A O 1
ATOM 2916 N N . ASN A 1 361 ? 28.594 18.766 12.055 1 71.88 361 ASN A N 1
ATOM 2917 C CA . ASN A 1 361 ? 27.984 19.797 11.234 1 71.88 361 ASN A CA 1
ATOM 2918 C C . ASN A 1 361 ? 28.438 21.188 11.68 1 71.88 361 ASN A C 1
ATOM 2920 O O . ASN A 1 361 ? 28.766 21.406 12.852 1 71.88 361 ASN A O 1
ATOM 2924 N N . ARG A 1 362 ? 28.484 22.094 10.727 1 74.06 362 ARG A N 1
ATOM 2925 C CA . ARG A 1 362 ? 28.969 23.453 10.961 1 74.06 362 ARG A CA 1
ATOM 2926 C C . ARG A 1 362 ? 28.234 24.109 12.125 1 74.06 362 ARG A C 1
ATOM 2928 O O . ARG A 1 362 ? 28.828 24.906 12.859 1 74.06 362 ARG A O 1
ATOM 2935 N N . ILE A 1 363 ? 26.984 23.719 12.43 1 69.94 363 ILE A N 1
ATOM 2936 C CA . ILE A 1 363 ? 26.188 24.375 13.461 1 69.94 363 ILE A CA 1
ATOM 2937 C C . ILE A 1 363 ? 26.75 24.016 14.844 1 69.94 363 ILE A C 1
ATOM 2939 O O . ILE A 1 363 ? 26.578 24.781 15.797 1 69.94 363 ILE A O 1
ATOM 2943 N N . HIS A 1 364 ? 27.359 22.938 14.875 1 72.38 364 HIS A N 1
ATOM 2944 C CA . HIS A 1 364 ? 27.922 22.5 16.141 1 72.38 364 HIS A CA 1
ATOM 2945 C C . HIS A 1 364 ? 29.375 22.906 16.297 1 72.38 364 HIS A C 1
ATOM 2947 O O . HIS A 1 364 ? 30.078 22.438 17.188 1 72.38 364 HIS A O 1
ATOM 2953 N N . LEU A 1 365 ? 29.797 23.734 15.383 1 76.12 365 LEU A N 1
ATOM 2954 C CA . LEU A 1 365 ? 31.172 24.203 15.406 1 76.12 365 LEU A CA 1
ATOM 2955 C C . LEU A 1 365 ? 31.234 25.719 15.539 1 76.12 365 LEU A C 1
ATOM 2957 O O . LEU A 1 365 ? 30.5 26.438 14.852 1 76.12 365 LEU A O 1
ATOM 2961 N N . ARG A 1 366 ? 31.828 26.219 16.469 1 76.5 366 ARG A N 1
ATOM 2962 C CA . ARG A 1 366 ? 32.031 27.656 16.656 1 76.5 366 ARG A CA 1
ATOM 2963 C C . ARG A 1 366 ? 33.531 28.016 16.531 1 76.5 366 ARG A C 1
ATOM 2965 O O . ARG A 1 366 ? 34.375 27.344 17.109 1 76.5 366 ARG A O 1
ATOM 2972 N N . PRO A 1 367 ? 33.75 28.984 15.734 1 75.75 367 PRO A N 1
ATOM 2973 C CA . PRO A 1 367 ? 35.156 29.406 15.664 1 75.75 367 PRO A CA 1
ATOM 2974 C C . PRO A 1 367 ? 35.688 29.891 17 1 75.75 367 PRO A C 1
ATOM 2976 O O . PRO A 1 367 ? 34.969 30.5 17.797 1 75.75 367 PRO A O 1
ATOM 2979 N N . ASN A 1 368 ? 36.781 29.375 17.422 1 63.75 368 ASN A N 1
ATOM 2980 C CA . ASN A 1 368 ? 37.469 29.875 18.594 1 63.75 368 ASN A CA 1
ATOM 2981 C C . ASN A 1 368 ? 38.25 31.156 18.297 1 63.75 368 ASN A C 1
ATOM 2983 O O . ASN A 1 368 ? 39.312 31.125 17.703 1 63.75 368 ASN A O 1
ATOM 2987 N N . ASN A 1 369 ? 37.531 32.25 18.266 1 55.94 369 ASN A N 1
ATOM 2988 C CA . ASN A 1 369 ? 38.219 33.5 18.047 1 55.94 369 ASN A CA 1
ATOM 2989 C C . ASN A 1 369 ? 39.125 33.906 19.219 1 55.94 369 ASN A C 1
ATOM 2991 O O . ASN A 1 369 ? 39.469 35.062 19.391 1 55.94 369 ASN A O 1
ATOM 2995 N N . ALA A 1 370 ? 39.375 33.125 20.266 1 42.97 370 ALA A N 1
ATOM 2996 C CA . ALA A 1 370 ? 40.312 33.656 21.234 1 42.97 370 ALA A CA 1
ATOM 2997 C C . ALA A 1 370 ? 41.625 34.062 20.547 1 42.97 370 ALA A C 1
ATOM 2999 O O . ALA A 1 370 ? 42.094 33.406 19.625 1 42.97 370 ALA A O 1
ATOM 3000 N N . PRO A 1 371 ? 42.062 35.281 20.609 1 37.19 371 PRO A N 1
ATOM 3001 C CA . PRO A 1 371 ? 43.438 35.594 20.266 1 37.19 371 PRO A CA 1
ATOM 3002 C C . PRO A 1 371 ? 44.406 34.5 20.641 1 37.19 371 PRO A C 1
ATOM 3004 O O . PRO A 1 371 ? 44.125 33.688 21.547 1 37.19 371 PRO A O 1
ATOM 3007 N N . ASN A 1 372 ? 45.281 34 19.781 1 35.28 372 ASN A N 1
ATOM 3008 C CA . ASN A 1 372 ? 46.469 33.219 20.047 1 35.28 372 ASN A CA 1
ATOM 3009 C C . ASN A 1 372 ? 47.031 33.5 21.453 1 35.28 372 ASN A C 1
ATOM 3011 O O . ASN A 1 372 ? 48.219 33.312 21.703 1 35.28 372 ASN A O 1
ATOM 3015 N N . ASN A 1 373 ? 46.375 34.094 22.391 1 30.86 373 ASN A N 1
ATOM 3016 C CA . ASN A 1 373 ? 47.312 34.125 23.5 1 30.86 373 ASN A CA 1
ATOM 3017 C C . ASN A 1 373 ? 47.75 32.719 23.922 1 30.86 373 ASN A C 1
ATOM 3019 O O . ASN A 1 373 ? 47.625 32.344 25.094 1 30.86 373 ASN A O 1
ATOM 3023 N N . LEU A 1 374 ? 47.344 31.703 23.266 1 31.09 374 LEU A N 1
ATOM 3024 C CA . LEU A 1 374 ? 48.031 30.5 23.703 1 31.09 374 LEU A CA 1
ATOM 3025 C C . LEU A 1 374 ? 49.5 30.578 23.422 1 31.09 374 LEU A C 1
ATOM 3027 O O . LEU A 1 374 ? 50.25 29.594 23.562 1 31.09 374 LEU A O 1
ATOM 3031 N N . LYS A 1 375 ? 50.094 31.641 22.812 1 31.02 375 LYS A N 1
ATOM 3032 C CA . LYS A 1 375 ? 51.531 31.5 22.844 1 31.02 375 LYS A CA 1
ATOM 3033 C C . LYS A 1 375 ? 52.031 31.312 24.281 1 31.02 375 LYS A C 1
ATOM 3035 O O . LYS A 1 375 ? 53.062 30.672 24.5 1 31.02 375 LYS A O 1
ATOM 3040 N N . ASN A 1 376 ? 51.594 32.125 25.25 1 28.5 376 ASN A N 1
ATOM 3041 C CA . ASN A 1 376 ? 52.375 32.188 26.469 1 28.5 376 ASN A CA 1
ATOM 3042 C C . ASN A 1 376 ? 52.156 30.953 27.344 1 28.5 376 ASN A C 1
ATOM 3044 O O . ASN A 1 376 ? 53.094 30.453 27.984 1 28.5 376 ASN A O 1
ATOM 3048 N N . ASN A 1 377 ? 50.969 30.547 27.734 1 27.28 377 ASN A N 1
ATOM 3049 C CA . ASN A 1 377 ? 51.125 29.656 28.875 1 27.28 377 ASN A CA 1
ATOM 3050 C C . ASN A 1 377 ? 51.562 28.25 28.453 1 27.28 377 ASN A C 1
ATOM 3052 O O . ASN A 1 377 ? 51.719 27.359 29.297 1 27.28 377 ASN A O 1
ATOM 3056 N N . LEU A 1 378 ? 51.344 27.812 27.266 1 26.28 378 LEU A N 1
ATOM 3057 C CA . LEU A 1 378 ? 51.938 26.5 27.156 1 26.28 378 LEU A CA 1
ATOM 3058 C C . LEU A 1 378 ? 53.469 26.594 27.094 1 26.28 378 LEU A C 1
ATOM 3060 O O . LEU A 1 378 ? 54.156 25.594 26.984 1 26.28 378 LEU A O 1
ATOM 3064 N N . SER A 1 379 ? 54.031 27.859 26.859 1 27.23 379 SER A N 1
ATOM 3065 C CA . SER A 1 379 ? 55.5 27.891 26.906 1 27.23 379 SER A CA 1
ATOM 3066 C C . SER A 1 379 ? 56 27.609 28.312 1 27.23 379 SER A C 1
ATOM 3068 O O . SER A 1 379 ? 57.156 27.234 28.484 1 27.23 379 SER A O 1
ATOM 3070 N N . SER A 1 380 ? 55.406 28.203 29.406 1 27.8 380 SER A N 1
ATOM 3071 C CA . SER A 1 380 ? 56.156 28.109 30.641 1 27.8 380 SER A CA 1
ATOM 3072 C C . SER A 1 380 ? 56.25 26.672 31.141 1 27.8 380 SER A C 1
ATOM 3074 O O . SER A 1 380 ? 57.031 26.359 32.031 1 27.8 380 SER A O 1
ATOM 3076 N N . LEU A 1 381 ? 55.188 25.875 31.062 1 23.88 381 LEU A N 1
ATOM 3077 C CA . LEU A 1 381 ? 55.531 24.641 31.75 1 23.88 381 LEU A CA 1
ATOM 3078 C C . LEU A 1 381 ? 56.562 23.859 30.969 1 23.88 381 LEU A C 1
ATOM 3080 O O . LEU A 1 381 ? 56.969 22.766 31.375 1 23.88 381 LEU A O 1
ATOM 3084 N N . VAL A 1 382 ? 56.719 24.25 29.656 1 24.97 382 VAL A N 1
ATOM 3085 C CA . VAL A 1 382 ? 57.75 23.422 29.062 1 24.97 382 VAL A CA 1
ATOM 3086 C C . VAL A 1 382 ? 59.125 23.828 29.609 1 24.97 382 VAL A C 1
ATOM 3088 O O . VAL A 1 382 ? 60.125 23.203 29.281 1 24.97 382 VAL A O 1
ATOM 3091 N N . SER A 1 383 ? 59.219 25.109 30.172 1 23.92 383 SER A N 1
ATOM 3092 C CA . SER A 1 383 ? 60.625 25.484 30.266 1 23.92 383 SER A CA 1
ATOM 3093 C C . SER A 1 383 ? 61.344 24.594 31.266 1 23.92 383 SER A C 1
ATOM 3095 O O . SER A 1 383 ? 62.594 24.594 31.312 1 23.92 383 SER A O 1
ATOM 3097 N N . GLN A 1 384 ? 60.75 24.453 32.531 1 22.41 384 GLN A N 1
ATOM 3098 C CA . GLN A 1 384 ? 61.781 24.25 33.531 1 22.41 384 GLN A CA 1
ATOM 3099 C C . GLN A 1 384 ? 62.594 22.984 33.25 1 22.41 384 GLN A C 1
ATOM 3101 O O . GLN A 1 384 ? 63.75 22.875 33.688 1 22.41 384 GLN A O 1
ATOM 3106 N N . GLY A 1 385 ? 61.875 21.781 33.219 1 20.73 385 GLY A N 1
ATOM 3107 C CA . GLY A 1 385 ? 62.844 20.734 33.5 1 20.73 385 GLY A CA 1
ATOM 3108 C C . GLY A 1 385 ? 63.906 20.609 32.406 1 20.73 385 GLY A C 1
ATOM 3109 O O . GLY A 1 385 ? 63.688 19.938 31.406 1 20.73 385 GLY A O 1
ATOM 3110 N N . ARG A 1 386 ? 64.562 21.719 32.094 1 19.83 386 ARG A N 1
ATOM 3111 C CA . ARG A 1 386 ? 65.688 21.656 31.172 1 19.83 386 ARG A CA 1
ATOM 3112 C C . ARG A 1 386 ? 66.625 20.5 31.5 1 19.83 386 ARG A C 1
ATOM 3114 O O . ARG A 1 386 ? 67.562 20.234 30.766 1 19.83 386 ARG A O 1
ATOM 3121 N N . MET A 1 387 ? 66.812 20.359 32.875 1 18.2 387 MET A N 1
ATOM 3122 C CA . MET A 1 387 ? 68.25 20.047 33.062 1 18.2 387 MET A CA 1
ATOM 3123 C C . MET A 1 387 ? 68.625 18.812 32.281 1 18.2 387 MET A C 1
ATOM 3125 O O . MET A 1 387 ? 69.688 18.828 31.578 1 18.2 387 MET A O 1
ATOM 3129 N N . MET A 1 388 ? 68.562 17.609 32.938 1 17.16 388 MET A N 1
ATOM 3130 C CA . MET A 1 388 ? 69.75 16.766 32.938 1 17.16 388 MET A CA 1
ATOM 3131 C C . MET A 1 388 ? 69.938 16.109 31.578 1 17.16 388 MET A C 1
ATOM 3133 O O . MET A 1 388 ? 71.062 16.125 31.047 1 17.16 388 MET A O 1
ATOM 3137 N N . SER A 1 389 ? 69.188 14.984 31.281 1 17.5 389 SER A N 1
ATOM 3138 C CA . SER A 1 389 ? 69.938 13.852 30.766 1 17.5 389 SER A CA 1
ATOM 3139 C C . SER A 1 389 ? 70.312 14.039 29.297 1 17.5 389 SER A C 1
ATOM 3141 O O . SER A 1 389 ? 69.5 14.586 28.531 1 17.5 389 SER A O 1
ATOM 3143 N N . GLN A 1 390 ? 71.562 13.992 28.719 1 16.89 390 GLN A N 1
ATOM 3144 C CA . GLN A 1 390 ? 72.562 14.109 27.641 1 16.89 390 GLN A CA 1
ATOM 3145 C C . GLN A 1 390 ? 72.188 13.234 26.453 1 16.89 390 GLN A C 1
ATOM 3147 O O . GLN A 1 390 ? 72.625 13.453 25.328 1 16.89 390 GLN A O 1
ATOM 3152 N N . SER A 1 391 ? 71.562 11.938 26.656 1 16.2 391 SER A N 1
ATOM 3153 C CA . SER A 1 391 ? 72.25 10.898 25.906 1 16.2 391 SER A CA 1
ATOM 3154 C C . SER A 1 391 ? 72 11.023 24.406 1 16.2 391 SER A C 1
ATOM 3156 O O . SER A 1 391 ? 72.938 11.078 23.609 1 16.2 391 SER A O 1
ATOM 3158 N N . SER A 1 392 ? 71.375 9.852 23.734 1 17.03 392 SER A N 1
ATOM 3159 C CA . SER A 1 392 ? 71.875 8.977 22.719 1 17.03 392 SER A CA 1
ATOM 3160 C C . SER A 1 392 ? 71.562 9.453 21.312 1 17.03 392 SER A C 1
ATOM 3162 O O . SER A 1 392 ? 70.5 10.055 21.109 1 17.03 392 SER A O 1
ATOM 3164 N N . SER A 1 393 ? 72.438 9.336 20.297 1 16.94 393 SER A N 1
ATOM 3165 C CA . SER A 1 393 ? 73 9.727 19 1 16.94 393 SER A CA 1
ATOM 3166 C C . SER A 1 393 ? 72 9.445 17.875 1 16.94 393 SER A C 1
ATOM 3168 O O . SER A 1 393 ? 71.062 8.711 18.078 1 16.94 393 SER A O 1
ATOM 3170 N N . VAL A 1 394 ? 72.438 9.648 16.594 1 16.66 394 VAL A N 1
ATOM 3171 C CA . VAL A 1 394 ? 72.375 10.211 15.25 1 16.66 394 VAL A CA 1
ATOM 3172 C C . VAL A 1 394 ? 71.812 9.18 14.281 1 16.66 394 VAL A C 1
ATOM 3174 O O . VAL A 1 394 ? 71.5 9.492 13.117 1 16.66 394 VAL A O 1
ATOM 3177 N N . ASN A 1 395 ? 71.625 7.785 14.5 1 15.76 395 ASN A N 1
ATOM 3178 C CA . ASN A 1 395 ? 72.188 7.031 13.383 1 15.76 395 ASN A CA 1
ATOM 3179 C C . ASN A 1 395 ? 71.188 6.957 12.219 1 15.76 395 ASN A C 1
ATOM 3181 O O . ASN A 1 395 ? 71.375 6.199 11.273 1 15.76 395 ASN A O 1
ATOM 3185 N N . SER A 1 396 ? 70.062 7.66 12.195 1 16.5 396 SER A N 1
ATOM 3186 C CA . SER A 1 396 ? 69.25 6.957 11.227 1 16.5 396 SER A CA 1
ATOM 3187 C C . SER A 1 396 ? 69.875 6.965 9.844 1 16.5 396 SER A C 1
ATOM 3189 O O . SER A 1 396 ? 70.25 8.023 9.32 1 16.5 396 SER A O 1
ATOM 3191 N N . GLN A 1 397 ? 70.375 5.801 9.289 1 16.19 397 GLN A N 1
ATOM 3192 C CA . GLN A 1 397 ? 71.062 5.246 8.133 1 16.19 397 GLN A CA 1
ATOM 3193 C C . GLN A 1 397 ? 70.188 5.406 6.867 1 16.19 397 GLN A C 1
ATOM 3195 O O . GLN A 1 397 ? 70.688 5.105 5.766 1 16.19 397 GLN A O 1
ATOM 3200 N N . GLY A 1 398 ? 69 5.832 6.855 1 15.84 398 GLY A N 1
ATOM 3201 C CA . GLY A 1 398 ? 68.312 4.984 5.859 1 15.84 398 GLY A CA 1
ATOM 3202 C C . GLY A 1 398 ? 68.688 5.363 4.438 1 15.84 398 GLY A C 1
ATOM 3203 O O . GLY A 1 398 ? 68.062 4.887 3.486 1 15.84 398 GLY A O 1
ATOM 3204 N N . LEU A 1 399 ? 69.5 6.23 4.012 1 15.98 399 LEU A N 1
ATOM 3205 C CA . LEU A 1 399 ? 69.188 6.691 2.674 1 15.98 399 LEU A CA 1
ATOM 3206 C C . LEU A 1 399 ? 69.438 5.605 1.638 1 15.98 399 LEU A C 1
ATOM 3208 O O . LEU A 1 399 ? 68.938 5.66 0.524 1 15.98 399 LEU A O 1
ATOM 3212 N N . THR A 1 400 ? 70.312 4.574 1.91 1 14.87 400 THR A N 1
ATOM 3213 C CA . THR A 1 400 ? 71.25 4.469 0.777 1 14.87 400 THR A CA 1
ATOM 3214 C C . THR A 1 400 ? 70.5 4.074 -0.49 1 14.87 400 THR A C 1
ATOM 3216 O O . THR A 1 400 ? 70.625 4.707 -1.535 1 14.87 400 THR A O 1
ATOM 3219 N N . PRO A 1 401 ? 70.562 2.682 -0.908 1 14.85 401 PRO A N 1
ATOM 3220 C CA . PRO A 1 401 ? 71.375 2.291 -2.051 1 14.85 401 PRO A CA 1
ATOM 3221 C C . PRO A 1 401 ? 70.625 2.426 -3.385 1 14.85 401 PRO A C 1
ATOM 3223 O O . PRO A 1 401 ? 69.375 2.406 -3.42 1 14.85 401 PRO A O 1
ATOM 3226 N N . ALA A 1 402 ? 71.312 2.596 -4.562 1 15.49 402 ALA A N 1
ATOM 3227 C CA . ALA A 1 402 ? 71.5 2.9 -5.98 1 15.49 402 ALA A CA 1
ATOM 3228 C C . ALA A 1 402 ? 71 1.744 -6.852 1 15.49 402 ALA A C 1
ATOM 3230 O O . ALA A 1 402 ? 70.375 1.962 -7.887 1 15.49 402 ALA A O 1
ATOM 3231 N N . ASP A 1 403 ? 71.312 0.331 -6.633 1 15.04 403 ASP A N 1
ATOM 3232 C CA . ASP A 1 403 ? 72 -0.329 -7.734 1 15.04 403 ASP A CA 1
ATOM 3233 C C . ASP A 1 403 ? 71 -0.594 -8.898 1 15.04 403 ASP A C 1
ATOM 3235 O O . ASP A 1 403 ? 69.812 -0.648 -8.711 1 15.04 403 ASP A O 1
ATOM 3239 N N . ASN A 1 404 ? 71.562 -1.187 -10.164 1 15.74 404 ASN A N 1
ATOM 3240 C CA . ASN A 1 404 ? 71.875 -1.411 -11.586 1 15.74 404 ASN A CA 1
ATOM 3241 C C . ASN A 1 404 ? 71 -2.566 -12.133 1 15.74 404 ASN A C 1
ATOM 3243 O O . ASN A 1 404 ? 70.438 -2.449 -13.203 1 15.74 404 ASN A O 1
ATOM 3247 N N . SER A 1 405 ? 71.188 -3.934 -11.82 1 14.91 405 SER A N 1
ATOM 3248 C CA . SER A 1 405 ? 71.625 -4.859 -12.852 1 14.91 405 SER A CA 1
ATOM 3249 C C . SER A 1 405 ? 70.438 -5.32 -13.727 1 14.91 405 SER A C 1
ATOM 3251 O O . SER A 1 405 ? 69.312 -5.336 -13.289 1 14.91 405 SER A O 1
ATOM 3253 N N . ALA A 1 406 ? 70.75 -5.832 -15.18 1 16.02 406 ALA A N 1
ATOM 3254 C CA . ALA A 1 406 ? 70.562 -6.18 -16.594 1 16.02 406 ALA A CA 1
ATOM 3255 C C . ALA A 1 406 ? 69.938 -7.551 -16.734 1 16.02 406 ALA A C 1
ATOM 3257 O O . ALA A 1 406 ? 69.125 -7.766 -17.641 1 16.02 406 ALA A O 1
ATOM 3258 N N . ASN A 1 407 ? 70.312 -8.742 -16.016 1 14.62 407 ASN A N 1
ATOM 3259 C CA . ASN A 1 407 ? 70.688 -9.852 -16.891 1 14.62 407 ASN A CA 1
ATOM 3260 C C . ASN A 1 407 ? 69.438 -10.555 -17.453 1 14.62 407 ASN A C 1
ATOM 3262 O O . ASN A 1 407 ? 69.312 -10.727 -18.672 1 14.62 407 ASN A O 1
ATOM 3266 N N . ASN A 1 408 ? 69.188 -12 -17.141 1 15.12 408 ASN A N 1
ATOM 3267 C CA . ASN A 1 408 ? 69.562 -13.172 -17.938 1 15.12 408 ASN A CA 1
ATOM 3268 C C . ASN A 1 408 ? 68.312 -13.734 -18.656 1 15.12 408 ASN A C 1
ATOM 3270 O O . ASN A 1 408 ? 67.188 -13.359 -18.359 1 15.12 408 ASN A O 1
ATOM 3274 N N . LEU A 1 409 ? 68.062 -15.234 -18.484 1 15.37 409 LEU A N 1
ATOM 3275 C CA . LEU A 1 409 ? 68.188 -16.391 -19.359 1 15.37 409 LEU A CA 1
ATOM 3276 C C . LEU A 1 409 ? 66.812 -16.781 -19.938 1 15.37 409 LEU A C 1
ATOM 3278 O O . LEU A 1 409 ? 65.812 -16.344 -19.453 1 15.37 409 LEU A O 1
ATOM 3282 N N . SER A 1 410 ? 66.562 -18.266 -20.156 1 15.62 410 SER A N 1
ATOM 3283 C CA . SER A 1 410 ? 66.5 -19.219 -21.25 1 15.62 410 SER A CA 1
ATOM 3284 C C . SER A 1 410 ? 65 -19.641 -21.484 1 15.62 410 SER A C 1
ATOM 3286 O O . SER A 1 410 ? 64.125 -19.312 -20.703 1 15.62 410 SER A O 1
ATOM 3288 N N . ASN A 1 411 ? 64.75 -21.109 -21.719 1 15.52 411 ASN A N 1
ATOM 3289 C CA . ASN A 1 411 ? 64.438 -22 -22.812 1 15.52 411 ASN A CA 1
ATOM 3290 C C . ASN A 1 411 ? 62.969 -22.469 -22.734 1 15.52 411 ASN A C 1
ATOM 3292 O O . ASN A 1 411 ? 62.156 -22.109 -23.594 1 15.52 411 ASN A O 1
ATOM 3296 N N . SER A 1 412 ? 62.594 -23.938 -22.438 1 15.65 412 SER A N 1
ATOM 3297 C CA . SER A 1 412 ? 62.219 -24.969 -23.391 1 15.65 412 SER A CA 1
ATOM 3298 C C . SER A 1 412 ? 60.75 -25.297 -23.312 1 15.65 412 SER A C 1
ATOM 3300 O O . SER A 1 412 ? 60.031 -25.25 -24.312 1 15.65 412 SER A O 1
ATOM 3302 N N . ASP A 1 413 ? 60.25 -26.547 -22.656 1 15.66 413 ASP A N 1
ATOM 3303 C CA . ASP A 1 413 ? 59.844 -27.719 -23.406 1 15.66 413 ASP A CA 1
ATOM 3304 C C . ASP A 1 413 ? 58.312 -27.859 -23.391 1 15.66 413 ASP A C 1
ATOM 3306 O O . ASP A 1 413 ? 57.625 -27.234 -22.578 1 15.66 413 ASP A O 1
ATOM 3310 N N . GLN A 1 414 ? 57.719 -29.25 -23.266 1 16.09 414 GLN A N 1
ATOM 3311 C CA . GLN A 1 414 ? 57.031 -30.219 -24.109 1 16.09 414 GLN A CA 1
ATOM 3312 C C . GLN A 1 414 ? 55.562 -30.312 -23.75 1 16.09 414 GLN A C 1
ATOM 3314 O O . GLN A 1 414 ? 55.156 -29.891 -22.656 1 16.09 414 GLN A O 1
ATOM 3319 N N . ILE A 1 415 ? 54.781 -31.375 -24.219 1 16.89 415 ILE A N 1
ATOM 3320 C CA . ILE A 1 415 ? 53.719 -31.891 -25.094 1 16.89 415 ILE A CA 1
ATOM 3321 C C . ILE A 1 415 ? 52.562 -32.406 -24.234 1 16.89 415 ILE A C 1
ATOM 3323 O O . ILE A 1 415 ? 51.406 -32.062 -24.484 1 16.89 415 ILE A O 1
ATOM 3327 N N . THR A 1 416 ? 52.656 -33.25 -23.031 1 16.36 416 THR A N 1
ATOM 3328 C CA . THR A 1 416 ? 52 -34.531 -23.266 1 16.36 416 THR A CA 1
ATOM 3329 C C . THR A 1 416 ? 50.531 -34.469 -22.844 1 16.36 416 THR A C 1
ATOM 3331 O O . THR A 1 416 ? 50.188 -33.688 -21.969 1 16.36 416 THR A O 1
ATOM 3334 N N . ARG A 1 417 ? 49.562 -35.469 -23.344 1 16.98 417 ARG A N 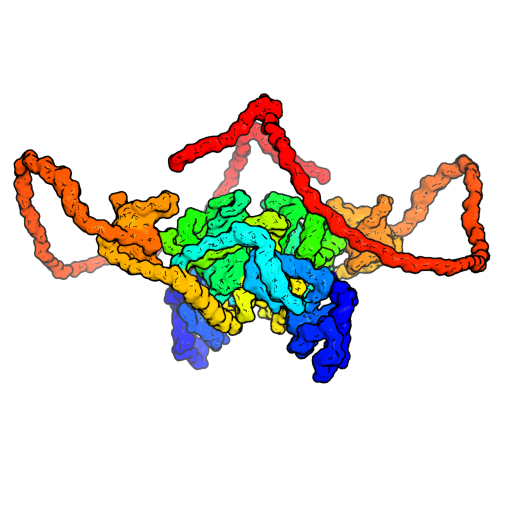1
ATOM 3335 C CA . ARG A 1 417 ? 48.281 -35.875 -23.922 1 16.98 417 ARG A CA 1
ATOM 3336 C C . ARG A 1 417 ? 47.312 -36.312 -22.844 1 16.98 417 ARG A C 1
ATOM 3338 O O . ARG A 1 417 ? 46.094 -36.062 -22.938 1 16.98 417 ARG A O 1
ATOM 3345 N N . PRO A 1 418 ? 47.75 -36.969 -21.484 1 16.27 418 PRO A N 1
ATOM 3346 C CA . PRO A 1 418 ? 47.094 -38.281 -21.469 1 16.27 418 PRO A CA 1
ATOM 3347 C C . PRO A 1 418 ? 45.594 -38.219 -21.141 1 16.27 418 PRO A C 1
ATOM 3349 O O . PRO A 1 418 ? 45.125 -37.156 -20.688 1 16.27 418 PRO A O 1
ATOM 3352 N N . SER A 1 419 ? 45.062 -39.344 -20.359 1 16.64 419 SER A N 1
ATOM 3353 C CA . SER A 1 419 ? 44.188 -40.5 -20.484 1 16.64 419 SER A CA 1
ATOM 3354 C C . SER A 1 419 ? 42.875 -40.281 -19.703 1 16.64 419 SER A C 1
ATOM 3356 O O . SER A 1 419 ? 42.844 -39.438 -18.797 1 16.64 419 SER A O 1
ATOM 3358 N N . ARG A 1 420 ? 41.812 -41.25 -19.734 1 18.23 420 ARG A N 1
ATOM 3359 C CA . ARG A 1 420 ? 40.406 -41.562 -19.969 1 18.23 420 ARG A CA 1
ATOM 3360 C C . ARG A 1 420 ? 39.656 -41.719 -18.656 1 18.23 420 ARG A C 1
ATOM 3362 O O . ARG A 1 420 ? 38.5 -41.281 -18.562 1 18.23 420 ARG A O 1
ATOM 3369 N N . PRO A 1 421 ? 40.156 -42.156 -17.266 1 17.59 421 PRO A N 1
ATOM 3370 C CA . PRO A 1 421 ? 39.469 -43.375 -16.922 1 17.59 421 PRO A CA 1
ATOM 3371 C C . PRO A 1 421 ? 38.094 -43.125 -16.297 1 17.59 421 PRO A C 1
ATOM 3373 O O . PRO A 1 421 ? 37.844 -42.031 -15.797 1 17.59 421 PRO A O 1
ATOM 3376 N N . ASN A 1 422 ? 37.188 -44.25 -15.922 1 17.42 422 ASN A N 1
ATOM 3377 C CA . ASN A 1 422 ? 35.875 -44.906 -15.93 1 17.42 422 ASN A CA 1
ATOM 3378 C C . ASN A 1 422 ? 35.188 -44.812 -14.562 1 17.42 422 ASN A C 1
ATOM 3380 O O . ASN A 1 422 ? 33.969 -44.844 -14.469 1 17.42 422 ASN A O 1
ATOM 3384 N N . PRO A 1 423 ? 35.812 -44.531 -13.18 1 16.98 423 PRO A N 1
ATOM 3385 C CA . PRO A 1 423 ? 35.438 -45.594 -12.25 1 16.98 423 PRO A CA 1
ATOM 3386 C C . PRO A 1 423 ? 34 -45.438 -11.773 1 16.98 423 PRO A C 1
ATOM 3388 O O . PRO A 1 423 ? 33.406 -44.375 -11.898 1 16.98 423 PRO A O 1
ATOM 3391 N N . GLN A 1 424 ? 33.531 -46.312 -10.5 1 17.31 424 GLN A N 1
ATOM 3392 C CA . GLN A 1 424 ? 32.688 -47.375 -9.914 1 17.31 424 GLN A CA 1
ATOM 3393 C C . GLN A 1 424 ? 31.688 -46.781 -8.938 1 17.31 424 GLN A C 1
ATOM 3395 O O . GLN A 1 424 ? 31.875 -45.688 -8.398 1 17.31 424 GLN A O 1
ATOM 3400 N N . CYS A 1 425 ? 30.453 -47.562 -8.469 1 19.58 425 CYS A N 1
ATOM 3401 C CA . CYS A 1 425 ? 29.062 -47.656 -8.094 1 19.58 425 CYS A CA 1
ATOM 3402 C C . CYS A 1 425 ? 28.891 -47.5 -6.582 1 19.58 425 CYS A C 1
ATOM 3404 O O . CYS A 1 425 ? 27.766 -47.438 -6.086 1 19.58 425 CYS A O 1
ATOM 3406 N N . SER A 1 426 ? 29.844 -47.156 -5.484 1 18.08 426 SER A N 1
ATOM 3407 C CA . SER A 1 426 ? 29.781 -47.938 -4.254 1 18.08 426 SER A CA 1
ATOM 3408 C C . SER A 1 426 ? 28.562 -47.562 -3.424 1 18.08 426 SER A C 1
ATOM 3410 O O . SER A 1 426 ? 28.156 -46.406 -3.391 1 18.08 426 SER A O 1
ATOM 3412 N N . THR A 1 427 ? 27.781 -48.656 -2.691 1 19.34 427 THR A N 1
ATOM 3413 C CA . THR A 1 427 ? 26.609 -49.156 -1.988 1 19.34 427 THR A CA 1
ATOM 3414 C C . THR A 1 427 ? 26.625 -48.719 -0.53 1 19.34 427 THR A C 1
ATOM 3416 O O . THR A 1 427 ? 25.766 -49.125 0.258 1 19.34 427 THR A O 1
ATOM 3419 N N . LEU A 1 428 ? 27.062 -47.562 0.026 1 19.06 428 LEU A N 1
ATOM 3420 C CA . LEU A 1 428 ? 27.359 -47.594 1.455 1 19.06 428 LEU A CA 1
ATOM 3421 C C . LEU A 1 428 ? 26.109 -47.938 2.26 1 19.06 428 LEU A C 1
ATOM 3423 O O . LEU A 1 428 ? 25 -47.531 1.9 1 19.06 428 LEU A O 1
ATOM 3427 N N . ALA A 1 429 ? 26.25 -48.812 3.439 1 20.61 429 ALA A N 1
ATOM 3428 C CA . ALA A 1 429 ? 25.719 -49.688 4.492 1 20.61 429 ALA A CA 1
ATOM 3429 C C . ALA A 1 429 ? 24.891 -48.906 5.492 1 20.61 429 ALA A C 1
ATOM 3431 O O . ALA A 1 429 ? 25.094 -47.688 5.668 1 20.61 429 ALA A O 1
ATOM 3432 N N . GLU A 1 430 ? 23.922 -49.625 6.289 1 22.17 430 GLU A N 1
ATOM 3433 C CA . GLU A 1 430 ? 22.688 -49.594 7.062 1 22.17 430 GLU A CA 1
ATOM 3434 C C . GLU A 1 430 ? 22.938 -49.188 8.5 1 22.17 430 GLU A C 1
ATOM 3436 O O . GLU A 1 430 ? 22.5 -49.844 9.445 1 22.17 430 GLU A O 1
ATOM 3441 N N . ALA A 1 431 ? 23.922 -48.312 8.93 1 24.66 431 ALA A N 1
ATOM 3442 C CA . ALA A 1 431 ? 24.328 -48.406 10.328 1 24.66 431 ALA A CA 1
ATOM 3443 C C . ALA A 1 431 ? 23.156 -48.125 11.258 1 24.66 431 ALA A C 1
ATOM 3445 O O . ALA A 1 431 ? 22.344 -47.25 10.984 1 24.66 431 ALA A O 1
ATOM 3446 N N . GLU A 1 432 ? 23.094 -48.938 12.383 1 24.58 432 GLU A N 1
ATOM 3447 C CA . GLU A 1 432 ? 22.234 -49.344 13.484 1 24.58 432 GLU A CA 1
ATOM 3448 C C . GLU A 1 432 ? 22.047 -48.219 14.492 1 24.58 432 GLU A C 1
ATOM 3450 O O . GLU A 1 432 ? 23.016 -47.719 15.07 1 24.58 432 GLU A O 1
ATOM 3455 N N . LYS A 1 433 ? 21.062 -47.375 14.469 1 27.62 433 LYS A N 1
ATOM 3456 C CA . LYS A 1 433 ? 20.719 -46.188 15.25 1 27.62 433 LYS A CA 1
ATOM 3457 C C . LYS A 1 433 ? 20.469 -46.562 16.719 1 27.62 433 LYS A C 1
ATOM 3459 O O . LYS A 1 433 ? 19.562 -47.344 17.016 1 27.62 433 LYS A O 1
ATOM 3464 N N . SER A 1 434 ? 21.594 -46.531 17.5 1 31.2 434 SER A N 1
ATOM 3465 C CA . SER A 1 434 ? 21.578 -46.906 18.906 1 31.2 434 SER A CA 1
ATOM 3466 C C . SER A 1 434 ? 20.516 -46.156 19.672 1 31.2 434 SER A C 1
ATOM 3468 O O . SER A 1 434 ? 20.188 -45.031 19.328 1 31.2 434 SER A O 1
ATOM 3470 N N . PRO A 1 435 ? 20 -46.719 20.766 1 30.45 435 PRO A N 1
ATOM 3471 C CA . PRO A 1 435 ? 18.75 -46.469 21.5 1 30.45 435 PRO A CA 1
ATOM 3472 C C . PRO A 1 435 ? 18.781 -45.156 22.266 1 30.45 435 PRO A C 1
ATOM 3474 O O . PRO A 1 435 ? 19.859 -44.625 22.531 1 30.45 435 PRO A O 1
ATOM 3477 N N . ARG A 1 436 ? 17.812 -44.688 22.891 1 33.66 436 ARG A N 1
ATOM 3478 C CA . ARG A 1 436 ? 17.062 -43.5 23.281 1 33.66 436 ARG A CA 1
ATOM 3479 C C . ARG A 1 436 ? 17.438 -43.031 24.672 1 33.66 436 ARG A C 1
ATOM 3481 O O . ARG A 1 436 ? 17.078 -41.938 25.094 1 33.66 436 ARG A O 1
ATOM 3488 N N . LYS A 1 437 ? 18.547 -43.094 25.484 1 37.12 437 LYS A N 1
ATOM 3489 C CA . LYS A 1 437 ? 18.484 -43.125 26.938 1 37.12 437 LYS A CA 1
ATOM 3490 C C . LYS A 1 437 ? 18.422 -41.719 27.516 1 37.12 437 LYS A C 1
ATOM 3492 O O . LYS A 1 437 ? 19.062 -40.781 27 1 37.12 437 LYS A O 1
ATOM 3497 N N . SER A 1 438 ? 17.25 -41.438 28.406 1 35.88 438 SER A N 1
ATOM 3498 C CA . SER A 1 438 ? 17.062 -40.094 29 1 35.88 438 SER A CA 1
ATOM 3499 C C . SER A 1 438 ? 18.172 -39.781 30.016 1 35.88 438 SER A C 1
ATOM 3501 O O . SER A 1 438 ? 18.859 -40.688 30.5 1 35.88 438 SER A O 1
ATOM 3503 N N . ARG A 1 439 ? 18.75 -38.781 30.156 1 42.25 439 ARG A N 1
ATOM 3504 C CA . ARG A 1 439 ? 19.781 -38.531 31.156 1 42.25 439 ARG A CA 1
ATOM 3505 C C . ARG A 1 439 ? 19.391 -39.094 32.5 1 42.25 439 ARG A C 1
ATOM 3507 O O . ARG A 1 439 ? 20.25 -39.562 33.281 1 42.25 439 ARG A O 1
ATOM 3514 N N . SER A 1 440 ? 18.016 -38.906 32.938 1 38.97 440 SER A N 1
ATOM 3515 C CA . SER A 1 440 ? 17.672 -39.438 34.25 1 38.97 440 SER A CA 1
ATOM 3516 C C . SER A 1 440 ? 17.328 -40.938 34.188 1 38.97 440 SER A C 1
ATOM 3518 O O . SER A 1 440 ? 16.969 -41.531 35.219 1 38.97 440 SER A O 1
ATOM 3520 N N . GLY A 1 441 ? 17.656 -41.875 33.375 1 37.97 441 GLY A N 1
ATOM 3521 C CA . GLY A 1 441 ? 17.578 -43.281 33 1 37.97 441 GLY A CA 1
ATOM 3522 C C . GLY A 1 441 ? 16.312 -43.625 32.219 1 37.97 441 GLY A C 1
ATOM 3523 O O . GLY A 1 441 ? 16.062 -44.812 31.953 1 37.97 441 GLY A O 1
ATOM 3524 N N . ARG A 1 442 ? 15.141 -42.938 32.344 1 38.03 442 ARG A N 1
ATOM 3525 C CA . ARG A 1 442 ? 13.828 -43.5 32 1 38.03 442 ARG A CA 1
ATOM 3526 C C . ARG A 1 442 ? 13.641 -43.562 30.484 1 38.03 442 ARG A C 1
ATOM 3528 O O . ARG A 1 442 ? 14.094 -42.656 29.766 1 38.03 442 ARG A O 1
ATOM 3535 N N . VAL A 1 443 ? 13.32 -44.75 29.844 1 39.41 443 VAL A N 1
ATOM 3536 C CA . VAL A 1 443 ? 13.094 -45.094 28.453 1 39.41 443 VAL A CA 1
ATOM 3537 C C . VAL A 1 443 ? 11.875 -44.344 27.922 1 39.41 443 VAL A C 1
ATOM 3539 O O . VAL A 1 443 ? 10.789 -44.438 28.5 1 39.41 443 VAL A O 1
ATOM 3542 N N . ILE A 1 444 ? 11.852 -43.125 27.297 1 36.19 444 ILE A N 1
ATOM 3543 C CA . ILE A 1 444 ? 10.648 -42.375 26.969 1 36.19 444 ILE A CA 1
ATOM 3544 C C . ILE A 1 444 ? 9.891 -43.062 25.828 1 36.19 444 ILE A C 1
ATOM 3546 O O . ILE A 1 444 ? 10.406 -43.219 24.719 1 36.19 444 ILE A O 1
ATOM 3550 N N . ARG A 1 445 ? 8.898 -43.938 26.016 1 36.44 445 ARG A N 1
ATOM 3551 C CA . ARG A 1 445 ? 8.094 -44.719 25.094 1 36.44 445 ARG A CA 1
ATOM 3552 C C . ARG A 1 445 ? 7.191 -43.844 24.25 1 36.44 445 ARG A C 1
ATOM 3554 O O . ARG A 1 445 ? 6.805 -42.75 24.688 1 36.44 445 ARG A O 1
ATOM 3561 N N . ALA A 1 446 ? 6.855 -44.125 22.938 1 33.16 446 ALA A N 1
ATOM 3562 C CA . ALA A 1 446 ? 6.031 -43.531 21.875 1 33.16 446 ALA A CA 1
ATOM 3563 C C . ALA A 1 446 ? 4.547 -43.625 22.219 1 33.16 446 ALA A C 1
ATOM 3565 O O . ALA A 1 446 ? 4.078 -44.688 22.656 1 33.16 446 ALA A O 1
ATOM 3566 N N . PRO A 1 447 ? 3.709 -42.5 22.453 1 30.41 447 PRO A N 1
ATOM 3567 C CA . PRO A 1 447 ? 2.338 -42.688 22.922 1 30.41 447 PRO A CA 1
ATOM 3568 C C . PRO A 1 447 ? 1.501 -43.531 21.953 1 30.41 447 PRO A C 1
ATOM 3570 O O . PRO A 1 447 ? 1.691 -43.469 20.734 1 30.41 447 PRO A O 1
ATOM 3573 N N . GLU A 1 448 ? 0.84 -44.656 22.297 1 29.73 448 GLU A N 1
ATOM 3574 C CA . GLU A 1 448 ? -0.079 -45.625 21.656 1 29.73 448 GLU A CA 1
ATOM 3575 C C . GLU A 1 448 ? -1.43 -44.969 21.375 1 29.73 448 GLU A C 1
ATOM 3577 O O . GLU A 1 448 ? -2.475 -45.594 21.5 1 29.73 448 GLU A O 1
ATOM 3582 N N . ARG A 1 449 ? -1.675 -43.75 21.031 1 29.58 449 ARG A N 1
ATOM 3583 C CA . ARG A 1 449 ? -3.057 -43.344 21.203 1 29.58 449 ARG A CA 1
ATOM 3584 C C . ARG A 1 449 ? -4.016 -44.219 20.422 1 29.58 449 ARG A C 1
ATOM 3586 O O . ARG A 1 449 ? -3.625 -44.844 19.422 1 29.58 449 ARG A O 1
ATOM 3593 N N . LEU A 1 450 ? -5.344 -44.375 20.891 1 27.31 450 LEU A N 1
ATOM 3594 C CA . LEU A 1 450 ? -6.504 -45.25 20.797 1 27.31 450 LEU A CA 1
ATOM 3595 C C . LEU A 1 450 ? -6.984 -45.344 19.344 1 27.31 450 LEU A C 1
ATOM 3597 O O . LEU A 1 450 ? -6.891 -44.375 18.594 1 27.31 450 LEU A O 1
ATOM 3601 N N . ASN A 1 451 ? -7.328 -46.562 18.953 1 25.78 451 ASN A N 1
ATOM 3602 C CA . ASN A 1 451 ? -8.047 -47.312 17.938 1 25.78 451 ASN A CA 1
ATOM 3603 C C . ASN A 1 451 ? -9.5 -46.875 17.812 1 25.78 451 ASN A C 1
ATOM 3605 O O . ASN A 1 451 ? -10.281 -47.469 17.078 1 25.78 451 ASN A O 1
ATOM 3609 N N . LEU A 1 452 ? -10.102 -45.812 18.531 1 23.22 452 LEU A N 1
ATOM 3610 C CA . LEU A 1 452 ? -11.477 -45.656 18.062 1 23.22 452 LEU A CA 1
ATOM 3611 C C . LEU A 1 452 ? -11.516 -44.969 16.703 1 23.22 452 LEU A C 1
ATOM 3613 O O . LEU A 1 452 ? -10.688 -44.094 16.422 1 23.22 452 LEU A O 1
ATOM 3617 N N . MET B 1 1 ? -21.734 7.379 3.516 1 71.25 1 MET B N 1
ATOM 3618 C CA . MET B 1 1 ? -22.375 8.031 2.377 1 71.25 1 MET B CA 1
ATOM 3619 C C . MET B 1 1 ? -23.891 8.031 2.537 1 71.25 1 MET B C 1
ATOM 3621 O O . MET B 1 1 ? -24.562 9.008 2.193 1 71.25 1 MET B O 1
ATOM 3625 N N . GLU B 1 2 ? -24.281 6.969 3.227 1 72.12 2 GLU B N 1
ATOM 3626 C CA . GLU B 1 2 ? -25.719 6.895 3.395 1 72.12 2 GLU B CA 1
ATOM 3627 C C . GLU B 1 2 ? -26.219 7.957 4.371 1 72.12 2 GLU B C 1
ATOM 3629 O O . GLU B 1 2 ? -27.25 8.586 4.137 1 72.12 2 GLU B O 1
ATOM 3634 N N . GLU B 1 3 ? -25.438 8.148 5.359 1 75.06 3 GLU B N 1
ATOM 3635 C CA . GLU B 1 3 ? -25.797 9.188 6.316 1 75.06 3 GLU B CA 1
ATOM 3636 C C . GLU B 1 3 ? -25.828 10.562 5.648 1 75.06 3 GLU B C 1
ATOM 3638 O O . GLU B 1 3 ? -26.703 11.375 5.934 1 75.06 3 GLU B O 1
ATOM 3643 N N . PHE B 1 4 ? -24.984 10.797 4.75 1 79.69 4 PHE B N 1
ATOM 3644 C CA . PHE B 1 4 ? -24.906 12.062 4.039 1 79.69 4 PHE B CA 1
ATOM 3645 C C . PHE B 1 4 ? -26.141 12.281 3.168 1 79.69 4 PHE B C 1
ATOM 3647 O O . PHE B 1 4 ? -26.672 13.391 3.102 1 79.69 4 PHE B O 1
ATOM 3654 N N . LYS B 1 5 ? -26.562 11.172 2.633 1 79 5 LYS B N 1
ATOM 3655 C CA . LYS B 1 5 ? -27.734 11.234 1.766 1 79 5 LYS B CA 1
ATOM 3656 C C . LYS B 1 5 ? -28.984 11.57 2.564 1 79 5 LYS B C 1
ATOM 3658 O O . LYS B 1 5 ? -29.781 12.422 2.158 1 79 5 LYS B O 1
ATOM 3663 N N . GLU B 1 6 ? -29.031 10.922 3.67 1 83.81 6 GLU B N 1
ATOM 3664 C CA . GLU B 1 6 ? -30.188 11.125 4.523 1 83.81 6 GLU B CA 1
ATOM 3665 C C . GLU B 1 6 ? -30.234 12.555 5.062 1 83.81 6 GLU B C 1
ATOM 3667 O O . GLU B 1 6 ? -31.281 13.195 5.059 1 83.81 6 GLU B O 1
ATOM 3672 N N . GLU B 1 7 ? -29.156 13.008 5.402 1 85.12 7 GLU B N 1
ATOM 3673 C CA . GLU B 1 7 ? -29.094 14.344 5.988 1 85.12 7 GLU B CA 1
ATOM 3674 C C . GLU B 1 7 ? -29.25 15.422 4.922 1 85.12 7 GLU B C 1
ATOM 3676 O O . GLU B 1 7 ? -29.797 16.5 5.188 1 85.12 7 GLU B O 1
ATOM 3681 N N . THR B 1 8 ? -28.875 15.109 3.793 1 83.38 8 THR B N 1
ATOM 3682 C CA . THR B 1 8 ? -29.047 16.047 2.682 1 83.38 8 THR B CA 1
ATOM 3683 C C . THR B 1 8 ? -30.531 16.172 2.312 1 83.38 8 THR B C 1
ATOM 3685 O O . THR B 1 8 ? -31 17.266 2.018 1 83.38 8 THR B O 1
ATOM 3688 N N . ALA B 1 9 ? -31.188 15.078 2.439 1 85.69 9 ALA B N 1
ATOM 3689 C CA . ALA B 1 9 ? -32.594 15.07 2.109 1 85.69 9 ALA B CA 1
ATOM 3690 C C . ALA B 1 9 ? -33.406 15.852 3.141 1 85.69 9 ALA B C 1
ATOM 3692 O O . ALA B 1 9 ? -34.438 16.422 2.814 1 85.69 9 ALA B O 1
ATOM 3693 N N . LYS B 1 10 ? -32.906 15.969 4.305 1 86.81 10 LYS B N 1
ATOM 3694 C CA . LYS B 1 10 ? -33.594 16.656 5.387 1 86.81 10 LYS B CA 1
ATOM 3695 C C . LYS B 1 10 ? -33.25 18.141 5.414 1 86.81 10 LYS B C 1
ATOM 3697 O O . LYS B 1 10 ? -33.969 18.938 6.043 1 86.81 10 LYS B O 1
ATOM 3702 N N . ASP B 1 11 ? -32.25 18.547 4.703 1 87 11 ASP B N 1
ATOM 3703 C CA . ASP B 1 11 ? -31.766 19.938 4.719 1 87 11 ASP B CA 1
ATOM 3704 C C . ASP B 1 11 ? -32.562 20.812 3.76 1 87 11 ASP B C 1
ATOM 3706 O O . ASP B 1 11 ? -32.5 20.625 2.541 1 87 11 ASP B O 1
ATOM 3710 N N . GLU B 1 12 ? -33.25 21.719 4.32 1 88.06 12 GLU B N 1
ATOM 3711 C CA . GLU B 1 12 ? -34.156 22.547 3.514 1 88.06 12 GLU B CA 1
ATOM 3712 C C . GLU B 1 12 ? -33.344 23.406 2.52 1 88.06 12 GLU B C 1
ATOM 3714 O O . GLU B 1 12 ? -33.75 23.562 1.369 1 88.06 12 GLU B O 1
ATOM 3719 N N . THR B 1 13 ? -32.344 23.922 3.002 1 87.56 13 THR B N 1
ATOM 3720 C CA . THR B 1 13 ? -31.5 24.75 2.145 1 87.56 13 THR B CA 1
ATOM 3721 C C . THR B 1 13 ? -30.953 23.953 0.967 1 87.56 13 THR B C 1
ATOM 3723 O O . THR B 1 13 ? -30.984 24.422 -0.174 1 87.56 13 THR B O 1
ATOM 3726 N N . LEU B 1 14 ? -30.516 22.781 1.254 1 89.25 14 LEU B N 1
ATOM 3727 C CA . LEU B 1 14 ? -29.906 21.969 0.208 1 89.25 14 LEU B CA 1
ATOM 3728 C C . LEU B 1 14 ? -30.984 21.438 -0.751 1 89.25 14 LEU B C 1
ATOM 3730 O O . LEU B 1 14 ? -30.703 21.25 -1.939 1 89.25 14 LEU B O 1
ATOM 3734 N N . GLN B 1 15 ? -32.125 21.25 -0.246 1 89.5 15 GLN B N 1
ATOM 3735 C CA . GLN B 1 15 ? -33.219 20.859 -1.136 1 89.5 15 GLN B CA 1
ATOM 3736 C C . GLN B 1 15 ? -33.562 22 -2.094 1 89.5 15 GLN B C 1
ATOM 3738 O O . GLN B 1 15 ? -33.844 21.766 -3.268 1 89.5 15 GLN B O 1
ATOM 3743 N N . LEU B 1 16 ? -33.562 23.156 -1.554 1 89.06 16 LEU B N 1
ATOM 3744 C CA . LEU B 1 16 ? -33.781 24.328 -2.404 1 89.06 16 LEU B CA 1
ATOM 3745 C C . LEU B 1 16 ? -32.688 24.422 -3.465 1 89.06 16 LEU B C 1
ATOM 3747 O O . LEU B 1 16 ? -32.969 24.719 -4.629 1 89.06 16 LEU B O 1
ATOM 3751 N N . LEU B 1 17 ? -31.547 24.188 -3.006 1 89.06 17 LEU B N 1
ATOM 3752 C CA . LEU B 1 17 ? -30.406 24.234 -3.918 1 89.06 17 LEU B CA 1
ATOM 3753 C C . LEU B 1 17 ? -30.547 23.172 -5.008 1 89.06 17 LEU B C 1
ATOM 3755 O O . LEU B 1 17 ? -30.328 23.453 -6.188 1 89.06 17 LEU B O 1
ATOM 3759 N N . SER B 1 18 ? -30.891 22 -4.613 1 89.69 18 SER B N 1
ATOM 3760 C CA . SER B 1 18 ? -31.078 20.891 -5.555 1 89.69 18 SER B CA 1
ATOM 3761 C C . SER B 1 18 ? -32.125 21.234 -6.602 1 89.69 18 SER B C 1
ATOM 3763 O O . SER B 1 18 ? -31.953 20.938 -7.785 1 89.69 18 SER B O 1
ATOM 3765 N N . ARG B 1 19 ? -33.125 21.844 -6.203 1 87.81 19 ARG B N 1
ATOM 3766 C CA . ARG B 1 19 ? -34.188 22.234 -7.113 1 87.81 19 ARG B CA 1
ATOM 3767 C C . ARG B 1 19 ? -33.719 23.266 -8.125 1 87.81 19 ARG B C 1
ATOM 3769 O O . ARG B 1 19 ? -34.062 23.203 -9.305 1 87.81 19 ARG B O 1
ATOM 3776 N N . LYS B 1 20 ? -32.906 24.156 -7.602 1 88.38 20 LYS B N 1
ATOM 3777 C CA . LYS B 1 20 ? -32.406 25.188 -8.484 1 88.38 20 LYS B CA 1
ATOM 3778 C C . LYS B 1 20 ? -31.438 24.609 -9.516 1 88.38 20 LYS B C 1
ATOM 3780 O O . LYS B 1 20 ? -31.391 25.062 -10.656 1 88.38 20 LYS B O 1
ATOM 3785 N N . VAL B 1 21 ? -30.719 23.641 -9.094 1 85.62 21 VAL B N 1
ATOM 3786 C CA . VAL B 1 21 ? -29.734 23.031 -9.984 1 85.62 21 VAL B CA 1
ATOM 3787 C C . VAL B 1 21 ? -30.453 22.219 -11.055 1 85.62 21 VAL B C 1
ATOM 3789 O O . VAL B 1 21 ? -30.062 22.234 -12.227 1 85.62 21 VAL B O 1
ATOM 3792 N N . ILE B 1 22 ? -31.516 21.531 -10.664 1 84.06 22 ILE B N 1
ATOM 3793 C CA . ILE B 1 22 ? -32.219 20.656 -11.57 1 84.06 22 ILE B CA 1
ATOM 3794 C C . ILE B 1 22 ? -33.125 21.484 -12.484 1 84.06 22 ILE B C 1
ATOM 3796 O O . ILE B 1 22 ? -33.156 21.266 -13.703 1 84.06 22 ILE B O 1
ATOM 3800 N N . GLN B 1 23 ? -33.781 22.453 -11.984 1 85.62 23 GLN B N 1
ATOM 3801 C CA . GLN B 1 23 ? -34.75 23.234 -12.742 1 85.62 23 GLN B CA 1
ATOM 3802 C C . GLN B 1 23 ? -34.094 24.422 -13.438 1 85.62 23 GLN B C 1
ATOM 3804 O O . GLN B 1 23 ? -34.656 24.969 -14.398 1 85.62 23 GLN B O 1
ATOM 3809 N N . GLY B 1 24 ? -32.906 24.781 -13.023 1 84.44 24 GLY B N 1
ATOM 3810 C CA . GLY B 1 24 ? -32.219 25.922 -13.617 1 84.44 24 GLY B CA 1
ATOM 3811 C C . GLY B 1 24 ? -32.156 27.125 -12.688 1 84.44 24 GLY B C 1
ATOM 3812 O O . GLY B 1 24 ? -33.031 27.312 -11.844 1 84.44 24 GLY B O 1
ATOM 3813 N N . TRP B 1 25 ? -31.219 27.922 -12.797 1 85.12 25 TRP B N 1
ATOM 3814 C CA . TRP B 1 25 ? -30.953 29.078 -11.953 1 85.12 25 TRP B CA 1
ATOM 3815 C C . TRP B 1 25 ? -31.672 30.312 -12.5 1 85.12 25 TRP B C 1
ATOM 3817 O O . TRP B 1 25 ? -31.859 30.438 -13.711 1 85.12 25 TRP B O 1
ATOM 3827 N N . PRO B 1 26 ? -32.094 31.109 -11.633 1 82.12 26 PRO B N 1
ATOM 3828 C CA . PRO B 1 26 ? -32.688 32.375 -12.109 1 82.12 26 PRO B CA 1
ATOM 3829 C C . PRO B 1 26 ? -31.641 33.281 -12.773 1 82.12 26 PRO B C 1
ATOM 3831 O O . PRO B 1 26 ? -30.438 33 -12.695 1 82.12 26 PRO B O 1
ATOM 3834 N N . ASP B 1 27 ? -32.125 34.312 -13.531 1 80 27 ASP B N 1
ATOM 3835 C CA . ASP B 1 27 ? -31.25 35.188 -14.32 1 80 27 ASP B CA 1
ATOM 3836 C C . ASP B 1 27 ? -30.531 36.188 -13.422 1 80 27 ASP B C 1
ATOM 3838 O O . ASP B 1 27 ? -29.531 36.781 -13.836 1 80 27 ASP B O 1
ATOM 3842 N N . SER B 1 28 ? -31.141 36.406 -12.227 1 83 28 SER B N 1
ATOM 3843 C CA . SER B 1 28 ? -30.516 37.406 -11.344 1 83 28 SER B CA 1
ATOM 3844 C C . SER B 1 28 ? -30.391 36.844 -9.922 1 83 28 SER B C 1
ATOM 3846 O O . SER B 1 28 ? -31.234 36.062 -9.469 1 83 28 SER B O 1
ATOM 3848 N N . VAL B 1 29 ? -29.328 37.25 -9.258 1 83.12 29 VAL B N 1
ATOM 3849 C CA . VAL B 1 29 ? -29.016 36.812 -7.898 1 83.12 29 VAL B CA 1
ATOM 3850 C C . VAL B 1 29 ? -30.078 37.344 -6.934 1 83.12 29 VAL B C 1
ATOM 3852 O O . VAL B 1 29 ? -30.328 36.719 -5.898 1 83.12 29 VAL B O 1
ATOM 3855 N N . LYS B 1 30 ? -30.75 38.375 -7.266 1 82.44 30 LYS B N 1
ATOM 3856 C CA . LYS B 1 30 ? -31.734 39 -6.387 1 82.44 30 LYS B CA 1
ATOM 3857 C C . LYS B 1 30 ? -32.969 38.125 -6.238 1 82.44 30 LYS B C 1
ATOM 3859 O O . LYS B 1 30 ? -33.688 38.219 -5.246 1 82.44 30 LYS B O 1
ATOM 3864 N N . LYS B 1 31 ? -33.188 37.25 -7.18 1 81.12 31 LYS B N 1
ATOM 3865 C CA . LYS B 1 31 ? -34.406 36.406 -7.199 1 81.12 31 LYS B CA 1
ATOM 3866 C C . LYS B 1 31 ? -34.156 35.094 -6.453 1 81.12 31 LYS B C 1
ATOM 3868 O O . LYS B 1 31 ? -35.062 34.281 -6.32 1 81.12 31 LYS B O 1
ATOM 3873 N N . ILE B 1 32 ? -32.969 35.031 -5.941 1 82.75 32 ILE B N 1
ATOM 3874 C CA . ILE B 1 32 ? -32.625 33.75 -5.328 1 82.75 32 ILE B CA 1
ATOM 3875 C C . ILE B 1 32 ? -32.844 33.844 -3.818 1 82.75 32 ILE B C 1
ATOM 3877 O O . ILE B 1 32 ? -32.688 34.906 -3.213 1 82.75 32 ILE B O 1
ATOM 3881 N N . ASP B 1 33 ? -33.344 32.781 -3.225 1 85.69 33 ASP B N 1
ATOM 3882 C CA . ASP B 1 33 ? -33.5 32.656 -1.78 1 85.69 33 ASP B CA 1
ATOM 3883 C C . ASP B 1 33 ? -32.219 32.969 -1.043 1 85.69 33 ASP B C 1
ATOM 3885 O O . ASP B 1 33 ? -31.125 32.562 -1.472 1 85.69 33 ASP B O 1
ATOM 3889 N N . PRO B 1 34 ? -32.281 33.688 0.047 1 86.5 34 PRO B N 1
ATOM 3890 C CA . PRO B 1 34 ? -31.094 34.094 0.795 1 86.5 34 PRO B CA 1
ATOM 3891 C C . PRO B 1 34 ? -30.234 32.938 1.244 1 86.5 34 PRO B C 1
ATOM 3893 O O . PRO B 1 34 ? -29.016 33.062 1.332 1 86.5 34 PRO B O 1
ATOM 3896 N N . GLU B 1 35 ? -30.906 31.875 1.438 1 85.94 35 GLU B N 1
ATOM 3897 C CA . GLU B 1 35 ? -30.172 30.719 1.961 1 85.94 35 GLU B CA 1
ATOM 3898 C C . GLU B 1 35 ? -29.281 30.094 0.891 1 85.94 35 GLU B C 1
ATOM 3900 O O . GLU B 1 35 ? -28.266 29.469 1.208 1 85.94 35 GLU B O 1
ATOM 3905 N N . VAL B 1 36 ? -29.641 30.344 -0.323 1 88.75 36 VAL B N 1
ATOM 3906 C CA . VAL B 1 36 ? -28.906 29.719 -1.417 1 88.75 36 VAL B CA 1
ATOM 3907 C C . VAL B 1 36 ? -28 30.75 -2.09 1 88.75 36 VAL B C 1
ATOM 3909 O O . VAL B 1 36 ? -27.234 30.406 -2.988 1 88.75 36 VAL B O 1
ATOM 3912 N N . LYS B 1 37 ? -27.969 31.922 -1.64 1 86.75 37 LYS B N 1
ATOM 3913 C CA . LYS B 1 37 ? -27.219 33.031 -2.242 1 86.75 37 LYS B CA 1
ATOM 3914 C C . LYS B 1 37 ? -25.719 32.719 -2.227 1 86.75 37 LYS B C 1
ATOM 3916 O O . LYS B 1 37 ? -25.016 33.031 -3.197 1 86.75 37 LYS B O 1
ATOM 3921 N N . PRO B 1 38 ? -25.312 32.094 -1.135 1 86.75 38 PRO B N 1
ATOM 3922 C CA . PRO B 1 38 ? -23.875 31.828 -1.081 1 86.75 38 PRO B CA 1
ATOM 3923 C C . PRO B 1 38 ? -23.406 30.891 -2.182 1 86.75 38 PRO B C 1
ATOM 3925 O O . PRO B 1 38 ? -22.219 30.859 -2.514 1 86.75 38 PRO B O 1
ATOM 3928 N N . TYR B 1 39 ? -24.281 30.219 -2.814 1 88.88 39 TYR B N 1
ATOM 3929 C CA . TYR B 1 39 ? -23.906 29.219 -3.816 1 88.88 39 TYR B CA 1
ATOM 3930 C C . TYR B 1 39 ? -24.031 29.797 -5.223 1 88.88 39 TYR B C 1
ATOM 3932 O O . TYR B 1 39 ? -23.672 29.125 -6.203 1 88.88 39 TYR B O 1
ATOM 3940 N N . TRP B 1 40 ? -24.359 31.031 -5.359 1 85.5 40 TRP B N 1
ATOM 3941 C CA . TRP B 1 40 ? -24.625 31.656 -6.648 1 85.5 40 TRP B CA 1
ATOM 3942 C C . TRP B 1 40 ? -23.359 31.75 -7.488 1 85.5 40 TRP B C 1
ATOM 3944 O O . TRP B 1 40 ? -23.344 31.359 -8.664 1 85.5 40 TRP B O 1
ATOM 3954 N N . PRO B 1 41 ? -22.281 32.188 -6.805 1 81.25 41 PRO B N 1
ATOM 3955 C CA . PRO B 1 41 ? -21.078 32.312 -7.625 1 81.25 41 PRO B CA 1
ATOM 3956 C C . PRO B 1 41 ? -20.562 30.953 -8.109 1 81.25 41 PRO B C 1
ATOM 3958 O O . PRO B 1 41 ? -19.781 30.891 -9.062 1 81.25 41 PRO B O 1
ATOM 3961 N N . LEU B 1 42 ? -21.016 29.875 -7.492 1 86.12 42 LEU B N 1
ATOM 3962 C CA . LEU B 1 42 ? -20.516 28.531 -7.793 1 86.12 42 LEU B CA 1
ATOM 3963 C C . LEU B 1 42 ? -21.562 27.719 -8.539 1 86.12 42 LEU B C 1
ATOM 3965 O O . LEU B 1 42 ? -21.406 26.5 -8.68 1 86.12 42 LEU B O 1
ATOM 3969 N N . ARG B 1 43 ? -22.5 28.297 -9.023 1 84.44 43 ARG B N 1
ATOM 3970 C CA . ARG B 1 43 ? -23.703 27.625 -9.516 1 84.44 43 ARG B CA 1
ATOM 3971 C C . ARG B 1 43 ? -23.375 26.75 -10.727 1 84.44 43 ARG B C 1
ATOM 3973 O O . ARG B 1 43 ? -23.984 25.703 -10.922 1 84.44 43 ARG B O 1
ATOM 3980 N N . ASP B 1 44 ? -22.359 27.094 -11.461 1 79.31 44 ASP B N 1
ATOM 3981 C CA . ASP B 1 44 ? -22.047 26.375 -12.68 1 79.31 44 ASP B CA 1
ATOM 3982 C C . ASP B 1 44 ? -21.328 25.062 -12.367 1 79.31 44 ASP B C 1
ATOM 3984 O O . ASP B 1 44 ? -21.297 24.141 -13.188 1 79.31 44 ASP B O 1
ATOM 3988 N N . ASP B 1 45 ? -20.812 25 -11.172 1 84.75 45 ASP B N 1
ATOM 3989 C CA . ASP B 1 45 ? -20.016 23.828 -10.828 1 84.75 45 ASP B CA 1
ATOM 3990 C C . ASP B 1 45 ? -20.766 22.891 -9.891 1 84.75 45 ASP B C 1
ATOM 3992 O O . ASP B 1 45 ? -20.203 21.922 -9.383 1 84.75 45 ASP B O 1
ATOM 3996 N N . ILE B 1 46 ? -22.031 23.203 -9.648 1 86.94 46 ILE B N 1
ATOM 3997 C CA . ILE B 1 46 ? -22.812 22.406 -8.703 1 86.94 46 ILE B CA 1
ATOM 3998 C C . ILE B 1 46 ? -23.656 21.391 -9.461 1 86.94 46 ILE B C 1
ATOM 4000 O O . ILE B 1 46 ? -24.281 21.719 -10.477 1 86.94 46 ILE B O 1
ATOM 4004 N N . SER B 1 47 ? -23.594 20.125 -9 1 86.12 47 SER B N 1
ATOM 4005 C CA . SER B 1 47 ? -24.375 19.062 -9.617 1 86.12 47 SER B CA 1
ATOM 4006 C C . SER B 1 47 ? -25.047 18.172 -8.562 1 86.12 47 SER B C 1
ATOM 4008 O O . SER B 1 47 ? -24.641 18.188 -7.398 1 86.12 47 SER B O 1
ATOM 4010 N N . VAL B 1 48 ? -26.125 17.562 -8.984 1 86.19 48 VAL B N 1
ATOM 4011 C CA . VAL B 1 48 ? -26.844 16.656 -8.102 1 86.19 48 VAL B CA 1
ATOM 4012 C C . VAL B 1 48 ? -26.734 15.234 -8.633 1 86.19 48 VAL B C 1
ATOM 4014 O O . VAL B 1 48 ? -27.047 14.977 -9.797 1 86.19 48 VAL B O 1
ATOM 4017 N N . GLU B 1 49 ? -26.125 14.359 -7.77 1 78.75 49 GLU B N 1
ATOM 4018 C CA . GLU B 1 49 ? -25.984 12.961 -8.141 1 78.75 49 GLU B CA 1
ATOM 4019 C C . GLU B 1 49 ? -26.391 12.039 -6.988 1 78.75 49 GLU B C 1
ATOM 4021 O O . GLU B 1 49 ? -25.828 12.133 -5.891 1 78.75 49 GLU B O 1
ATOM 4026 N N . ASP B 1 50 ? -27.25 11.188 -7.188 1 77.5 50 ASP B N 1
ATOM 4027 C CA . ASP B 1 50 ? -27.656 10.156 -6.238 1 77.5 50 ASP B CA 1
ATOM 4028 C C . ASP B 1 50 ? -28.047 10.766 -4.898 1 77.5 50 ASP B C 1
ATOM 4030 O O . ASP B 1 50 ? -27.578 10.32 -3.846 1 77.5 50 ASP B O 1
ATOM 4034 N N . GLY B 1 51 ? -28.703 11.844 -4.945 1 79 51 GLY B N 1
ATOM 4035 C CA . GLY B 1 51 ? -29.219 12.445 -3.727 1 79 51 GLY B CA 1
ATOM 4036 C C . GLY B 1 51 ? -28.203 13.32 -3.012 1 79 51 GLY B C 1
ATOM 4037 O O . GLY B 1 51 ? -28.484 13.852 -1.935 1 79 51 GLY B O 1
ATOM 4038 N N . LEU B 1 52 ? -27.078 13.406 -3.65 1 85.62 52 LEU B N 1
ATOM 4039 C CA . LEU B 1 52 ? -26.047 14.258 -3.072 1 85.62 52 LEU B CA 1
ATOM 4040 C C . LEU B 1 52 ? -25.766 15.453 -3.98 1 85.62 52 LEU B C 1
ATOM 4042 O O . LEU B 1 52 ? -26 15.391 -5.188 1 85.62 52 LEU B O 1
ATOM 4046 N N . ILE B 1 53 ? -25.375 16.547 -3.406 1 87.12 53 ILE B N 1
ATOM 4047 C CA . ILE B 1 53 ? -25.031 17.734 -4.16 1 87.12 53 ILE B CA 1
ATOM 4048 C C . ILE B 1 53 ? -23.516 17.922 -4.168 1 87.12 53 ILE B C 1
ATOM 4050 O O . ILE B 1 53 ? -22.875 17.875 -3.117 1 87.12 53 ILE B O 1
ATOM 4054 N N . PHE B 1 54 ? -23 18.078 -5.328 1 85.81 54 PHE B N 1
ATOM 4055 C CA . PHE B 1 54 ? -21.547 18.156 -5.477 1 85.81 54 PHE B CA 1
ATOM 4056 C C . PHE B 1 54 ? -21.125 19.5 -6.043 1 85.81 54 PHE B C 1
ATOM 4058 O O . PHE B 1 54 ? -21.797 20.047 -6.914 1 85.81 54 PHE B O 1
ATOM 4065 N N . LEU B 1 55 ? -20.125 20.031 -5.531 1 85 55 LEU B N 1
ATOM 4066 C CA . LEU B 1 55 ? -19.344 21.094 -6.172 1 85 55 LEU B CA 1
ATOM 4067 C C . LEU B 1 55 ? -18.078 20.531 -6.793 1 85 55 LEU B C 1
ATOM 4069 O O . LEU B 1 55 ? -17.078 20.312 -6.094 1 85 55 LEU B O 1
ATOM 4073 N N . GLY B 1 56 ? -18.125 20.266 -7.996 1 72.69 56 GLY B N 1
ATOM 4074 C CA . GLY B 1 56 ? -17.047 19.469 -8.57 1 72.69 56 GLY B CA 1
ATOM 4075 C C . GLY B 1 56 ? -17 18.062 -8.031 1 72.69 56 GLY B C 1
ATOM 4076 O O . GLY B 1 56 ? -17.953 17.297 -8.188 1 72.69 56 GLY B O 1
ATOM 4077 N N . SER B 1 57 ? -15.938 17.812 -7.344 1 76.56 57 SER B N 1
ATOM 4078 C CA . SER B 1 57 ? -15.805 16.484 -6.754 1 76.56 57 SER B CA 1
ATOM 4079 C C . SER B 1 57 ? -16.078 16.516 -5.254 1 76.56 57 SER B C 1
ATOM 4081 O O . SER B 1 57 ? -16.047 15.477 -4.594 1 76.56 57 SER B O 1
ATOM 4083 N N . ARG B 1 58 ? -16.484 17.719 -4.785 1 82.12 58 ARG B N 1
ATOM 4084 C CA . ARG B 1 58 ? -16.703 17.891 -3.352 1 82.12 58 ARG B CA 1
ATOM 4085 C C . ARG B 1 58 ? -18.172 17.75 -2.994 1 82.12 58 ARG B C 1
ATOM 4087 O O . ARG B 1 58 ? -19.047 18.266 -3.711 1 82.12 58 ARG B O 1
ATOM 4094 N N . VAL B 1 59 ? -18.375 17.141 -1.937 1 85.44 59 VAL B N 1
ATOM 4095 C CA . VAL B 1 59 ? -19.766 16.984 -1.481 1 85.44 59 VAL B CA 1
ATOM 4096 C C . VAL B 1 59 ? -20.156 18.188 -0.626 1 85.44 59 VAL B C 1
ATOM 4098 O O . VAL B 1 59 ? -19.391 18.625 0.232 1 85.44 59 VAL B O 1
ATOM 4101 N N . ILE B 1 60 ? -21.281 18.734 -0.92 1 87.69 60 ILE B N 1
ATOM 4102 C CA . ILE B 1 60 ? -21.75 19.859 -0.124 1 87.69 60 ILE B CA 1
ATOM 4103 C C . ILE B 1 60 ? -22.359 19.344 1.183 1 87.69 60 ILE B C 1
ATOM 4105 O O . ILE B 1 60 ? -23.234 18.469 1.172 1 87.69 60 ILE B O 1
ATOM 4109 N N . VAL B 1 61 ? -21.969 19.906 2.275 1 89 61 VAL B N 1
ATOM 4110 C CA . VAL B 1 61 ? -22.25 19.391 3.611 1 89 61 VAL B CA 1
ATOM 4111 C C . VAL B 1 61 ? -23.547 19.969 4.133 1 89 61 VAL B C 1
ATOM 4113 O O . VAL B 1 61 ? -23.734 21.188 4.133 1 89 61 VAL B O 1
ATOM 4116 N N . PRO B 1 62 ? -24.453 19.109 4.5 1 88.31 62 PRO B N 1
ATOM 4117 C CA . PRO B 1 62 ? -25.656 19.625 5.145 1 88.31 62 PRO B CA 1
ATOM 4118 C C . PRO B 1 62 ? -25.375 20.234 6.512 1 88.31 62 PRO B C 1
ATOM 4120 O O . PRO B 1 62 ? -24.359 19.922 7.141 1 88.31 62 PRO B O 1
ATOM 4123 N N . GLU B 1 63 ? -26.281 21.078 6.953 1 88.94 63 GLU B N 1
ATOM 4124 C CA . GLU B 1 63 ? -26.094 21.828 8.195 1 88.94 63 GLU B CA 1
ATOM 4125 C C . GLU B 1 63 ? -26 20.875 9.391 1 88.94 63 GLU B C 1
ATOM 4127 O O . GLU B 1 63 ? -25.203 21.109 10.305 1 88.94 63 GLU B O 1
ATOM 4132 N N . SER B 1 64 ? -26.672 19.844 9.312 1 87.81 64 SER B N 1
ATOM 4133 C CA . SER B 1 64 ? -26.719 18.906 10.438 1 87.81 64 SER B CA 1
ATOM 4134 C C . SER B 1 64 ? -25.391 18.203 10.625 1 87.81 64 SER B C 1
ATOM 4136 O O . SER B 1 64 ? -25.047 17.797 11.734 1 87.81 64 SER B O 1
ATOM 4138 N N . LEU B 1 65 ? -24.594 18.078 9.562 1 88.25 65 LEU B N 1
ATOM 4139 C CA . LEU B 1 65 ? -23.344 17.328 9.633 1 88.25 65 LEU B CA 1
ATOM 4140 C C . LEU B 1 65 ? -22.156 18.266 9.727 1 88.25 65 LEU B C 1
ATOM 4142 O O . LEU B 1 65 ? -21 17.812 9.711 1 88.25 65 LEU B O 1
ATOM 4146 N N . ARG B 1 66 ? -22.438 19.562 9.852 1 88 66 ARG B N 1
ATOM 4147 C CA . ARG B 1 66 ? -21.391 20.578 9.859 1 88 66 ARG B CA 1
ATOM 4148 C C . ARG B 1 66 ? -20.359 20.281 10.945 1 88 66 ARG B C 1
ATOM 4150 O O . ARG B 1 66 ? -19.156 20.219 10.664 1 88 66 ARG B O 1
ATOM 4157 N N . GLY B 1 67 ? -20.797 20.062 12.133 1 87.5 67 GLY B N 1
ATOM 4158 C CA . GLY B 1 67 ? -19.891 19.812 13.25 1 87.5 67 GLY B CA 1
ATOM 4159 C C . GLY B 1 67 ? -19.062 18.562 13.078 1 87.5 67 GLY B C 1
ATOM 4160 O O . GLY B 1 67 ? -17.859 18.578 13.281 1 87.5 67 GLY B O 1
ATOM 4161 N N . ASN B 1 68 ? -19.672 17.531 12.656 1 86.5 68 ASN B N 1
ATOM 4162 C CA . ASN B 1 68 ? -19 16.25 12.461 1 86.5 68 ASN B CA 1
ATOM 4163 C C . ASN B 1 68 ? -17.938 16.344 11.375 1 86.5 68 ASN B C 1
ATOM 4165 O O . ASN B 1 68 ? -16.812 15.852 11.562 1 86.5 68 ASN B O 1
ATOM 4169 N N . ILE B 1 69 ? -18.203 16.953 10.297 1 87.62 69 ILE B N 1
ATOM 4170 C CA . ILE B 1 69 ? -17.297 17.047 9.164 1 87.62 69 ILE B CA 1
ATOM 4171 C C . ILE B 1 69 ? -16.078 17.906 9.555 1 87.62 69 ILE B C 1
ATOM 4173 O O . ILE B 1 69 ? -14.945 17.578 9.195 1 87.62 69 ILE B O 1
ATOM 4177 N N . LEU B 1 70 ? -16.359 18.953 10.32 1 87.62 70 LEU B N 1
ATOM 4178 C CA . LEU B 1 70 ? -15.25 19.797 10.758 1 87.62 70 LEU B CA 1
ATOM 4179 C C . LEU B 1 70 ? -14.289 19.031 11.648 1 87.62 70 LEU B C 1
ATOM 4181 O O . LEU B 1 70 ? -13.07 19.172 11.531 1 87.62 70 LEU B O 1
ATOM 4185 N N . GLN B 1 71 ? -14.867 18.219 12.43 1 84.69 71 GLN B N 1
ATOM 4186 C CA . GLN B 1 71 ? -14.039 17.375 13.297 1 84.69 71 GLN B CA 1
ATOM 4187 C C . GLN B 1 71 ? -13.227 16.375 12.484 1 84.69 71 GLN B C 1
ATOM 4189 O O . GLN B 1 71 ? -12.055 16.125 12.789 1 84.69 71 GLN B O 1
ATOM 4194 N N . GLN B 1 72 ? -13.82 15.867 11.469 1 86 72 GLN B N 1
ATOM 4195 C CA . GLN B 1 72 ? -13.117 14.922 10.617 1 86 72 GLN B CA 1
ATOM 4196 C C . GLN B 1 72 ? -12 15.617 9.836 1 86 72 GLN B C 1
ATOM 4198 O O . GLN B 1 72 ? -10.938 15.031 9.609 1 86 72 GLN B O 1
ATOM 4203 N N . ILE B 1 73 ? -12.25 16.812 9.43 1 84.44 73 ILE B N 1
ATOM 4204 C CA . ILE B 1 73 ? -11.258 17.594 8.711 1 84.44 73 ILE B CA 1
ATOM 4205 C C . ILE B 1 73 ? -10.031 17.812 9.594 1 84.44 73 ILE B C 1
ATOM 4207 O O . ILE B 1 73 ? -8.891 17.703 9.133 1 84.44 73 ILE B O 1
ATOM 4211 N N . HIS B 1 74 ? -10.336 18.047 10.852 1 84.88 74 HIS B N 1
ATOM 4212 C CA . HIS B 1 74 ? -9.258 18.312 11.797 1 84.88 74 HIS B CA 1
ATOM 4213 C C . HIS B 1 74 ? -8.703 17.016 12.375 1 84.88 74 HIS B C 1
ATOM 4215 O O . HIS B 1 74 ? -7.902 17.047 13.312 1 84.88 74 HIS B O 1
ATOM 4221 N N . GLY B 1 75 ? -9.188 15.898 11.859 1 78.5 75 GLY B N 1
ATOM 4222 C CA . GLY B 1 75 ? -8.727 14.609 12.352 1 78.5 75 GLY B CA 1
ATOM 4223 C C . GLY B 1 75 ? -7.211 14.477 12.336 1 78.5 75 GLY B C 1
ATOM 4224 O O . GLY B 1 75 ? -6.555 14.922 11.391 1 78.5 75 GLY B O 1
ATOM 4225 N N . GLY B 1 76 ? -6.672 13.914 13.453 1 75.56 76 GLY B N 1
ATOM 4226 C CA . GLY B 1 76 ? -5.227 13.805 13.578 1 75.56 76 GLY B CA 1
ATOM 4227 C C . GLY B 1 76 ? -4.547 15.117 13.906 1 75.56 76 GLY B C 1
ATOM 4228 O O . GLY B 1 76 ? -3.318 15.195 13.945 1 75.56 76 GLY B O 1
ATOM 4229 N N . HIS B 1 77 ? -5.426 16.188 14.117 1 77.12 77 HIS B N 1
ATOM 4230 C CA . HIS B 1 77 ? -4.945 17.516 14.477 1 77.12 77 HIS B CA 1
ATOM 4231 C C . HIS B 1 77 ? -4.082 18.109 13.359 1 77.12 77 HIS B C 1
ATOM 4233 O O . HIS B 1 77 ? -2.996 18.625 13.625 1 77.12 77 HIS B O 1
ATOM 4239 N N . LEU B 1 78 ? -4.602 17.859 12.188 1 77.44 78 LEU B N 1
ATOM 4240 C CA . LEU B 1 78 ? -3.934 18.469 11.039 1 77.44 78 LEU B CA 1
ATOM 4241 C C . LEU B 1 78 ? -3.865 19.984 11.195 1 77.44 78 LEU B C 1
ATOM 4243 O O . LEU B 1 78 ? -4.766 20.594 11.773 1 77.44 78 LEU B O 1
ATOM 4247 N N . GLY B 1 79 ? -2.842 20.594 10.68 1 76.06 79 GLY B N 1
ATOM 4248 C CA . GLY B 1 79 ? -2.689 22.047 10.719 1 76.06 79 GLY B CA 1
ATOM 4249 C C . GLY B 1 79 ? -3.672 22.766 9.828 1 76.06 79 GLY B C 1
ATOM 4250 O O . GLY B 1 79 ? -4.418 22.141 9.07 1 76.06 79 GLY B O 1
ATOM 4251 N N . MET B 1 80 ? -3.582 24.062 9.898 1 78.56 80 MET B N 1
ATOM 4252 C CA . MET B 1 80 ? -4.559 24.922 9.234 1 78.56 80 MET B CA 1
ATOM 4253 C C . MET B 1 80 ? -4.539 24.703 7.727 1 78.56 80 MET B C 1
ATOM 4255 O O . MET B 1 80 ? -5.582 24.438 7.121 1 78.56 80 MET B O 1
ATOM 4259 N N . GLU B 1 81 ? -3.416 24.703 7.152 1 81.06 81 GLU B N 1
ATOM 4260 C CA . GLU B 1 81 ? -3.311 24.547 5.707 1 81.06 81 GLU B CA 1
ATOM 4261 C C . GLU B 1 81 ? -3.758 23.156 5.262 1 81.06 81 GLU B C 1
ATOM 4263 O O . GLU B 1 81 ? -4.457 23.016 4.258 1 81.06 81 GLU B O 1
ATOM 4268 N N . LYS B 1 82 ? -3.424 22.172 5.977 1 84.38 82 LYS B N 1
ATOM 4269 C CA . LYS B 1 82 ? -3.801 20.812 5.641 1 84.38 82 LYS B CA 1
ATOM 4270 C C . LYS B 1 82 ? -5.309 20.609 5.773 1 84.38 82 LYS B C 1
ATOM 4272 O O . LYS B 1 82 ? -5.914 19.875 4.984 1 84.38 82 LYS B O 1
ATOM 4277 N N . CYS B 1 83 ? -5.871 21.203 6.77 1 85.75 83 CYS B N 1
ATOM 4278 C CA . CYS B 1 83 ? -7.32 21.125 6.938 1 85.75 83 CYS B CA 1
ATOM 4279 C C . CYS B 1 83 ? -8.047 21.719 5.746 1 85.75 83 CYS B C 1
ATOM 4281 O O . CYS B 1 83 ? -9.023 21.156 5.258 1 85.75 83 CYS B O 1
ATOM 4283 N N . LYS B 1 84 ? -7.5 22.844 5.336 1 85.88 84 LYS B N 1
ATOM 4284 C CA . LYS B 1 84 ? -8.102 23.484 4.168 1 85.88 84 LYS B CA 1
ATOM 4285 C C . LYS B 1 84 ? -7.984 22.594 2.934 1 85.88 84 LYS B C 1
ATOM 4287 O O . LYS B 1 84 ? -8.945 22.438 2.18 1 85.88 84 LYS B O 1
ATOM 4292 N N . LEU B 1 85 ? -6.852 22.031 2.807 1 83.62 85 LEU B N 1
ATOM 4293 C CA . LEU B 1 85 ? -6.613 21.156 1.662 1 83.62 85 LEU B CA 1
ATOM 4294 C C . LEU B 1 85 ? -7.496 19.906 1.731 1 83.62 85 LEU B C 1
ATOM 4296 O O . LEU B 1 85 ? -8 19.438 0.708 1 83.62 85 LEU B O 1
ATOM 4300 N N . ARG B 1 86 ? -7.637 19.438 2.879 1 84.81 86 ARG B N 1
ATOM 4301 C CA . ARG B 1 86 ? -8.492 18.281 3.074 1 84.81 86 ARG B CA 1
ATOM 4302 C C . ARG B 1 86 ? -9.945 18.594 2.729 1 84.81 86 ARG B C 1
ATOM 4304 O O . ARG B 1 86 ? -10.617 17.812 2.061 1 84.81 86 ARG B O 1
ATOM 4311 N N . ALA B 1 87 ? -10.375 19.672 3.152 1 83.19 87 ALA B N 1
ATOM 4312 C CA . ALA B 1 87 ? -11.734 20.109 2.824 1 83.19 87 ALA B CA 1
ATOM 4313 C C . ALA B 1 87 ? -11.898 20.312 1.32 1 83.19 87 ALA B C 1
ATOM 4315 O O . ALA B 1 87 ? -12.883 19.859 0.73 1 83.19 87 ALA B O 1
ATOM 4316 N N . LYS B 1 88 ? -10.891 20.953 0.752 1 80.19 88 LYS B N 1
ATOM 4317 C CA . LYS B 1 88 ? -10.93 21.25 -0.675 1 80.19 88 LYS B CA 1
ATOM 4318 C C . LYS B 1 88 ? -10.961 19.984 -1.511 1 80.19 88 LYS B C 1
ATOM 4320 O O . LYS B 1 88 ? -11.383 20 -2.668 1 80.19 88 LYS B O 1
ATOM 4325 N N . SER B 1 89 ? -10.586 18.953 -0.83 1 78.06 89 SER B N 1
ATOM 4326 C CA . SER B 1 89 ? -10.484 17.719 -1.601 1 78.06 89 SER B CA 1
ATOM 4327 C C . SER B 1 89 ? -11.758 16.875 -1.479 1 78.06 89 SER B C 1
ATOM 4329 O O . SER B 1 89 ? -12.008 16 -2.303 1 78.06 89 SER B O 1
ATOM 4331 N N . CYS B 1 90 ? -12.578 17.172 -0.503 1 81.75 90 CYS B N 1
ATOM 4332 C CA . CYS B 1 90 ? -13.633 16.188 -0.273 1 81.75 90 CYS B CA 1
ATOM 4333 C C . CYS B 1 90 ? -14.977 16.875 -0.046 1 81.75 90 CYS B C 1
ATOM 4335 O O . CYS B 1 90 ? -16.016 16.359 -0.447 1 81.75 90 CYS B O 1
ATOM 4337 N N . VAL B 1 91 ? -14.977 18.031 0.599 1 85.75 91 VAL B N 1
ATOM 4338 C CA . VAL B 1 91 ? -16.25 18.594 1.033 1 85.75 91 VAL B CA 1
ATOM 4339 C C . VAL B 1 91 ? -16.25 20.109 0.818 1 85.75 91 VAL B C 1
ATOM 4341 O O . VAL B 1 91 ? -15.188 20.719 0.647 1 85.75 91 VAL B O 1
ATOM 4344 N N . TYR B 1 92 ? -17.531 20.625 0.764 1 87.25 92 TYR B N 1
ATOM 4345 C CA . TYR B 1 92 ? -17.656 22.078 0.63 1 87.25 92 TYR B CA 1
ATOM 4346 C C . TYR B 1 92 ? -18.844 22.594 1.432 1 87.25 92 TYR B C 1
ATOM 4348 O O . TYR B 1 92 ? -19.891 21.938 1.51 1 87.25 92 TYR B O 1
ATOM 4356 N N . ARG B 1 93 ? -18.641 23.625 2.037 1 87.81 93 ARG B N 1
ATOM 4357 C CA . ARG B 1 93 ? -19.641 24.469 2.664 1 87.81 93 ARG B CA 1
ATOM 4358 C C . ARG B 1 93 ? -19.203 25.938 2.676 1 87.81 93 ARG B C 1
ATOM 4360 O O . ARG B 1 93 ? -18.016 26.234 2.766 1 87.81 93 ARG B O 1
ATOM 4367 N N . PRO B 1 94 ? -20.297 26.719 2.508 1 86.44 94 PRO B N 1
ATOM 4368 C CA . PRO B 1 94 ? -19.891 28.125 2.629 1 86.44 94 PRO B CA 1
ATOM 4369 C C . PRO B 1 94 ? -19.188 28.422 3.947 1 86.44 94 PRO B C 1
ATOM 4371 O O . PRO B 1 94 ? -19.625 27.953 5.004 1 86.44 94 PRO B O 1
ATOM 4374 N N . ASP B 1 95 ? -18.047 28.922 4.02 1 86.75 95 ASP B N 1
ATOM 4375 C CA . ASP B 1 95 ? -17.266 29.375 5.168 1 86.75 95 ASP B CA 1
ATOM 4376 C C . ASP B 1 95 ? -16.516 28.203 5.82 1 86.75 95 ASP B C 1
ATOM 4378 O O . ASP B 1 95 ? -16.141 28.281 6.992 1 86.75 95 ASP B O 1
ATOM 4382 N N . ILE B 1 96 ? -16.516 27.156 5.109 1 88.12 96 ILE B N 1
ATOM 4383 C CA . ILE B 1 96 ? -15.883 25.969 5.676 1 88.12 96 ILE B CA 1
ATOM 4384 C C . ILE B 1 96 ? -14.422 26.281 6.004 1 88.12 96 ILE B C 1
ATOM 4386 O O . ILE B 1 96 ? -13.875 25.75 6.977 1 88.12 96 ILE B O 1
ATOM 4390 N N . TYR B 1 97 ? -13.867 27.141 5.273 1 84.88 97 TYR B N 1
ATOM 4391 C CA . TYR B 1 97 ? -12.453 27.453 5.477 1 84.88 97 TYR B CA 1
ATOM 4392 C C . TYR B 1 97 ? -12.258 28.312 6.727 1 84.88 97 TYR B C 1
ATOM 4394 O O . TYR B 1 97 ? -11.375 28.031 7.539 1 84.88 97 TYR B O 1
ATOM 4402 N N . LYS B 1 98 ? -13.117 29.266 6.898 1 86.75 98 LYS B N 1
ATOM 4403 C CA . LYS B 1 98 ? -13.07 30.094 8.102 1 86.75 98 LYS B CA 1
ATOM 4404 C C . LYS B 1 98 ? -13.375 29.266 9.344 1 86.75 98 LYS B C 1
ATOM 4406 O O . LYS B 1 98 ? -12.734 29.438 10.383 1 86.75 98 LYS B O 1
ATOM 4411 N N . GLU B 1 99 ? -14.289 28.438 9.188 1 89.44 99 GLU B N 1
ATOM 4412 C CA . GLU B 1 99 ? -14.672 27.578 10.312 1 89.44 99 GLU B CA 1
ATOM 4413 C C . GLU B 1 99 ? -13.547 26.625 10.68 1 89.44 99 GLU B C 1
ATOM 4415 O O . GLU B 1 99 ? -13.312 26.359 11.859 1 89.44 99 GLU B O 1
ATOM 4420 N N . SER B 1 100 ? -12.891 26.062 9.695 1 88.12 100 SER B N 1
ATOM 4421 C CA . SER B 1 100 ? -11.758 25.188 9.953 1 88.12 100 SER B CA 1
ATOM 4422 C C . SER B 1 100 ? -10.625 25.922 10.656 1 88.12 100 SER B C 1
ATOM 4424 O O . SER B 1 100 ? -9.992 25.375 11.562 1 88.12 100 SER B O 1
ATOM 4426 N N . GLU B 1 101 ? -10.398 27.109 10.234 1 85.25 101 GLU B N 1
ATOM 4427 C CA . GLU B 1 101 ? -9.375 27.938 10.867 1 85.25 101 GLU B CA 1
ATOM 4428 C C . GLU B 1 101 ? -9.711 28.203 12.336 1 85.25 101 GLU B C 1
ATOM 4430 O O . GLU B 1 101 ? -8.836 28.094 13.203 1 85.25 101 GLU B O 1
ATOM 4435 N N . SER B 1 102 ? -10.953 28.547 12.547 1 86.81 102 SER B N 1
ATOM 4436 C CA . SER B 1 102 ? -11.398 28.812 13.906 1 86.81 102 SER B CA 1
ATOM 4437 C C . SER B 1 102 ? -11.25 27.578 14.797 1 86.81 102 SER B C 1
ATOM 4439 O O . SER B 1 102 ? -10.828 27.688 15.945 1 86.81 102 SER B O 1
ATOM 4441 N N . LEU B 1 103 ? -11.531 26.484 14.242 1 86.06 103 LEU B N 1
ATOM 4442 C CA . LEU B 1 103 ? -11.438 25.234 14.992 1 86.06 103 LEU B CA 1
ATOM 4443 C C . LEU B 1 103 ? -9.992 24.938 15.367 1 86.06 103 LEU B C 1
ATOM 4445 O O . LEU B 1 103 ? -9.703 24.578 16.516 1 86.06 103 LEU B O 1
ATOM 4449 N N . VAL B 1 104 ? -9.125 25.062 14.469 1 82 104 VAL B N 1
ATOM 4450 C CA . VAL B 1 104 ? -7.715 24.766 14.719 1 82 104 VAL B CA 1
ATOM 4451 C C . VAL B 1 104 ? -7.156 25.75 15.75 1 82 104 VAL B C 1
ATOM 4453 O O . VAL B 1 104 ? -6.418 25.359 16.656 1 82 104 VAL B O 1
ATOM 4456 N N . ASN B 1 105 ? -7.555 27.016 15.641 1 80.88 105 ASN B N 1
ATOM 4457 C CA . ASN B 1 105 ? -7.055 28.047 16.547 1 80.88 105 ASN B CA 1
ATOM 4458 C C . ASN B 1 105 ? -7.582 27.859 17.953 1 80.88 105 ASN B C 1
ATOM 4460 O O . ASN B 1 105 ? -6.922 28.25 18.922 1 80.88 105 ASN B O 1
ATOM 4464 N N . SER B 1 106 ? -8.68 27.234 18.016 1 82 106 SER B N 1
ATOM 4465 C CA . SER B 1 106 ? -9.305 27.078 19.328 1 82 106 SER B CA 1
ATOM 4466 C C . SER B 1 106 ? -8.945 25.734 19.953 1 82 106 SER B C 1
ATOM 4468 O O . SER B 1 106 ? -9.344 25.438 21.078 1 82 106 SER B O 1
ATOM 4470 N N . CYS B 1 107 ? -8.297 24.984 19.219 1 76.75 107 CYS B N 1
ATOM 4471 C CA . CYS B 1 107 ? -7.957 23.672 19.734 1 76.75 107 CYS B CA 1
ATOM 4472 C C . CYS B 1 107 ? -6.871 23.75 20.797 1 76.75 107 CYS B C 1
ATOM 4474 O O . CYS B 1 107 ? -5.742 24.156 20.5 1 76.75 107 CYS B O 1
ATOM 4476 N N . CYS B 1 108 ? -7.105 23.328 22 1 73.19 108 CYS B N 1
ATOM 4477 C CA . CYS B 1 108 ? -6.191 23.438 23.125 1 73.19 108 CYS B CA 1
ATOM 4478 C C . CYS B 1 108 ? -5 22.5 22.969 1 73.19 108 CYS B C 1
ATOM 4480 O O . CYS B 1 108 ? -3.873 22.844 23.312 1 73.19 108 CYS B O 1
ATOM 4482 N N . VAL B 1 109 ? -5.246 21.406 22.422 1 72.5 109 VAL B N 1
ATOM 4483 C CA . VAL B 1 109 ? -4.195 20.406 22.266 1 72.5 109 VAL B CA 1
ATOM 4484 C C . VAL B 1 109 ? -3.174 20.891 21.234 1 72.5 109 VAL B C 1
ATOM 4486 O O . VAL B 1 109 ? -1.965 20.734 21.438 1 72.5 109 VAL B O 1
ATOM 4489 N N . CYS B 1 110 ? -3.684 21.375 20.188 1 71.19 110 CYS B N 1
ATOM 4490 C CA . CYS B 1 110 ? -2.771 21.891 19.172 1 71.19 110 CYS B CA 1
ATOM 4491 C C . CYS B 1 110 ? -1.946 23.047 19.703 1 71.19 110 CYS B C 1
ATOM 4493 O O . CYS B 1 110 ? -0.779 23.203 19.344 1 71.19 110 CYS B O 1
ATOM 4495 N N . GLU B 1 111 ? -2.465 23.875 20.453 1 68.56 111 GLU B N 1
ATOM 4496 C CA . GLU B 1 111 ? -1.744 24.984 21.062 1 68.56 111 GLU B CA 1
ATOM 4497 C C . GLU B 1 111 ? -0.632 24.484 21.969 1 68.56 111 GLU B C 1
ATOM 4499 O O . GLU B 1 111 ? 0.458 25.062 22 1 68.56 111 GLU B O 1
ATOM 4504 N N . LYS B 1 112 ? -0.901 23.453 22.672 1 65.38 112 LYS B N 1
ATOM 4505 C CA . LYS B 1 112 ? 0.035 22.875 23.641 1 65.38 112 LYS B CA 1
ATOM 4506 C C . LYS B 1 112 ? 1.296 22.375 22.953 1 65.38 112 LYS B C 1
ATOM 4508 O O . LYS B 1 112 ? 2.396 22.484 23.484 1 65.38 112 LYS B O 1
ATOM 4513 N N . TYR B 1 113 ? 1.223 21.906 21.781 1 61.91 113 TYR B N 1
ATOM 4514 C CA . TYR B 1 113 ? 2.355 21.234 21.141 1 61.91 113 TYR B CA 1
ATOM 4515 C C . TYR B 1 113 ? 2.93 22.094 20.016 1 61.91 113 TYR B C 1
ATOM 4517 O O . TYR B 1 113 ? 3.6 21.562 19.125 1 61.91 113 TYR B O 1
ATOM 4525 N N . HIS B 1 114 ? 2.836 23.297 19.922 1 57.94 114 HIS B N 1
ATOM 4526 C CA . HIS B 1 114 ? 3.357 24.203 18.891 1 57.94 114 HIS B CA 1
ATOM 4527 C C . HIS B 1 114 ? 4.879 24.266 18.938 1 57.94 114 HIS B C 1
ATOM 4529 O O . HIS B 1 114 ? 5.469 24.234 20.031 1 57.94 114 HIS B O 1
ATOM 4535 N N . SER B 1 115 ? 5.605 24.109 17.656 1 55.12 115 SER B N 1
ATOM 4536 C CA . SER B 1 115 ? 7.059 24.031 17.562 1 55.12 115 SER B CA 1
ATOM 4537 C C . SER B 1 115 ? 7.707 25.359 17.938 1 55.12 115 SER B C 1
ATOM 4539 O O . SER B 1 115 ? 7.09 26.422 17.797 1 55.12 115 SER B O 1
ATOM 4541 N N . SER B 1 116 ? 9.023 25.234 18.5 1 49.16 116 SER B N 1
ATOM 4542 C CA . SER B 1 116 ? 9.859 26.391 18.812 1 49.16 116 SER B CA 1
ATOM 4543 C C . SER B 1 116 ? 10.5 26.969 17.562 1 49.16 116 SER B C 1
ATOM 4545 O O . SER B 1 116 ? 10.672 26.266 16.562 1 49.16 116 SER B O 1
ATOM 4547 N N . GLN B 1 117 ? 10.797 28.312 17.281 1 44 117 GLN B N 1
ATOM 4548 C CA . GLN B 1 117 ? 11.141 29.219 16.188 1 44 117 GLN B CA 1
ATOM 4549 C C . GLN B 1 117 ? 12.5 28.859 15.586 1 44 117 GLN B C 1
ATOM 4551 O O . GLN B 1 117 ? 12.797 29.219 14.445 1 44 117 GLN B O 1
ATOM 4556 N N . GLN B 1 118 ? 13.688 28.531 16.234 1 44.12 118 GLN B N 1
ATOM 4557 C CA . GLN B 1 118 ? 14.977 28.875 15.641 1 44.12 118 GLN B CA 1
ATOM 4558 C C . GLN B 1 118 ? 15.477 27.75 14.727 1 44.12 118 GLN B C 1
ATOM 4560 O O . GLN B 1 118 ? 15.539 26.594 15.141 1 44.12 118 GLN B O 1
ATOM 4565 N N . LYS B 1 119 ? 15.359 27.797 13.359 1 53.34 119 LYS B N 1
ATOM 4566 C CA . LYS B 1 119 ? 15.742 26.625 12.57 1 53.34 119 LYS B CA 1
ATOM 4567 C C . LYS B 1 119 ? 16.875 26.969 11.602 1 53.34 119 LYS B C 1
ATOM 4569 O O . LYS B 1 119 ? 17.062 28.125 11.242 1 53.34 119 LYS B O 1
ATOM 4574 N N . GLU B 1 120 ? 18.109 26.25 11.562 1 51.38 120 GLU B N 1
ATOM 4575 C CA . GLU B 1 120 ? 19.125 26.312 10.516 1 51.38 120 GLU B CA 1
ATOM 4576 C C . GLU B 1 120 ? 18.5 26.188 9.133 1 51.38 120 GLU B C 1
ATOM 4578 O O . GLU B 1 120 ? 17.406 25.656 8.984 1 51.38 120 GLU B O 1
ATOM 4583 N N . PRO B 1 121 ? 19.359 26.891 8.227 1 52.06 121 PRO B N 1
ATOM 4584 C CA . PRO B 1 121 ? 18.828 26.828 6.863 1 52.06 121 PRO B CA 1
ATOM 4585 C C . PRO B 1 121 ? 18.641 25.391 6.371 1 52.06 121 PRO B C 1
ATOM 4587 O O . PRO B 1 121 ? 19.438 24.516 6.699 1 52.06 121 PRO B O 1
ATOM 4590 N N . MET B 1 122 ? 17.719 25.203 5.586 1 61.41 122 MET B N 1
ATOM 4591 C CA . MET B 1 122 ? 17.297 23.875 5.105 1 61.41 122 MET B CA 1
ATOM 4592 C C . MET B 1 122 ? 18.094 23.484 3.869 1 61.41 122 MET B C 1
ATOM 4594 O O . MET B 1 122 ? 18.359 24.312 2.992 1 61.41 122 MET B O 1
ATOM 4598 N N . ILE B 1 123 ? 18.781 22.344 3.84 1 58.81 123 ILE B N 1
ATOM 4599 C CA . ILE B 1 123 ? 19.328 21.75 2.625 1 58.81 123 ILE B CA 1
ATOM 4600 C C . ILE B 1 123 ? 18.297 20.859 1.956 1 58.81 123 ILE B C 1
ATOM 4602 O O . ILE B 1 123 ? 17.891 19.844 2.516 1 58.81 123 ILE B O 1
ATOM 4606 N N . PRO B 1 124 ? 17.953 21.312 0.761 1 64.62 124 PRO B N 1
ATOM 4607 C CA . PRO B 1 124 ? 16.891 20.531 0.106 1 64.62 124 PRO B CA 1
ATOM 4608 C C . PRO B 1 124 ? 17.391 19.156 -0.347 1 64.62 124 PRO B C 1
ATOM 4610 O O . PRO B 1 124 ? 18.562 19 -0.706 1 64.62 124 PRO B O 1
ATOM 4613 N N . SER B 1 125 ? 16.656 18.141 -0.194 1 69.75 125 SER B N 1
ATOM 4614 C CA . SER B 1 125 ? 16.953 16.812 -0.687 1 69.75 125 SER B CA 1
ATOM 4615 C C . SER B 1 125 ? 16.578 16.656 -2.158 1 69.75 125 SER B C 1
ATOM 4617 O O . SER B 1 125 ? 15.727 17.391 -2.66 1 69.75 125 SER B O 1
ATOM 4619 N N . GLU B 1 126 ? 17.281 15.742 -2.791 1 77 126 GLU B N 1
ATOM 4620 C CA . GLU B 1 126 ? 16.922 15.445 -4.176 1 77 126 GLU B CA 1
ATOM 4621 C C . GLU B 1 126 ? 15.57 14.742 -4.258 1 77 126 GLU B C 1
ATOM 4623 O O . GLU B 1 126 ? 15.281 13.844 -3.469 1 77 126 GLU B O 1
ATOM 4628 N N . ILE B 1 127 ? 14.773 15.273 -5.125 1 82.25 127 ILE B N 1
ATOM 4629 C CA . ILE B 1 127 ? 13.469 14.656 -5.355 1 82.25 127 ILE B CA 1
ATOM 4630 C C . ILE B 1 127 ? 13.617 13.5 -6.34 1 82.25 127 ILE B C 1
ATOM 4632 O O . ILE B 1 127 ? 14.07 13.688 -7.469 1 82.25 127 ILE B O 1
ATOM 4636 N N . PRO B 1 128 ? 13.242 12.359 -5.891 1 86.75 128 PRO B N 1
ATOM 4637 C CA . PRO B 1 128 ? 13.352 11.211 -6.793 1 86.75 128 PRO B CA 1
ATOM 4638 C C . PRO B 1 128 ? 12.461 11.352 -8.023 1 86.75 128 PRO B C 1
ATOM 4640 O O . PRO B 1 128 ? 11.516 12.141 -8.031 1 86.75 128 PRO B O 1
ATOM 4643 N N . SER B 1 129 ? 12.695 10.523 -9.031 1 82.56 129 SER B N 1
ATOM 4644 C CA . SER B 1 129 ? 11.992 10.617 -10.305 1 82.56 129 SER B CA 1
ATOM 4645 C C . SER B 1 129 ? 10.672 9.852 -10.266 1 82.56 129 SER B C 1
ATOM 4647 O O . SER B 1 129 ? 9.773 10.109 -11.07 1 82.56 129 SER B O 1
ATOM 4649 N N . ARG B 1 130 ? 10.602 8.922 -9.359 1 87.81 130 ARG B N 1
ATOM 4650 C CA . ARG B 1 130 ? 9.383 8.117 -9.273 1 87.81 130 ARG B CA 1
ATOM 4651 C C . ARG B 1 130 ? 9.055 7.773 -7.828 1 87.81 130 ARG B C 1
ATOM 4653 O O . ARG B 1 130 ? 9.922 7.84 -6.957 1 87.81 130 ARG B O 1
ATOM 4660 N N . PRO B 1 131 ? 7.781 7.387 -7.637 1 91.19 131 PRO B N 1
ATOM 4661 C CA . PRO B 1 131 ? 7.41 6.977 -6.281 1 91.19 131 PRO B CA 1
ATOM 4662 C C . PRO B 1 131 ? 8.188 5.746 -5.805 1 91.19 131 PRO B C 1
ATOM 4664 O O . PRO B 1 131 ? 8.453 4.836 -6.594 1 91.19 131 PRO B O 1
ATOM 4667 N N . TRP B 1 132 ? 8.57 5.789 -4.617 1 93.44 132 TRP B N 1
ATOM 4668 C CA . TRP B 1 132 ? 9.156 4.664 -3.895 1 93.44 132 TRP B CA 1
ATOM 4669 C C . TRP B 1 132 ? 10.547 4.332 -4.426 1 93.44 132 TRP B C 1
ATOM 4671 O O . TRP B 1 132 ? 11.016 3.199 -4.297 1 93.44 132 TRP B O 1
ATOM 4681 N N . GLN B 1 133 ? 11.195 5.211 -5.137 1 90.81 133 GLN B N 1
ATOM 4682 C CA . GLN B 1 133 ? 12.586 5.059 -5.57 1 90.81 133 GLN B CA 1
ATOM 4683 C C . GLN B 1 133 ? 13.547 5.219 -4.398 1 90.81 133 GLN B C 1
ATOM 4685 O O . GLN B 1 133 ? 14.453 4.402 -4.219 1 90.81 133 GLN B O 1
ATOM 4690 N N . THR B 1 134 ? 13.273 6.242 -3.701 1 91.88 134 THR B N 1
ATOM 4691 C CA . THR B 1 134 ? 14.062 6.527 -2.506 1 91.88 134 THR B CA 1
ATOM 4692 C C . THR B 1 134 ? 13.156 6.676 -1.286 1 91.88 134 THR B C 1
ATOM 4694 O O . THR B 1 134 ? 12.18 7.43 -1.319 1 91.88 134 THR B O 1
ATOM 4697 N N . VAL B 1 135 ? 13.516 5.887 -0.273 1 95 135 VAL B N 1
ATOM 4698 C CA . VAL B 1 135 ? 12.75 5.984 0.963 1 95 135 VAL B CA 1
ATOM 4699 C C . VAL B 1 135 ? 13.68 6.316 2.127 1 95 135 VAL B C 1
ATOM 4701 O O . VAL B 1 135 ? 14.891 6.09 2.047 1 95 135 VAL B O 1
ATOM 4704 N N . SER B 1 136 ? 13.102 6.91 3.127 1 92.81 136 SER B N 1
ATOM 4705 C CA . SER B 1 136 ? 13.836 7.199 4.355 1 92.81 136 SER B CA 1
ATOM 4706 C C . SER B 1 136 ? 13.242 6.445 5.543 1 92.81 136 SER B C 1
ATOM 4708 O O . SER B 1 136 ? 12.039 6.188 5.586 1 92.81 136 SER B O 1
ATOM 4710 N N . ALA B 1 137 ? 14.109 6.066 6.438 1 94 137 ALA B N 1
ATOM 4711 C CA . ALA B 1 137 ? 13.656 5.367 7.641 1 94 137 ALA B CA 1
ATOM 4712 C C . ALA B 1 137 ? 14.32 5.938 8.891 1 94 137 ALA B C 1
ATOM 4714 O O . ALA B 1 137 ? 15.477 6.355 8.852 1 94 137 ALA B O 1
ATOM 4715 N N . ASP B 1 138 ? 13.547 5.965 9.961 1 92.38 138 ASP B N 1
ATOM 4716 C CA . ASP B 1 138 ? 14.039 6.406 11.258 1 92.38 138 ASP B CA 1
ATOM 4717 C C . ASP B 1 138 ? 13.258 5.754 12.398 1 92.38 138 ASP B C 1
ATOM 4719 O O . ASP B 1 138 ? 12.164 5.227 12.18 1 92.38 138 ASP B O 1
ATOM 4723 N N . LEU B 1 139 ? 13.938 5.738 13.508 1 93.56 139 LEU B N 1
ATOM 4724 C CA . LEU B 1 139 ? 13.312 5.227 14.719 1 93.56 139 LEU B CA 1
ATOM 4725 C C . LEU B 1 139 ? 13.023 6.359 15.695 1 93.56 139 LEU B C 1
ATOM 4727 O O . LEU B 1 139 ? 13.82 7.293 15.828 1 93.56 139 LEU B O 1
ATOM 4731 N N . PHE B 1 140 ? 11.875 6.293 16.344 1 92.56 140 PHE B N 1
ATOM 4732 C CA . PHE B 1 140 ? 11.586 7.301 17.359 1 92.56 140 PHE B CA 1
ATOM 4733 C C . PHE B 1 140 ? 10.789 6.695 18.5 1 92.56 140 PHE B C 1
ATOM 4735 O O . PHE B 1 140 ? 10.188 5.629 18.359 1 92.56 140 PHE B O 1
ATOM 4742 N N . TYR B 1 141 ? 10.93 7.395 19.609 1 92.75 141 TYR B N 1
ATOM 4743 C CA . TYR B 1 141 ? 10.281 6.949 20.828 1 92.75 141 TYR B CA 1
ATOM 4744 C C . TYR B 1 141 ? 9.242 7.961 21.297 1 92.75 141 TYR B C 1
ATOM 4746 O O . TYR B 1 141 ? 9.516 9.164 21.344 1 92.75 141 TYR B O 1
ATOM 4754 N N . VAL B 1 142 ? 8.047 7.438 21.531 1 91 142 VAL B N 1
ATOM 4755 C CA . VAL B 1 142 ? 6.977 8.289 22.031 1 91 142 VAL B CA 1
ATOM 4756 C C . VAL B 1 142 ? 5.977 7.457 22.828 1 91 142 VAL B C 1
ATOM 4758 O O . VAL B 1 142 ? 5.68 6.316 22.453 1 91 142 VAL B O 1
ATOM 4761 N N . GLN B 1 143 ? 5.504 8.008 23.984 1 86.94 143 GLN B N 1
ATOM 4762 C CA . GLN B 1 143 ? 4.484 7.387 24.828 1 86.94 143 GLN B CA 1
ATOM 4763 C C . GLN B 1 143 ? 4.855 5.945 25.156 1 86.94 143 GLN B C 1
ATOM 4765 O O . GLN B 1 143 ? 4.047 5.035 24.969 1 86.94 143 GLN B O 1
ATOM 4770 N N . GLN B 1 144 ? 6.051 5.73 25.391 1 87.06 144 GLN B N 1
ATOM 4771 C CA . GLN B 1 144 ? 6.57 4.48 25.938 1 87.06 144 GLN B CA 1
ATOM 4772 C C . GLN B 1 144 ? 6.57 3.379 24.875 1 87.06 144 GLN B C 1
ATOM 4774 O O . GLN B 1 144 ? 6.379 2.203 25.203 1 87.06 144 GLN B O 1
ATOM 4779 N N . ALA B 1 145 ? 6.656 3.762 23.703 1 92.44 145 ALA B N 1
ATOM 4780 C CA . ALA B 1 145 ? 6.75 2.775 22.625 1 92.44 145 ALA B CA 1
ATOM 4781 C C . ALA B 1 145 ? 7.723 3.234 21.547 1 92.44 145 ALA B C 1
ATOM 4783 O O . ALA B 1 145 ? 7.871 4.434 21.312 1 92.44 145 ALA B O 1
ATOM 4784 N N . TRP B 1 146 ? 8.391 2.254 20.969 1 94 146 TRP B N 1
ATOM 4785 C CA . TRP B 1 146 ? 9.258 2.529 19.828 1 94 146 TRP B CA 1
ATOM 4786 C C . TRP B 1 146 ? 8.5 2.379 18.516 1 94 146 TRP B C 1
ATOM 4788 O O . TRP B 1 146 ? 7.695 1.458 18.359 1 94 146 TRP B O 1
ATOM 4798 N N . PHE B 1 147 ? 8.82 3.332 17.641 1 95.88 147 PHE B N 1
ATOM 4799 C CA . PHE B 1 147 ? 8.188 3.305 16.328 1 95.88 147 PHE B CA 1
ATOM 4800 C C . PHE B 1 147 ? 9.234 3.354 15.227 1 95.88 147 PHE B C 1
ATOM 4802 O O . PHE B 1 147 ? 10.281 3.982 15.383 1 95.88 147 PHE B O 1
ATOM 4809 N N . LEU B 1 148 ? 8.93 2.633 14.141 1 95.94 148 LEU B N 1
ATOM 4810 C CA . LEU B 1 148 ? 9.641 2.752 12.875 1 95.94 148 LEU B CA 1
ATOM 4811 C C . LEU B 1 148 ? 8.844 3.578 11.867 1 95.94 148 LEU B C 1
ATOM 4813 O O . LEU B 1 148 ? 7.66 3.316 11.648 1 95.94 148 LEU B O 1
ATOM 4817 N N . VAL B 1 149 ? 9.484 4.613 11.375 1 95.81 149 VAL B N 1
ATOM 4818 C CA . VAL B 1 149 ? 8.828 5.402 10.336 1 95.81 149 VAL B CA 1
ATOM 4819 C C . VAL B 1 149 ? 9.602 5.27 9.023 1 95.81 149 VAL B C 1
ATOM 4821 O O . VAL B 1 149 ? 10.828 5.352 9.008 1 95.81 149 VAL B O 1
ATOM 4824 N N . VAL B 1 150 ? 8.898 4.91 7.973 1 96.56 150 VAL B N 1
ATOM 4825 C CA . VAL B 1 150 ? 9.438 4.867 6.613 1 96.56 150 VAL B CA 1
ATOM 4826 C C . VAL B 1 150 ? 8.641 5.812 5.715 1 96.56 150 VAL B C 1
ATOM 4828 O O . VAL B 1 150 ? 7.418 5.723 5.637 1 96.56 150 VAL B O 1
ATOM 4831 N N . VAL B 1 151 ? 9.375 6.73 5.051 1 95.5 151 VAL B N 1
ATOM 4832 C CA . VAL B 1 151 ? 8.68 7.73 4.25 1 95.5 151 VAL B CA 1
ATOM 4833 C C . VAL B 1 151 ? 9.258 7.754 2.836 1 95.5 151 VAL B C 1
ATOM 4835 O O . VAL B 1 151 ? 10.477 7.703 2.658 1 95.5 151 VAL B O 1
ATOM 4838 N N . ASP B 1 152 ? 8.406 7.793 1.885 1 95.06 152 ASP B N 1
ATOM 4839 C CA . ASP B 1 152 ? 8.805 7.926 0.486 1 95.06 152 ASP B CA 1
ATOM 4840 C C . ASP B 1 152 ? 9.172 9.367 0.152 1 95.06 152 ASP B C 1
ATOM 4842 O O . ASP B 1 152 ? 8.398 10.289 0.417 1 95.06 152 ASP B O 1
ATOM 4846 N N . TYR B 1 153 ? 10.242 9.602 -0.498 1 89.69 153 TYR B N 1
ATOM 4847 C CA . TYR B 1 153 ? 10.719 10.945 -0.812 1 89.69 153 TYR B CA 1
ATOM 4848 C C . TYR B 1 153 ? 9.828 11.602 -1.862 1 89.69 153 TYR B C 1
ATOM 4850 O O . TYR B 1 153 ? 9.703 12.828 -1.896 1 89.69 153 TYR B O 1
ATOM 4858 N N . TYR B 1 154 ? 9.273 10.812 -2.658 1 91 154 TYR B N 1
ATOM 4859 C CA . TYR B 1 154 ? 8.477 11.344 -3.76 1 91 154 TYR B CA 1
ATOM 4860 C C . TYR B 1 154 ? 7.07 11.695 -3.293 1 91 154 TYR B C 1
ATOM 4862 O O . TYR B 1 154 ? 6.652 12.852 -3.381 1 91 154 TYR B O 1
ATOM 4870 N N . SER B 1 155 ? 6.402 10.719 -2.736 1 93.06 155 SER B N 1
ATOM 4871 C CA . SER B 1 155 ? 4.992 10.891 -2.395 1 93.06 155 SER B CA 1
ATOM 4872 C C . SER B 1 155 ? 4.832 11.484 -0.999 1 93.06 155 SER B C 1
ATOM 4874 O O . SER B 1 155 ? 3.752 11.953 -0.638 1 93.06 155 SER B O 1
ATOM 4876 N N . LYS B 1 156 ? 5.836 11.398 -0.147 1 92.38 156 LYS B N 1
ATOM 4877 C CA . LYS B 1 156 ? 5.797 11.844 1.241 1 92.38 156 LYS B CA 1
ATOM 4878 C C . LYS B 1 156 ? 4.859 10.977 2.074 1 92.38 156 LYS B C 1
ATOM 4880 O O . LYS B 1 156 ? 4.465 11.359 3.178 1 92.38 156 LYS B O 1
ATOM 4885 N N . PHE B 1 157 ? 4.492 9.812 1.562 1 96.5 157 PHE B N 1
ATOM 4886 C CA . PHE B 1 157 ? 3.613 8.875 2.26 1 96.5 157 PHE B CA 1
ATOM 4887 C C . PHE B 1 157 ? 4.336 8.234 3.439 1 96.5 157 PHE B C 1
ATOM 4889 O O . PHE B 1 157 ? 5.305 7.5 3.256 1 96.5 157 PHE B O 1
ATOM 4896 N N . PRO B 1 158 ? 3.83 8.398 4.637 1 95.31 158 PRO B N 1
ATOM 4897 C CA . PRO B 1 158 ? 4.508 7.832 5.805 1 95.31 158 PRO B CA 1
ATOM 4898 C C . PRO B 1 158 ? 3.963 6.461 6.191 1 95.31 158 PRO B C 1
ATOM 4900 O O . PRO B 1 158 ? 2.744 6.27 6.246 1 95.31 158 PRO B O 1
ATOM 4903 N N . PHE B 1 159 ? 4.816 5.555 6.383 1 97.62 159 PHE B N 1
ATOM 4904 C CA . PHE B 1 159 ? 4.508 4.289 7.039 1 97.62 159 PHE B CA 1
ATOM 4905 C C . PHE B 1 159 ? 5.012 4.289 8.477 1 97.62 159 PHE B C 1
ATOM 4907 O O . PHE B 1 159 ? 6.199 4.52 8.727 1 97.62 159 PHE B O 1
ATOM 4914 N N . VAL B 1 160 ? 4.133 4.055 9.414 1 95.88 160 VAL B N 1
ATOM 4915 C CA . VAL B 1 160 ? 4.473 4.059 10.828 1 95.88 160 VAL B CA 1
ATOM 4916 C C . VAL B 1 160 ? 4.16 2.693 11.438 1 95.88 160 VAL B C 1
ATOM 4918 O O . VAL B 1 160 ? 3.016 2.232 11.391 1 95.88 160 VAL B O 1
ATOM 4921 N N . LYS B 1 161 ? 5.207 2.074 11.969 1 96.06 161 LYS B N 1
ATOM 4922 C CA . LYS B 1 161 ? 5.043 0.75 12.555 1 96.06 161 LYS B CA 1
ATOM 4923 C C . LYS B 1 161 ? 5.488 0.741 14.016 1 96.06 161 LYS B C 1
ATOM 4925 O O . LYS B 1 161 ? 6.602 1.161 14.336 1 96.06 161 LYS B O 1
ATOM 4930 N N . LYS B 1 162 ? 4.598 0.303 14.867 1 93.75 162 LYS B N 1
ATOM 4931 C CA . LYS B 1 162 ? 4.961 0.138 16.266 1 93.75 162 LYS B CA 1
ATOM 4932 C C . LYS B 1 162 ? 5.859 -1.079 16.469 1 93.75 162 LYS B C 1
ATOM 4934 O O . LYS B 1 162 ? 5.574 -2.158 15.945 1 93.75 162 LYS B O 1
ATOM 4939 N N . LEU B 1 163 ? 6.918 -0.883 17.141 1 93.75 163 LEU B N 1
ATOM 4940 C CA . LEU B 1 163 ? 7.867 -1.968 17.375 1 93.75 163 LEU B CA 1
ATOM 4941 C C . LEU B 1 163 ? 7.715 -2.541 18.781 1 93.75 163 LEU B C 1
ATOM 4943 O O . LEU B 1 163 ? 7.5 -1.798 19.734 1 93.75 163 LEU B O 1
ATOM 4947 N N . HIS B 1 164 ? 7.773 -3.855 18.844 1 87.62 164 HIS B N 1
ATOM 4948 C CA . HIS B 1 164 ? 7.719 -4.508 20.156 1 87.62 164 HIS B CA 1
ATOM 4949 C C . HIS B 1 164 ? 9.055 -4.402 20.875 1 87.62 164 HIS B C 1
ATOM 4951 O O . HIS B 1 164 ? 9.102 -4.367 22.109 1 87.62 164 HIS B O 1
ATOM 4957 N N . ASN B 1 165 ? 10.156 -4.395 20.078 1 87.94 165 ASN B N 1
ATOM 4958 C CA . ASN B 1 165 ? 11.5 -4.207 20.609 1 87.94 165 ASN B CA 1
ATOM 4959 C C . ASN B 1 165 ? 12.406 -3.498 19.609 1 87.94 165 ASN B C 1
ATOM 4961 O O . ASN B 1 165 ? 12.039 -3.316 18.453 1 87.94 165 ASN B O 1
ATOM 4965 N N . LEU B 1 166 ? 13.5 -3.064 20.141 1 88.94 166 LEU B N 1
ATOM 4966 C CA . LEU B 1 166 ? 14.367 -2.234 19.312 1 88.94 166 LEU B CA 1
ATOM 4967 C C . LEU B 1 166 ? 15.523 -3.055 18.75 1 88.94 166 LEU B C 1
ATOM 4969 O O . LEU B 1 166 ? 16.609 -2.523 18.516 1 88.94 166 LEU B O 1
ATOM 4973 N N . THR B 1 167 ? 15.328 -4.266 18.531 1 90.88 167 THR B N 1
ATOM 4974 C CA . THR B 1 167 ? 16.375 -5.094 17.953 1 90.88 167 THR B CA 1
ATOM 4975 C C . THR B 1 167 ? 16.453 -4.898 16.438 1 90.88 167 THR B C 1
ATOM 4977 O O . THR B 1 167 ? 15.469 -4.504 15.812 1 90.88 167 THR B O 1
ATOM 4980 N N . ALA B 1 168 ? 17.609 -5.184 15.922 1 91.81 168 ALA B N 1
ATOM 4981 C CA . ALA B 1 168 ? 17.781 -5.125 14.477 1 91.81 168 ALA B CA 1
ATOM 4982 C C . ALA B 1 168 ? 16.828 -6.082 13.766 1 91.81 168 ALA B C 1
ATOM 4984 O O . ALA B 1 168 ? 16.281 -5.754 12.711 1 91.81 168 ALA B O 1
ATOM 4985 N N . ARG B 1 169 ? 16.656 -7.137 14.398 1 92.81 169 ARG B N 1
ATOM 4986 C CA . ARG B 1 169 ? 15.773 -8.148 13.812 1 92.81 169 ARG B CA 1
ATOM 4987 C C . ARG B 1 169 ? 14.344 -7.633 13.703 1 92.81 169 ARG B C 1
ATOM 4989 O O . ARG B 1 169 ? 13.672 -7.871 12.695 1 92.81 169 ARG B O 1
ATOM 4996 N N . ALA B 1 170 ? 13.914 -6.992 14.719 1 93.62 170 ALA B N 1
ATOM 4997 C CA . ALA B 1 170 ? 12.562 -6.441 14.703 1 93.62 170 ALA B CA 1
ATOM 4998 C C . ALA B 1 170 ? 12.406 -5.41 13.586 1 93.62 170 ALA B C 1
ATOM 5000 O O . ALA B 1 170 ? 11.391 -5.402 12.883 1 93.62 170 ALA B O 1
ATOM 5001 N N . VAL B 1 171 ? 13.375 -4.602 13.406 1 94.5 171 VAL B N 1
ATOM 5002 C CA . VAL B 1 171 ? 13.352 -3.576 12.367 1 94.5 171 VAL B CA 1
ATOM 5003 C C . VAL B 1 171 ? 13.383 -4.234 10.992 1 94.5 171 VAL B C 1
ATOM 5005 O O . VAL B 1 171 ? 12.617 -3.865 10.102 1 94.5 171 VAL B O 1
ATOM 5008 N N . VAL B 1 172 ? 14.211 -5.191 10.875 1 95.31 172 VAL B N 1
ATOM 5009 C CA . VAL B 1 172 ? 14.375 -5.902 9.617 1 95.31 172 VAL B CA 1
ATOM 5010 C C . VAL B 1 172 ? 13.062 -6.586 9.234 1 95.31 172 VAL B C 1
ATOM 5012 O O . VAL B 1 172 ? 12.641 -6.535 8.078 1 95.31 172 VAL B O 1
ATOM 5015 N N . ASN B 1 173 ? 12.414 -7.195 10.18 1 94.38 173 ASN B N 1
ATOM 5016 C CA . ASN B 1 173 ? 11.148 -7.883 9.914 1 94.38 173 ASN B CA 1
ATOM 5017 C C . ASN B 1 173 ? 10.078 -6.922 9.414 1 94.38 173 ASN B C 1
ATOM 5019 O O . ASN B 1 173 ? 9.359 -7.23 8.469 1 94.38 173 ASN B O 1
ATOM 5023 N N . GLU B 1 174 ? 10.016 -5.816 10.023 1 95.19 174 GLU B N 1
ATOM 5024 C CA . GLU B 1 174 ? 9.039 -4.82 9.602 1 95.19 174 GLU B CA 1
ATOM 5025 C C . GLU B 1 174 ? 9.352 -4.305 8.195 1 95.19 174 GLU B C 1
ATOM 5027 O O . GLU B 1 174 ? 8.445 -4.105 7.387 1 95.19 174 GLU B O 1
ATOM 5032 N N . MET B 1 175 ? 10.57 -4.109 7.934 1 95.5 175 MET B N 1
ATOM 5033 C CA . MET B 1 175 ? 10.984 -3.611 6.621 1 95.5 175 MET B CA 1
ATOM 5034 C C . MET B 1 175 ? 10.711 -4.645 5.535 1 95.5 175 MET B C 1
ATOM 5036 O O . MET B 1 175 ? 10.266 -4.297 4.438 1 95.5 175 MET B O 1
ATOM 5040 N N . LYS B 1 176 ? 10.953 -5.859 5.836 1 95 176 LYS B N 1
ATOM 5041 C CA . LYS B 1 176 ? 10.664 -6.941 4.895 1 95 176 LYS B CA 1
ATOM 5042 C C . LYS B 1 176 ? 9.188 -6.957 4.508 1 95 176 LYS B C 1
ATOM 5044 O O . LYS B 1 176 ? 8.852 -7.031 3.324 1 95 176 LYS B O 1
ATOM 5049 N N . MET B 1 177 ? 8.406 -6.879 5.488 1 95.25 177 MET B N 1
ATOM 5050 C CA . MET B 1 177 ? 6.969 -6.902 5.262 1 95.25 177 MET B CA 1
ATOM 5051 C C . MET B 1 177 ? 6.531 -5.703 4.426 1 95.25 177 MET B C 1
ATOM 5053 O O . MET B 1 177 ? 5.75 -5.848 3.484 1 95.25 177 MET B O 1
ATOM 5057 N N . LEU B 1 178 ? 7.082 -4.594 4.785 1 96.38 178 LEU B N 1
ATOM 5058 C CA . LEU B 1 178 ? 6.723 -3.367 4.086 1 96.38 178 LEU B CA 1
ATOM 5059 C C . LEU B 1 178 ? 7.156 -3.43 2.623 1 96.38 178 LEU B C 1
ATOM 5061 O O . LEU B 1 178 ? 6.379 -3.102 1.726 1 96.38 178 LEU B O 1
ATOM 5065 N N . PHE B 1 179 ? 8.375 -3.867 2.387 1 95.94 179 PHE B N 1
ATOM 5066 C CA . PHE B 1 179 ? 8.898 -3.912 1.025 1 95.94 179 PHE B CA 1
ATOM 5067 C C . PHE B 1 179 ? 8.195 -4.996 0.214 1 95.94 179 PHE B C 1
ATOM 5069 O O . PHE B 1 179 ? 8.023 -4.859 -1 1 95.94 179 PHE B O 1
ATOM 5076 N N . ALA B 1 180 ? 7.762 -6.031 0.835 1 94.69 180 ALA B N 1
ATOM 5077 C CA . ALA B 1 180 ? 6.973 -7.055 0.153 1 94.69 180 ALA B CA 1
ATOM 5078 C C . ALA B 1 180 ? 5.613 -6.504 -0.275 1 94.69 180 ALA B C 1
ATOM 5080 O O . ALA B 1 180 ? 5.031 -6.969 -1.259 1 94.69 180 ALA B O 1
ATOM 5081 N N . GLU B 1 181 ? 5.148 -5.504 0.432 1 96 181 GLU B N 1
ATOM 5082 C CA . GLU B 1 181 ? 3.811 -4.977 0.172 1 96 181 GLU B CA 1
ATOM 5083 C C . GLU B 1 181 ? 3.863 -3.777 -0.77 1 96 181 GLU B C 1
ATOM 5085 O O . GLU B 1 181 ? 2.869 -3.449 -1.423 1 96 181 GLU B O 1
ATOM 5090 N N . LYS B 1 182 ? 5.035 -3.137 -0.796 1 95.81 182 LYS B N 1
ATOM 5091 C CA . LYS B 1 182 ? 5.094 -1.894 -1.56 1 95.81 182 LYS B CA 1
ATOM 5092 C C . LYS B 1 182 ? 6.121 -1.987 -2.686 1 95.81 182 LYS B C 1
ATOM 5094 O O . LYS B 1 182 ? 6.219 -1.087 -3.521 1 95.81 182 LYS B O 1
ATOM 5099 N N . GLY B 1 183 ? 6.84 -3.096 -2.697 1 93.5 183 GLY B N 1
ATOM 5100 C CA . GLY B 1 183 ? 7.973 -3.205 -3.602 1 93.5 183 GLY B CA 1
ATOM 5101 C C . GLY B 1 183 ? 9.289 -2.838 -2.949 1 93.5 183 GLY B C 1
ATOM 5102 O O . GLY B 1 183 ? 9.312 -2.232 -1.876 1 93.5 183 GLY B O 1
ATOM 5103 N N . ILE B 1 184 ? 10.328 -3.197 -3.656 1 93.19 184 ILE B N 1
ATOM 5104 C CA . ILE B 1 184 ? 11.664 -2.887 -3.148 1 93.19 184 ILE B CA 1
ATOM 5105 C C . ILE B 1 184 ? 12.094 -1.509 -3.643 1 93.19 184 ILE B C 1
ATOM 5107 O O . ILE B 1 184 ? 12.008 -1.216 -4.836 1 93.19 184 ILE B O 1
ATOM 5111 N N . PRO B 1 185 ? 12.438 -0.641 -2.723 1 94.5 185 PRO B N 1
ATOM 5112 C CA . PRO B 1 185 ? 12.969 0.648 -3.178 1 94.5 185 PRO B CA 1
ATOM 5113 C C . PRO B 1 185 ? 14.352 0.53 -3.809 1 94.5 185 PRO B C 1
ATOM 5115 O O . PRO B 1 185 ? 15.031 -0.485 -3.633 1 94.5 185 PRO B O 1
ATOM 5118 N N . ARG B 1 186 ? 14.719 1.544 -4.508 1 90.44 186 ARG B N 1
ATOM 5119 C CA . ARG B 1 186 ? 16.078 1.581 -5.035 1 90.44 186 ARG B CA 1
ATOM 5120 C C . ARG B 1 186 ? 17.094 1.884 -3.93 1 90.44 186 ARG B C 1
ATOM 5122 O O . ARG B 1 186 ? 18.141 1.253 -3.855 1 90.44 186 ARG B O 1
ATOM 5129 N N . SER B 1 187 ? 16.688 2.873 -3.109 1 92.75 187 SER B N 1
ATOM 5130 C CA . SER B 1 187 ? 17.609 3.293 -2.059 1 92.75 187 SER B CA 1
ATOM 5131 C C . SER B 1 187 ? 16.859 3.637 -0.774 1 92.75 187 SER B C 1
ATOM 5133 O O . SER B 1 187 ? 15.727 4.098 -0.818 1 92.75 187 SER B O 1
ATOM 5135 N N . LEU B 1 188 ? 17.531 3.359 0.292 1 93.75 188 LEU B N 1
ATOM 5136 C CA . LEU B 1 188 ? 17.031 3.666 1.627 1 93.75 188 LEU B CA 1
ATOM 5137 C C . LEU B 1 188 ? 17.984 4.602 2.363 1 93.75 188 LEU B C 1
ATOM 5139 O O . LEU B 1 188 ? 19.172 4.285 2.527 1 93.75 188 LEU B O 1
ATOM 5143 N N . GLN B 1 189 ? 17.453 5.742 2.729 1 89.56 189 GLN B N 1
ATOM 5144 C CA . GLN B 1 189 ? 18.219 6.691 3.539 1 89.56 189 GLN B CA 1
ATOM 5145 C C . GLN B 1 189 ? 17.922 6.508 5.023 1 89.56 189 GLN B C 1
ATOM 5147 O O . GLN B 1 189 ? 16.75 6.527 5.434 1 89.56 189 GLN B O 1
ATOM 5152 N N . CYS B 1 190 ? 18.891 6.227 5.785 1 87.88 190 CYS B N 1
ATOM 5153 C CA . CYS B 1 190 ? 18.703 6.086 7.223 1 87.88 190 CYS B CA 1
ATOM 5154 C C . CYS B 1 190 ? 19.906 6.609 7.996 1 87.88 190 CYS B C 1
ATOM 5156 O O . CYS B 1 190 ? 20.922 6.973 7.398 1 87.88 190 CYS B O 1
ATOM 5158 N N . ASP B 1 191 ? 19.703 6.84 9.219 1 78.75 191 ASP B N 1
ATOM 5159 C CA . ASP B 1 191 ? 20.828 7.301 10.031 1 78.75 191 ASP B CA 1
ATOM 5160 C C . ASP B 1 191 ? 21.766 6.145 10.391 1 78.75 191 ASP B C 1
ATOM 5162 O O . ASP B 1 191 ? 21.594 5.027 9.898 1 78.75 191 ASP B O 1
ATOM 5166 N N . ASN B 1 192 ? 22.781 6.43 11.141 1 73.94 192 ASN B N 1
ATOM 5167 C CA . ASN B 1 192 ? 23.781 5.426 11.477 1 73.94 192 ASN B CA 1
ATOM 5168 C C . ASN B 1 192 ? 23.453 4.711 12.781 1 73.94 192 ASN B C 1
ATOM 5170 O O . ASN B 1 192 ? 24.344 4.328 13.539 1 73.94 192 ASN B O 1
ATOM 5174 N N . GLY B 1 193 ? 22.156 4.578 13.016 1 77.88 193 GLY B N 1
ATOM 5175 C CA . GLY B 1 193 ? 21.781 3.812 14.188 1 77.88 193 GLY B CA 1
ATOM 5176 C C . GLY B 1 193 ? 22.188 2.354 14.109 1 77.88 193 GLY B C 1
ATOM 5177 O O . GLY B 1 193 ? 22.297 1.794 13.016 1 77.88 193 GLY B O 1
ATOM 5178 N N . THR B 1 194 ? 22.391 1.751 15.195 1 83.44 194 THR B N 1
ATOM 5179 C CA . THR B 1 194 ? 22.875 0.38 15.289 1 83.44 194 THR B CA 1
ATOM 5180 C C . THR B 1 194 ? 21.938 -0.579 14.562 1 83.44 194 THR B C 1
ATOM 5182 O O . THR B 1 194 ? 22.391 -1.567 13.977 1 83.44 194 THR B O 1
ATOM 5185 N N . GLN B 1 195 ? 20.75 -0.262 14.586 1 88.38 195 GLN B N 1
ATOM 5186 C CA . GLN B 1 195 ? 19.766 -1.132 13.93 1 88.38 195 GLN B CA 1
ATOM 5187 C C . GLN B 1 195 ? 19.953 -1.117 12.414 1 88.38 195 GLN B C 1
ATOM 5189 O O . GLN B 1 195 ? 19.766 -2.141 11.758 1 88.38 195 GLN B O 1
ATOM 5194 N N . PHE B 1 196 ? 20.391 -0.041 11.898 1 89.25 196 PHE B N 1
ATOM 5195 C CA . PHE B 1 196 ? 20.484 0.123 10.453 1 89.25 196 PHE B CA 1
ATOM 5196 C C . PHE B 1 196 ? 21.891 -0.242 9.961 1 89.25 196 PHE B C 1
ATOM 5198 O O . PHE B 1 196 ? 22.109 -0.379 8.758 1 89.25 196 PHE B O 1
ATOM 5205 N N . THR B 1 197 ? 22.766 -0.382 10.844 1 86 197 THR B N 1
ATOM 5206 C CA . THR B 1 197 ? 24.125 -0.719 10.461 1 86 197 THR B CA 1
ATOM 5207 C C . THR B 1 197 ? 24.453 -2.168 10.82 1 86 197 THR B C 1
ATOM 5209 O O . THR B 1 197 ? 25.547 -2.658 10.531 1 86 197 THR B O 1
ATOM 5212 N N . SER B 1 198 ? 23.578 -2.834 11.383 1 89.62 198 SER B N 1
ATOM 5213 C CA . SER B 1 198 ? 23.766 -4.215 11.812 1 89.62 198 SER B CA 1
ATOM 5214 C C . SER B 1 198 ? 23.984 -5.141 10.617 1 89.62 198 SER B C 1
ATOM 5216 O O . SER B 1 198 ? 23.641 -4.785 9.484 1 89.62 198 SER B O 1
ATOM 5218 N N . GLY B 1 199 ? 24.594 -6.223 10.891 1 92.06 199 GLY B N 1
ATOM 5219 C CA . GLY B 1 199 ? 24.766 -7.246 9.867 1 92.06 199 GLY B CA 1
ATOM 5220 C C . GLY B 1 199 ? 23.438 -7.746 9.297 1 92.06 199 GLY B C 1
ATOM 5221 O O . GLY B 1 199 ? 23.344 -7.996 8.094 1 92.06 199 GLY B O 1
ATOM 5222 N N . GLU B 1 200 ? 22.531 -7.875 10.156 1 92.5 200 GLU B N 1
ATOM 5223 C CA . GLU B 1 200 ? 21.203 -8.32 9.727 1 92.5 200 GLU B CA 1
ATOM 5224 C C . GLU B 1 200 ? 20.609 -7.359 8.703 1 92.5 200 GLU B C 1
ATOM 5226 O O . GLU B 1 200 ? 19.984 -7.789 7.727 1 92.5 200 GLU B O 1
ATOM 5231 N N . PHE B 1 201 ? 20.828 -6.152 8.906 1 93.31 201 PHE B N 1
ATOM 5232 C CA . PHE B 1 201 ? 20.25 -5.145 8.016 1 93.31 201 PHE B CA 1
ATOM 5233 C C . PHE B 1 201 ? 21 -5.117 6.684 1 93.31 201 PHE B C 1
ATOM 5235 O O . PHE B 1 201 ? 20.391 -4.969 5.625 1 93.31 201 PHE B O 1
ATOM 5242 N N . GLN B 1 202 ? 22.25 -5.312 6.777 1 91.81 202 GLN B N 1
ATOM 5243 C CA . GLN B 1 202 ? 23.031 -5.398 5.555 1 91.81 202 GLN B CA 1
ATOM 5244 C C . GLN B 1 202 ? 22.641 -6.621 4.73 1 91.81 202 GLN B C 1
ATOM 5246 O O . GLN B 1 202 ? 22.594 -6.555 3.5 1 91.81 202 GLN B O 1
ATOM 5251 N N . GLN B 1 203 ? 22.422 -7.617 5.406 1 93.38 203 GLN B N 1
ATOM 5252 C CA . GLN B 1 203 ? 21.969 -8.828 4.727 1 93.38 203 GLN B CA 1
ATOM 5253 C C . GLN B 1 203 ? 20.625 -8.617 4.047 1 93.38 203 GLN B C 1
ATOM 5255 O O . GLN B 1 203 ? 20.406 -9.094 2.936 1 93.38 203 GLN B O 1
ATOM 5260 N N . LEU B 1 204 ? 19.797 -7.93 4.707 1 93.56 204 LEU B N 1
ATOM 5261 C CA . LEU B 1 204 ? 18.5 -7.594 4.121 1 93.56 204 LEU B CA 1
ATOM 5262 C C . LEU B 1 204 ? 18.688 -6.812 2.824 1 93.56 204 LEU B C 1
ATOM 5264 O O . LEU B 1 204 ? 18.062 -7.133 1.81 1 93.56 204 LEU B O 1
ATOM 5268 N N . ALA B 1 205 ? 19.516 -5.824 2.881 1 92.62 205 ALA B N 1
ATOM 5269 C CA . ALA B 1 205 ? 19.75 -4.98 1.711 1 92.62 205 ALA B CA 1
ATOM 5270 C C . ALA B 1 205 ? 20.297 -5.797 0.544 1 92.62 205 ALA B C 1
ATOM 5272 O O . ALA B 1 205 ? 19.891 -5.605 -0.602 1 92.62 205 ALA B O 1
ATOM 5273 N N . SER B 1 206 ? 21.109 -6.691 0.892 1 90.62 206 SER B N 1
ATOM 5274 C CA . SER B 1 206 ? 21.703 -7.539 -0.133 1 90.62 206 SER B CA 1
ATOM 5275 C C . SER B 1 206 ? 20.688 -8.516 -0.71 1 90.62 206 SER B C 1
ATOM 5277 O O . SER B 1 206 ? 20.594 -8.664 -1.93 1 90.62 206 SER B O 1
ATOM 5279 N N . GLN B 1 207 ? 19.953 -9.117 0.1 1 89.12 207 GLN B N 1
ATOM 5280 C CA . GLN B 1 207 ? 18.969 -10.109 -0.317 1 89.12 207 GLN B CA 1
ATOM 5281 C C . GLN B 1 207 ? 17.859 -9.469 -1.148 1 89.12 207 GLN B C 1
ATOM 5283 O O . GLN B 1 207 ? 17.406 -10.039 -2.146 1 89.12 207 GLN B O 1
ATOM 5288 N N . PHE B 1 208 ? 17.391 -8.297 -0.772 1 91.44 208 PHE B N 1
ATOM 5289 C CA . PHE B 1 208 ? 16.281 -7.625 -1.448 1 91.44 208 PHE B CA 1
ATOM 5290 C C . PHE B 1 208 ? 16.797 -6.781 -2.609 1 91.44 208 PHE B C 1
ATOM 5292 O O . PHE B 1 208 ? 16.031 -6.422 -3.504 1 91.44 208 PHE B O 1
ATOM 5299 N N . GLY B 1 209 ? 18.031 -6.469 -2.557 1 87.69 209 GLY B N 1
ATOM 5300 C CA . GLY B 1 209 ? 18.625 -5.758 -3.676 1 87.69 209 GLY B CA 1
ATOM 5301 C C . GLY B 1 209 ? 18.359 -4.266 -3.648 1 87.69 209 GLY B C 1
ATOM 5302 O O . GLY B 1 209 ? 17.922 -3.691 -4.648 1 87.69 209 GLY B O 1
ATOM 5303 N N . PHE B 1 210 ? 18.547 -3.582 -2.543 1 91.69 210 PHE B N 1
ATOM 5304 C CA . PHE B 1 210 ? 18.469 -2.129 -2.471 1 91.69 210 PHE B CA 1
ATOM 5305 C C . PHE B 1 210 ? 19.734 -1.546 -1.853 1 91.69 210 PHE B C 1
ATOM 5307 O O . PHE B 1 210 ? 20.531 -2.271 -1.246 1 91.69 210 PHE B O 1
ATOM 5314 N N . GLU B 1 211 ? 19.906 -0.232 -2.004 1 91.25 211 GLU B N 1
ATOM 5315 C CA . GLU B 1 211 ? 21.094 0.46 -1.514 1 91.25 211 GLU B CA 1
ATOM 5316 C C . GLU B 1 211 ? 20.812 1.209 -0.216 1 91.25 211 GLU B C 1
ATOM 5318 O O . GLU B 1 211 ? 19.75 1.842 -0.083 1 91.25 211 GLU B O 1
ATOM 5323 N N . ILE B 1 212 ? 21.766 1.095 0.698 1 91 212 ILE B N 1
ATOM 5324 C CA . ILE B 1 212 ? 21.656 1.847 1.944 1 91 212 ILE B CA 1
ATOM 5325 C C . ILE B 1 212 ? 22.516 3.105 1.856 1 91 212 ILE B C 1
ATOM 5327 O O . ILE B 1 212 ? 23.703 3.033 1.513 1 91 212 ILE B O 1
ATOM 5331 N N . VAL B 1 213 ? 21.875 4.195 2.107 1 83.5 213 VAL B N 1
ATOM 5332 C CA . VAL B 1 213 ? 22.594 5.465 2.127 1 83.5 213 VAL B CA 1
ATOM 5333 C C . VAL B 1 213 ? 22.547 6.066 3.529 1 83.5 213 VAL B C 1
ATOM 5335 O O . VAL B 1 213 ? 21.453 6.352 4.051 1 83.5 213 VAL B O 1
ATOM 5338 N N . THR B 1 214 ? 23.609 6.062 4.172 1 78.25 214 THR B N 1
ATOM 5339 C CA . THR B 1 214 ? 23.625 6.562 5.543 1 78.25 214 THR B CA 1
ATOM 5340 C C . THR B 1 214 ? 24.078 8.016 5.582 1 78.25 214 THR B C 1
ATOM 5342 O O . THR B 1 214 ? 24.859 8.461 4.73 1 78.25 214 THR B O 1
ATOM 5345 N N . SER B 1 215 ? 23.188 8.75 6.27 1 60.97 215 SER B N 1
ATOM 5346 C CA . SER B 1 215 ? 23.578 10.141 6.449 1 60.97 215 SER B CA 1
ATOM 5347 C C . SER B 1 215 ? 24.75 10.266 7.426 1 60.97 215 SER B C 1
ATOM 5349 O O . SER B 1 215 ? 24.938 9.414 8.289 1 60.97 215 SER B O 1
ATOM 5351 N N . SER B 1 216 ? 25.656 10.969 7.16 1 51.47 216 SER B N 1
ATOM 5352 C CA . SER B 1 216 ? 26.766 11.242 8.086 1 51.47 216 SER B CA 1
ATOM 5353 C C . SER B 1 216 ? 26.234 11.633 9.461 1 51.47 216 SER B C 1
ATOM 5355 O O . SER B 1 216 ? 25.203 12.305 9.57 1 51.47 216 SER B O 1
ATOM 5357 N N . PRO B 1 217 ? 26.516 10.805 10.68 1 46.56 217 PRO B N 1
ATOM 5358 C CA . PRO B 1 217 ? 26.031 11.039 12.039 1 46.56 217 PRO B CA 1
ATOM 5359 C C . PRO B 1 217 ? 25.641 12.5 12.281 1 46.56 217 PRO B C 1
ATOM 5361 O O . PRO B 1 217 ? 24.688 12.766 13.031 1 46.56 217 PRO B O 1
ATOM 5364 N N . HIS B 1 218 ? 26.406 13.484 11.953 1 40.94 218 HIS B N 1
ATOM 5365 C CA . HIS B 1 218 ? 26.141 14.875 12.312 1 40.94 218 HIS B CA 1
ATOM 5366 C C . HIS B 1 218 ? 25.719 15.688 11.094 1 40.94 218 HIS B C 1
ATOM 5368 O O . HIS B 1 218 ? 25.828 16.906 11.086 1 40.94 218 HIS B O 1
ATOM 5374 N N . TYR B 1 219 ? 25.5 15.055 10.008 1 43.97 219 TYR B N 1
ATOM 5375 C CA . TYR B 1 219 ? 24.984 15.82 8.883 1 43.97 219 TYR B CA 1
ATOM 5376 C C . TYR B 1 219 ? 23.484 15.602 8.703 1 43.97 219 TYR B C 1
ATOM 5378 O O . TYR B 1 219 ? 23.062 14.602 8.125 1 43.97 219 TYR B O 1
ATOM 5386 N N . PRO B 1 220 ? 22.75 16.391 9.227 1 45.94 220 PRO B N 1
ATOM 5387 C CA . PRO B 1 220 ? 21.281 16.391 9.289 1 45.94 220 PRO B CA 1
ATOM 5388 C C . PRO B 1 220 ? 20.625 16.484 7.91 1 45.94 220 PRO B C 1
ATOM 5390 O O . PRO B 1 220 ? 19.422 16.234 7.773 1 45.94 220 PRO B O 1
ATOM 5393 N N . ARG B 1 221 ? 21.375 17 6.863 1 46.69 221 ARG B N 1
ATOM 5394 C CA . ARG B 1 221 ? 20.641 17.609 5.754 1 46.69 221 ARG B CA 1
ATOM 5395 C C . ARG B 1 221 ? 19.766 16.578 5.051 1 46.69 221 ARG B C 1
ATOM 5397 O O . ARG B 1 221 ? 18.641 16.891 4.652 1 46.69 221 ARG B O 1
ATOM 5404 N N . GLY B 1 222 ? 20.359 15.461 4.672 1 52 222 GLY B N 1
ATOM 5405 C CA . GLY B 1 222 ? 19.453 14.539 4 1 52 222 GLY B CA 1
ATOM 5406 C C . GLY B 1 222 ? 18.484 13.859 4.945 1 52 222 GLY B C 1
ATOM 5407 O O . GLY B 1 222 ? 17.422 13.391 4.52 1 52 222 GLY B O 1
ATOM 5408 N N . HIS B 1 223 ? 18.781 14.305 6.176 1 62.69 223 HIS B N 1
ATOM 5409 C CA . HIS B 1 223 ? 18 13.633 7.203 1 62.69 223 HIS B CA 1
ATOM 5410 C C . HIS B 1 223 ? 16.906 14.555 7.742 1 62.69 223 HIS B C 1
ATOM 5412 O O . HIS B 1 223 ? 16.062 14.133 8.531 1 62.69 223 HIS B O 1
ATOM 5418 N N . GLY B 1 224 ? 17.016 15.836 7.133 1 73 224 GLY B N 1
ATOM 5419 C CA . GLY B 1 224 ? 16.031 16.797 7.605 1 73 224 GLY B CA 1
ATOM 5420 C C . GLY B 1 224 ? 14.602 16.375 7.297 1 73 224 GLY B C 1
ATOM 5421 O O . GLY B 1 224 ? 13.695 16.609 8.102 1 73 224 GLY B O 1
ATOM 5422 N N . PHE B 1 225 ? 14.57 15.734 6.195 1 80.25 225 PHE B N 1
ATOM 5423 C CA . PHE B 1 225 ? 13.242 15.305 5.77 1 80.25 225 PHE B CA 1
ATOM 5424 C C . PHE B 1 225 ? 12.648 14.32 6.77 1 80.25 225 PHE B C 1
ATOM 5426 O O . PHE B 1 225 ? 11.531 14.516 7.254 1 80.25 225 PHE B O 1
ATOM 5433 N N . VAL B 1 226 ? 13.375 13.297 7.09 1 81 226 VAL B N 1
ATOM 5434 C CA . VAL B 1 226 ? 12.836 12.258 7.957 1 81 226 VAL B CA 1
ATOM 5435 C C . VAL B 1 226 ? 12.641 12.812 9.367 1 81 226 VAL B C 1
ATOM 5437 O O . VAL B 1 226 ? 11.703 12.43 10.07 1 81 226 VAL B O 1
ATOM 5440 N N . GLU B 1 227 ? 13.555 13.727 9.789 1 79.25 227 GLU B N 1
ATOM 5441 C CA . GLU B 1 227 ? 13.414 14.344 11.109 1 79.25 227 GLU B CA 1
ATOM 5442 C C . GLU B 1 227 ? 12.109 15.125 11.211 1 79.25 227 GLU B C 1
ATOM 5444 O O . GLU B 1 227 ? 11.422 15.062 12.234 1 79.25 227 GLU B O 1
ATOM 5449 N N . ARG B 1 228 ? 11.82 15.836 10.219 1 81.62 228 ARG B N 1
ATOM 5450 C CA . ARG B 1 228 ? 10.562 16.578 10.203 1 81.62 228 ARG B CA 1
ATOM 5451 C C . ARG B 1 228 ? 9.375 15.617 10.25 1 81.62 228 ARG B C 1
ATOM 5453 O O . ARG B 1 228 ? 8.375 15.898 10.922 1 81.62 228 ARG B O 1
ATOM 5460 N N . GLN B 1 229 ? 9.5 14.562 9.5 1 89.06 229 GLN B N 1
ATOM 5461 C CA . GLN B 1 229 ? 8.438 13.57 9.516 1 89.06 229 GLN B CA 1
ATOM 5462 C C . GLN B 1 229 ? 8.266 12.969 10.914 1 89.06 229 GLN B C 1
ATOM 5464 O O . GLN B 1 229 ? 7.145 12.781 11.383 1 89.06 229 GLN B O 1
ATOM 5469 N N . VAL B 1 230 ? 9.383 12.688 11.539 1 89.56 230 VAL B N 1
ATOM 5470 C CA . VAL B 1 230 ? 9.344 12.125 12.891 1 89.56 230 VAL B CA 1
ATOM 5471 C C . VAL B 1 230 ? 8.648 13.102 13.836 1 89.56 230 VAL B C 1
ATOM 5473 O O . VAL B 1 230 ? 7.82 12.703 14.648 1 89.56 230 VAL B O 1
ATOM 5476 N N . GLN B 1 231 ? 8.977 14.344 13.695 1 84.62 231 GLN B N 1
ATOM 5477 C CA . GLN B 1 231 ? 8.344 15.359 14.531 1 84.62 231 GLN B CA 1
ATOM 5478 C C . GLN B 1 231 ? 6.836 15.398 14.305 1 84.62 231 GLN B C 1
ATOM 5480 O O . GLN B 1 231 ? 6.062 15.469 15.266 1 84.62 231 GLN B O 1
ATOM 5485 N N . THR B 1 232 ? 6.461 15.367 13.094 1 87.12 232 THR B N 1
ATOM 5486 C CA . THR B 1 232 ? 5.047 15.367 12.742 1 87.12 232 THR B CA 1
ATOM 5487 C C . THR B 1 232 ? 4.34 14.156 13.344 1 87.12 232 THR B C 1
ATOM 5489 O O . THR B 1 232 ? 3.256 14.281 13.914 1 87.12 232 THR B O 1
ATOM 5492 N N . MET B 1 233 ? 4.973 13.031 13.234 1 91.69 233 MET B N 1
ATOM 5493 C CA . MET B 1 233 ? 4.371 11.805 13.75 1 91.69 233 MET B CA 1
ATOM 5494 C C . MET B 1 233 ? 4.258 11.852 15.273 1 91.69 233 MET B C 1
ATOM 5496 O O . MET B 1 233 ? 3.227 11.469 15.828 1 91.69 233 MET B O 1
ATOM 5500 N N . LYS B 1 234 ? 5.293 12.289 15.922 1 88.75 234 LYS B N 1
ATOM 5501 C CA . LYS B 1 234 ? 5.27 12.391 17.375 1 88.75 234 LYS B CA 1
ATOM 5502 C C . LYS B 1 234 ? 4.141 13.305 17.844 1 88.75 234 LYS B C 1
ATOM 5504 O O . LYS B 1 234 ? 3.367 12.945 18.734 1 88.75 234 LYS B O 1
ATOM 5509 N N . LYS B 1 235 ? 4.066 14.469 17.203 1 82.56 235 LYS B N 1
ATOM 5510 C CA . LYS B 1 235 ? 3.027 15.422 17.578 1 82.56 235 LYS B CA 1
ATOM 5511 C C . LYS B 1 235 ? 1.637 14.844 17.328 1 82.56 235 LYS B C 1
ATOM 5513 O O . LYS B 1 235 ? 0.744 15 18.172 1 82.56 235 LYS B O 1
ATOM 5518 N N . THR B 1 236 ? 1.473 14.219 16.219 1 86.5 236 THR B N 1
ATOM 5519 C CA . THR B 1 236 ? 0.187 13.625 15.875 1 86.5 236 THR B CA 1
ATOM 5520 C C . THR B 1 236 ? -0.208 12.562 16.906 1 86.5 236 THR B C 1
ATOM 5522 O O . THR B 1 236 ? -1.345 12.555 17.391 1 86.5 236 THR B O 1
ATOM 5525 N N . ILE B 1 237 ? 0.735 11.758 17.266 1 88.94 237 ILE B N 1
ATOM 5526 C CA . ILE B 1 237 ? 0.461 10.68 18.219 1 88.94 237 ILE B CA 1
ATOM 5527 C C . ILE B 1 237 ? 0.112 11.266 19.578 1 88.94 237 ILE B C 1
ATOM 5529 O O . ILE B 1 237 ? -0.86 10.844 20.219 1 88.94 237 ILE B O 1
ATOM 5533 N N . LEU B 1 238 ? 0.855 12.234 19.984 1 84.88 238 LEU B N 1
ATOM 5534 C CA . LEU B 1 238 ? 0.631 12.852 21.281 1 84.88 238 LEU B CA 1
ATOM 5535 C C . LEU B 1 238 ? -0.726 13.547 21.328 1 84.88 238 LEU B C 1
ATOM 5537 O O . LEU B 1 238 ? -1.478 13.391 22.281 1 84.88 238 LEU B O 1
ATOM 5541 N N . LYS B 1 239 ? -1.016 14.312 20.328 1 79.69 239 LYS B N 1
ATOM 5542 C CA . LYS B 1 239 ? -2.287 15.031 20.281 1 79.69 239 LYS B CA 1
ATOM 5543 C C . LYS B 1 239 ? -3.465 14.062 20.25 1 79.69 239 LYS B C 1
ATOM 5545 O O . LYS B 1 239 ? -4.473 14.281 20.922 1 79.69 239 LYS B O 1
ATOM 5550 N N . CYS B 1 240 ? -3.354 13.039 19.438 1 85.06 240 CYS B N 1
ATOM 5551 C CA . CYS B 1 240 ? -4.414 12.047 19.344 1 85.06 240 CYS B CA 1
ATOM 5552 C C . CYS B 1 240 ? -4.637 11.359 20.688 1 85.06 240 CYS B C 1
ATOM 5554 O O . CYS B 1 240 ? -5.773 11.047 21.047 1 85.06 240 CYS B O 1
ATOM 5556 N N . ARG B 1 241 ? -3.588 11.133 21.359 1 83.44 241 ARG B N 1
ATOM 5557 C CA . ARG B 1 241 ? -3.709 10.484 22.656 1 83.44 241 ARG B CA 1
ATOM 5558 C C . ARG B 1 241 ? -4.445 11.383 23.656 1 83.44 241 ARG B C 1
ATOM 5560 O O . ARG B 1 241 ? -5.289 10.914 24.406 1 83.44 241 ARG B O 1
ATOM 5567 N N . GLU B 1 242 ? -4.113 12.586 23.609 1 79.06 242 GLU B N 1
ATOM 5568 C CA . GLU B 1 242 ? -4.754 13.539 24.516 1 79.06 242 GLU B CA 1
ATOM 5569 C C . GLU B 1 242 ? -6.246 13.656 24.219 1 79.06 242 GLU B C 1
ATOM 5571 O O . GLU B 1 242 ? -7.055 13.781 25.156 1 79.06 242 GLU B O 1
ATOM 5576 N N . THR B 1 243 ? -6.613 13.656 22.984 1 80.12 243 THR B N 1
ATOM 5577 C CA . THR B 1 243 ? -8.016 13.805 22.609 1 80.12 243 THR B CA 1
ATOM 5578 C C . THR B 1 243 ? -8.688 12.445 22.453 1 80.12 243 THR B C 1
ATOM 5580 O O . THR B 1 243 ? -9.852 12.359 22.078 1 80.12 243 THR B O 1
ATOM 5583 N N . LYS B 1 244 ? -7.98 11.344 22.594 1 83.19 244 LYS B N 1
ATOM 5584 C CA . LYS B 1 244 ? -8.477 9.977 22.484 1 83.19 244 LYS B CA 1
ATOM 5585 C C . LYS B 1 244 ? -8.961 9.68 21.078 1 83.19 244 LYS B C 1
ATOM 5587 O O . LYS B 1 244 ? -9.992 9.031 20.891 1 83.19 244 LYS B O 1
ATOM 5592 N N . GLU B 1 245 ? -8.344 10.328 20.156 1 85.44 245 GLU B N 1
ATOM 5593 C CA . GLU B 1 245 ? -8.617 10.039 18.75 1 85.44 245 GLU B CA 1
ATOM 5594 C C . GLU B 1 245 ? -7.824 8.812 18.281 1 85.44 245 GLU B C 1
ATOM 5596 O O . GLU B 1 245 ? -6.773 8.5 18.844 1 85.44 245 GLU B O 1
ATOM 5601 N N . ASP B 1 246 ? -8.359 8.195 17.297 1 89.75 246 ASP B N 1
ATOM 5602 C CA . ASP B 1 246 ? -7.703 7.02 16.734 1 89.75 246 ASP B CA 1
ATOM 5603 C C . ASP B 1 246 ? -6.5 7.418 15.891 1 89.75 246 ASP B C 1
ATOM 5605 O O . ASP B 1 246 ? -6.633 8.18 14.93 1 89.75 246 ASP B O 1
ATOM 5609 N N . ILE B 1 247 ? -5.371 6.879 16.156 1 90.31 247 ILE B N 1
ATOM 5610 C CA . ILE B 1 247 ? -4.121 7.242 15.5 1 90.31 247 ILE B CA 1
ATOM 5611 C C . ILE B 1 247 ? -4.152 6.785 14.047 1 90.31 247 ILE B C 1
ATOM 5613 O O . ILE B 1 247 ? -3.641 7.477 13.164 1 90.31 247 ILE B O 1
ATOM 5617 N N . ASP B 1 248 ? -4.691 5.652 13.797 1 93.69 248 ASP B N 1
ATOM 5618 C CA . ASP B 1 248 ? -4.742 5.129 12.43 1 93.69 248 ASP B CA 1
ATOM 5619 C C . ASP B 1 248 ? -5.602 6.02 11.531 1 93.69 248 ASP B C 1
ATOM 5621 O O . ASP B 1 248 ? -5.258 6.258 10.375 1 93.69 248 ASP B O 1
ATOM 5625 N N . LEU B 1 249 ? -6.648 6.508 12.031 1 89.81 249 LEU B N 1
ATOM 5626 C CA . LEU B 1 249 ? -7.473 7.438 11.266 1 89.81 249 LEU B CA 1
ATOM 5627 C C . LEU B 1 249 ? -6.738 8.758 11.039 1 89.81 249 LEU B C 1
ATOM 5629 O O . LEU B 1 249 ? -6.879 9.375 9.984 1 89.81 249 LEU B O 1
ATOM 5633 N N . ALA B 1 250 ? -6.02 9.164 12.078 1 89.69 250 ALA B N 1
ATOM 5634 C CA . ALA B 1 250 ? -5.215 10.375 11.938 1 89.69 250 ALA B CA 1
ATOM 5635 C C . ALA B 1 250 ? -4.188 10.219 10.82 1 89.69 250 ALA B C 1
ATOM 5637 O O . ALA B 1 250 ? -3.994 11.141 10.016 1 89.69 250 ALA B O 1
ATOM 5638 N N . LEU B 1 251 ? -3.596 9.086 10.773 1 93.62 251 LEU B N 1
ATOM 5639 C CA . LEU B 1 251 ? -2.607 8.82 9.734 1 93.62 251 LEU B CA 1
ATOM 5640 C C . LEU B 1 251 ? -3.271 8.742 8.359 1 93.62 251 LEU B C 1
ATOM 5642 O O . LEU B 1 251 ? -2.705 9.203 7.367 1 93.62 251 LEU B O 1
ATOM 5646 N N . LEU B 1 252 ? -4.418 8.125 8.281 1 92.25 252 LEU B N 1
ATOM 5647 C CA . LEU B 1 252 ? -5.172 8.086 7.031 1 92.25 252 LEU B CA 1
ATOM 5648 C C . LEU B 1 252 ? -5.469 9.5 6.535 1 92.25 252 LEU B C 1
ATOM 5650 O O . LEU B 1 252 ? -5.336 9.781 5.34 1 92.25 252 LEU B O 1
ATOM 5654 N N . ALA B 1 253 ? -5.855 10.352 7.461 1 87.25 253 ALA B N 1
ATOM 5655 C CA . ALA B 1 253 ? -6.137 11.742 7.102 1 87.25 253 ALA B CA 1
ATOM 5656 C C . ALA B 1 253 ? -4.898 12.414 6.523 1 87.25 253 ALA B C 1
ATOM 5658 O O . ALA B 1 253 ? -4.98 13.109 5.508 1 87.25 253 ALA B O 1
ATOM 5659 N N . LEU B 1 254 ? -3.803 12.188 7.18 1 89.06 254 LEU B N 1
ATOM 5660 C CA . LEU B 1 254 ? -2.547 12.742 6.699 1 89.06 254 LEU B CA 1
ATOM 5661 C C . LEU B 1 254 ? -2.221 12.227 5.301 1 89.06 254 LEU B C 1
ATOM 5663 O O . LEU B 1 254 ? -1.805 13 4.434 1 89.06 254 LEU B O 1
ATOM 5667 N N . ARG B 1 255 ? -2.436 10.984 5.055 1 93.31 255 ARG B N 1
ATOM 5668 C CA . ARG B 1 255 ? -2.086 10.32 3.805 1 93.31 255 ARG B CA 1
ATOM 5669 C C . ARG B 1 255 ? -3.012 10.75 2.674 1 93.31 255 ARG B C 1
ATOM 5671 O O . ARG B 1 255 ? -2.633 10.711 1.501 1 93.31 255 ARG B O 1
ATOM 5678 N N . THR B 1 256 ? -4.238 11.188 3.029 1 89.38 256 THR B N 1
ATOM 5679 C CA . THR B 1 256 ? -5.25 11.469 2.016 1 89.38 256 THR B CA 1
ATOM 5680 C C . THR B 1 256 ? -5.391 12.977 1.801 1 89.38 256 THR B C 1
ATOM 5682 O O . THR B 1 256 ? -6.234 13.414 1.022 1 89.38 256 THR B O 1
ATOM 5685 N N . THR B 1 257 ? -4.598 13.734 2.484 1 85.75 257 THR B N 1
ATOM 5686 C CA . THR B 1 257 ? -4.625 15.18 2.309 1 85.75 257 THR B CA 1
ATOM 5687 C C . THR B 1 257 ? -3.6 15.617 1.266 1 85.75 257 THR B C 1
ATOM 5689 O O . THR B 1 257 ? -2.438 15.211 1.321 1 85.75 257 THR B O 1
ATOM 5692 N N . PRO B 1 258 ? -4.023 16.391 0.323 1 82.19 258 PRO B N 1
ATOM 5693 C CA . PRO B 1 258 ? -3.082 16.859 -0.697 1 82.19 258 PRO B CA 1
ATOM 5694 C C . PRO B 1 258 ? -1.905 17.625 -0.104 1 82.19 258 PRO B C 1
ATOM 5696 O O . PRO B 1 258 ? -2.039 18.25 0.954 1 82.19 258 PRO B O 1
ATOM 5699 N N . LEU B 1 259 ? -0.792 17.5 -0.762 1 85.5 259 LEU B N 1
ATOM 5700 C CA . LEU B 1 259 ? 0.402 18.203 -0.3 1 85.5 259 LEU B CA 1
ATOM 5701 C C . LEU B 1 259 ? 0.277 19.703 -0.532 1 85.5 259 LEU B C 1
ATOM 5703 O O . LEU B 1 259 ? 0.802 20.5 0.247 1 85.5 259 LEU B O 1
ATOM 5707 N N . SER B 1 260 ? -0.341 20.078 -1.563 1 81.25 260 SER B N 1
ATOM 5708 C CA . SER B 1 260 ? -0.654 21.453 -1.932 1 81.25 260 SER B CA 1
ATOM 5709 C C . SER B 1 260 ? -1.841 21.516 -2.889 1 81.25 260 SER B C 1
ATOM 5711 O O . SER B 1 260 ? -2.445 20.484 -3.201 1 81.25 260 SER B O 1
ATOM 5713 N N . SER B 1 261 ? -2.205 22.688 -3.238 1 74.06 261 SER B N 1
ATOM 5714 C CA . SER B 1 261 ? -3.344 22.875 -4.133 1 74.06 261 SER B CA 1
ATOM 5715 C C . SER B 1 261 ? -3.104 22.203 -5.477 1 74.06 261 SER B C 1
ATOM 5717 O O . SER B 1 261 ? -4.043 21.719 -6.113 1 74.06 261 SER B O 1
ATOM 5719 N N . ASN B 1 262 ? -1.803 22.078 -5.805 1 75.56 262 ASN B N 1
ATOM 5720 C CA . ASN B 1 262 ? -1.497 21.547 -7.129 1 75.56 262 ASN B CA 1
ATOM 5721 C C . ASN B 1 262 ? -0.863 20.156 -7.043 1 75.56 262 ASN B C 1
ATOM 5723 O O . ASN B 1 262 ? -0.552 19.547 -8.07 1 75.56 262 ASN B O 1
ATOM 5727 N N . ILE B 1 263 ? -0.591 19.703 -5.895 1 85 263 ILE B N 1
ATOM 5728 C CA . ILE B 1 263 ? 0.04 18.406 -5.723 1 85 263 ILE B CA 1
ATOM 5729 C C . ILE B 1 263 ? -0.923 17.453 -5.012 1 85 263 ILE B C 1
ATOM 5731 O O . ILE B 1 263 ? -1.404 17.75 -3.918 1 85 263 ILE B O 1
ATOM 5735 N N . PRO B 1 264 ? -1.201 16.359 -5.578 1 87.88 264 PRO B N 1
ATOM 5736 C CA . PRO B 1 264 ? -2.123 15.406 -4.961 1 87.88 264 PRO B CA 1
ATOM 5737 C C . PRO B 1 264 ? -1.631 14.898 -3.605 1 87.88 264 PRO B C 1
ATOM 5739 O O . PRO B 1 264 ? -0.528 15.25 -3.178 1 87.88 264 PRO B O 1
ATOM 5742 N N . SER B 1 265 ? -2.469 14.156 -2.98 1 89.75 265 SER B N 1
ATOM 5743 C CA . SER B 1 265 ? -2.164 13.602 -1.664 1 89.75 265 SER B CA 1
ATOM 5744 C C . SER B 1 265 ? -1.076 12.539 -1.75 1 89.75 265 SER B C 1
ATOM 5746 O O . SER B 1 265 ? -0.838 11.969 -2.818 1 89.75 265 SER B O 1
ATOM 5748 N N . PRO B 1 266 ? -0.405 12.273 -0.643 1 93.06 266 PRO B N 1
ATOM 5749 C CA . PRO B 1 266 ? 0.56 11.172 -0.616 1 93.06 266 PRO B CA 1
ATOM 5750 C C . PRO B 1 266 ? -0.043 9.844 -1.083 1 93.06 266 PRO B C 1
ATOM 5752 O O . PRO B 1 266 ? 0.608 9.086 -1.807 1 93.06 266 PRO B O 1
ATOM 5755 N N . ALA B 1 267 ? -1.279 9.578 -0.739 1 92.62 267 ALA B N 1
ATOM 5756 C CA . ALA B 1 267 ? -1.959 8.352 -1.144 1 92.62 267 ALA B CA 1
ATOM 5757 C C . ALA B 1 267 ? -2.074 8.266 -2.662 1 92.62 267 ALA B C 1
ATOM 5759 O O . ALA B 1 267 ? -1.808 7.215 -3.252 1 92.62 267 ALA B O 1
ATOM 5760 N N . GLU B 1 268 ? -2.414 9.328 -3.264 1 88.25 268 GLU B N 1
ATOM 5761 C CA . GLU B 1 268 ? -2.578 9.359 -4.711 1 88.25 268 GLU B CA 1
ATOM 5762 C C . GLU B 1 268 ? -1.233 9.242 -5.426 1 88.25 268 GLU B C 1
ATOM 5764 O O . GLU B 1 268 ? -1.122 8.57 -6.449 1 88.25 268 GLU B O 1
ATOM 5769 N N . LEU B 1 269 ? -0.281 9.914 -4.879 1 89.75 269 LEU B N 1
ATOM 5770 C CA . LEU B 1 269 ? 1.032 9.945 -5.512 1 89.75 269 LEU B CA 1
ATOM 5771 C C . LEU B 1 269 ? 1.697 8.57 -5.449 1 89.75 269 LEU B C 1
ATOM 5773 O O . LEU B 1 269 ? 2.357 8.156 -6.402 1 89.75 269 LEU B O 1
ATOM 5777 N N . LEU B 1 270 ? 1.486 7.902 -4.363 1 92.75 270 LEU B N 1
ATOM 5778 C CA . LEU B 1 270 ? 2.18 6.633 -4.184 1 92.75 270 LEU B CA 1
ATOM 5779 C C . LEU B 1 270 ? 1.381 5.484 -4.793 1 92.75 270 LEU B C 1
ATOM 5781 O O . LEU B 1 270 ? 1.957 4.559 -5.363 1 92.75 270 LEU B O 1
ATOM 5785 N N . ASN B 1 271 ? 0.089 5.453 -4.668 1 91.12 271 ASN B N 1
ATOM 5786 C CA . ASN B 1 271 ? -0.726 4.285 -4.98 1 91.12 271 ASN B CA 1
ATOM 5787 C C . ASN B 1 271 ? -1.563 4.504 -6.238 1 91.12 271 ASN B C 1
ATOM 5789 O O . ASN B 1 271 ? -2.256 3.596 -6.695 1 91.12 271 ASN B O 1
ATOM 5793 N N . GLY B 1 272 ? -1.606 5.664 -6.781 1 86.38 272 GLY B N 1
ATOM 5794 C CA . GLY B 1 272 ? -2.248 5.945 -8.055 1 86.38 272 GLY B CA 1
ATOM 5795 C C . GLY B 1 272 ? -3.76 6.035 -7.953 1 86.38 272 GLY B C 1
ATOM 5796 O O . GLY B 1 272 ? -4.465 5.902 -8.961 1 86.38 272 GLY B O 1
ATOM 5797 N N . ARG B 1 273 ? -4.219 6.137 -6.734 1 86.06 273 ARG B N 1
ATOM 5798 C CA . ARG B 1 273 ? -5.668 6.238 -6.578 1 86.06 273 ARG B CA 1
ATOM 5799 C C . ARG B 1 273 ? -6.027 7.062 -5.344 1 86.06 273 ARG B C 1
ATOM 5801 O O . ARG B 1 273 ? -5.238 7.152 -4.402 1 86.06 273 ARG B O 1
ATOM 5808 N N . VAL B 1 274 ? -7.262 7.566 -5.387 1 83.31 274 VAL B N 1
ATOM 5809 C CA . VAL B 1 274 ? -7.793 8.289 -4.234 1 83.31 274 VAL B CA 1
ATOM 5810 C C . VAL B 1 274 ? -8.344 7.293 -3.213 1 83.31 274 VAL B C 1
ATOM 5812 O O . VAL B 1 274 ? -9.086 6.375 -3.566 1 83.31 274 VAL B O 1
ATOM 5815 N N . PHE B 1 275 ? -7.91 7.473 -1.979 1 89.69 275 PHE B N 1
ATOM 5816 C CA . PHE B 1 275 ? -8.375 6.598 -0.908 1 89.69 275 PHE B CA 1
ATOM 5817 C C . PHE B 1 275 ? -9.742 7.043 -0.4 1 89.69 275 PHE B C 1
ATOM 5819 O O . PHE B 1 275 ? -10 8.242 -0.276 1 89.69 275 PHE B O 1
ATOM 5826 N N . LYS B 1 276 ? -10.516 6.066 -0.105 1 85.5 276 LYS B N 1
ATOM 5827 C CA . LYS B 1 276 ? -11.703 6.363 0.693 1 85.5 276 LYS B CA 1
ATOM 5828 C C . LYS B 1 276 ? -11.336 6.625 2.15 1 85.5 276 LYS B C 1
ATOM 5830 O O . LYS B 1 276 ? -10.617 5.832 2.766 1 85.5 276 LYS B O 1
ATOM 5835 N N . SER B 1 277 ? -11.711 7.789 2.609 1 82.25 277 SER B N 1
ATOM 5836 C CA . SER B 1 277 ? -11.516 8.156 4.008 1 82.25 277 SER B CA 1
ATOM 5837 C C . SER B 1 277 ? -12.852 8.281 4.738 1 82.25 277 SER B C 1
ATOM 5839 O O . SER B 1 277 ? -13.867 7.762 4.27 1 82.25 277 SER B O 1
ATOM 5841 N N . THR B 1 278 ? -12.805 8.781 5.906 1 76.5 278 THR B N 1
ATOM 5842 C CA . THR B 1 278 ? -14.031 8.945 6.672 1 76.5 278 THR B CA 1
ATOM 5843 C C . THR B 1 278 ? -14.867 10.094 6.105 1 76.5 278 THR B C 1
ATOM 5845 O O . THR B 1 278 ? -16.047 10.211 6.422 1 76.5 278 THR B O 1
ATOM 5848 N N . LEU B 1 279 ? -14.234 10.891 5.273 1 71.75 279 LEU B N 1
ATOM 5849 C CA . LEU B 1 279 ? -14.961 11.961 4.598 1 71.75 279 LEU B CA 1
ATOM 5850 C C . LEU B 1 279 ? -15.539 11.469 3.273 1 71.75 279 LEU B C 1
ATOM 5852 O O . LEU B 1 279 ? -14.914 10.672 2.572 1 71.75 279 LEU B O 1
ATOM 5856 N N . PRO B 1 280 ? -16.672 11.945 3.061 1 66.88 280 PRO B N 1
ATOM 5857 C CA . PRO B 1 280 ? -17.281 11.516 1.797 1 66.88 280 PRO B CA 1
ATOM 5858 C C . PRO B 1 280 ? -16.562 12.078 0.577 1 66.88 280 PRO B C 1
ATOM 5860 O O . PRO B 1 280 ? -15.977 13.172 0.648 1 66.88 280 PRO B O 1
ATOM 5863 N N . GLY B 1 281 ? -16.297 11.281 -0.374 1 63.62 281 GLY B N 1
ATOM 5864 C CA . GLY B 1 281 ? -15.656 11.758 -1.589 1 63.62 281 GLY B CA 1
ATOM 5865 C C . GLY B 1 281 ? -15.914 10.875 -2.791 1 63.62 281 GLY B C 1
ATOM 5866 O O . GLY B 1 281 ? -16.266 9.703 -2.639 1 63.62 281 GLY B O 1
ATOM 5867 N N . MET B 1 282 ? -15.914 11.578 -3.91 1 61.59 282 MET B N 1
ATOM 5868 C CA . MET B 1 282 ? -16.078 10.836 -5.156 1 61.59 282 MET B CA 1
ATOM 5869 C C . MET B 1 282 ? -14.75 10.195 -5.578 1 61.59 282 MET B C 1
ATOM 5871 O O . MET B 1 282 ? -13.719 10.867 -5.617 1 61.59 282 MET B O 1
ATOM 5875 N N . ILE B 1 283 ? -14.781 8.945 -5.59 1 68 283 ILE B N 1
ATOM 5876 C CA . ILE B 1 283 ? -13.617 8.234 -6.102 1 68 283 ILE B CA 1
ATOM 5877 C C . ILE B 1 283 ? -13.781 7.977 -7.598 1 68 283 ILE B C 1
ATOM 5879 O O . ILE B 1 283 ? -14.734 7.316 -8.016 1 68 283 ILE B O 1
ATOM 5883 N N . GLN B 1 284 ? -12.953 8.633 -8.359 1 61.5 284 GLN B N 1
ATOM 5884 C CA . GLN B 1 284 ? -13.039 8.445 -9.797 1 61.5 284 GLN B CA 1
ATOM 5885 C C . GLN B 1 284 ? -12.305 7.176 -10.227 1 61.5 284 GLN B C 1
ATOM 5887 O O . GLN B 1 284 ? -11.211 6.895 -9.75 1 61.5 284 GLN B O 1
ATOM 5892 N N . PRO B 1 285 ? -13.008 6.461 -11.055 1 61.94 285 PRO B N 1
ATOM 5893 C CA . PRO B 1 285 ? -12.352 5.246 -11.547 1 61.94 285 PRO B CA 1
ATOM 5894 C C . PRO B 1 285 ? -11.172 5.547 -12.469 1 61.94 285 PRO B C 1
ATOM 5896 O O . PRO B 1 285 ? -11.141 6.602 -13.109 1 61.94 285 PRO B O 1
ATOM 5899 N N . SER B 1 286 ? -10.188 4.66 -12.344 1 64.5 286 SER B N 1
ATOM 5900 C CA . SER B 1 286 ? -9.055 4.801 -13.242 1 64.5 286 SER B CA 1
ATOM 5901 C C . SER B 1 286 ? -9.469 4.574 -14.695 1 64.5 286 SER B C 1
ATOM 5903 O O . SER B 1 286 ? -10.484 3.926 -14.961 1 64.5 286 SER B O 1
ATOM 5905 N N . LYS B 1 287 ? -8.82 5.184 -15.617 1 62.38 287 LYS B N 1
ATOM 5906 C CA . LYS B 1 287 ? -9.164 5.16 -17.031 1 62.38 287 LYS B CA 1
ATOM 5907 C C . LYS B 1 287 ? -9.242 3.729 -17.562 1 62.38 287 LYS B C 1
ATOM 5909 O O . LYS B 1 287 ? -10.133 3.396 -18.344 1 62.38 287 LYS B O 1
ATOM 5914 N N . ASN B 1 288 ? -8.422 2.797 -17.094 1 69.62 288 ASN B N 1
ATOM 5915 C CA . ASN B 1 288 ? -8.406 1.453 -17.656 1 69.62 288 ASN B CA 1
ATOM 5916 C C . ASN B 1 288 ? -9.188 0.47 -16.797 1 69.62 288 ASN B C 1
ATOM 5918 O O . ASN B 1 288 ? -9.055 -0.745 -16.953 1 69.62 288 ASN B O 1
ATOM 5922 N N . GLN B 1 289 ? -10.078 0.972 -16.062 1 76.94 289 GLN B N 1
ATOM 5923 C CA . GLN B 1 289 ? -10.758 0.116 -15.094 1 76.94 289 GLN B CA 1
ATOM 5924 C C . GLN B 1 289 ? -11.781 -0.786 -15.781 1 76.94 289 GLN B C 1
ATOM 5926 O O . GLN B 1 289 ? -11.914 -1.96 -15.43 1 76.94 289 GLN B O 1
ATOM 5931 N N . GLU B 1 290 ? -12.461 -0.202 -16.672 1 75.38 290 GLU B N 1
ATOM 5932 C CA . GLU B 1 290 ? -13.484 -0.992 -17.344 1 75.38 290 GLU B CA 1
ATOM 5933 C C . GLU B 1 290 ? -12.867 -2.111 -18.188 1 75.38 290 GLU B C 1
ATOM 5935 O O . GLU B 1 290 ? -13.383 -3.229 -18.219 1 75.38 290 GLU B O 1
ATOM 5940 N N . GLU B 1 291 ? -11.812 -1.818 -18.844 1 79.5 291 GLU B N 1
ATOM 5941 C CA . GLU B 1 291 ? -11.125 -2.836 -19.641 1 79.5 291 GLU B CA 1
ATOM 5942 C C . GLU B 1 291 ? -10.594 -3.957 -18.75 1 79.5 291 GLU B C 1
ATOM 5944 O O . GLU B 1 291 ? -10.766 -5.137 -19.062 1 79.5 291 GLU B O 1
ATOM 5949 N N . VAL B 1 292 ? -10.031 -3.596 -17.75 1 81.12 292 VAL B N 1
ATOM 5950 C CA . VAL B 1 292 ? -9.484 -4.582 -16.828 1 81.12 292 VAL B CA 1
ATOM 5951 C C . VAL B 1 292 ? -10.625 -5.414 -16.234 1 81.12 292 VAL B C 1
ATOM 5953 O O . VAL B 1 292 ? -10.5 -6.637 -16.109 1 81.12 292 VAL B O 1
ATOM 5956 N N . ARG B 1 293 ? -11.656 -4.773 -15.844 1 81.94 293 ARG B N 1
ATOM 5957 C CA . ARG B 1 293 ? -12.797 -5.48 -15.289 1 81.94 293 ARG B CA 1
ATOM 5958 C C . ARG B 1 293 ? -13.336 -6.52 -16.266 1 81.94 293 ARG B C 1
ATOM 5960 O O . ARG B 1 293 ? -13.703 -7.625 -15.867 1 81.94 293 ARG B O 1
ATOM 5967 N N . ASN B 1 294 ? -13.352 -6.172 -17.453 1 82.12 294 ASN B N 1
ATOM 5968 C CA . ASN B 1 294 ? -13.781 -7.109 -18.484 1 82.12 294 ASN B CA 1
ATOM 5969 C C . ASN B 1 294 ? -12.852 -8.32 -18.562 1 82.12 294 ASN B C 1
ATOM 5971 O O . ASN B 1 294 ? -13.32 -9.453 -18.672 1 82.12 294 ASN B O 1
ATOM 5975 N N . TRP B 1 295 ? -11.609 -8.055 -18.531 1 78.12 295 TRP B N 1
ATOM 5976 C CA . TRP B 1 295 ? -10.648 -9.156 -18.562 1 78.12 295 TRP B CA 1
ATOM 5977 C C . TRP B 1 295 ? -10.789 -10.039 -17.328 1 78.12 295 TRP B C 1
ATOM 5979 O O . TRP B 1 295 ? -10.664 -11.266 -17.406 1 78.12 295 TRP B O 1
ATOM 5989 N N . LEU B 1 296 ? -11.062 -9.422 -16.266 1 82.88 296 LEU B N 1
ATOM 5990 C CA . LEU B 1 296 ? -11.258 -10.188 -15.031 1 82.88 296 LEU B CA 1
ATOM 5991 C C . LEU B 1 296 ? -12.508 -11.047 -15.125 1 82.88 296 LEU B C 1
ATOM 5993 O O . LEU B 1 296 ? -12.516 -12.188 -14.648 1 82.88 296 LEU B O 1
ATOM 5997 N N . GLN B 1 297 ? -13.492 -10.5 -15.68 1 83.69 297 GLN B N 1
ATOM 5998 C CA . GLN B 1 297 ? -14.719 -11.258 -15.867 1 83.69 297 GLN B CA 1
ATOM 5999 C C . GLN B 1 297 ? -14.492 -12.461 -16.781 1 83.69 297 GLN B C 1
ATOM 6001 O O . GLN B 1 297 ? -14.953 -13.57 -16.484 1 83.69 297 GLN B O 1
ATOM 6006 N N . VAL B 1 298 ? -13.75 -12.227 -17.828 1 81.38 298 VAL B N 1
ATOM 6007 C CA . VAL B 1 298 ? -13.445 -13.305 -18.75 1 81.38 298 VAL B CA 1
ATOM 6008 C C . VAL B 1 298 ? -12.641 -14.391 -18.047 1 81.38 298 VAL B C 1
ATOM 6010 O O . VAL B 1 298 ? -12.922 -15.578 -18.203 1 81.38 298 VAL B O 1
ATOM 6013 N N . ARG B 1 299 ? -11.719 -14.016 -17.375 1 83.19 299 ARG B N 1
ATOM 6014 C CA . ARG B 1 299 ? -10.898 -14.953 -16.609 1 83.19 299 ARG B CA 1
ATOM 6015 C C . ARG B 1 299 ? -11.75 -15.758 -15.641 1 83.19 299 ARG B C 1
ATOM 6017 O O . ARG B 1 299 ? -11.586 -16.969 -15.516 1 83.19 299 ARG B O 1
ATOM 6024 N N . GLN B 1 300 ? -12.586 -15.047 -14.914 1 79.44 300 GLN B N 1
ATOM 6025 C CA . GLN B 1 300 ? -13.445 -15.719 -13.945 1 79.44 300 GLN B CA 1
ATOM 6026 C C . GLN B 1 300 ? -14.391 -16.703 -14.641 1 79.44 300 GLN B C 1
ATOM 6028 O O . GLN B 1 300 ? -14.625 -17.797 -14.141 1 79.44 300 GLN B O 1
ATOM 6033 N N . ASP B 1 301 ? -14.922 -16.281 -15.711 1 77.5 301 ASP B N 1
ATOM 6034 C CA . ASP B 1 301 ? -15.805 -17.141 -16.484 1 77.5 301 ASP B CA 1
ATOM 6035 C C . ASP B 1 301 ? -15.078 -18.406 -16.953 1 77.5 301 ASP B C 1
ATOM 6037 O O . ASP B 1 301 ? -15.625 -19.5 -16.891 1 77.5 301 ASP B O 1
ATOM 6041 N N . ASN B 1 302 ? -13.867 -18.203 -17.391 1 74.88 302 ASN B N 1
ATOM 6042 C CA . ASN B 1 302 ? -13.055 -19.344 -17.828 1 74.88 302 ASN B CA 1
ATOM 6043 C C . ASN B 1 302 ? -12.766 -20.297 -16.672 1 74.88 302 ASN B C 1
ATOM 6045 O O . ASN B 1 302 ? -12.852 -21.516 -16.828 1 74.88 302 ASN B O 1
ATOM 6049 N N . GLN B 1 303 ? -12.469 -19.781 -15.609 1 76.94 303 GLN B N 1
ATOM 6050 C CA . GLN B 1 303 ? -12.195 -20.594 -14.43 1 76.94 303 GLN B CA 1
ATOM 6051 C C . GLN B 1 303 ? -13.438 -21.375 -13.992 1 76.94 303 GLN B C 1
ATOM 6053 O O . GLN B 1 303 ? -13.344 -22.531 -13.602 1 76.94 303 GLN B O 1
ATOM 6058 N N . SER B 1 304 ? -14.516 -20.609 -14.008 1 72.81 304 SER B N 1
ATOM 6059 C CA . SER B 1 304 ? -15.781 -21.266 -13.648 1 72.81 304 SER B CA 1
ATOM 6060 C C . SER B 1 304 ? -16.109 -22.391 -14.617 1 72.81 304 SER B C 1
ATOM 6062 O O . SER B 1 304 ? -16.578 -23.453 -14.203 1 72.81 304 SER B O 1
ATOM 6064 N N . TYR B 1 305 ? -15.891 -22.109 -15.867 1 69.88 305 TYR B N 1
ATOM 6065 C CA . TYR B 1 305 ? -16.156 -23.094 -16.906 1 69.88 305 TYR B CA 1
ATOM 6066 C C . TYR B 1 305 ? -15.336 -24.359 -16.672 1 69.88 305 TYR B C 1
ATOM 6068 O O . TYR B 1 305 ? -15.875 -25.469 -16.672 1 69.88 305 TYR B O 1
ATOM 6076 N N . TYR B 1 306 ? -14.031 -24.234 -16.453 1 69.69 306 TYR B N 1
ATOM 6077 C CA . TYR B 1 306 ? -13.141 -25.375 -16.281 1 69.69 306 TYR B CA 1
ATOM 6078 C C . TYR B 1 306 ? -13.398 -26.062 -14.938 1 69.69 306 TYR B C 1
ATOM 6080 O O . TYR B 1 306 ? -13.336 -27.297 -14.844 1 69.69 306 TYR B O 1
ATOM 6088 N N . TYR B 1 307 ? -13.719 -25.25 -13.969 1 68.75 307 TYR B N 1
ATOM 6089 C CA . TYR B 1 307 ? -14.016 -25.797 -12.656 1 68.75 307 TYR B CA 1
ATOM 6090 C C . TYR B 1 307 ? -15.289 -26.625 -12.688 1 68.75 307 TYR B C 1
ATOM 6092 O O . TYR B 1 307 ? -15.367 -27.688 -12.055 1 68.75 307 TYR B O 1
ATOM 6100 N N . ASN B 1 308 ? -16.188 -26.141 -13.398 1 65.94 308 ASN B N 1
ATOM 6101 C CA . ASN B 1 308 ? -17.516 -26.75 -13.398 1 65.94 308 ASN B CA 1
ATOM 6102 C C . ASN B 1 308 ? -17.594 -27.922 -14.375 1 65.94 308 ASN B C 1
ATOM 6104 O O . ASN B 1 308 ? -18.625 -28.609 -14.445 1 65.94 308 ASN B O 1
ATOM 6108 N N . ARG B 1 309 ? -16.531 -28.062 -15.141 1 63.53 309 ARG B N 1
ATOM 6109 C CA . ARG B 1 309 ? -16.547 -29.156 -16.109 1 63.53 309 ARG B CA 1
ATOM 6110 C C . ARG B 1 309 ? -16.781 -30.5 -15.422 1 63.53 309 ARG B C 1
ATOM 6112 O O . ARG B 1 309 ? -17.422 -31.391 -15.984 1 63.53 309 ARG B O 1
ATOM 6119 N N . HIS B 1 310 ? -16.203 -30.672 -14.203 1 60.47 310 HIS B N 1
ATOM 6120 C CA . HIS B 1 310 ? -16.328 -31.953 -13.547 1 60.47 310 HIS B CA 1
ATOM 6121 C C . HIS B 1 310 ? -17.281 -31.875 -12.359 1 60.47 310 HIS B C 1
ATOM 6123 O O . HIS B 1 310 ? -17.234 -32.719 -11.461 1 60.47 310 HIS B O 1
ATOM 6129 N N . THR B 1 311 ? -17.938 -30.719 -12.32 1 61.59 311 THR B N 1
ATOM 6130 C CA . THR B 1 311 ? -18.875 -30.578 -11.203 1 61.59 311 THR B CA 1
ATOM 6131 C C . THR B 1 311 ? -20.297 -30.844 -11.656 1 61.59 311 THR B C 1
ATOM 6133 O O . THR B 1 311 ? -20.656 -30.594 -12.812 1 61.59 311 THR B O 1
ATOM 6136 N N . ASN B 1 312 ? -21 -31.656 -10.969 1 58.03 312 ASN B N 1
ATOM 6137 C CA . ASN B 1 312 ? -22.406 -31.906 -11.25 1 58.03 312 ASN B CA 1
ATOM 6138 C C . ASN B 1 312 ? -23.312 -31.125 -10.305 1 58.03 312 ASN B C 1
ATOM 6140 O O . ASN B 1 312 ? -22.984 -30.953 -9.125 1 58.03 312 ASN B O 1
ATOM 6144 N N . GLU B 1 313 ? -24.109 -30.266 -10.93 1 60.97 313 GLU B N 1
ATOM 6145 C CA . GLU B 1 313 ? -25.109 -29.562 -10.109 1 60.97 313 GLU B CA 1
ATOM 6146 C C . GLU B 1 313 ? -26 -30.562 -9.375 1 60.97 313 GLU B C 1
ATOM 6148 O O . GLU B 1 313 ? -26.562 -31.469 -9.992 1 60.97 313 GLU B O 1
ATOM 6153 N N . LEU B 1 314 ? -25.922 -30.453 -8.109 1 66.56 314 LEU B N 1
ATOM 6154 C CA . LEU B 1 314 ? -26.828 -31.312 -7.336 1 66.56 314 LEU B CA 1
ATOM 6155 C C . LEU B 1 314 ? -28.266 -30.844 -7.449 1 66.56 314 LEU B C 1
ATOM 6157 O O . LEU B 1 314 ? -28.516 -29.641 -7.539 1 66.56 314 LEU B O 1
ATOM 6161 N N . PRO B 1 315 ? -29.125 -31.703 -7.715 1 69.62 315 PRO B N 1
ATOM 6162 C CA . PRO B 1 315 ? -30.547 -31.344 -7.824 1 69.62 315 PRO B CA 1
ATOM 6163 C C . PRO B 1 315 ? -31.031 -30.531 -6.625 1 69.62 315 PRO B C 1
ATOM 6165 O O . PRO B 1 315 ? -30.594 -30.75 -5.5 1 69.62 315 PRO B O 1
ATOM 6168 N N . LYS B 1 316 ? -31.797 -29.516 -6.91 1 78.19 316 LYS B N 1
ATOM 6169 C CA . LYS B 1 316 ? -32.406 -28.688 -5.867 1 78.19 316 LYS B CA 1
ATOM 6170 C C . LYS B 1 316 ? -33.25 -29.531 -4.91 1 78.19 316 LYS B C 1
ATOM 6172 O O . LYS B 1 316 ? -33.812 -30.547 -5.312 1 78.19 316 LYS B O 1
ATOM 6177 N N . LEU B 1 317 ? -33.281 -29.125 -3.68 1 79.5 317 LEU B N 1
ATOM 6178 C CA . LEU B 1 317 ? -34.062 -29.797 -2.664 1 79.5 317 LEU B CA 1
ATOM 6179 C C . LEU B 1 317 ? -35.406 -29.078 -2.457 1 79.5 317 LEU B C 1
ATOM 6181 O O . LEU B 1 317 ? -35.531 -27.891 -2.771 1 79.5 317 LEU B O 1
ATOM 6185 N N . HIS B 1 318 ? -36.438 -29.781 -2.182 1 81 318 HIS B N 1
ATOM 6186 C CA . HIS B 1 318 ? -37.781 -29.219 -1.988 1 81 318 HIS B CA 1
ATOM 6187 C C . HIS B 1 318 ? -38.094 -29.016 -0.508 1 81 318 HIS B C 1
ATOM 6189 O O . HIS B 1 318 ? -37.469 -29.656 0.351 1 81 318 HIS B O 1
ATOM 6195 N N . ARG B 1 319 ? -39 -28.094 -0.36 1 84.44 319 ARG B N 1
ATOM 6196 C CA . ARG B 1 319 ? -39.438 -27.828 1.003 1 84.44 319 ARG B CA 1
ATOM 6197 C C . ARG B 1 319 ? -39.969 -29.109 1.649 1 84.44 319 ARG B C 1
ATOM 6199 O O . ARG B 1 319 ? -40.688 -29.875 1.006 1 84.44 319 ARG B O 1
ATOM 6206 N N . ASP B 1 320 ? -39.656 -29.328 2.918 1 80.88 320 ASP B N 1
ATOM 6207 C CA . ASP B 1 320 ? -40.125 -30.422 3.762 1 80.88 320 ASP B CA 1
ATOM 6208 C C . ASP B 1 320 ? -39.531 -31.75 3.311 1 80.88 320 ASP B C 1
ATOM 6210 O O . ASP B 1 320 ? -40 -32.812 3.707 1 80.88 320 ASP B O 1
ATOM 6214 N N . GLN B 1 321 ? -38.5 -31.672 2.52 1 81.31 321 GLN B N 1
ATOM 6215 C CA . GLN B 1 321 ? -37.844 -32.875 2.072 1 81.31 321 GLN B CA 1
ATOM 6216 C C . GLN B 1 321 ? -36.906 -33.438 3.154 1 81.31 321 GLN B C 1
ATOM 6218 O O . GLN B 1 321 ? -36.219 -32.688 3.844 1 81.31 321 GLN B O 1
ATOM 6223 N N . ALA B 1 322 ? -37.125 -34.75 3.354 1 79.5 322 ALA B N 1
ATOM 6224 C CA . ALA B 1 322 ? -36.219 -35.438 4.293 1 79.5 322 ALA B CA 1
ATOM 6225 C C . ALA B 1 322 ? -34.812 -35.531 3.719 1 79.5 322 ALA B C 1
ATOM 6227 O O . ALA B 1 322 ? -34.625 -36 2.602 1 79.5 322 ALA B O 1
ATOM 6228 N N . ILE B 1 323 ? -33.938 -35 4.41 1 82.62 323 ILE B N 1
ATOM 6229 C CA . ILE B 1 323 ? -32.562 -35 3.936 1 82.62 323 ILE B CA 1
ATOM 6230 C C . ILE B 1 323 ? -31.609 -35.406 5.062 1 82.62 323 ILE B C 1
ATOM 6232 O O . ILE B 1 323 ? -32.031 -35.562 6.207 1 82.62 323 ILE B O 1
ATOM 6236 N N . TYR B 1 324 ? -30.406 -35.844 4.684 1 77.5 324 TYR B N 1
ATOM 6237 C CA . TYR B 1 324 ? -29.312 -36 5.617 1 77.5 324 TYR B CA 1
ATOM 6238 C C . TYR B 1 324 ? -28.359 -34.812 5.543 1 77.5 324 TYR B C 1
ATOM 6240 O O . TYR B 1 324 ? -27.969 -34.375 4.453 1 77.5 324 TYR B O 1
ATOM 6248 N N . ALA B 1 325 ? -28.203 -34.156 6.625 1 79 325 ALA B N 1
ATOM 6249 C CA . ALA B 1 325 ? -27.266 -33.031 6.699 1 79 325 ALA B CA 1
ATOM 6250 C C . ALA B 1 325 ? -25.953 -33.469 7.34 1 79 325 ALA B C 1
ATOM 6252 O O . ALA B 1 325 ? -25.953 -34.156 8.359 1 79 325 ALA B O 1
ATOM 6253 N N . GLN B 1 326 ? -24.906 -33.094 6.672 1 73.44 326 GLN B N 1
ATOM 6254 C CA . GLN B 1 326 ? -23.594 -33.469 7.16 1 73.44 326 GLN B CA 1
ATOM 6255 C C . GLN B 1 326 ? -23.125 -32.562 8.281 1 73.44 326 GLN B C 1
ATOM 6257 O O . GLN B 1 326 ? -23.219 -31.344 8.164 1 73.44 326 GLN B O 1
ATOM 6262 N N . ASP B 1 327 ? -22.734 -33.125 9.43 1 65.69 327 ASP B N 1
ATOM 6263 C CA . ASP B 1 327 ? -22.125 -32.344 10.5 1 65.69 327 ASP B CA 1
ATOM 6264 C C . ASP B 1 327 ? -20.75 -31.828 10.102 1 65.69 327 ASP B C 1
ATOM 6266 O O . ASP B 1 327 ? -19.891 -32.625 9.688 1 65.69 327 ASP B O 1
ATOM 6270 N N . PRO B 1 328 ? -20.531 -30.562 10.109 1 64.69 328 PRO B N 1
ATOM 6271 C CA . PRO B 1 328 ? -19.25 -30 9.648 1 64.69 328 PRO B CA 1
ATOM 6272 C C . PRO B 1 328 ? -18.062 -30.453 10.492 1 64.69 328 PRO B C 1
ATOM 6274 O O . PRO B 1 328 ? -16.938 -30.5 9.992 1 64.69 328 PRO B O 1
ATOM 6277 N N . VAL B 1 329 ? -18.328 -30.781 11.688 1 57.5 329 VAL B N 1
ATOM 6278 C CA . VAL B 1 329 ? -17.25 -31.156 12.602 1 57.5 329 VAL B CA 1
ATOM 6279 C C . VAL B 1 329 ? -17.031 -32.656 12.555 1 57.5 329 VAL B C 1
ATOM 6281 O O . VAL B 1 329 ? -15.914 -33.125 12.305 1 57.5 329 VAL B O 1
ATOM 6284 N N . ARG B 1 330 ? -18.047 -33.5 12.672 1 55.12 330 ARG B N 1
ATOM 6285 C CA . ARG B 1 330 ? -17.953 -34.938 12.82 1 55.12 330 ARG B CA 1
ATOM 6286 C C . ARG B 1 330 ? -18.016 -35.625 11.461 1 55.12 330 ARG B C 1
ATOM 6288 O O . ARG B 1 330 ? -17.703 -36.812 11.352 1 55.12 330 ARG B O 1
ATOM 6295 N N . LYS B 1 331 ? -18.25 -34.844 10.406 1 58.19 331 LYS B N 1
ATOM 6296 C CA . LYS B 1 331 ? -18.422 -35.375 9.047 1 58.19 331 LYS B CA 1
ATOM 6297 C C . LYS B 1 331 ? -19.422 -36.531 9.016 1 58.19 331 LYS B C 1
ATOM 6299 O O . LYS B 1 331 ? -19.266 -37.469 8.242 1 58.19 331 LYS B O 1
ATOM 6304 N N . THR B 1 332 ? -20.344 -36.594 10.016 1 65.5 332 THR B N 1
ATOM 6305 C CA . THR B 1 332 ? -21.422 -37.562 10.031 1 65.5 332 THR B CA 1
ATOM 6306 C C . THR B 1 332 ? -22.703 -36.969 9.453 1 65.5 332 THR B C 1
ATOM 6308 O O . THR B 1 332 ? -22.906 -35.75 9.477 1 65.5 332 THR B O 1
ATOM 6311 N N . TRP B 1 333 ? -23.422 -37.844 8.773 1 72.38 333 TRP B N 1
ATOM 6312 C CA . TRP B 1 333 ? -24.688 -37.438 8.172 1 72.38 333 TRP B CA 1
ATOM 6313 C C . TRP B 1 333 ? -25.844 -37.656 9.133 1 72.38 333 TRP B C 1
ATOM 6315 O O . TRP B 1 333 ? -26.047 -38.75 9.633 1 72.38 333 TRP B O 1
ATOM 6325 N N . ASN B 1 334 ? -26.562 -36.625 9.57 1 76.75 334 ASN B N 1
ATOM 6326 C CA . ASN B 1 334 ? -27.719 -36.688 10.453 1 76.75 334 ASN B CA 1
ATOM 6327 C C . ASN B 1 334 ? -29 -36.312 9.719 1 76.75 334 ASN B C 1
ATOM 6329 O O . ASN B 1 334 ? -28.984 -35.469 8.805 1 76.75 334 ASN B O 1
ATOM 6333 N N . PRO B 1 335 ? -30.172 -37 10.055 1 79.69 335 PRO B N 1
ATOM 6334 C CA . PRO B 1 335 ? -31.438 -36.688 9.406 1 79.69 335 PRO B CA 1
ATOM 6335 C C . PRO B 1 335 ? -31.906 -35.25 9.688 1 79.69 335 PRO B C 1
ATOM 6337 O O . PRO B 1 335 ? -31.719 -34.75 10.805 1 79.69 335 PRO B O 1
ATOM 6340 N N . ALA B 1 336 ? -32.25 -34.594 8.617 1 84.5 336 ALA B N 1
ATOM 6341 C CA . ALA B 1 336 ? -32.781 -33.25 8.703 1 84.5 336 ALA B CA 1
ATOM 6342 C C . ALA B 1 336 ? -33.875 -33 7.664 1 84.5 336 ALA B C 1
ATOM 6344 O O . ALA B 1 336 ? -34.188 -33.906 6.879 1 84.5 336 ALA B O 1
ATOM 6345 N N . ARG B 1 337 ? -34.688 -31.953 7.863 1 85.81 337 ARG B N 1
ATOM 6346 C CA . ARG B 1 337 ? -35.719 -31.562 6.926 1 85.81 337 ARG B CA 1
ATOM 6347 C C . ARG B 1 337 ? -35.469 -30.156 6.379 1 85.81 337 ARG B C 1
ATOM 6349 O O . ARG B 1 337 ? -35.062 -29.266 7.117 1 85.81 337 ARG B O 1
ATOM 6356 N N . VAL B 1 338 ? -35.688 -30.047 5.102 1 88.44 338 VAL B N 1
ATOM 6357 C CA . VAL B 1 338 ? -35.531 -28.734 4.492 1 88.44 338 VAL B CA 1
ATOM 6358 C C . VAL B 1 338 ? -36.688 -27.828 4.887 1 88.44 338 VAL B C 1
ATOM 6360 O O . VAL B 1 338 ? -37.844 -28.188 4.707 1 88.44 338 VAL B O 1
ATOM 6363 N N . VAL B 1 339 ? -36.344 -26.781 5.508 1 86.06 339 VAL B N 1
ATOM 6364 C CA . VAL B 1 339 ? -37.375 -25.828 5.906 1 86.06 339 VAL B CA 1
ATOM 6365 C C . VAL B 1 339 ? -37.594 -24.812 4.785 1 86.06 339 VAL B C 1
ATOM 6367 O O . VAL B 1 339 ? -38.719 -24.625 4.34 1 86.06 339 VAL B O 1
ATOM 6370 N N . GLU B 1 340 ? -36.562 -24.062 4.414 1 84.06 340 GLU B N 1
ATOM 6371 C CA . GLU B 1 340 ? -36.656 -23.047 3.365 1 84.06 340 GLU B CA 1
ATOM 6372 C C . GLU B 1 340 ? -35.312 -22.844 2.68 1 84.06 340 GLU B C 1
ATOM 6374 O O . GLU B 1 340 ? -34.281 -23.297 3.172 1 84.06 340 GLU B O 1
ATOM 6379 N N . ASP B 1 341 ? -35.5 -22.281 1.528 1 80.12 341 ASP B N 1
ATOM 6380 C CA . ASP B 1 341 ? -34.281 -21.875 0.822 1 80.12 341 ASP B CA 1
ATOM 6381 C C . ASP B 1 341 ? -33.562 -20.734 1.564 1 80.12 341 ASP B C 1
ATOM 6383 O O . ASP B 1 341 ? -34.219 -19.859 2.145 1 80.12 341 ASP B O 1
ATOM 6387 N N . GLY B 1 342 ? -32.281 -20.875 1.667 1 70 342 GLY B N 1
ATOM 6388 C CA . GLY B 1 342 ? -31.516 -19.797 2.258 1 70 342 GLY B CA 1
ATOM 6389 C C . GLY B 1 342 ? -31.438 -18.562 1.382 1 70 342 GLY B C 1
ATOM 6390 O O . GLY B 1 342 ? -31.969 -18.547 0.27 1 70 342 GLY B O 1
ATOM 6391 N N . ASN B 1 343 ? -30.984 -17.5 1.91 1 64.44 343 ASN B N 1
ATOM 6392 C CA . ASN B 1 343 ? -30.844 -16.219 1.218 1 64.44 343 ASN B CA 1
ATOM 6393 C C . ASN B 1 343 ? -29.703 -16.234 0.21 1 64.44 343 ASN B C 1
ATOM 6395 O O . ASN B 1 343 ? -29.516 -15.281 -0.539 1 64.44 343 ASN B O 1
ATOM 6399 N N . SER B 1 344 ? -28.984 -17.328 0.236 1 63.22 344 SER B N 1
ATOM 6400 C CA . SER B 1 344 ? -27.859 -17.453 -0.683 1 63.22 344 SER B CA 1
ATOM 6401 C C . SER B 1 344 ? -28.031 -18.656 -1.606 1 63.22 344 SER B C 1
ATOM 6403 O O . SER B 1 344 ? -28.75 -19.594 -1.28 1 63.22 344 SER B O 1
ATOM 6405 N N . PRO B 1 345 ? -27.5 -18.516 -2.822 1 65.12 345 PRO B N 1
ATOM 6406 C CA . PRO B 1 345 ? -27.656 -19.641 -3.734 1 65.12 345 PRO B CA 1
ATOM 6407 C C . PRO B 1 345 ? -27.141 -20.953 -3.135 1 65.12 345 PRO B C 1
ATOM 6409 O O . PRO B 1 345 ? -26.125 -20.969 -2.43 1 65.12 345 PRO B O 1
ATOM 6412 N N . ARG B 1 346 ? -27.875 -22.016 -3.256 1 68.69 346 ARG B N 1
ATOM 6413 C CA . ARG B 1 346 ? -27.562 -23.375 -2.85 1 68.69 346 ARG B CA 1
ATOM 6414 C C . ARG B 1 346 ? -27.594 -23.516 -1.331 1 68.69 346 ARG B C 1
ATOM 6416 O O . ARG B 1 346 ? -26.953 -24.422 -0.773 1 68.69 346 ARG B O 1
ATOM 6423 N N . SER B 1 347 ? -28.141 -22.453 -0.808 1 75.12 347 SER B N 1
ATOM 6424 C CA . SER B 1 347 ? -28.266 -22.484 0.646 1 75.12 347 SER B CA 1
ATOM 6425 C C . SER B 1 347 ? -29.656 -22.891 1.075 1 75.12 347 SER B C 1
ATOM 6427 O O . SER B 1 347 ? -30.656 -22.469 0.479 1 75.12 347 SER B O 1
ATOM 6429 N N . TYR B 1 348 ? -29.719 -23.812 2.062 1 80.19 348 TYR B N 1
ATOM 6430 C CA . TYR B 1 348 ? -30.984 -24.281 2.6 1 80.19 348 TYR B CA 1
ATOM 6431 C C . TYR B 1 348 ? -31.016 -24.156 4.117 1 80.19 348 TYR B C 1
ATOM 6433 O O . TYR B 1 348 ? -29.984 -24.25 4.777 1 80.19 348 TYR B O 1
ATOM 6441 N N . ILE B 1 349 ? -32.062 -23.766 4.602 1 85.94 349 ILE B N 1
ATOM 6442 C CA . ILE B 1 349 ? -32.312 -23.844 6.039 1 85.94 349 ILE B CA 1
ATOM 6443 C C . ILE B 1 349 ? -32.875 -25.203 6.391 1 85.94 349 ILE B C 1
ATOM 6445 O O . ILE B 1 349 ? -33.938 -25.578 5.875 1 85.94 349 ILE B O 1
ATOM 6449 N N . VAL B 1 350 ? -32.125 -25.859 7.191 1 84.62 350 VAL B N 1
ATOM 6450 C CA . VAL B 1 350 ? -32.531 -27.219 7.52 1 84.62 350 VAL B CA 1
ATOM 6451 C C . VAL B 1 350 ? -32.844 -27.312 9.016 1 84.62 350 VAL B C 1
ATOM 6453 O O . VAL B 1 350 ? -32.281 -26.578 9.82 1 84.62 350 VAL B O 1
ATOM 6456 N N . GLU B 1 351 ? -33.812 -28.047 9.305 1 87.12 351 GLU B N 1
ATOM 6457 C CA . GLU B 1 351 ? -34.188 -28.344 10.695 1 87.12 351 GLU B CA 1
ATOM 6458 C C . GLU B 1 351 ? -33.656 -29.719 11.117 1 87.12 351 GLU B C 1
ATOM 6460 O O . GLU B 1 351 ? -34 -30.719 10.492 1 87.12 351 GLU B O 1
ATOM 6465 N N . THR B 1 352 ? -32.844 -29.625 12.125 1 81.88 352 THR B N 1
ATOM 6466 C CA . THR B 1 352 ? -32.312 -30.891 12.633 1 81.88 352 THR B CA 1
ATOM 6467 C C . THR B 1 352 ? -33.312 -31.578 13.531 1 81.88 352 THR B C 1
ATOM 6469 O O . THR B 1 352 ? -34.375 -31 13.844 1 81.88 352 THR B O 1
ATOM 6472 N N . GLY B 1 353 ? -33.031 -32.875 13.836 1 74.38 353 GLY B N 1
ATOM 6473 C CA . GLY B 1 353 ? -33.875 -33.656 14.727 1 74.38 353 GLY B CA 1
ATOM 6474 C C . GLY B 1 353 ? -34.094 -33 16.078 1 74.38 353 GLY B C 1
ATOM 6475 O O . GLY B 1 353 ? -35.094 -33.219 16.75 1 74.38 353 GLY B O 1
ATOM 6476 N N . THR B 1 354 ? -33.156 -32.094 16.391 1 74.69 354 THR B N 1
ATOM 6477 C CA . THR B 1 354 ? -33.25 -31.422 17.688 1 74.69 354 THR B CA 1
ATOM 6478 C C . THR B 1 354 ? -34.031 -30.125 17.547 1 74.69 354 THR B C 1
ATOM 6480 O O . THR B 1 354 ? -34.219 -29.406 18.531 1 74.69 354 THR B O 1
ATOM 6483 N N . GLY B 1 355 ? -34.531 -29.812 16.375 1 76.88 355 GLY B N 1
ATOM 6484 C CA . GLY B 1 355 ? -35.344 -28.625 16.172 1 76.88 355 GLY B CA 1
ATOM 6485 C C . GLY B 1 355 ? -34.531 -27.391 15.828 1 76.88 355 GLY B C 1
ATOM 6486 O O . GLY B 1 355 ? -35.062 -26.312 15.633 1 76.88 355 GLY B O 1
ATOM 6487 N N . ALA B 1 356 ? -33.281 -27.594 15.766 1 79 356 ALA B N 1
ATOM 6488 C CA . ALA B 1 356 ? -32.438 -26.453 15.469 1 79 356 ALA B CA 1
ATOM 6489 C C . ALA B 1 356 ? -32.406 -26.156 13.969 1 79 356 ALA B C 1
ATOM 6491 O O . ALA B 1 356 ? -32.406 -27.078 13.148 1 79 356 ALA B O 1
ATOM 6492 N N . HIS B 1 357 ? -32.531 -24.875 13.641 1 84.25 357 HIS B N 1
ATOM 6493 C CA . HIS B 1 357 ? -32.438 -24.453 12.258 1 84.25 357 HIS B CA 1
ATOM 6494 C C . HIS B 1 357 ? -31 -24.078 11.906 1 84.25 357 HIS B C 1
ATOM 6496 O O . HIS B 1 357 ? -30.391 -23.234 12.57 1 84.25 357 HIS B O 1
ATOM 6502 N N . LEU B 1 358 ? -30.5 -24.859 10.969 1 79.75 358 LEU B N 1
ATOM 6503 C CA . LEU B 1 358 ? -29.141 -24.625 10.531 1 79.75 358 LEU B CA 1
ATOM 6504 C C . LEU B 1 358 ? -29.094 -24.266 9.047 1 79.75 358 LEU B C 1
ATOM 6506 O O . LEU B 1 358 ? -29.875 -24.812 8.25 1 79.75 358 LEU B O 1
ATOM 6510 N N . ARG B 1 359 ? -28.312 -23.359 8.773 1 78.56 359 ARG B N 1
ATOM 6511 C CA . ARG B 1 359 ? -28.078 -23.062 7.363 1 78.56 359 ARG B CA 1
ATOM 6512 C C . ARG B 1 359 ? -26.938 -23.906 6.809 1 78.56 359 ARG B C 1
ATOM 6514 O O . ARG B 1 359 ? -25.859 -23.969 7.391 1 78.56 359 ARG B O 1
ATOM 6521 N N . ARG B 1 360 ? -27.312 -24.734 5.766 1 73.88 360 ARG B N 1
ATOM 6522 C CA . ARG B 1 360 ? -26.312 -25.609 5.164 1 73.88 360 ARG B CA 1
ATOM 6523 C C . ARG B 1 360 ? -26.312 -25.469 3.645 1 73.88 360 ARG B C 1
ATOM 6525 O O . ARG B 1 360 ? -27.344 -25.156 3.043 1 73.88 360 ARG B O 1
ATOM 6532 N N . ASN B 1 361 ? -25.156 -25.719 3.119 1 71.81 361 ASN B N 1
ATOM 6533 C CA . ASN B 1 361 ? -25.016 -25.766 1.667 1 71.81 361 ASN B CA 1
ATOM 6534 C C . ASN B 1 361 ? -25.484 -27.094 1.093 1 71.81 361 ASN B C 1
ATOM 6536 O O . ASN B 1 361 ? -25.438 -28.125 1.771 1 71.81 361 ASN B O 1
ATOM 6540 N N . ARG B 1 362 ? -25.969 -27.031 -0.123 1 73.94 362 ARG B N 1
ATOM 6541 C CA . ARG B 1 362 ? -26.547 -28.188 -0.798 1 73.94 362 ARG B CA 1
ATOM 6542 C C . ARG B 1 362 ? -25.562 -29.359 -0.785 1 73.94 362 ARG B C 1
ATOM 6544 O O . ARG B 1 362 ? -25.984 -30.516 -0.718 1 73.94 362 ARG B O 1
ATOM 6551 N N . ILE B 1 363 ? -24.25 -29.141 -0.723 1 69.75 363 ILE B N 1
ATOM 6552 C CA . ILE B 1 363 ? -23.25 -30.203 -0.815 1 69.75 363 ILE B CA 1
ATOM 6553 C C . ILE B 1 363 ? -23.266 -31.031 0.467 1 69.75 363 ILE B C 1
ATOM 6555 O O . ILE B 1 363 ? -22.891 -32.219 0.457 1 69.75 363 ILE B O 1
ATOM 6559 N N . HIS B 1 364 ? -23.688 -30.406 1.457 1 72.25 364 HIS B N 1
ATOM 6560 C CA . HIS B 1 364 ? -23.719 -31.094 2.744 1 72.25 364 HIS B CA 1
ATOM 6561 C C . HIS B 1 364 ? -25.094 -31.703 3.012 1 72.25 364 HIS B C 1
ATOM 6563 O O . HIS B 1 364 ? -25.375 -32.125 4.137 1 72.25 364 HIS B O 1
ATOM 6569 N N . LEU B 1 365 ? -25.891 -31.672 1.993 1 76.06 365 LEU B N 1
ATOM 6570 C CA . LEU B 1 365 ? -27.25 -32.219 2.129 1 76.06 365 LEU B CA 1
ATOM 6571 C C . LEU B 1 365 ? -27.484 -33.344 1.141 1 76.06 365 LEU B C 1
ATOM 6573 O O . LEU B 1 365 ? -27.109 -33.25 -0.033 1 76.06 365 LEU B O 1
ATOM 6577 N N . ARG B 1 366 ? -27.812 -34.469 1.556 1 76.5 366 ARG B N 1
ATOM 6578 C CA . ARG B 1 366 ? -28.156 -35.594 0.712 1 76.5 366 ARG B CA 1
ATOM 6579 C C . ARG B 1 366 ? -29.625 -35.969 0.866 1 76.5 366 ARG B C 1
ATOM 6581 O O . ARG B 1 366 ? -30.141 -36.062 1.984 1 76.5 366 ARG B O 1
ATOM 6588 N N . PRO B 1 367 ? -30.25 -36.094 -0.25 1 75.81 367 PRO B N 1
ATOM 6589 C CA . PRO B 1 367 ? -31.641 -36.531 -0.14 1 75.81 367 PRO B CA 1
ATOM 6590 C C . PRO B 1 367 ? -31.766 -37.906 0.511 1 75.81 367 PRO B C 1
ATOM 6592 O O . PRO B 1 367 ? -30.906 -38.781 0.328 1 75.81 367 PRO B O 1
ATOM 6595 N N . ASN B 1 368 ? -32.562 -38.031 1.489 1 63.62 368 ASN B N 1
ATOM 6596 C CA . ASN B 1 368 ? -32.906 -39.312 2.096 1 63.62 368 ASN B CA 1
ATOM 6597 C C . ASN B 1 368 ? -33.875 -40.094 1.231 1 63.62 368 ASN B C 1
ATOM 6599 O O . ASN B 1 368 ? -35.094 -39.812 1.229 1 63.62 368 ASN B O 1
ATOM 6603 N N . ASN B 1 369 ? -33.375 -40.719 0.2 1 56 369 ASN B N 1
ATOM 6604 C CA . ASN B 1 369 ? -34.25 -41.531 -0.623 1 56 369 ASN B CA 1
ATOM 6605 C C . ASN B 1 369 ? -34.75 -42.75 0.124 1 56 369 ASN B C 1
ATOM 6607 O O . ASN B 1 369 ? -35.156 -43.75 -0.496 1 56 369 ASN B O 1
ATOM 6611 N N . ALA B 1 370 ? -34.531 -43.031 1.407 1 42.94 370 ALA B N 1
ATOM 6612 C CA . ALA B 1 370 ? -35.188 -44.25 1.923 1 42.94 370 ALA B CA 1
ATOM 6613 C C . ALA B 1 370 ? -36.688 -44.25 1.603 1 42.94 370 ALA B C 1
ATOM 6615 O O . ALA B 1 370 ? -37.344 -43.188 1.663 1 42.94 370 ALA B O 1
ATOM 6616 N N . PRO B 1 371 ? -37.219 -45.188 0.938 1 37.03 371 PRO B N 1
ATOM 6617 C CA . PRO B 1 371 ? -38.688 -45.375 0.959 1 37.03 371 PRO B CA 1
ATOM 6618 C C . PRO B 1 371 ? -39.312 -45.062 2.318 1 37.03 371 PRO B C 1
ATOM 6620 O O . PRO B 1 371 ? -38.625 -45.125 3.344 1 37.03 371 PRO B O 1
ATOM 6623 N N . ASN B 1 372 ? -40.281 -44.25 2.451 1 34.94 372 ASN B N 1
ATOM 6624 C CA . ASN B 1 372 ? -41.219 -44.156 3.58 1 34.94 372 ASN B CA 1
ATOM 6625 C C . ASN B 1 372 ? -41.312 -45.469 4.348 1 34.94 372 ASN B C 1
ATOM 6627 O O . ASN B 1 372 ? -42.406 -45.844 4.77 1 34.94 372 ASN B O 1
ATOM 6631 N N . ASN B 1 373 ? -40.5 -46.438 4.336 1 30.67 373 ASN B N 1
ATOM 6632 C CA . ASN B 1 373 ? -41.031 -47.406 5.281 1 30.67 373 ASN B CA 1
ATOM 6633 C C . ASN B 1 373 ? -41.094 -46.844 6.695 1 30.67 373 ASN B C 1
ATOM 6635 O O . ASN B 1 373 ? -41.094 -47.594 7.672 1 30.67 373 ASN B O 1
ATOM 6639 N N . LEU B 1 374 ? -40.719 -45.688 7.008 1 30.42 374 LEU B N 1
ATOM 6640 C CA . LEU B 1 374 ? -41.062 -45.312 8.375 1 30.42 374 LEU B CA 1
ATOM 6641 C C . LEU B 1 374 ? -42.562 -45.156 8.555 1 30.42 374 LEU B C 1
ATOM 6643 O O . LEU B 1 374 ? -43 -44.562 9.539 1 30.42 374 LEU B O 1
ATOM 6647 N N . LYS B 1 375 ? -43.5 -45.469 7.668 1 30.84 375 LYS B N 1
ATOM 6648 C CA . LYS B 1 375 ? -44.812 -45.625 8.297 1 30.84 375 LYS B CA 1
ATOM 6649 C C . LYS B 1 375 ? -44.781 -46.656 9.422 1 30.84 375 LYS B C 1
ATOM 6651 O O . LYS B 1 375 ? -45.531 -46.562 10.391 1 30.84 375 LYS B O 1
ATOM 6656 N N . ASN B 1 376 ? -44.188 -47.875 9.273 1 28.16 376 ASN B N 1
ATOM 6657 C CA . ASN B 1 376 ? -44.562 -48.938 10.203 1 28.16 376 ASN B CA 1
ATOM 6658 C C . ASN B 1 376 ? -43.906 -48.75 11.562 1 28.16 376 ASN B C 1
ATOM 6660 O O . ASN B 1 376 ? -44.469 -49.062 12.602 1 28.16 376 ASN B O 1
ATOM 6664 N N . ASN B 1 377 ? -42.656 -48.688 11.812 1 27.31 377 ASN B N 1
ATOM 6665 C CA . ASN B 1 377 ? -42.344 -48.969 13.211 1 27.31 377 ASN B CA 1
ATOM 6666 C C . ASN B 1 377 ? -42.688 -47.781 14.109 1 27.31 377 ASN B C 1
ATOM 6668 O O . ASN B 1 377 ? -42.531 -47.844 15.328 1 27.31 377 ASN B O 1
ATOM 6672 N N . LEU B 1 378 ? -42.656 -46.562 13.734 1 25.27 378 LEU B N 1
ATOM 6673 C CA . LEU B 1 378 ? -43.125 -45.688 14.812 1 25.27 378 LEU B CA 1
ATOM 6674 C C . LEU B 1 378 ? -44.625 -45.781 14.953 1 25.27 378 LEU B C 1
ATOM 6676 O O . LEU B 1 378 ? -45.219 -45.031 15.742 1 25.27 378 LEU B O 1
ATOM 6680 N N . SER B 1 379 ? -45.406 -46.562 14.094 1 26.59 379 SER B N 1
ATOM 6681 C CA . SER B 1 379 ? -46.781 -46.75 14.555 1 26.59 379 SER B CA 1
ATOM 6682 C C . SER B 1 379 ? -46.812 -47.5 15.891 1 26.59 379 SER B C 1
ATOM 6684 O O . SER B 1 379 ? -47.781 -47.375 16.656 1 26.59 379 SER B O 1
ATOM 6686 N N . SER B 1 380 ? -46.094 -48.688 16.016 1 27 380 SER B N 1
ATOM 6687 C CA . SER B 1 380 ? -46.438 -49.656 17.078 1 27 380 SER B CA 1
ATOM 6688 C C . SER B 1 380 ? -46.156 -49.062 18.453 1 27 380 SER B C 1
ATOM 6690 O O . SER B 1 380 ? -46.594 -49.594 19.469 1 27 380 SER B O 1
ATOM 6692 N N . LEU B 1 381 ? -45.031 -48.406 18.719 1 23.89 381 LEU B N 1
ATOM 6693 C CA . LEU B 1 381 ? -45 -48.188 20.156 1 23.89 381 LEU B CA 1
ATOM 6694 C C . LEU B 1 381 ? -46.125 -47.25 20.594 1 23.89 381 LEU B C 1
ATOM 6696 O O . LEU B 1 381 ? -46.344 -47.062 21.781 1 23.89 381 LEU B O 1
ATOM 6700 N N . VAL B 1 382 ? -46.562 -46.344 19.656 1 23.92 382 VAL B N 1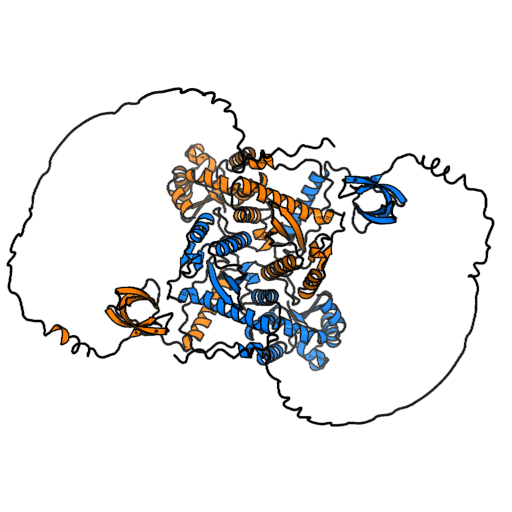
ATOM 6701 C CA . VAL B 1 382 ? -47.625 -45.5 20.234 1 23.92 382 VAL B CA 1
ATOM 6702 C C . VAL B 1 382 ? -48.938 -46.281 20.297 1 23.92 382 VAL B C 1
ATOM 6704 O O . VAL B 1 382 ? -49.969 -45.719 20.641 1 23.92 382 VAL B O 1
ATOM 6707 N N . SER B 1 383 ? -49.062 -47.5 19.609 1 23.23 383 SER B N 1
ATOM 6708 C CA . SER B 1 383 ? -50.438 -47.938 19.734 1 23.23 383 SER B CA 1
ATOM 6709 C C . SER B 1 383 ? -50.812 -48.188 21.203 1 23.23 383 SER B C 1
ATOM 6711 O O . SER B 1 383 ? -52 -48.312 21.531 1 23.23 383 SER B O 1
ATOM 6713 N N . GLN B 1 384 ? -49.938 -49 21.922 1 21.47 384 GLN B N 1
ATOM 6714 C CA . GLN B 1 384 ? -50.625 -49.75 22.969 1 21.47 384 GLN B CA 1
ATOM 6715 C C . GLN B 1 384 ? -51.25 -48.812 24 1 21.47 384 GLN B C 1
ATOM 6717 O O . GLN B 1 384 ? -52.125 -49.188 24.766 1 21.47 384 GLN B O 1
ATOM 6722 N N . GLY B 1 385 ? -50.469 -47.875 24.656 1 20.3 385 GLY B N 1
ATOM 6723 C CA . GLY B 1 385 ? -51.156 -47.5 25.875 1 20.3 385 GLY B CA 1
ATOM 6724 C C . GLY B 1 385 ? -52.469 -46.812 25.609 1 20.3 385 GLY B C 1
ATOM 6725 O O . GLY B 1 385 ? -52.5 -45.594 25.438 1 20.3 385 GLY B O 1
ATOM 6726 N N . ARG B 1 386 ? -53.438 -47.469 24.797 1 19.11 386 ARG B N 1
ATOM 6727 C CA . ARG B 1 386 ? -54.781 -46.969 24.578 1 19.11 386 ARG B CA 1
ATOM 6728 C C . ARG B 1 386 ? -55.406 -46.531 25.891 1 19.11 386 ARG B C 1
ATOM 6730 O O . ARG B 1 386 ? -56.438 -45.812 25.891 1 19.11 386 ARG B O 1
ATOM 6737 N N . MET B 1 387 ? -55.344 -47.406 26.922 1 17.38 387 MET B N 1
ATOM 6738 C CA . MET B 1 387 ? -56.594 -47.656 27.641 1 17.38 387 MET B CA 1
ATOM 6739 C C . MET B 1 387 ? -57.062 -46.375 28.328 1 17.38 387 MET B C 1
ATOM 6741 O O . MET B 1 387 ? -58.281 -46.094 28.359 1 17.38 387 MET B O 1
ATOM 6745 N N . MET B 1 388 ? -56.469 -46.031 29.469 1 16.69 388 MET B N 1
ATOM 6746 C CA . MET B 1 388 ? -57.406 -45.781 30.562 1 16.69 388 MET B CA 1
ATOM 6747 C C . MET B 1 388 ? -58.25 -44.531 30.297 1 16.69 388 MET B C 1
ATOM 6749 O O . MET B 1 388 ? -58.062 -43.875 29.281 1 16.69 388 MET B O 1
ATOM 6753 N N . SER B 1 389 ? -58.25 -43.531 31.312 1 16.95 389 SER B N 1
ATOM 6754 C CA . SER B 1 389 ? -59.375 -42.938 31.969 1 16.95 389 SER B CA 1
ATOM 6755 C C . SER B 1 389 ? -60.094 -41.938 31.062 1 16.95 389 SER B C 1
ATOM 6757 O O . SER B 1 389 ? -59.469 -41.406 30.125 1 16.95 389 SER B O 1
ATOM 6759 N N . GLN B 1 390 ? -61.5 -41.625 31.219 1 16.09 390 GLN B N 1
ATOM 6760 C CA . GLN B 1 390 ? -62.875 -41.188 30.922 1 16.09 390 GLN B CA 1
ATOM 6761 C C . GLN B 1 390 ? -62.906 -39.656 30.75 1 16.09 390 GLN B C 1
ATOM 6763 O O . GLN B 1 390 ? -63.719 -39.156 29.953 1 16.09 390 GLN B O 1
ATOM 6768 N N . SER B 1 391 ? -62.375 -38.844 31.797 1 15.9 391 SER B N 1
ATOM 6769 C CA . SER B 1 391 ? -63.406 -37.969 32.312 1 15.9 391 SER B CA 1
ATOM 6770 C C . SER B 1 391 ? -63.719 -36.844 31.328 1 15.9 391 SER B C 1
ATOM 6772 O O . SER B 1 391 ? -64.875 -36.625 30.969 1 15.9 391 SER B O 1
ATOM 6774 N N . SER B 1 392 ? -63.5 -35.469 31.797 1 16.59 392 SER B N 1
ATOM 6775 C CA . SER B 1 392 ? -64.5 -34.406 31.984 1 16.59 392 SER B CA 1
ATOM 6776 C C . SER B 1 392 ? -64.688 -33.562 30.734 1 16.59 392 SER B C 1
ATOM 6778 O O . SER B 1 392 ? -63.719 -33.406 29.953 1 16.59 392 SER B O 1
ATOM 6780 N N . SER B 1 393 ? -65.875 -33.062 30.375 1 15.97 393 SER B N 1
ATOM 6781 C CA . SER B 1 393 ? -66.812 -32.438 29.438 1 15.97 393 SER B CA 1
ATOM 6782 C C . SER B 1 393 ? -66.375 -31.031 29.062 1 15.97 393 SER B C 1
ATOM 6784 O O . SER B 1 393 ? -67 -30.344 28.266 1 15.97 393 SER B O 1
ATOM 6786 N N . VAL B 1 394 ? -65.188 -30.438 29.578 1 16.47 394 VAL B N 1
ATOM 6787 C CA . VAL B 1 394 ? -65.688 -29.078 29.766 1 16.47 394 VAL B CA 1
ATOM 6788 C C . VAL B 1 394 ? -66 -28.438 28.406 1 16.47 394 VAL B C 1
ATOM 6790 O O . VAL B 1 394 ? -65.188 -28.547 27.469 1 16.47 394 VAL B O 1
ATOM 6793 N N . ASN B 1 395 ? -67.188 -27.859 28.219 1 15.55 395 ASN B N 1
ATOM 6794 C CA . ASN B 1 395 ? -68.188 -27.344 27.266 1 15.55 395 ASN B CA 1
ATOM 6795 C C . ASN B 1 395 ? -67.625 -26.172 26.469 1 15.55 395 ASN B C 1
ATOM 6797 O O . ASN B 1 395 ? -67.688 -26.188 25.234 1 15.55 395 ASN B O 1
ATOM 6801 N N . SER B 1 396 ? -67.688 -24.891 27.094 1 15.33 396 SER B N 1
ATOM 6802 C CA . SER B 1 396 ? -68.75 -24 26.594 1 15.33 396 SER B CA 1
ATOM 6803 C C . SER B 1 396 ? -68.25 -23.203 25.391 1 15.33 396 SER B C 1
ATOM 6805 O O . SER B 1 396 ? -68.875 -23.219 24.312 1 15.33 396 SER B O 1
ATOM 6807 N N . GLN B 1 397 ? -67.812 -21.781 25.703 1 15.11 397 GLN B N 1
ATOM 6808 C CA . GLN B 1 397 ? -68.625 -20.594 25.375 1 15.11 397 GLN B CA 1
ATOM 6809 C C . GLN B 1 397 ? -68.062 -19.875 24.156 1 15.11 397 GLN B C 1
ATOM 6811 O O . GLN B 1 397 ? -66.812 -19.828 23.969 1 15.11 397 GLN B O 1
ATOM 6816 N N . GLY B 1 398 ? -68.812 -19.594 23.156 1 15.87 398 GLY B N 1
ATOM 6817 C CA . GLY B 1 398 ? -69 -18.969 21.875 1 15.87 398 GLY B CA 1
ATOM 6818 C C . GLY B 1 398 ? -68.75 -17.469 21.891 1 15.87 398 GLY B C 1
ATOM 6819 O O . GLY B 1 398 ? -69 -16.766 20.922 1 15.87 398 GLY B O 1
ATOM 6820 N N . LEU B 1 399 ? -68.062 -16.812 23.031 1 14.56 399 LEU B N 1
ATOM 6821 C CA . LEU B 1 399 ? -68.688 -15.492 23.141 1 14.56 399 LEU B CA 1
ATOM 6822 C C . LEU B 1 399 ? -68.5 -14.695 21.859 1 14.56 399 LEU B C 1
ATOM 6824 O O . LEU B 1 399 ? -69.438 -14.18 21.297 1 14.56 399 LEU B O 1
ATOM 6828 N N . THR B 1 400 ? -67.625 -13.461 21.984 1 15.17 400 THR B N 1
ATOM 6829 C CA . THR B 1 400 ? -68.188 -12.133 22.125 1 15.17 400 THR B CA 1
ATOM 6830 C C . THR B 1 400 ? -68.375 -11.477 20.75 1 15.17 400 THR B C 1
ATOM 6832 O O . THR B 1 400 ? -67.688 -11.828 19.797 1 15.17 400 THR B O 1
ATOM 6835 N N . PRO B 1 401 ? -69.062 -10.102 20.812 1 15.03 401 PRO B N 1
ATOM 6836 C CA . PRO B 1 401 ? -70 -9.133 20.312 1 15.03 401 PRO B CA 1
ATOM 6837 C C . PRO B 1 401 ? -69.438 -8.219 19.234 1 15.03 401 PRO B C 1
ATOM 6839 O O . PRO B 1 401 ? -68.188 -8.086 19.125 1 15.03 40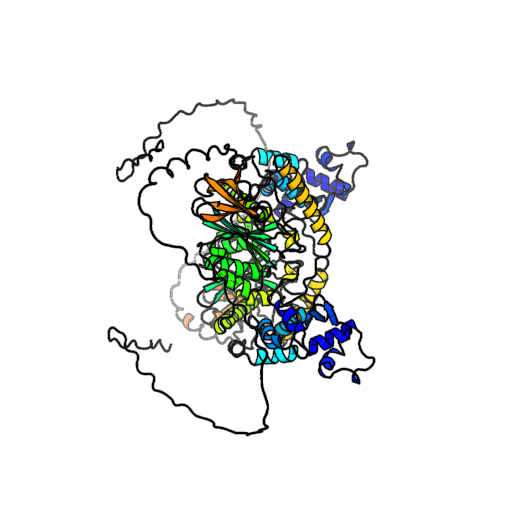1 PRO B O 1
ATOM 6842 N N . ALA B 1 402 ? -70.312 -7.566 18.406 1 16.55 402 ALA B N 1
ATOM 6843 C CA . ALA B 1 402 ? -70.75 -6.773 17.281 1 16.55 402 ALA B CA 1
ATOM 6844 C C . ALA B 1 402 ? -70.312 -5.324 17.406 1 16.55 402 ALA B C 1
ATOM 6846 O O . ALA B 1 402 ? -69.938 -4.684 16.391 1 16.55 402 ALA B O 1
ATOM 6847 N N . ASP B 1 403 ? -70.375 -4.551 18.594 1 14.59 403 ASP B N 1
ATOM 6848 C CA . ASP B 1 403 ? -71.188 -3.336 18.516 1 14.59 403 ASP B CA 1
ATOM 6849 C C . ASP B 1 403 ? -70.438 -2.24 17.75 1 14.59 403 ASP B C 1
ATOM 6851 O O . ASP B 1 403 ? -69.25 -2.344 17.5 1 14.59 403 ASP B O 1
ATOM 6855 N N . ASN B 1 404 ? -70.5 -0.844 18.328 1 15 404 ASN B N 1
ATOM 6856 C CA . ASN B 1 404 ? -71.25 0.426 18.234 1 15 404 ASN B CA 1
ATOM 6857 C C . ASN B 1 404 ? -70.375 1.505 17.594 1 15 404 ASN B C 1
ATOM 6859 O O . ASN B 1 404 ? -69.125 1.34 17.453 1 15 404 ASN B O 1
ATOM 6863 N N . SER B 1 405 ? -70.438 2.883 18.141 1 15.36 405 SER B N 1
ATOM 6864 C CA . SER B 1 405 ? -71 4.23 17.922 1 15.36 405 SER B CA 1
ATOM 6865 C C . SER B 1 405 ? -69.875 5.195 17.531 1 15.36 405 SER B C 1
ATOM 6867 O O . SER B 1 405 ? -68.688 4.93 17.766 1 15.36 405 SER B O 1
ATOM 6869 N N . ALA B 1 406 ? -70.312 6.605 16.984 1 16.16 406 ALA B N 1
ATOM 6870 C CA . ALA B 1 406 ? -70.312 7.879 16.266 1 16.16 406 ALA B CA 1
ATOM 6871 C C . ALA B 1 406 ? -69.438 8.922 16.969 1 16.16 406 ALA B C 1
ATOM 6873 O O . ALA B 1 406 ? -68.875 9.797 16.328 1 16.16 406 ALA B O 1
ATOM 6874 N N . ASN B 1 407 ? -69.562 9.148 18.359 1 14.51 407 ASN B N 1
ATOM 6875 C CA . ASN B 1 407 ? -69.875 10.516 18.766 1 14.51 407 ASN B CA 1
ATOM 6876 C C . ASN B 1 407 ? -68.688 11.43 18.594 1 14.51 407 ASN B C 1
ATOM 6878 O O . ASN B 1 407 ? -67.562 10.953 18.422 1 14.51 407 ASN B O 1
ATOM 6882 N N . ASN B 1 408 ? -68.5 12.375 19.609 1 15.02 408 ASN B N 1
ATOM 6883 C CA . ASN B 1 408 ? -68.688 13.781 19.938 1 15.02 408 ASN B CA 1
ATOM 6884 C C . ASN B 1 408 ? -67.375 14.539 19.953 1 15.02 408 ASN B C 1
ATOM 6886 O O . ASN B 1 408 ? -67.25 15.562 19.281 1 15.02 408 ASN B O 1
ATOM 6890 N N . LEU B 1 409 ? -66.812 14.93 21.234 1 15.21 409 LEU B N 1
ATOM 6891 C CA . LEU B 1 409 ? -66.812 16.25 21.859 1 15.21 409 LEU B CA 1
ATOM 6892 C C . LEU B 1 409 ? -65.5 16.984 21.594 1 15.21 409 LEU B C 1
ATOM 6894 O O . LEU B 1 409 ? -64.5 16.359 21.219 1 15.21 409 LEU B O 1
ATOM 6898 N N . SER B 1 410 ? -64.938 17.734 22.703 1 15.31 410 SER B N 1
ATOM 6899 C CA . SER B 1 410 ? -64.875 19.125 23.141 1 15.31 410 SER B CA 1
ATOM 6900 C C . SER B 1 410 ? -63.438 19.641 23.016 1 15.31 410 SER B C 1
ATOM 6902 O O . SER B 1 410 ? -63.219 20.672 22.375 1 15.31 410 SER B O 1
ATOM 6904 N N . ASN B 1 411 ? -62.594 19.844 24.203 1 15.17 411 ASN B N 1
ATOM 6905 C CA . ASN B 1 411 ? -62.375 21.125 24.859 1 15.17 411 ASN B CA 1
ATOM 6906 C C . ASN B 1 411 ? -60.969 21.641 24.562 1 15.17 411 ASN B C 1
ATOM 6908 O O . ASN B 1 411 ? -60.125 20.922 24.016 1 15.17 411 ASN B O 1
ATOM 6912 N N . SER B 1 412 ? -59.969 21.844 25.703 1 15.48 412 SER B N 1
ATOM 6913 C CA . SER B 1 412 ? -59.562 23.094 26.328 1 15.48 412 SER B CA 1
ATOM 6914 C C . SER B 1 412 ? -58.156 23.484 25.906 1 15.48 412 SER B C 1
ATOM 6916 O O . SER B 1 412 ? -57.469 22.703 25.266 1 15.48 412 SER B O 1
ATOM 6918 N N . ASP B 1 413 ? -57.094 23.641 26.969 1 15.8 413 ASP B N 1
ATOM 6919 C CA . ASP B 1 413 ? -56.438 24.812 27.547 1 15.8 413 ASP B CA 1
ATOM 6920 C C . ASP B 1 413 ? -55 24.938 27.062 1 15.8 413 ASP B C 1
ATOM 6922 O O . ASP B 1 413 ? -54.312 23.938 26.844 1 15.8 413 ASP B O 1
ATOM 6926 N N . GLN B 1 414 ? -54.531 26.25 26.609 1 17.48 414 GLN B N 1
ATOM 6927 C CA . GLN B 1 414 ? -53.562 27.203 26.094 1 17.48 414 GLN B CA 1
ATOM 6928 C C . GLN B 1 414 ? -52.344 27.266 26.984 1 17.48 414 GLN B C 1
ATOM 6930 O O . GLN B 1 414 ? -52.25 28.125 27.875 1 17.48 414 GLN B O 1
ATOM 6935 N N . ILE B 1 415 ? -51.781 26.047 27.484 1 16.59 415 ILE B N 1
ATOM 6936 C CA . ILE B 1 415 ? -50.875 26.359 28.578 1 16.59 415 ILE B CA 1
ATOM 6937 C C . ILE B 1 415 ? -49.781 27.281 28.078 1 16.59 415 ILE B C 1
ATOM 6939 O O . ILE B 1 415 ? -49.219 27.062 27 1 16.59 415 ILE B O 1
ATOM 6943 N N . THR B 1 416 ? -49.406 28.203 29.078 1 16.91 416 THR B N 1
ATOM 6944 C CA . THR B 1 416 ? -48.719 29.469 29.359 1 16.91 416 THR B CA 1
ATOM 6945 C C . THR B 1 416 ? -47.219 29.328 29.203 1 16.91 416 THR B C 1
ATOM 6947 O O . THR B 1 416 ? -46.688 28.234 29.344 1 16.91 416 THR B O 1
ATOM 6950 N N . ARG B 1 417 ? -46.5 30.484 28.859 1 18.12 417 ARG B N 1
ATOM 6951 C CA . ARG B 1 417 ? -45.344 31.172 28.281 1 18.12 417 ARG B CA 1
ATOM 6952 C C . ARG B 1 417 ? -44.156 31.125 29.234 1 18.12 417 ARG B C 1
ATOM 6954 O O . ARG B 1 417 ? -43.062 31.625 28.922 1 18.12 417 ARG B O 1
ATOM 6961 N N . PRO B 1 418 ? -44.125 30.172 30.5 1 16.84 418 PRO B N 1
ATOM 6962 C CA . PRO B 1 418 ? -43.469 31.016 31.5 1 16.84 418 PRO B CA 1
ATOM 6963 C C . PRO B 1 418 ? -42.031 31.375 31.109 1 16.84 418 PRO B C 1
ATOM 6965 O O . PRO B 1 418 ? -41.406 30.703 30.266 1 16.84 418 P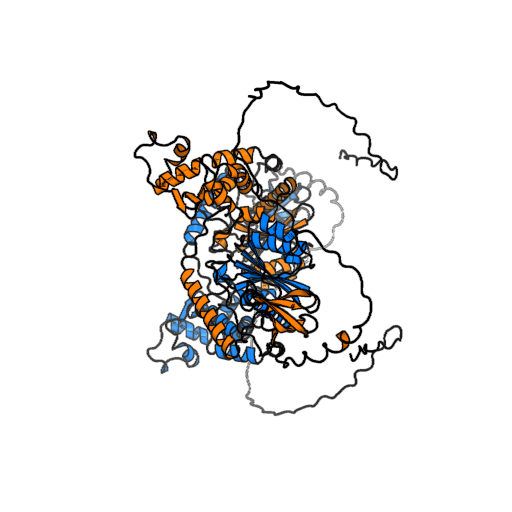RO B O 1
ATOM 6968 N N . SER B 1 419 ? -41.375 32.25 32.094 1 17.16 419 SER B N 1
ATOM 6969 C CA . SER B 1 419 ? -40.5 33.375 32.281 1 17.16 419 SER B CA 1
ATOM 6970 C C . SER B 1 419 ? -39.031 32.938 32.281 1 17.16 419 SER B C 1
ATOM 6972 O O . SER B 1 419 ? -38.719 31.766 32.438 1 17.16 419 SER B O 1
ATOM 6974 N N . ARG B 1 420 ? -38.094 33.812 32.906 1 18.31 420 ARG B N 1
ATOM 6975 C CA . ARG B 1 420 ? -36.906 34.625 32.625 1 18.31 420 ARG B CA 1
ATOM 6976 C C . ARG B 1 420 ? -35.656 33.938 33.188 1 18.31 420 ARG B C 1
ATOM 6978 O O . ARG B 1 420 ? -34.594 33.969 32.562 1 18.31 420 ARG B O 1
ATOM 6985 N N . PRO B 1 421 ? -35.625 33 34.406 1 18.23 421 PRO B N 1
ATOM 6986 C CA . PRO B 1 421 ? -34.719 33.688 35.344 1 18.23 421 PRO B CA 1
ATOM 6987 C C . PRO B 1 421 ? -33.25 33.469 35.062 1 18.23 421 PRO B C 1
ATOM 6989 O O . PRO B 1 421 ? -32.906 32.5 34.375 1 18.23 421 PRO B O 1
ATOM 6992 N N . ASN B 1 422 ? -32.25 34.25 35.719 1 18.52 422 ASN B N 1
ATOM 6993 C CA . ASN B 1 422 ? -30.953 34.938 35.719 1 18.52 422 ASN B CA 1
ATOM 6994 C C . ASN B 1 422 ? -29.844 34.031 36.25 1 18.52 422 ASN B C 1
ATOM 6996 O O . ASN B 1 422 ? -28.656 34.406 36.188 1 18.52 422 ASN B O 1
ATOM 7000 N N . PRO B 1 423 ? -29.984 32.594 36.656 1 18.03 423 PRO B N 1
ATOM 7001 C CA . PRO B 1 423 ? -29.219 32.438 37.906 1 18.03 423 PRO B CA 1
ATOM 7002 C C . PRO B 1 423 ? -27.719 32.594 37.688 1 18.03 423 PRO B C 1
ATOM 7004 O O . PRO B 1 423 ? -27.219 32.438 36.562 1 18.03 423 PRO B O 1
ATOM 7007 N N . GLN B 1 424 ? -26.844 32.781 38.906 1 18.08 424 GLN B N 1
ATOM 7008 C CA . GLN B 1 424 ? -25.703 33.312 39.625 1 18.08 424 GLN B CA 1
ATOM 7009 C C . GLN B 1 424 ? -24.484 32.406 39.5 1 18.08 424 GLN B C 1
ATOM 7011 O O . GLN B 1 424 ? -24.609 31.188 39.375 1 18.08 424 GLN B O 1
ATOM 7016 N N . CYS B 1 425 ? -23.234 32.969 39.219 1 20.48 425 CYS B N 1
ATOM 7017 C CA . CYS B 1 425 ? -21.828 32.75 38.906 1 20.48 425 CYS B CA 1
ATOM 7018 C C . CYS B 1 425 ? -21.141 31.969 40.031 1 20.48 425 CYS B C 1
ATOM 7020 O O . CYS B 1 425 ? -19.906 32.031 40.156 1 20.48 425 CYS B O 1
ATOM 7022 N N . SER B 1 426 ? -21.859 30.984 40.875 1 17.92 426 SER B N 1
ATOM 7023 C CA . SER B 1 426 ? -21.281 30.734 42.188 1 17.92 426 SER B CA 1
ATOM 7024 C C . SER B 1 426 ? -19.844 30.219 42.094 1 17.92 426 SER B C 1
ATOM 7026 O O . SER B 1 426 ? -19.5 29.562 41.094 1 17.92 426 SER B O 1
ATOM 7028 N N . THR B 1 427 ? -18.938 30.641 43.125 1 20.34 427 THR B N 1
ATOM 7029 C CA . THR B 1 427 ? -17.594 30.781 43.656 1 20.34 427 THR B CA 1
ATOM 7030 C C . THR B 1 427 ? -17.062 29.422 44.125 1 20.34 427 THR B C 1
ATOM 7032 O O . THR B 1 427 ? -15.992 29.344 44.75 1 20.34 427 THR B O 1
ATOM 7035 N N . LEU B 1 428 ? -17.375 28.234 43.562 1 20.06 428 LEU B N 1
ATOM 7036 C CA . LEU B 1 428 ? -17.078 27.094 44.406 1 20.06 428 LEU B CA 1
ATOM 7037 C C . LEU B 1 428 ? -15.617 27.109 44.875 1 20.06 428 LEU B C 1
ATOM 7039 O O . LEU B 1 428 ? -14.727 27.453 44.062 1 20.06 428 LEU B O 1
ATOM 7043 N N . ALA B 1 429 ? -15.375 27.016 46.25 1 21.12 429 ALA B N 1
ATOM 7044 C CA . ALA B 1 429 ? -14.398 26.969 47.312 1 21.12 429 ALA B CA 1
ATOM 7045 C C . ALA B 1 429 ? -13.328 25.906 47.062 1 21.12 429 ALA B C 1
ATOM 7047 O O . ALA B 1 429 ? -13.57 24.938 46.344 1 21.12 429 ALA B O 1
ATOM 7048 N N . GLU B 1 430 ? -12.117 26.141 47.625 1 22.98 430 GLU B N 1
ATOM 7049 C CA . GLU B 1 430 ? -10.703 25.781 47.656 1 22.98 430 GLU B CA 1
ATOM 7050 C C . GLU B 1 430 ? -10.484 24.406 48.281 1 22.98 430 GLU B C 1
ATOM 7052 O O . GLU B 1 430 ? -9.625 24.234 49.156 1 22.98 430 GLU B O 1
ATOM 7057 N N . ALA B 1 431 ? -11.43 23.406 48.156 1 25.2 43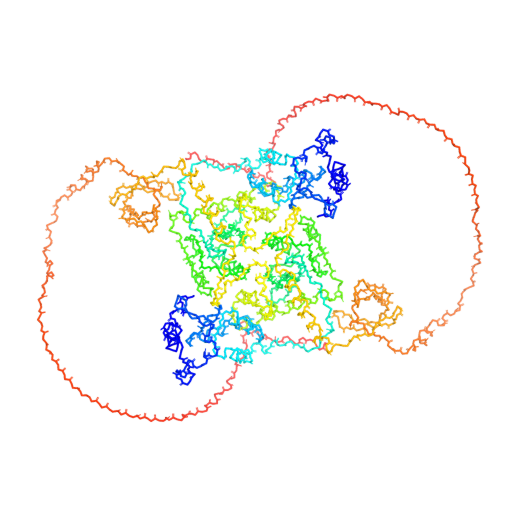1 ALA B N 1
ATOM 7058 C CA . ALA B 1 431 ? -11.297 22.375 49.188 1 25.2 431 ALA B CA 1
ATOM 7059 C C . ALA B 1 431 ? -9.914 21.734 49.156 1 25.2 431 ALA B C 1
ATOM 7061 O O . ALA B 1 431 ? -9.336 21.547 48.062 1 25.2 431 ALA B O 1
ATOM 7062 N N . GLU B 1 432 ? -9.367 21.625 50.375 1 25.72 432 GLU B N 1
ATOM 7063 C CA . GLU B 1 432 ? -8.102 21.219 50.969 1 25.72 432 GLU B CA 1
ATOM 7064 C C . GLU B 1 432 ? -7.777 19.766 50.625 1 25.72 432 GLU B C 1
ATOM 7066 O O . GLU B 1 432 ? -8.586 18.859 50.875 1 25.72 432 GLU B O 1
ATOM 7071 N N . LYS B 1 433 ? -7.02 19.516 49.594 1 28.25 433 LYS B N 1
ATOM 7072 C CA . LYS B 1 433 ? -6.57 18.266 49 1 28.25 433 LYS B CA 1
ATOM 7073 C C . LYS B 1 433 ? -5.863 17.391 50.031 1 28.25 433 LYS B C 1
ATOM 7075 O O . LYS B 1 433 ? -4.793 17.75 50.531 1 28.25 433 LYS B O 1
ATOM 7080 N N . SER B 1 434 ? -6.672 16.781 50.906 1 31.33 434 SER B N 1
ATOM 7081 C CA . SER B 1 434 ? -6.148 15.945 51.969 1 31.33 434 SER B CA 1
ATOM 7082 C C . SER B 1 434 ? -5.152 14.922 51.438 1 31.33 434 SER B C 1
ATOM 7084 O O . SER B 1 434 ? -5.297 14.438 50.312 1 31.33 434 SER B O 1
ATOM 7086 N N . PRO B 1 435 ? -4.004 14.766 52.156 1 34.06 435 PRO B N 1
ATOM 7087 C CA . PRO B 1 435 ? -2.787 14.016 51.844 1 34.06 435 PRO B CA 1
ATOM 7088 C C . PRO B 1 435 ? -3.041 12.523 51.656 1 34.06 435 PRO B C 1
ATOM 7090 O O . PRO B 1 435 ? -3.684 11.891 52.5 1 34.06 435 PRO B O 1
ATOM 7093 N N . ARG B 1 436 ? -3.326 12.031 50.531 1 35.34 436 ARG B N 1
ATOM 7094 C CA . ARG B 1 436 ? -3.756 10.656 50.281 1 35.34 436 ARG B CA 1
ATOM 7095 C C . ARG B 1 436 ? -2.752 9.664 50.875 1 35.34 436 ARG B C 1
ATOM 7097 O O . ARG B 1 436 ? -1.556 9.742 50.562 1 35.34 436 ARG B O 1
ATOM 7104 N N . LYS B 1 437 ? -2.979 9.227 52.062 1 35 437 LYS B N 1
ATOM 7105 C CA . LYS B 1 437 ? -2.207 8.242 52.812 1 35 437 LYS B CA 1
ATOM 7106 C C . LYS B 1 437 ? -2.211 6.887 52.094 1 35 437 LYS B C 1
ATOM 7108 O O . LYS B 1 437 ? -3.168 6.547 51.406 1 35 437 LYS B O 1
ATOM 7113 N N . SER B 1 438 ? -0.878 6.375 51.906 1 35.94 438 SER B N 1
ATOM 7114 C CA . SER B 1 438 ? -0.725 5.094 51.219 1 35.94 438 SER B CA 1
ATOM 7115 C C . SER B 1 438 ? -1.413 3.971 52 1 35.94 438 SER B C 1
ATOM 7117 O O . SER B 1 438 ? -1.67 4.098 53.188 1 35.94 438 SER B O 1
ATOM 7119 N N . ARG B 1 439 ? -2.262 3.277 51.562 1 40.78 439 ARG B N 1
ATOM 7120 C CA . ARG B 1 439 ? -2.824 2.189 52.344 1 40.78 439 ARG B CA 1
ATOM 7121 C C . ARG B 1 439 ? -1.776 1.591 53.281 1 40.78 439 ARG B C 1
ATOM 7123 O O . ARG B 1 439 ? -2.094 1.177 54.406 1 40.78 439 ARG B O 1
ATOM 7130 N N . SER B 1 440 ? -0.462 1.371 52.812 1 39.78 440 SER B N 1
ATOM 7131 C CA . SER B 1 440 ? 0.435 0.72 53.75 1 39.78 440 SER B CA 1
ATOM 7132 C C . SER B 1 440 ? 1.158 1.744 54.625 1 39.78 440 SER B C 1
ATOM 7134 O O . SER B 1 440 ? 2.004 1.384 55.438 1 39.78 440 SER B O 1
ATOM 7136 N N . GLY B 1 441 ? 0.813 2.965 55.031 1 36.88 441 GLY B N 1
ATOM 7137 C CA . GLY B 1 441 ? 1.138 4.102 55.875 1 36.88 441 GLY B CA 1
ATOM 7138 C C . GLY B 1 441 ? 2.238 4.977 55.312 1 36.88 441 GLY B C 1
ATOM 7139 O O . GLY B 1 441 ? 2.729 5.883 55.969 1 36.88 441 GLY B O 1
ATOM 7140 N N . ARG B 1 442 ? 3.119 4.492 54.438 1 40.34 442 ARG B N 1
ATOM 7141 C CA . ARG B 1 442 ? 4.371 5.207 54.219 1 40.34 442 ARG B CA 1
ATOM 7142 C C . ARG B 1 442 ? 4.141 6.5 53.438 1 40.34 442 ARG B C 1
ATOM 7144 O O . ARG B 1 442 ? 3.301 6.547 52.531 1 40.34 442 ARG B O 1
ATOM 7151 N N . VAL B 1 443 ? 4.465 7.688 53.938 1 39.75 443 VAL B N 1
ATOM 7152 C CA . VAL B 1 443 ? 4.359 9.055 53.438 1 39.75 443 VAL B CA 1
ATOM 7153 C C . VAL B 1 443 ? 5.152 9.211 52.156 1 39.75 443 VAL B C 1
ATOM 7155 O O . VAL B 1 443 ? 6.34 8.883 52.094 1 39.75 443 VAL B O 1
ATOM 7158 N N . ILE B 1 444 ? 4.598 9.031 50.906 1 35.97 444 ILE B N 1
ATOM 7159 C CA . ILE B 1 444 ? 5.371 9.102 49.656 1 35.97 444 ILE B CA 1
ATOM 7160 C C . ILE B 1 444 ? 5.883 10.523 49.438 1 35.97 444 ILE B C 1
ATOM 7162 O O . ILE B 1 444 ? 5.094 11.453 49.281 1 35.97 444 ILE B O 1
ATOM 7166 N N . ARG B 1 445 ? 7.055 10.867 49.938 1 38.28 445 ARG B N 1
ATOM 7167 C CA . ARG B 1 445 ? 7.672 12.188 49.844 1 38.28 445 ARG B CA 1
ATOM 7168 C C . ARG B 1 445 ? 8.031 12.516 48.375 1 38.28 445 ARG B C 1
ATOM 7170 O O . ARG B 1 445 ? 8.367 11.625 47.594 1 38.28 445 ARG B O 1
ATOM 7177 N N . ALA B 1 446 ? 7.773 13.68 47.844 1 34.34 446 ALA B N 1
ATOM 7178 C CA . ALA B 1 446 ? 8.023 14.305 46.562 1 34.34 446 ALA B CA 1
ATOM 7179 C C . ALA B 1 446 ? 9.516 14.445 46.281 1 34.34 446 ALA B C 1
ATOM 7181 O O . ALA B 1 446 ? 10.281 14.82 47.188 1 34.34 446 ALA B O 1
ATOM 7182 N N . PRO B 1 447 ? 10.07 13.648 45.219 1 33.38 447 PRO B N 1
ATOM 7183 C CA . PRO B 1 447 ? 11.523 13.75 45.094 1 33.38 447 PRO B CA 1
ATOM 7184 C C . PRO B 1 447 ? 12.008 15.195 45 1 33.38 447 PRO B C 1
ATOM 7186 O O . PRO B 1 447 ? 11.289 16.062 44.5 1 33.38 447 PRO B O 1
ATOM 7189 N N . GLU B 1 448 ? 12.898 15.695 45.906 1 28.64 448 GLU B N 1
ATOM 7190 C CA . GLU B 1 448 ? 13.594 16.969 46 1 28.64 448 GLU B CA 1
ATOM 7191 C C . GLU B 1 448 ? 14.375 17.281 44.75 1 28.64 448 GLU B C 1
ATOM 7193 O O . GLU B 1 448 ? 15.016 16.391 44.156 1 28.64 448 GLU B O 1
ATOM 7198 N N . ARG B 1 449 ? 14 18.312 44.031 1 29.2 449 ARG B N 1
ATOM 7199 C CA . ARG B 1 449 ? 14.625 19.062 42.938 1 29.2 449 ARG B CA 1
ATOM 7200 C C . ARG B 1 449 ? 16.047 19.484 43.312 1 29.2 449 ARG B C 1
ATOM 7202 O O . ARG B 1 449 ? 16.234 20.25 44.281 1 29.2 449 ARG B O 1
ATOM 7209 N N . LEU B 1 450 ? 17 18.516 43.344 1 27.14 450 LEU B N 1
ATOM 7210 C CA . LEU B 1 450 ? 18.312 19.062 43.625 1 27.14 450 LEU B CA 1
ATOM 7211 C C . LEU B 1 450 ? 18.625 20.266 42.75 1 27.14 450 LEU B C 1
ATOM 7213 O O . LEU B 1 450 ? 18.297 20.266 41.562 1 27.14 450 LEU B O 1
ATOM 7217 N N . ASN B 1 451 ? 18.859 21.453 43.406 1 25.66 451 ASN B N 1
ATOM 7218 C CA . ASN B 1 451 ? 19.438 22.75 43.094 1 25.66 451 ASN B CA 1
ATOM 7219 C C . ASN B 1 451 ? 20.781 22.609 42.375 1 25.66 451 ASN B C 1
ATOM 7221 O O . ASN B 1 451 ? 21.5 23.594 42.188 1 25.66 451 ASN B O 1
ATOM 7225 N N . LEU B 1 452 ? 21.203 21.391 41.812 1 23.56 452 LEU B N 1
ATOM 7226 C CA . LEU B 1 452 ? 22.469 21.688 41.156 1 23.56 452 LEU B CA 1
ATOM 7227 C C . LEU B 1 452 ? 22.266 22.422 39.844 1 23.56 452 LEU B C 1
ATOM 7229 O O . LEU B 1 452 ? 21.297 22.156 39.125 1 23.56 452 LEU B O 1
#

pLDDT: mean 70.83, std 24.99, range [14.51, 97.62]

Sequence (904 aa):
MEEFKEETAKDETLQLLSRKVIQGWPDSVKKIDPEVKPYWPLRDDISVEDGLIFLGSRVIVPESLRGNILQQIHGGHLGMEKCKLRAKSCVYRPDIYKESESLVNSCCVCEKYHSSQQKEPMIPSEIPSRPWQTVSADLFYVQQAWFLVVVDYYSKFPFVKKLHNLTARAVVNEMKMLFAEKGIPRSLQCDNGTQFTSGEFQQLASQFGFEIVTSSPHYPRGHGFVERQVQTMKKTILKCRETKEDIDLALLALRTTPLSSNIPSPAELLNGRVFKSTLPGMIQPSKNQEEVRNWLQVRQDNQSYYYNRHTNELPKLHRDQAIYAQDPVRKTWNPARVVEDGNSPRSYIVETGTGAHLRRNRIHLRPNNAPNNLKNNLSSLVSQGRMMSQSSSVNSQGLTPADNSANNLSNSDQITRPSRPNPQCSTLAEAEKSPRKSRSGRVIRAPERLNLMEEFKEETAKDETLQLLSRKVIQGWPDSVKKIDPEVKPYWPLRDDISVEDGLIFLGSRVIVPESLRGNILQQIHGGHLGMEKCKLRAKSCVYRPDIYKESESLVNSCCVCEKYHSSQQKEPMIPSEIPSRPWQTVSADLFYVQQAWFLVVVDYYSKFPFVKKLHNLTARAVVNEMKMLFAEKGIPRSLQCDNGTQFTSGEFQQLASQFGFEIVTSSPHYPRGHGFVERQVQTMKKTILKCRETKEDIDLALLALRTTPLSSNIPSPAELLNGRVFKSTLPGMIQPSKNQEEVRNWLQVRQDNQSYYYNRHTNELPKLHRDQAIYAQDPVRKTWNPARVVEDGNSPRSYIVETGTGAHLRRNRIHLRPNNAPNNLKNNLSSLVSQGRMMSQSSSVNSQGLTPADNSANNLSNSDQITRPSRPNPQCSTLAEAEKSPRKSRSGRVIRAPERLNL

InterPro domains:
  IPR001584 Integrase, catalytic core [PF00665] (129-220)
  IPR001584 Integrase, catalytic core [PS50994] (127-293)
  IPR012337 Ribonuclease H-like superfamily [SSF53098] (129-276)
  IPR036397 Ribonuclease H superfamily [G3DSA:3.30.420.10] (121-309)
  IPR041588 Integrase zinc-binding domain [PF17921] (61-114)